Protein AF-0000000086135702 (afdb_homodimer)

Solvent-accessible surface area (backbone atoms only — not comparable to full-atom values): 67738 Å² total; per-residue (Å²): 136,91,77,84,78,75,85,75,81,83,81,81,78,77,78,72,80,79,75,79,72,78,59,50,31,57,58,32,58,72,66,72,44,93,45,78,53,46,90,58,19,64,68,28,58,74,66,71,43,88,51,45,73,77,76,72,74,75,76,68,48,74,67,46,54,55,48,44,49,50,47,48,49,48,52,50,48,51,51,45,51,54,45,55,64,57,61,57,73,73,78,75,71,78,83,73,75,66,75,81,74,81,70,73,80,67,70,75,69,80,67,72,60,83,64,76,74,78,70,66,74,43,51,41,66,44,69,48,32,57,73,16,42,68,49,55,66,64,40,76,81,44,65,87,43,54,68,71,57,74,73,52,70,60,63,64,53,57,61,53,70,49,76,66,82,80,65,71,75,77,61,90,70,61,72,82,63,54,71,66,53,51,51,51,26,52,48,31,18,49,72,37,58,40,24,61,53,61,49,57,36,45,69,55,51,52,51,29,53,52,49,53,52,39,43,42,70,62,49,84,80,67,87,36,47,66,50,28,38,29,25,39,50,49,14,47,2,19,47,35,54,42,37,56,72,38,52,82,48,90,72,78,56,68,68,58,50,52,54,24,48,50,33,39,51,51,14,49,51,29,36,46,59,18,49,56,32,40,53,46,22,63,57,41,76,48,52,66,22,34,47,38,33,40,48,51,13,48,49,27,23,44,61,46,35,63,68,47,14,49,52,26,36,36,52,21,39,42,51,36,46,33,48,70,62,50,68,58,88,83,61,47,65,56,43,54,43,32,35,39,36,47,43,51,50,37,47,44,51,52,50,54,51,36,51,62,40,31,64,57,68,67,54,64,58,40,76,47,46,72,77,48,74,70,73,77,82,48,82,73,58,51,48,92,49,64,68,59,36,50,50,23,54,51,48,35,50,51,51,48,52,49,43,40,51,45,20,41,48,44,33,70,65,28,18,67,84,45,70,94,40,84,83,55,48,58,64,52,32,54,51,52,50,50,50,52,52,50,54,60,70,63,45,55,78,76,41,44,75,74,99,62,81,68,89,48,90,30,67,67,12,43,51,52,49,41,54,50,23,48,45,47,17,61,51,27,37,61,37,40,53,38,50,73,72,48,50,41,76,88,83,51,64,52,72,67,42,49,50,33,29,34,53,13,51,50,24,42,49,46,36,57,70,59,61,62,42,36,47,68,45,55,39,57,31,43,54,58,48,33,40,50,50,26,33,46,40,49,51,52,39,55,42,53,70,36,69,83,51,37,72,60,52,65,89,63,57,82,53,44,32,62,53,49,40,52,51,54,53,50,49,43,61,61,67,38,82,73,66,42,64,64,45,53,50,21,40,49,48,24,49,51,35,39,52,51,44,52,48,51,55,51,49,49,48,47,51,52,54,52,52,56,67,76,98,141,78,83,76,80,77,79,79,84,79,79,81,76,80,76,76,78,77,75,79,72,78,60,52,31,58,58,32,58,72,67,72,42,91,46,80,51,46,93,57,18,65,67,27,58,75,66,71,42,87,50,44,74,80,75,71,73,74,76,66,47,73,68,45,52,53,47,45,48,49,47,49,49,49,51,51,48,51,52,46,52,53,46,54,63,58,59,56,72,70,79,75,70,76,82,75,74,62,75,82,74,83,69,74,80,65,73,74,70,76,68,73,60,81,65,76,71,77,71,66,74,43,50,40,67,43,71,48,33,57,75,17,39,68,49,55,65,63,40,76,81,42,66,88,42,54,67,70,57,74,73,52,70,59,62,65,54,57,61,53,68,50,75,67,82,79,68,71,76,78,62,89,70,60,71,83,62,53,72,68,52,52,51,51,28,53,48,31,18,49,70,36,58,39,25,61,53,62,51,56,37,45,69,55,51,53,51,28,54,53,48,53,51,40,42,43,69,63,51,83,80,67,88,36,48,66,49,27,38,29,25,39,50,50,14,47,3,20,47,35,55,42,38,57,71,39,52,81,48,92,72,79,54,67,68,57,51,51,52,25,47,50,32,39,51,53,14,51,51,30,36,45,58,18,49,56,33,41,53,46,23,64,55,41,75,47,52,66,22,34,47,40,32,40,50,51,14,47,50,27,23,43,63,46,34,64,70,47,15,49,51,26,35,36,52,22,41,44,49,36,46,34,48,72,62,50,69,59,87,83,63,46,64,57,44,53,44,33,35,40,38,47,43,51,50,36,48,46,51,52,49,54,52,36,52,62,39,31,62,58,68,67,53,64,58,41,76,46,46,71,77,48,74,68,74,77,81,48,78,73,58,49,49,92,48,64,67,59,36,51,50,23,54,50,48,36,51,52,51,49,53,50,45,39,51,46,19,40,48,45,34,72,66,29,20,66,84,46,68,95,41,82,81,56,48,58,65,52,33,54,50,52,51,50,50,51,52,51,54,59,68,62,45,54,78,75,40,41,72,74,100,61,82,70,87,49,90,30,67,68,12,43,52,51,47,42,55,49,22,50,46,47,17,61,51,28,37,62,35,41,54,39,50,71,72,50,50,41,74,89,81,48,63,51,73,66,43,47,50,32,28,36,53,13,51,50,24,42,51,47,34,59,71,59,62,61,41,37,45,69,45,54,40,57,32,42,54,58,49,33,41,52,52,26,34,46,38,48,53,52,38,57,44,54,70,36,70,83,52,37,74,59,52,64,87,64,58,81,53,44,32,60,54,51,40,53,52,55,52,50,50,43,61,60,67,38,82,75,66,41,64,63,47,52,50,22,41,50,49,24,48,51,36,39,53,51,43,51,50,51,56,50,48,49,49,48,51,52,54,53,52,56,68,76,98

Nearest PDB structures (foldseek):
  2veq-assembly1_A-2  TM=5.746E-01  e=7.681E-03  Saccharomyces cerevisiae
  7fik-assembly1_M  TM=2.559E-01  e=2.947E+00  Xenopus laevis
  2veq-assembly1_A-2  TM=5.816E-01  e=1.122E-02  Saccharomyces cerevisiae
  7fik-assembly1_M  TM=2.239E-01  e=1.650E+00  Xenopus laevis

pLDDT: mean 81.22, std 23.24, range [17.42, 98.94]

Secondary structure (DSSP, 8-state):
-----------------------S-HHHHHTT------SS-HHHHHTT-------------HHHHHHHHHHHHHHHHHHHHHHHHHTS------------------------------------PPTT-S-SHHHHHTSGGGTT-HHHHHTPPPHHHHHHTSPPP------S------HHHHHHHHHHHHHTHHHHS--S-HHHHHHHHHHHHHHHTTPPPP--HHHHHHHHHHHHHHHHHHTTTGGG-S---HHHHHHHHHHHHHHHHHHHHHHHTHHHHHH--SHHHHHHHHHHHHHHHHTT-HHHHHHHHHHHHHHHHHHHHS--TT--HHHHHHHHHHHHHHHHHHHHHHHHSTTSPP-S-GGGGGGSPPTTSS-----SSHHHHHHHHHHHHHHHHHHHHHHHHHHHHH-TT----TTTHHHHHHHHHHHHHHHHHTS-GGG---SSS---SSHHHHHHHHHHHHHHHHHHHHHHHHHHTTTTTTT---HHHHHHHHHHHHHHHHHHHT----HHHHHHSHHHHHHHHHHHHHHHHHHHTSHHHHTTS-TTHHHHHHHHHHHHHHHHHHH-SSPPHHHHHHHHHHHHHHHHHHHHHHHHHHHHHHHHH--/-----------------------S-HHHHHTT------SS-HHHHHTT-------------HHHHHHHHHHHHHHHHHHHHHHHHHTS------------------------------------PPTT-S-SHHHHHTSGGGTT-HHHHHTPPPHHHHHHTSPPP------S------HHHHHHHHHHHHHTHHHHS--S-HHHHHHHHHHHHHHHTTPPPP--HHHHHHHHHHHHHHHHHHTTTGGG-S---HHHHHHHHHHHHHHHHHHHHHHHTHHHHHH--SHHHHHHHHHHHHHHHHTT-HHHHHHHHHHHHHHHHHHHHS--TT--HHHHHHHHHHHHHHHHHHHHHHHHSTTSPP-S-GGGGGGSPPTTSS-----SSHHHHHHHHHHHHHHHHHHHHHHHHHHHHH-TT----TTTHHHHHHHHHHHHHHHHHTS-GGG---SSS---SSHHHHHHHHHHHHHHHHHHHHHHHHHHTTTTTTT---HHHHHHHHHHHHHHHHHHHT----HHHHHHSHHHHHHHHHHHHHHHHHHHTSHHHHTTS-TTHHHHHHHHHHHHHHHHHHH-SSPPHHHHHHHHHHHHHHHHHHHHHHHHHHHHHHHHH--

Radius of gyration: 35.77 Å; Cα contacts (8 Å, |Δi|>4): 1579; chains: 2; bounding box: 107×127×142 Å

Sequence (1230 aa):
MDDRDQSAPGSSSSARKRLRTSHACDICRSRKIRCDGLSPCTSCSVSQTECTYGSEANSRGKSDLILEGVLRVERLLQQMNANVVSYRAPLQKPPCDDSGPISDSQHPSANYARNGQGNLENAVLDAMHTSTTESVLQWPHFDVFPSLRNDYVPIFELEQARSPVKMRPTSIMYPLVSQDEIDSILEAFQDNVNFWYPTLSRQQLDKVGLAAKCLSAGVSEDYTVQSCLAHLTMALGCASQTVAGLARRTSLPDDQLKRRAEQKEMGDLYFDHALKRLHVAQMDVGSEATQCLFFTALYFAFLRRPLQAWEFINAASAKCLLLLSYRPADETSEDQERIRRIFWSCYILESDYLAELSALPPSGIAPIESSIPLPGVLPYATHPNPLQEEHSSLYLLACISMRRLLNRVHNLLYARNATLDRRRFPPIVAELDHQLDEWRDVLPSAFGFTVDTADVETEAGAFLRQRYLTCRSVIYRPYLMWVLSGGGVGDGPSAREVEGCRLCLQACLLHVLNLRGFAHTVLVDTWICSLSMAGAMLVLLAASRIPSVRSVISPSLPTAGAHLSELLRSWQRVLGEPSSPSVDQAVRVIGEADGFIKQVFAAGDILALCGRESGMDDRDQSAPGSSSSARKRLRTSHACDICRSRKIRCDGLSPCTSCSVSQTECTYGSEANSRGKSDLILEGVLRVERLLQQMNANVVSYRAPLQKPPCDDSGPISDSQHPSANYARNGQGNLENAVLDAMHTSTTESVLQWPHFDVFPSLRNDYVPIFELEQARSPVKMRPTSIMYPLVSQDEIDSILEAFQDNVNFWYPTLSRQQLDKVGLAAKCLSAGVSEDYTVQSCLAHLTMALGCASQTVAGLARRTSLPDDQLKRRAEQKEMGDLYFDHALKRLHVAQMDVGSEATQCLFFTALYFAFLRRPLQAWEFINAASAKCLLLLSYRPADETSEDQERIRRIFWSCYILESDYLAELSALPPSGIAPIESSIPLPGVLPYATHPNPLQEEHSSLYLLACISMRRLLNRVHNLLYARNATLDRRRFPPIVAELDHQLDEWRDVLPSAFGFTVDTADVETEAGAFLRQRYLTCRSVIYRPYLMWVLSGGGVGDGPSAREVEGCRLCLQACLLHVLNLRGFAHTVLVDTWICSLSMAGAMLVLLAASRIPSVRSVISPSLPTAGAHLSELLRSWQRVLGEPSSPSVDQAVRVIGEADGFIKQVFAAGDILALCGRESG

InterPro domains:
  IPR001138 Zn(2)Cys(6) fungal-type DNA-binding domain [PF00172] (23-53)
  IPR001138 Zn(2)Cys(6) fungal-type DNA-binding domain [PS00463] (24-51)
  IPR001138 Zn(2)Cys(6) fungal-type DNA-binding domain [PS50048] (24-53)
  IPR001138 Zn(2)Cys(6) fungal-type DNA-binding domain [SM00066] (19-62)
  IPR001138 Zn(2)Cys(6) fungal-type DNA-binding domain [cd00067] (20-53)
  IPR007219 Xylanolytic transcriptional activator, regulatory domain [PF04082] (186-441)
  IPR036864 Zn(2)-C6 fungal-type DNA-binding domain superfamily [G3DSA:4.10.240.10] (16-81)
  IPR036864 Zn(2)-C6 fungal-type DNA-binding domain superfamily [SSF57701] (15-60)

Structure (mmCIF, N/CA/C/O backbone):
data_AF-0000000086135702-model_v1
#
loop_
_entity.id
_entity.type
_entity.pdbx_description
1 polymer 'C6 transcription factor'
#
loop_
_atom_site.group_PDB
_atom_site.id
_atom_site.type_symbol
_atom_site.label_atom_id
_atom_site.label_alt_id
_atom_site.label_comp_id
_atom_site.label_asym_id
_atom_site.label_entity_id
_atom_site.label_seq_id
_atom_site.pdbx_PDB_ins_code
_atom_site.Cartn_x
_atom_site.Cartn_y
_atom_site.Cartn_z
_atom_site.occupancy
_atom_site.B_iso_or_equiv
_atom_site.auth_seq_id
_atom_site.auth_comp_id
_atom_site.auth_asym_id
_atom_site.auth_atom_id
_atom_site.pdbx_PDB_model_num
ATOM 1 N N . MET A 1 1 ? 47.75 -19.641 67.938 1 17.89 1 MET A N 1
ATOM 2 C CA . MET A 1 1 ? 46.75 -18.703 68.438 1 17.89 1 MET A CA 1
ATOM 3 C C . MET A 1 1 ? 45.375 -18.938 67.812 1 17.89 1 MET A C 1
ATOM 5 O O . MET A 1 1 ? 45.281 -19.641 66.75 1 17.89 1 MET A O 1
ATOM 9 N N . ASP A 1 2 ? 44.594 -17.719 67.438 1 17.42 2 ASP A N 1
ATOM 10 C CA . ASP A 1 2 ? 43.25 -17.375 67.875 1 17.42 2 ASP A CA 1
ATOM 11 C C . ASP A 1 2 ? 42.188 -18.141 67.125 1 17.42 2 ASP A C 1
ATOM 13 O O . ASP A 1 2 ? 42.5 -19 66.25 1 17.42 2 ASP A O 1
ATOM 17 N N . ASP A 1 3 ? 41.25 -17.328 66.5 1 18.88 3 ASP A N 1
ATOM 18 C CA . ASP A 1 3 ? 39.906 -16.781 66.625 1 18.88 3 ASP A CA 1
ATOM 19 C C . ASP A 1 3 ? 38.969 -17.328 65.562 1 18.88 3 ASP A C 1
ATOM 21 O O . ASP A 1 3 ? 39.188 -17.109 64.375 1 18.88 3 ASP A O 1
ATOM 25 N N . ARG A 1 4 ? 38.344 -18.484 65.812 1 24.3 4 ARG A N 1
ATOM 26 C CA . ARG A 1 4 ? 37.312 -19.328 65.188 1 24.3 4 ARG A CA 1
ATOM 27 C C . ARG A 1 4 ? 36.062 -18.547 64.875 1 24.3 4 ARG A C 1
ATOM 29 O O . ARG A 1 4 ? 35.188 -18.406 65.75 1 24.3 4 ARG A O 1
ATOM 36 N N . ASP A 1 5 ? 36.25 -17.203 64.312 1 21.8 5 ASP A N 1
ATOM 37 C CA . ASP A 1 5 ? 35.219 -16.188 64.375 1 21.8 5 ASP A CA 1
ATOM 38 C C . ASP A 1 5 ? 33.875 -16.766 63.875 1 21.8 5 ASP A C 1
ATOM 40 O O . ASP A 1 5 ? 33.844 -17.594 62.969 1 21.8 5 ASP A O 1
ATOM 44 N N . GLN A 1 6 ? 32.688 -16.578 64.625 1 22.86 6 GLN A N 1
ATOM 45 C CA . GLN A 1 6 ? 31.281 -16.828 65 1 22.86 6 GLN A CA 1
ATOM 46 C C . GLN A 1 6 ? 30.344 -16.328 63.875 1 22.86 6 GLN A C 1
ATOM 48 O O . GLN A 1 6 ? 29.75 -15.258 64 1 22.86 6 GLN A O 1
ATOM 53 N N . SER A 1 7 ? 30.688 -16.328 62.562 1 22.95 7 SER A N 1
ATOM 54 C CA . SER A 1 7 ? 29.922 -15.461 61.656 1 22.95 7 SER A CA 1
ATOM 55 C C . SER A 1 7 ? 28.453 -15.852 61.625 1 22.95 7 SER A C 1
ATOM 57 O O . SER A 1 7 ? 28.094 -16.922 61.125 1 22.95 7 SER A O 1
ATOM 59 N N . ALA A 1 8 ? 27.688 -15.461 62.719 1 23.48 8 ALA A N 1
ATOM 60 C CA . ALA A 1 8 ? 26.328 -15.883 63.062 1 23.48 8 ALA A CA 1
ATOM 61 C C . ALA A 1 8 ? 25.375 -15.664 61.875 1 23.48 8 ALA A C 1
ATOM 63 O O . ALA A 1 8 ? 25.688 -14.906 60.969 1 23.48 8 ALA A O 1
ATOM 64 N N . PRO A 1 9 ? 23.859 -15.734 62.188 1 27.31 9 PRO A N 1
ATOM 65 C CA . PRO A 1 9 ? 22.562 -16.141 61.625 1 27.31 9 PRO A CA 1
ATOM 66 C C . PRO A 1 9 ? 21.797 -14.969 61.031 1 27.31 9 PRO A C 1
ATOM 68 O O . PRO A 1 9 ? 21.406 -14.047 61.75 1 27.31 9 PRO A O 1
ATOM 71 N N . GLY A 1 10 ? 22.375 -13.969 60.188 1 23.14 10 GLY A N 1
ATOM 72 C CA . GLY A 1 10 ? 21.641 -12.734 60 1 23.14 10 GLY A CA 1
ATOM 73 C C . GLY A 1 10 ? 20.188 -12.969 59.656 1 23.14 10 GLY A C 1
ATOM 74 O O . GLY A 1 10 ? 19.875 -13.852 58.844 1 23.14 10 GLY A O 1
ATOM 75 N N . SER A 1 11 ? 19.156 -12.641 60.625 1 24.05 11 SER A N 1
ATOM 76 C CA . SER A 1 11 ? 17.703 -12.656 60.75 1 24.05 11 SER A CA 1
ATOM 77 C C . SER A 1 11 ? 17.047 -11.844 59.625 1 24.05 11 SER A C 1
ATOM 79 O O . SER A 1 11 ? 17.328 -10.648 59.469 1 24.05 11 SER A O 1
ATOM 81 N N . SER A 1 12 ? 16.828 -12.414 58.406 1 23.59 12 SER A N 1
ATOM 82 C CA . SER A 1 12 ? 16.219 -11.844 57.188 1 23.59 12 SER A CA 1
ATOM 83 C C . SER A 1 12 ? 14.805 -11.344 57.469 1 23.59 12 SER A C 1
ATOM 85 O O . SER A 1 12 ? 13.883 -12.141 57.688 1 23.59 12 SER A O 1
ATOM 87 N N . SER A 1 13 ? 14.617 -10.234 58.438 1 23.77 13 SER A N 1
ATOM 88 C CA . SER A 1 13 ? 13.297 -9.711 58.781 1 23.77 13 SER A CA 1
ATOM 89 C C . SER A 1 13 ? 12.523 -9.344 57.5 1 23.77 13 SER A C 1
ATOM 91 O O . SER A 1 13 ? 13.07 -8.695 56.594 1 23.77 13 SER A O 1
ATOM 93 N N . SER A 1 14 ? 11.445 -10.086 57.188 1 25.12 14 SER A N 1
ATOM 94 C CA . SER A 1 14 ? 10.453 -10.031 56.094 1 25.12 14 SER A CA 1
ATOM 95 C C . SER A 1 14 ? 9.672 -8.727 56.125 1 25.12 14 SER A C 1
ATOM 97 O O . SER A 1 14 ? 8.984 -8.43 57.125 1 25.12 14 SER A O 1
ATOM 99 N N . ALA A 1 15 ? 10.305 -7.586 55.75 1 25.89 15 ALA A N 1
ATOM 100 C CA . ALA A 1 15 ? 9.625 -6.293 55.719 1 25.89 15 ALA A CA 1
ATOM 101 C C . ALA A 1 15 ? 8.227 -6.422 55.125 1 25.89 15 ALA A C 1
ATOM 103 O O . ALA A 1 15 ? 8.07 -6.855 53.969 1 25.89 15 ALA A O 1
ATOM 104 N N . ARG A 1 16 ? 7.215 -6.543 55.906 1 27.55 16 ARG A N 1
ATOM 105 C CA . ARG A 1 16 ? 5.797 -6.508 55.594 1 27.55 16 ARG A CA 1
ATOM 106 C C . ARG A 1 16 ? 5.441 -5.227 54.844 1 27.55 16 ARG A C 1
ATOM 108 O O . ARG A 1 16 ? 5.691 -4.125 55.312 1 27.55 16 ARG A O 1
ATOM 115 N N . LYS A 1 17 ? 5.371 -5.273 53.562 1 28.45 17 LYS A N 1
ATOM 116 C CA . LYS A 1 17 ? 4.926 -4.223 52.656 1 28.45 17 LYS A CA 1
ATOM 117 C C . LYS A 1 17 ? 3.656 -3.549 53.156 1 28.45 17 LYS A C 1
ATOM 119 O O . LYS A 1 17 ? 2.639 -4.211 53.375 1 28.45 17 LYS A O 1
ATOM 124 N N . ARG A 1 18 ? 3.699 -2.443 54.031 1 29.09 18 ARG A N 1
ATOM 125 C CA . ARG A 1 18 ? 2.641 -1.562 54.5 1 29.09 18 ARG A CA 1
ATOM 126 C C . ARG A 1 18 ? 1.68 -1.188 53.375 1 29.09 18 ARG A C 1
ATOM 128 O O . ARG A 1 18 ? 2.082 -0.579 52.375 1 29.09 18 ARG A O 1
ATOM 135 N N . LEU A 1 19 ? 0.595 -1.92 53.188 1 31.73 19 LEU A N 1
ATOM 136 C CA . LEU A 1 19 ? -0.539 -1.626 52.312 1 31.73 19 LEU A CA 1
ATOM 137 C C . LEU A 1 19 ? -1.164 -0.282 52.656 1 31.73 19 LEU A C 1
ATOM 139 O O . LEU A 1 19 ? -1.724 -0.121 53.75 1 31.73 19 LEU A O 1
ATOM 143 N N . ARG A 1 20 ? -0.588 0.835 52.406 1 33.56 20 ARG A N 1
ATOM 144 C CA . ARG A 1 20 ? -1.235 2.121 52.656 1 33.56 20 ARG A CA 1
ATOM 145 C C . ARG A 1 20 ? -2.686 2.102 52.188 1 33.56 20 ARG A C 1
ATOM 147 O O . ARG A 1 20 ? -2.953 1.921 51 1 33.56 20 ARG A O 1
ATOM 154 N N . THR A 1 21 ? -3.625 1.626 52.938 1 37.66 21 THR A N 1
ATOM 155 C CA . THR A 1 21 ? -5.078 1.686 52.812 1 37.66 21 THR A CA 1
ATOM 156 C C . THR A 1 21 ? -5.531 3.096 52.469 1 37.66 21 THR A C 1
ATOM 158 O O . THR A 1 21 ? -5.18 4.062 53.125 1 37.66 21 THR A O 1
ATOM 161 N N . SER A 1 22 ? -5.668 3.459 51.25 1 44.41 22 SER A N 1
ATOM 162 C CA . SER A 1 22 ? -6.242 4.742 50.875 1 44.41 22 SER A CA 1
ATOM 163 C C . SER A 1 22 ? -7.516 5.039 51.656 1 44.41 22 SER A C 1
ATOM 165 O O . SER A 1 22 ? -8.414 4.203 51.719 1 44.41 22 SER A O 1
ATOM 167 N N . HIS A 1 23 ? -7.598 5.805 52.688 1 56.31 23 HIS A N 1
ATOM 168 C CA . HIS A 1 23 ? -8.523 6.234 53.75 1 56.31 23 HIS A CA 1
ATOM 169 C C . HIS A 1 23 ? -9.727 6.953 53.156 1 56.31 23 HIS A C 1
ATOM 171 O O . HIS A 1 23 ? -10.609 7.402 53.875 1 56.31 23 HIS A O 1
ATOM 177 N N . ALA A 1 24 ? -9.773 7.359 51.906 1 64.75 24 ALA A N 1
ATOM 178 C CA . ALA A 1 24 ? -10.922 8.133 51.438 1 64.75 24 ALA A CA 1
ATOM 179 C C . ALA A 1 24 ? -12.055 7.211 51 1 64.75 24 ALA A C 1
ATOM 181 O O . ALA A 1 24 ? -11.812 6.125 50.469 1 64.75 24 ALA A O 1
ATOM 182 N N . CYS A 1 25 ? -13.297 7.363 51.375 1 69.06 25 CYS A N 1
ATOM 183 C CA . CYS A 1 25 ? -14.453 6.555 51 1 69.06 25 CYS A CA 1
ATOM 184 C C . CYS A 1 25 ? -14.648 6.535 49.5 1 69.06 25 CYS A C 1
ATOM 186 O O . CYS A 1 25 ? -14.117 7.387 48.781 1 69.06 25 CYS A O 1
ATOM 188 N N . ASP A 1 26 ? -15.289 5.637 48.781 1 69.31 26 ASP A N 1
ATOM 189 C CA . ASP A 1 26 ? -15.484 5.387 47.375 1 69.31 26 ASP A CA 1
ATOM 190 C C . ASP A 1 26 ? -16.172 6.574 46.688 1 69.31 26 ASP A C 1
ATOM 192 O O . ASP A 1 26 ? -15.852 6.91 45.562 1 69.31 26 ASP A O 1
ATOM 196 N N . ILE A 1 27 ? -17.016 7.34 47.312 1 71.19 27 ILE A N 1
ATOM 197 C CA . ILE A 1 27 ? -17.766 8.453 46.781 1 71.19 27 ILE A CA 1
ATOM 198 C C . ILE A 1 27 ? -16.891 9.703 46.75 1 71.19 27 ILE A C 1
ATOM 200 O O . ILE A 1 27 ? -16.828 10.414 45.719 1 71.19 27 ILE A O 1
ATOM 204 N N . CYS A 1 28 ? -16.219 9.992 47.781 1 69.06 28 CYS A N 1
ATOM 205 C CA . CYS A 1 28 ? -15.328 11.133 47.844 1 69.06 28 CYS A CA 1
ATOM 206 C C . CYS A 1 28 ? -14.164 10.953 46.875 1 69.06 28 CYS A C 1
ATOM 208 O O . CYS A 1 28 ? -13.711 11.914 46.25 1 69.06 28 CYS A O 1
ATOM 210 N N . ARG A 1 29 ? -13.719 9.719 46.625 1 67.5 29 ARG A N 1
ATOM 211 C CA . ARG A 1 29 ? -12.703 9.359 45.656 1 67.5 29 ARG A CA 1
ATOM 212 C C . ARG A 1 29 ? -13.227 9.586 44.219 1 67.5 29 ARG A C 1
ATOM 214 O O . ARG A 1 29 ? -12.508 10.117 43.375 1 67.5 29 ARG A O 1
ATOM 221 N N . SER A 1 30 ? -14.43 9.242 44 1 65.75 30 SER A N 1
ATOM 222 C CA . SER A 1 30 ? -15.055 9.398 42.688 1 65.75 30 SER A CA 1
ATOM 223 C C . SER A 1 30 ? -15.312 10.867 42.375 1 65.75 30 SER A C 1
ATOM 225 O O . SER A 1 30 ? -15.188 11.289 41.219 1 65.75 30 SER A O 1
ATOM 227 N N . ARG A 1 31 ? -15.523 11.672 43.281 1 64.75 31 ARG A N 1
ATOM 228 C CA . ARG A 1 31 ? -15.836 13.094 43.125 1 64.75 31 ARG A CA 1
ATOM 229 C C . ARG A 1 31 ? -14.602 13.953 43.375 1 64.75 31 ARG A C 1
ATOM 231 O O . ARG A 1 31 ? -14.68 15.188 43.312 1 64.75 31 ARG A O 1
ATOM 238 N N . LYS A 1 32 ? -13.422 13.227 43.562 1 58.59 32 LYS A N 1
ATOM 239 C CA . LYS A 1 32 ? -12.117 13.828 43.844 1 58.59 32 LYS A CA 1
ATOM 240 C C . LYS A 1 32 ? -12.25 14.969 44.844 1 58.59 32 LYS A C 1
ATOM 242 O O . LYS A 1 32 ? -11.617 16.016 44.688 1 58.59 32 LYS A O 1
ATOM 247 N N . ILE A 1 33 ? -13.102 14.734 45.812 1 68.44 33 ILE A N 1
ATOM 248 C CA . ILE A 1 33 ? -13.203 15.68 46.938 1 68.44 33 ILE A CA 1
ATOM 249 C C . ILE A 1 33 ? -12.523 15.102 48.156 1 68.44 33 ILE A C 1
ATOM 251 O O . ILE A 1 33 ? -12.352 13.883 48.281 1 68.44 33 ILE A O 1
ATOM 255 N N . ARG A 1 34 ? -12.062 15.992 49 1 69 34 ARG A N 1
ATOM 256 C CA . ARG A 1 34 ? -11.375 15.609 50.25 1 69 34 ARG A CA 1
ATOM 257 C C . ARG A 1 34 ? -12.312 14.867 51.188 1 69 34 ARG A C 1
ATOM 259 O O . ARG A 1 34 ? -13.398 15.352 51.5 1 69 34 ARG A O 1
ATOM 266 N N . CYS A 1 35 ? -12.016 13.586 51.406 1 70.06 35 CYS A N 1
ATOM 267 C CA . CYS A 1 35 ? -12.75 12.742 52.344 1 70.06 35 CYS A CA 1
ATOM 268 C C . CYS A 1 35 ? -12.133 12.805 53.719 1 70.06 35 CYS A C 1
ATOM 270 O O . CYS A 1 35 ? -10.906 12.797 53.844 1 70.06 35 CYS A O 1
ATOM 272 N N . ASP A 1 36 ? -12.742 13.07 54.781 1 73.31 36 ASP A N 1
ATOM 273 C CA . ASP A 1 36 ? -12.203 13.164 56.125 1 73.31 36 ASP A CA 1
ATOM 274 C C . ASP A 1 36 ? -12.016 11.781 56.75 1 73.31 36 ASP A C 1
ATOM 276 O O . ASP A 1 36 ? -11.648 11.664 57.906 1 73.31 36 ASP A O 1
ATOM 280 N N . GLY A 1 37 ? -12.25 10.633 56.031 1 69.56 37 GLY A N 1
ATOM 281 C CA . GLY A 1 37 ? -11.953 9.266 56.438 1 69.56 37 GLY A CA 1
ATOM 282 C C . GLY A 1 37 ? -12.938 8.727 57.438 1 69.56 37 GLY A C 1
ATOM 283 O O . GLY A 1 37 ? -12.766 7.613 57.969 1 69.56 37 GLY A O 1
ATOM 284 N N . LEU A 1 38 ? -13.977 9.492 57.812 1 75.69 38 LEU A N 1
ATOM 285 C CA . LEU A 1 38 ? -14.977 8.992 58.781 1 75.69 38 LEU A CA 1
ATOM 286 C C . LEU A 1 38 ? -15.977 8.078 58.062 1 75.69 38 LEU A C 1
ATOM 288 O O . LEU A 1 38 ? -16.109 8.109 56.844 1 75.69 38 LEU A O 1
ATOM 292 N N . SER A 1 39 ? -16.484 7.039 58.594 1 71.69 39 SER A N 1
ATOM 293 C CA . SER A 1 39 ? -17.531 6.137 58.156 1 71.69 39 SER A CA 1
ATOM 294 C C . SER A 1 39 ? -18.844 6.398 58.875 1 71.69 39 SER A C 1
ATOM 296 O O . SER A 1 39 ? -19.031 5.969 60 1 71.69 39 SER A O 1
ATOM 298 N N . PRO A 1 40 ? -19.781 7.176 58.188 1 72.94 40 PRO A N 1
ATOM 299 C CA . PRO A 1 40 ? -19.734 7.785 56.844 1 72.94 40 PRO A CA 1
ATOM 300 C C . PRO A 1 40 ? -18.922 9.086 56.844 1 72.94 40 PRO A C 1
ATOM 302 O O . PRO A 1 40 ? -18.859 9.789 57.844 1 72.94 40 PRO A O 1
ATOM 305 N N . CYS A 1 41 ? -18.219 9.344 55.688 1 74.75 41 CYS A N 1
ATOM 306 C CA . CYS A 1 41 ? -17.469 10.586 55.656 1 74.75 41 CYS A CA 1
ATOM 307 C C . CYS A 1 41 ? -18.391 11.797 55.625 1 74.75 41 CYS A C 1
ATOM 309 O O . CYS A 1 41 ? -19.562 11.672 55.25 1 74.75 41 CYS A O 1
ATOM 311 N N . THR A 1 42 ? -17.922 12.984 56.188 1 79 42 THR A N 1
ATOM 312 C CA . THR A 1 42 ? -18.75 14.172 56.344 1 79 42 THR A CA 1
ATOM 313 C C . THR A 1 42 ? -19.422 14.539 55.031 1 79 42 THR A C 1
ATOM 315 O O . THR A 1 42 ? -20.594 14.945 55 1 79 42 THR A O 1
ATOM 318 N N . SER A 1 43 ? -18.672 14.375 53.938 1 74 43 SER A N 1
ATOM 319 C CA . SER A 1 43 ? -19.203 14.719 52.625 1 74 43 SER A CA 1
ATOM 320 C C . SER A 1 43 ? -20.328 13.773 52.219 1 74 43 SER A C 1
ATOM 322 O O . SER A 1 43 ? -21.359 14.211 51.719 1 74 43 SER A O 1
ATOM 324 N N . CYS A 1 44 ? -20.172 12.594 52.406 1 74.75 44 CYS A N 1
ATOM 325 C CA . CYS A 1 44 ? -21.219 11.617 52.125 1 74.75 44 CYS A CA 1
ATOM 326 C C . CYS A 1 44 ? -22.406 11.805 53.062 1 74.75 44 CYS A C 1
ATOM 328 O O . CYS A 1 44 ? -23.562 11.656 52.656 1 74.75 44 CYS A O 1
ATOM 330 N N . SER A 1 45 ? -22.219 12.188 54.344 1 78.69 45 SER A N 1
ATOM 331 C CA . SER A 1 45 ? -23.281 12.43 55.312 1 78.69 45 SER A CA 1
ATOM 332 C C . SER A 1 45 ? -24.141 13.617 54.906 1 78.69 45 SER A C 1
ATOM 334 O O . SER A 1 45 ? -25.359 13.578 55.031 1 78.69 45 SER A O 1
ATOM 336 N N . VAL A 1 46 ? -23.438 14.656 54.469 1 75.69 46 VAL A N 1
ATOM 337 C CA . VAL A 1 46 ? -24.172 15.859 54.062 1 75.69 46 VAL A CA 1
ATOM 338 C C . VAL A 1 46 ? -24.984 15.578 52.812 1 75.69 46 VAL A C 1
ATOM 340 O O . VAL A 1 46 ? -26.125 16.031 52.688 1 75.69 46 VAL A O 1
ATOM 343 N N . SER A 1 47 ? -24.453 14.836 52 1 69.44 47 SER A N 1
ATOM 344 C CA . SER A 1 47 ? -25.109 14.57 50.719 1 69.44 47 SER A CA 1
ATOM 345 C C . SER A 1 47 ? -26.047 13.359 50.812 1 69.44 47 SER A C 1
ATOM 347 O O . SER A 1 47 ? -26.672 12.969 49.844 1 69.44 47 SER A O 1
ATOM 349 N N . GLN A 1 48 ? -26.203 12.766 51.875 1 73.25 48 GLN A N 1
ATOM 350 C CA . GLN A 1 48 ? -27.031 11.617 52.188 1 73.25 48 GLN A CA 1
ATOM 351 C C . GLN A 1 48 ? -26.766 10.461 51.25 1 73.25 48 GLN A C 1
ATOM 353 O O . GLN A 1 48 ? -27.703 9.812 50.75 1 73.25 48 GLN A O 1
ATOM 358 N N . THR A 1 49 ? -25.562 10.398 50.812 1 68.88 49 THR A N 1
ATOM 359 C CA . THR A 1 49 ? -25.156 9.281 49.969 1 68.88 49 THR A CA 1
ATOM 360 C C . THR A 1 49 ? -24.484 8.195 50.812 1 68.88 49 THR A C 1
ATOM 362 O O . THR A 1 49 ? -23.891 8.477 51.844 1 68.88 49 THR A O 1
ATOM 365 N N . GLU A 1 50 ? -24.688 6.953 50.406 1 73.69 50 GLU A N 1
ATOM 366 C CA . GLU A 1 50 ? -24.094 5.82 51.125 1 73.69 50 GLU A CA 1
ATOM 367 C C . GLU A 1 50 ? -22.562 5.855 51.031 1 73.69 50 GLU A C 1
ATOM 369 O O . GLU A 1 50 ? -22 5.789 49.938 1 73.69 50 GLU A O 1
ATOM 374 N N . CYS A 1 51 ? -21.828 6.137 52.156 1 68.56 51 CYS A N 1
ATOM 375 C CA . CYS A 1 51 ? -20.391 6.215 52.281 1 68.56 51 CYS A CA 1
ATOM 376 C C . CYS A 1 51 ? -19.766 4.824 52.344 1 68.56 51 CYS A C 1
ATOM 378 O O . CYS A 1 51 ? -20 4.066 53.281 1 68.56 51 CYS A O 1
ATOM 380 N N . THR A 1 52 ? -19.422 4.199 51.281 1 72.62 52 THR A N 1
ATOM 381 C CA . THR A 1 52 ? -18.812 2.875 51.219 1 72.62 52 THR A CA 1
ATOM 382 C C . THR A 1 52 ? -17.297 2.979 51.188 1 72.62 52 THR A C 1
ATOM 384 O O . THR A 1 52 ? -16.75 3.969 50.688 1 72.62 52 THR A O 1
ATOM 387 N N . TYR A 1 53 ? -16.656 2.221 52.094 1 62.34 53 TYR A N 1
ATOM 388 C CA . TYR A 1 53 ? -15.211 2.047 52.188 1 62.34 53 TYR A CA 1
ATOM 389 C C . TYR A 1 53 ? -14.797 0.671 51.688 1 62.34 53 TYR A C 1
ATOM 391 O O . TYR A 1 53 ? -15.523 -0.309 51.875 1 62.34 53 TYR A O 1
ATOM 399 N N . GLY A 1 54 ? -13.625 0.417 50.812 1 53.19 54 GLY A N 1
ATOM 400 C CA . GLY A 1 54 ? -13.039 -0.864 50.469 1 53.19 54 GLY A CA 1
ATOM 401 C C . GLY A 1 54 ? -13.148 -1.183 49 1 53.19 54 GLY A C 1
ATOM 402 O O . GLY A 1 54 ? -12.789 -2.277 48.562 1 53.19 54 GLY A O 1
ATOM 403 N N . SER A 1 55 ? -14.109 -0.596 48.25 1 42.91 55 SER A N 1
ATOM 404 C CA . SER A 1 55 ? -14.078 -1.012 46.844 1 42.91 55 SER A CA 1
ATOM 405 C C . SER A 1 55 ? -12.711 -0.773 46.219 1 42.91 55 SER A C 1
ATOM 407 O O . SER A 1 55 ? -12.086 0.266 46.438 1 42.91 55 SER A O 1
ATOM 409 N N . GLU A 1 56 ? -11.945 -1.919 46.062 1 36.78 56 GLU A N 1
ATOM 410 C CA . GLU A 1 56 ? -10.648 -1.825 45.406 1 36.78 56 GLU A CA 1
ATOM 411 C C . GLU A 1 56 ? -10.68 -0.782 44.281 1 36.78 56 GLU A C 1
ATOM 413 O O . GLU A 1 56 ? -11.672 -0.659 43.562 1 36.78 56 GLU A O 1
ATOM 418 N N . ALA A 1 57 ? -9.906 0.182 44.406 1 35.56 57 ALA A N 1
ATOM 419 C CA . ALA A 1 57 ? -9.641 1.196 43.375 1 35.56 57 ALA A CA 1
ATOM 420 C C . ALA A 1 57 ? -9.555 0.573 42 1 35.56 57 ALA A C 1
ATOM 422 O O . ALA A 1 57 ? -8.719 -0.298 41.75 1 35.56 57 ALA A O 1
ATOM 423 N N . ASN A 1 58 ? -10.672 0.168 41.406 1 31.34 58 ASN A N 1
ATOM 424 C CA . ASN A 1 58 ? -10.547 -0.223 40 1 31.34 58 ASN A CA 1
ATOM 425 C C . ASN A 1 58 ? -9.492 0.608 39.281 1 31.34 58 ASN A C 1
ATOM 427 O O . ASN A 1 58 ? -9.633 1.826 39.156 1 31.34 58 ASN A O 1
ATOM 431 N N . SER A 1 59 ? -8.203 0.325 39.5 1 31.25 59 SER A N 1
ATOM 432 C CA . SER A 1 59 ? -7.035 0.859 38.812 1 31.25 59 SER A CA 1
ATOM 433 C C . SER A 1 59 ? -7.309 1.047 37.312 1 31.25 59 SER A C 1
ATOM 435 O O . SER A 1 59 ? -6.773 0.316 36.5 1 31.25 59 SER A O 1
ATOM 437 N N . ARG A 1 60 ? -8.516 1.152 36.969 1 35.69 60 ARG A N 1
ATOM 438 C CA . ARG A 1 60 ? -8.734 1.539 35.594 1 35.69 60 ARG A CA 1
ATOM 439 C C . ARG A 1 60 ? -7.945 2.797 35.25 1 35.69 60 ARG A C 1
ATOM 441 O O . ARG A 1 60 ? -8.148 3.85 35.844 1 35.69 60 ARG A O 1
ATOM 448 N N . GLY A 1 61 ? -6.727 2.547 34.812 1 31.59 61 GLY A N 1
ATOM 449 C CA . GLY A 1 61 ? -5.742 3.559 34.469 1 31.59 61 GLY A CA 1
ATOM 450 C C . GLY A 1 61 ? -6.324 4.699 33.656 1 31.59 61 GLY A C 1
ATOM 451 O O . GLY A 1 61 ? -7.414 4.582 33.094 1 31.59 61 GLY A O 1
ATOM 452 N N . LYS A 1 62 ? -5.871 5.832 33.875 1 35.44 62 LYS A N 1
ATOM 453 C CA . LYS A 1 62 ? -6.152 7.102 33.219 1 35.44 62 LYS A CA 1
ATOM 454 C C . LYS A 1 62 ? -6.402 6.895 31.734 1 35.44 62 LYS A C 1
ATOM 456 O O . LYS A 1 62 ? -7.258 7.559 31.141 1 35.44 62 LYS A O 1
ATOM 461 N N . SER A 1 63 ? -5.742 5.93 31.203 1 36.91 63 SER A N 1
ATOM 462 C CA . SER A 1 63 ? -5.906 5.574 29.797 1 36.91 63 SER A CA 1
ATOM 463 C C . SER A 1 63 ? -7.305 5.031 29.531 1 36.91 63 SER A C 1
ATOM 465 O O . SER A 1 63 ? -7.859 5.254 28.453 1 36.91 63 SER A O 1
ATOM 467 N N . ASP A 1 64 ? -7.949 4.473 30.578 1 41.56 64 ASP A N 1
ATOM 468 C CA . ASP A 1 64 ? -9.289 3.918 30.438 1 41.56 64 ASP A CA 1
ATOM 469 C C . ASP A 1 64 ? -10.344 5.027 30.375 1 41.56 64 ASP A C 1
ATOM 471 O O . ASP A 1 64 ? -11.336 4.902 29.656 1 41.56 64 ASP A O 1
ATOM 475 N N . LEU A 1 65 ? -10.016 6.078 31.047 1 39.25 65 LEU A N 1
ATOM 476 C CA . LEU A 1 65 ? -10.977 7.172 31.047 1 39.25 65 LEU A CA 1
ATOM 477 C C . LEU A 1 65 ? -11.031 7.848 29.688 1 39.25 65 LEU A C 1
ATOM 479 O O . LEU A 1 65 ? -12.117 8.195 29.203 1 39.25 65 LEU A O 1
ATOM 483 N N . ILE A 1 66 ? -9.867 8.109 29.062 1 40.47 66 ILE A N 1
ATOM 484 C CA . ILE A 1 66 ? -9.844 8.695 27.719 1 40.47 66 ILE A CA 1
ATOM 485 C C . ILE A 1 66 ? -10.5 7.742 26.719 1 40.47 66 ILE A C 1
ATOM 487 O O . ILE A 1 66 ? -11.328 8.156 25.906 1 40.47 66 ILE A O 1
ATOM 491 N N . LEU A 1 67 ? -10.188 6.484 26.969 1 44.94 67 LEU A N 1
ATOM 492 C CA . LEU A 1 67 ? -10.758 5.469 26.078 1 44.94 67 LEU A CA 1
ATOM 493 C C . LEU A 1 67 ? -12.258 5.32 26.328 1 44.94 67 LEU A C 1
ATOM 495 O O . LEU A 1 67 ? -13.031 5.191 25.375 1 44.94 67 LEU A O 1
ATOM 499 N N . GLU A 1 68 ? -12.703 5.363 27.625 1 46.59 68 GLU A N 1
ATOM 500 C CA . GLU A 1 68 ? -14.125 5.309 27.953 1 46.59 68 GLU A CA 1
ATOM 501 C C . GLU A 1 68 ? -14.859 6.539 27.438 1 46.59 68 GLU A C 1
ATOM 503 O O . GLU A 1 68 ? -16 6.438 26.984 1 46.59 68 GLU A O 1
ATOM 508 N N . GLY A 1 69 ? -14.18 7.562 27.562 1 43.19 69 GLY A N 1
ATOM 509 C CA . GLY A 1 69 ? -14.742 8.758 26.953 1 43.19 69 GLY A CA 1
ATOM 510 C C . GLY A 1 69 ? -14.922 8.633 25.453 1 43.19 69 GLY A C 1
ATOM 511 O O . GLY A 1 69 ? -15.984 8.977 24.922 1 43.19 69 GLY A O 1
ATOM 512 N N . VAL A 1 70 ? -13.922 8.055 24.844 1 46.31 70 VAL A N 1
ATOM 513 C CA . VAL A 1 70 ? -13.984 7.844 23.406 1 46.31 70 VAL A CA 1
ATOM 514 C C . VAL A 1 70 ? -15.031 6.777 23.094 1 46.31 70 VAL A C 1
ATOM 516 O O . VAL A 1 70 ? -15.828 6.938 22.156 1 46.31 70 VAL A O 1
ATOM 519 N N . LEU A 1 71 ? -15.094 5.793 23.953 1 47.66 71 LEU A N 1
ATOM 520 C CA . LEU A 1 71 ? -16.094 4.742 23.781 1 47.66 71 LEU A CA 1
ATOM 521 C C . LEU A 1 71 ? -17.5 5.273 24.031 1 47.66 71 LEU A C 1
ATOM 523 O O . LEU A 1 71 ? -18.438 4.902 23.344 1 47.66 71 LEU A O 1
ATOM 527 N N . ARG A 1 72 ? -17.672 6.074 25.031 1 45.88 72 ARG A N 1
ATOM 528 C CA . ARG A 1 72 ? -18.953 6.715 25.281 1 45.88 72 ARG A CA 1
ATOM 529 C C . ARG A 1 72 ? -19.375 7.586 24.109 1 45.88 72 ARG A C 1
ATOM 531 O O . ARG A 1 72 ? -20.547 7.562 23.703 1 45.88 72 ARG A O 1
ATOM 538 N N . VAL A 1 73 ? -18.453 8.25 23.609 1 45.66 73 VAL A N 1
ATOM 539 C CA . VAL A 1 73 ? -18.719 9.102 22.453 1 45.66 73 VAL A CA 1
ATOM 540 C C . VAL A 1 73 ? -19.078 8.227 21.25 1 45.66 73 VAL A C 1
ATOM 542 O O . VAL A 1 73 ? -20.031 8.523 20.516 1 45.66 73 VAL A O 1
ATOM 545 N N . GLU A 1 74 ? -18.422 7.18 21.219 1 45.81 74 GLU A N 1
ATOM 546 C CA . GLU A 1 74 ? -18.688 6.258 20.125 1 45.81 74 GLU A CA 1
ATOM 547 C C . GLU A 1 74 ? -20.062 5.613 20.266 1 45.81 74 GLU A C 1
ATOM 549 O O . GLU A 1 74 ? -20.797 5.477 19.281 1 45.81 74 GLU A O 1
ATOM 554 N N . ARG A 1 75 ? -20.422 5.246 21.469 1 48.69 75 ARG A N 1
ATOM 555 C CA . ARG A 1 75 ? -21.75 4.695 21.734 1 48.69 75 ARG A CA 1
ATOM 556 C C . ARG A 1 75 ? -22.828 5.738 21.484 1 48.69 75 ARG A C 1
ATOM 558 O O . ARG A 1 75 ? -23.875 5.422 20.906 1 48.69 75 ARG A O 1
ATOM 565 N N . LEU A 1 76 ? -22.562 6.918 21.828 1 44.09 76 LEU A N 1
ATOM 566 C CA . LEU A 1 76 ? -23.531 7.984 21.625 1 44.09 76 LEU A CA 1
ATOM 567 C C . LEU A 1 76 ? -23.688 8.289 20.125 1 44.09 76 LEU A C 1
ATOM 569 O O . LEU A 1 76 ? -24.812 8.492 19.641 1 44.09 76 LEU A O 1
ATOM 573 N N . LEU A 1 77 ? -22.688 8.211 19.469 1 45.44 77 LEU A N 1
ATOM 574 C CA . LEU A 1 77 ? -22.719 8.477 18.031 1 45.44 77 LEU A CA 1
ATOM 575 C C . LEU A 1 77 ? -23.391 7.328 17.281 1 45.44 77 LEU A C 1
ATOM 577 O O . LEU A 1 77 ? -24.172 7.555 16.359 1 45.44 77 LEU A O 1
ATOM 581 N N . GLN A 1 78 ? -23.219 6.184 17.75 1 47.72 78 GLN A N 1
ATOM 582 C CA . GLN A 1 78 ? -23.922 5.027 17.219 1 47.72 78 GLN A CA 1
ATOM 583 C C . GLN A 1 78 ? -25.422 5.121 17.484 1 47.72 78 GLN A C 1
ATOM 585 O O . GLN A 1 78 ? -26.234 4.797 16.609 1 47.72 78 GLN A O 1
ATOM 590 N N . GLN A 1 79 ? -25.719 5.582 18.609 1 45.41 79 GLN A N 1
ATOM 591 C CA . GLN A 1 79 ? -27.125 5.805 18.953 1 45.41 79 GLN A CA 1
ATOM 592 C C . GLN A 1 79 ? -27.734 6.914 18.094 1 45.41 79 GLN A C 1
ATOM 594 O O . GLN A 1 79 ? -28.875 6.809 17.656 1 45.41 79 GLN A O 1
ATOM 599 N N . MET A 1 80 ? -27.016 7.863 17.844 1 41.88 80 MET A N 1
ATOM 600 C CA . MET A 1 80 ? -27.5 8.984 17.047 1 41.88 80 MET A CA 1
ATOM 601 C C . MET A 1 80 ? -27.578 8.594 15.57 1 41.88 80 MET A C 1
ATOM 603 O O . MET A 1 80 ? -28.547 8.938 14.883 1 41.88 80 MET A O 1
ATOM 607 N N . ASN A 1 81 ? -26.594 7.941 15.023 1 42 81 ASN A N 1
ATOM 608 C CA . ASN A 1 81 ? -26.656 7.434 13.664 1 42 81 ASN A CA 1
ATOM 609 C C . ASN A 1 81 ? -27.812 6.457 13.477 1 42 81 ASN A C 1
ATOM 611 O O . ASN A 1 81 ? -28.469 6.461 12.438 1 42 81 ASN A O 1
ATOM 615 N N . ALA A 1 82 ? -28.062 5.586 14.359 1 43.84 82 ALA A N 1
ATOM 616 C CA . ALA A 1 82 ? -29.266 4.742 14.375 1 43.84 82 ALA A CA 1
ATOM 617 C C . ALA A 1 82 ? -30.531 5.586 14.438 1 43.84 82 ALA A C 1
ATOM 619 O O . ALA A 1 82 ? -31.547 5.25 13.82 1 43.84 82 ALA A O 1
ATOM 620 N N . ASN A 1 83 ? -30.453 6.645 15.188 1 37.66 83 ASN A N 1
ATOM 621 C CA . ASN A 1 83 ? -31.609 7.535 15.258 1 37.66 83 ASN A CA 1
ATOM 622 C C . ASN A 1 83 ? -31.766 8.367 13.984 1 37.66 83 ASN A C 1
ATOM 624 O O . ASN A 1 83 ? -32.875 8.688 13.57 1 37.66 83 ASN A O 1
ATOM 628 N N . VAL A 1 84 ? -30.672 8.805 13.477 1 38.03 84 VAL A N 1
ATOM 629 C CA . VAL A 1 84 ? -30.797 9.562 12.234 1 38.03 84 VAL A CA 1
ATOM 630 C C . VAL A 1 84 ? -31.25 8.633 11.109 1 38.03 84 VAL A C 1
ATOM 632 O O . VAL A 1 84 ? -32.062 9.031 10.258 1 38.03 84 VAL A O 1
ATOM 635 N N . VAL A 1 85 ? -30.828 7.363 11 1 36.03 85 VAL A N 1
ATOM 636 C CA . VAL A 1 85 ? -31.422 6.422 10.055 1 36.03 85 VAL A CA 1
ATOM 637 C C . VAL A 1 85 ? -32.875 6.172 10.422 1 36.03 85 VAL A C 1
ATOM 639 O O . VAL A 1 85 ? -33.719 5.98 9.547 1 36.03 85 VAL A O 1
ATOM 642 N N . SER A 1 86 ? -33.156 6.227 11.688 1 35.09 86 SER A N 1
ATOM 643 C CA . SER A 1 86 ? -34.562 6.035 12.031 1 35.09 86 SER A CA 1
ATOM 644 C C . SER A 1 86 ? -35.406 7.227 11.594 1 35.09 86 SER A C 1
ATOM 646 O O . SER A 1 86 ? -36.656 7.16 11.609 1 35.09 86 SER A O 1
ATOM 648 N N . TYR A 1 87 ? -34.844 8.461 11.609 1 28.33 87 TYR A N 1
ATOM 649 C CA . TYR A 1 87 ? -35.75 9.562 11.258 1 28.33 87 TYR A CA 1
ATOM 650 C C . TYR A 1 87 ? -36.031 9.57 9.758 1 28.33 87 TYR A C 1
ATOM 652 O O . TYR A 1 87 ? -36.438 10.586 9.211 1 28.33 87 TYR A O 1
ATOM 660 N N . ARG A 1 88 ? -35.5 8.602 8.93 1 31.47 88 ARG A N 1
ATOM 661 C CA . ARG A 1 88 ? -36.219 8.57 7.66 1 31.47 88 ARG A CA 1
ATOM 662 C C . ARG A 1 88 ? -37.719 8.312 7.883 1 31.47 88 ARG A C 1
ATOM 664 O O . ARG A 1 88 ? -38.094 7.316 8.5 1 31.47 88 ARG A O 1
ATOM 671 N N . ALA A 1 89 ? -38.594 9.391 7.84 1 26.61 89 ALA A N 1
ATOM 672 C CA . ALA A 1 89 ? -40.031 9.43 7.93 1 26.61 89 ALA A CA 1
ATOM 673 C C . ALA A 1 89 ? -40.656 8.203 7.27 1 26.61 89 ALA A C 1
ATOM 675 O O . ALA A 1 89 ? -40.344 7.875 6.125 1 26.61 89 ALA A O 1
ATOM 676 N N . PRO A 1 90 ? -41.156 7.219 8.008 1 27.95 90 PRO A N 1
ATOM 677 C CA . PRO A 1 90 ? -42.031 6.215 7.434 1 27.95 90 PRO A CA 1
ATOM 678 C C . PRO A 1 90 ? -43.156 6.832 6.582 1 27.95 90 PRO A C 1
ATOM 680 O O . PRO A 1 90 ? -43.812 7.77 7.016 1 27.95 90 PRO A O 1
ATOM 683 N N . LEU A 1 91 ? -42.969 7.152 5.32 1 26.02 91 LEU A N 1
ATOM 684 C CA . LEU A 1 91 ? -44.188 7.387 4.582 1 26.02 91 LEU A CA 1
ATOM 685 C C . LEU A 1 91 ? -45.312 6.445 5.055 1 26.02 91 LEU A C 1
ATOM 687 O O . LEU A 1 91 ? -45.125 5.227 5.07 1 26.02 91 LEU A O 1
ATOM 691 N N . GLN A 1 92 ? -46.094 6.934 6.031 1 23.86 92 GLN A N 1
ATOM 692 C CA . GLN A 1 92 ? -47.375 6.41 6.543 1 23.86 92 GLN A CA 1
ATOM 693 C C . GLN A 1 92 ? -48.219 5.836 5.418 1 23.86 92 GLN A C 1
ATOM 695 O O . GLN A 1 92 ? -48.719 6.578 4.562 1 23.86 92 GLN A O 1
ATOM 700 N N . LYS A 1 93 ? -47.875 4.746 4.734 1 25.48 93 LYS A N 1
ATOM 701 C CA . LYS A 1 93 ? -49 4.156 4.008 1 25.48 93 LYS A CA 1
ATOM 702 C C . LYS A 1 93 ? -50.25 4.031 4.906 1 25.48 93 LYS A C 1
ATOM 704 O O . LYS A 1 93 ? -50.125 3.727 6.094 1 25.48 93 LYS A O 1
ATOM 709 N N . PRO A 1 94 ? -51.406 4.656 4.516 1 24.42 94 PRO A N 1
ATOM 710 C CA . PRO A 1 94 ? -52.688 4.605 5.254 1 24.42 94 PRO A CA 1
ATOM 711 C C . PRO A 1 94 ? -53 3.203 5.754 1 24.42 94 PRO A C 1
ATOM 713 O O . PRO A 1 94 ? -52.531 2.213 5.188 1 24.42 94 PRO A O 1
ATOM 716 N N . PRO A 1 95 ? -53.531 3.07 7.016 1 24.45 95 PRO A N 1
ATOM 717 C CA . PRO A 1 95 ? -54 1.904 7.773 1 24.45 95 PRO A CA 1
ATOM 718 C C . PRO A 1 95 ? -55 1.047 6.996 1 24.45 95 PRO A C 1
ATOM 720 O O . PRO A 1 95 ? -56.125 1.483 6.734 1 24.45 95 PRO A O 1
ATOM 723 N N . CYS A 1 96 ? -54.75 0.573 5.707 1 22.67 96 CYS A N 1
ATOM 724 C CA . CYS A 1 96 ? -55.938 -0.186 5.281 1 22.67 96 CYS A CA 1
ATOM 725 C C . CYS A 1 96 ? -56.281 -1.263 6.301 1 22.67 96 CYS A C 1
ATOM 727 O O . CYS A 1 96 ? -55.375 -1.842 6.93 1 22.67 96 CYS A O 1
ATOM 729 N N . ASP A 1 97 ? -57.594 -1.461 6.695 1 20.92 97 ASP A N 1
ATOM 730 C CA . ASP A 1 97 ? -58.469 -2.104 7.664 1 20.92 97 ASP A CA 1
ATOM 731 C C . ASP A 1 97 ? -58.312 -3.623 7.613 1 20.92 97 ASP A C 1
ATOM 733 O O . ASP A 1 97 ? -59.062 -4.344 8.281 1 20.92 97 ASP A O 1
ATOM 737 N N . ASP A 1 98 ? -57.656 -4.227 6.605 1 22.56 98 ASP A N 1
ATOM 738 C CA . ASP A 1 98 ? -58.281 -5.543 6.43 1 22.56 98 ASP A CA 1
ATOM 739 C C . ASP A 1 98 ? -58.094 -6.406 7.676 1 22.56 98 ASP A C 1
ATOM 741 O O . ASP A 1 98 ? -57.094 -6.242 8.406 1 22.56 98 ASP A O 1
ATOM 745 N N . SER A 1 99 ? -59.125 -7.32 7.926 1 21.95 99 SER A N 1
ATOM 746 C CA . SER A 1 99 ? -59.719 -8.133 8.969 1 21.95 99 SER A CA 1
ATOM 747 C C . SER A 1 99 ? -58.75 -9.164 9.523 1 21.95 99 SER A C 1
ATOM 749 O O . SER A 1 99 ? -58.562 -9.281 10.734 1 21.95 99 SER A O 1
ATOM 751 N N . GLY A 1 100 ? -58.719 -10.32 8.836 1 21.58 100 GLY A N 1
ATOM 752 C CA . GLY A 1 100 ? -58.969 -11.57 9.539 1 21.58 100 GLY A CA 1
ATOM 753 C C . GLY A 1 100 ? -57.781 -12.062 10.32 1 21.58 100 GLY A C 1
ATOM 754 O O . GLY A 1 100 ? -56.656 -11.648 10.055 1 21.58 100 GLY A O 1
ATOM 755 N N . PRO A 1 101 ? -58.062 -12.758 11.508 1 22.31 101 PRO A N 1
ATOM 756 C CA . PRO A 1 101 ? -57.25 -13.055 12.688 1 22.31 101 PRO A CA 1
ATOM 757 C C . PRO A 1 101 ? -56.188 -14.125 12.422 1 22.31 101 PRO A C 1
ATOM 759 O O . PRO A 1 101 ? -55.5 -14.555 13.352 1 22.31 101 PRO A O 1
ATOM 762 N N . ILE A 1 102 ? -56.062 -14.609 11.164 1 23.16 102 ILE A N 1
ATOM 763 C CA . ILE A 1 102 ? -55.625 -16 11.281 1 23.16 102 ILE A CA 1
ATOM 764 C C . ILE A 1 102 ? -54.312 -16.062 12.055 1 23.16 102 ILE A C 1
ATOM 766 O O . ILE A 1 102 ? -53.406 -15.266 11.82 1 23.16 102 ILE A O 1
ATOM 770 N N . SER A 1 103 ? -54.312 -16.859 13.164 1 20.72 103 SER A N 1
ATOM 771 C CA . SER A 1 103 ? -53.469 -17.109 14.328 1 20.72 103 SER A CA 1
ATOM 772 C C . SER A 1 103 ? -52.125 -17.703 13.922 1 20.72 103 SER A C 1
ATOM 774 O O . SER A 1 103 ? -51.344 -18.109 14.781 1 20.72 103 SER A O 1
ATOM 776 N N . ASP A 1 104 ? -52.031 -18.062 12.641 1 22.62 104 ASP A N 1
ATOM 777 C CA . ASP A 1 104 ? -51.094 -19.172 12.578 1 22.62 104 ASP A CA 1
ATOM 778 C C . ASP A 1 104 ? -49.75 -18.781 13.164 1 22.62 104 ASP A C 1
ATOM 780 O O . ASP A 1 104 ? -49.344 -17.609 13.102 1 22.62 104 ASP A O 1
ATOM 784 N N . SER A 1 105 ? -49.25 -19.766 14.031 1 21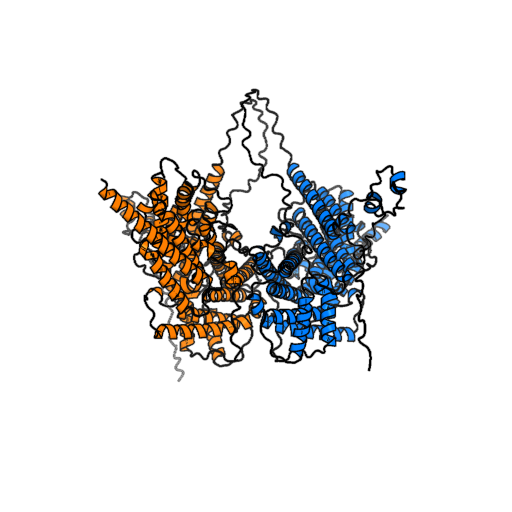.84 105 SER A N 1
ATOM 785 C CA . SER A 1 105 ? -48.125 -19.859 14.945 1 21.84 105 SER A CA 1
ATOM 786 C C . SER A 1 105 ? -46.812 -19.625 14.211 1 21.84 105 SER A C 1
ATOM 788 O O . SER A 1 105 ? -46.344 -20.484 13.445 1 21.84 105 SER A O 1
ATOM 790 N N . GLN A 1 106 ? -46.781 -18.516 13.57 1 21.09 106 GLN A N 1
ATOM 791 C CA . GLN A 1 106 ? -45.656 -18.172 12.711 1 21.09 106 GLN A CA 1
ATOM 792 C C . GLN A 1 106 ? -44.344 -18.297 13.461 1 21.09 106 GLN A C 1
ATOM 794 O O . GLN A 1 106 ? -44.125 -17.609 14.469 1 21.09 106 GLN A O 1
ATOM 799 N N . HIS A 1 107 ? -43.969 -19.656 13.516 1 21.5 107 HIS A N 1
ATOM 800 C CA . HIS A 1 107 ? -42.688 -19.859 14.18 1 21.5 107 HIS A CA 1
ATOM 801 C C . HIS A 1 107 ? -41.656 -18.828 13.734 1 21.5 107 HIS A C 1
ATOM 803 O O . HIS A 1 107 ? -41.562 -18.531 12.539 1 21.5 107 HIS A O 1
ATOM 809 N N . PRO A 1 108 ? -41.469 -17.906 14.648 1 23.45 108 PRO A N 1
ATOM 810 C CA . PRO A 1 108 ? -40.531 -16.797 14.375 1 23.45 108 PRO A CA 1
ATOM 811 C C . PRO A 1 108 ? -39.188 -17.281 13.867 1 23.45 108 PRO A C 1
ATOM 813 O O . PRO A 1 108 ? -38.531 -18.094 14.523 1 23.45 108 PRO A O 1
ATOM 816 N N . SER A 1 109 ? -39.25 -17.891 12.602 1 22.36 109 SER A N 1
ATOM 817 C CA . SER A 1 109 ? -37.938 -18.219 12.047 1 22.36 109 SER A CA 1
ATOM 818 C C . SER A 1 109 ? -36.875 -17.219 12.477 1 22.36 109 SER A C 1
ATOM 820 O O . SER A 1 109 ? -37.156 -16.016 12.523 1 22.36 109 SER A O 1
ATOM 822 N N . ALA A 1 110 ? -35.906 -17.828 13.18 1 20.64 110 ALA A N 1
ATOM 823 C CA . ALA A 1 110 ? -34.75 -17.25 13.859 1 20.64 110 ALA A CA 1
ATOM 824 C C . ALA A 1 110 ? -34 -16.297 12.945 1 20.64 110 ALA A C 1
ATOM 826 O O . ALA A 1 110 ? -33.25 -16.734 12.047 1 20.64 110 ALA A O 1
ATOM 827 N N . ASN A 1 111 ? -34.75 -15.453 12.281 1 22.95 111 ASN A N 1
ATOM 828 C CA . ASN A 1 111 ? -34 -14.328 11.734 1 22.95 111 ASN A CA 1
ATOM 829 C C . ASN A 1 111 ? -32.844 -13.906 12.656 1 22.95 111 ASN A C 1
ATOM 831 O O . ASN A 1 111 ? -33.094 -13.344 13.727 1 22.95 111 ASN A O 1
ATOM 835 N N . TYR A 1 112 ? -32 -14.906 12.898 1 21.55 112 TYR A N 1
ATOM 836 C CA . TYR A 1 112 ? -30.828 -14.445 13.617 1 21.55 112 TYR A CA 1
ATOM 837 C C . TYR A 1 112 ? -30.516 -13 13.273 1 21.55 112 TYR A C 1
ATOM 839 O O . TYR A 1 112 ? -30.219 -12.688 12.117 1 21.55 112 TYR A O 1
ATOM 847 N N . ALA A 1 113 ? -31.094 -12.109 13.789 1 22.95 113 ALA A N 1
ATOM 848 C CA . ALA A 1 113 ? -30.734 -10.734 14.133 1 22.95 113 ALA A CA 1
ATOM 849 C C . ALA A 1 113 ? -29.219 -10.586 14.273 1 22.95 113 ALA A C 1
ATOM 851 O O . ALA A 1 113 ? -28.625 -11.156 15.188 1 22.95 113 ALA A O 1
ATOM 852 N N . ARG A 1 114 ? -28.5 -10.625 13.18 1 27.92 114 ARG A N 1
ATOM 853 C CA . ARG A 1 114 ? -27.219 -9.953 13.336 1 27.92 114 ARG A CA 1
ATOM 854 C C . ARG A 1 114 ? -27.25 -8.977 14.5 1 27.92 114 ARG A C 1
ATOM 856 O O . ARG A 1 114 ? -27.922 -7.941 14.43 1 27.92 114 ARG A O 1
ATOM 863 N N . ASN A 1 115 ? -27.484 -9.43 15.68 1 25.48 115 ASN A N 1
ATOM 864 C CA . ASN A 1 115 ? -27.391 -8.789 16.984 1 25.48 115 ASN A CA 1
ATOM 865 C C . ASN A 1 115 ? -26.562 -7.508 16.938 1 25.48 115 ASN A C 1
ATOM 867 O O . ASN A 1 115 ? -25.672 -7.379 16.094 1 25.48 115 ASN A O 1
ATOM 871 N N . GLY A 1 116 ? -27.016 -6.484 17.484 1 29.39 116 GLY A N 1
ATOM 872 C CA . GLY A 1 116 ? -26.641 -5.133 17.859 1 29.39 116 GLY A CA 1
ATOM 873 C C . GLY A 1 116 ? -25.188 -5.023 18.281 1 29.39 116 GLY A C 1
ATOM 874 O O . GLY A 1 116 ? -24.844 -4.18 19.109 1 29.39 116 GLY A O 1
ATOM 875 N N . GLN A 1 117 ? -24.469 -6.02 18.375 1 32.56 117 GLN A N 1
ATOM 876 C CA . GLN A 1 117 ? -23.109 -5.742 18.844 1 32.56 117 GLN A CA 1
ATOM 877 C C . GLN A 1 117 ? -22.562 -4.477 18.188 1 32.56 117 GLN A C 1
ATOM 879 O O . GLN A 1 117 ? -22.625 -4.316 16.969 1 32.56 117 GLN A O 1
ATOM 884 N N . GLY A 1 118 ? -22.578 -3.35 18.875 1 33.34 118 GLY A N 1
ATOM 885 C CA . GLY A 1 118 ? -22.125 -1.992 18.625 1 33.34 118 GLY A CA 1
ATOM 886 C C . GLY A 1 118 ? -20.984 -1.919 17.641 1 33.34 118 GLY A C 1
ATOM 887 O O . GLY A 1 118 ? -19.812 -1.802 18.031 1 33.34 118 GLY A O 1
ATOM 888 N N . ASN A 1 119 ? -20.875 -2.588 16.734 1 39.28 119 ASN A N 1
ATOM 889 C CA . ASN A 1 119 ? -19.828 -2.498 15.734 1 39.28 119 ASN A CA 1
ATOM 890 C C . ASN A 1 119 ? -19.469 -1.046 15.43 1 39.28 119 ASN A C 1
ATOM 892 O O . ASN A 1 119 ? -20.281 -0.299 14.883 1 39.28 119 ASN A O 1
ATOM 896 N N . LEU A 1 120 ? -18.703 -0.38 16.25 1 47 120 LEU A N 1
ATOM 897 C CA . LEU A 1 120 ? -18.156 0.965 16.109 1 47 120 LEU A CA 1
ATOM 898 C C . LEU A 1 120 ? -17.766 1.241 14.656 1 47 120 LEU A C 1
ATOM 900 O O . LEU A 1 120 ? -17.016 0.474 14.055 1 47 120 LEU A O 1
ATOM 904 N N . GLU A 1 121 ? -18.547 1.898 13.969 1 66.56 121 GLU A N 1
ATOM 905 C CA . GLU A 1 121 ? -18.219 2.324 12.609 1 66.56 121 GLU A CA 1
ATOM 906 C C . GLU A 1 121 ? -16.828 2.936 12.555 1 66.56 121 GLU A C 1
ATOM 908 O O . GLU A 1 121 ? -16.453 3.752 13.398 1 66.56 121 GLU A O 1
ATOM 913 N N . ASN A 1 122 ? -15.992 2.41 11.867 1 70.5 122 ASN A N 1
ATOM 914 C CA . ASN A 1 122 ? -14.641 2.918 11.648 1 70.5 122 ASN A CA 1
ATOM 915 C C . ASN A 1 122 ? -14.648 4.402 11.289 1 70.5 122 ASN A C 1
ATOM 917 O O . ASN A 1 122 ? -15.523 4.863 10.562 1 70.5 122 ASN A O 1
ATOM 921 N N . ALA A 1 123 ? -13.836 5.117 12.055 1 81.56 123 ALA A N 1
ATOM 922 C CA . ALA A 1 123 ? -13.656 6.527 11.711 1 81.56 123 ALA A CA 1
ATOM 923 C C . ALA A 1 123 ? -12.797 6.684 10.461 1 81.56 123 ALA A C 1
ATOM 925 O O . ALA A 1 123 ? -11.562 6.73 10.555 1 81.56 123 ALA A O 1
ATOM 926 N N . VAL A 1 124 ? -13.477 6.684 9.312 1 80.75 124 VAL A N 1
ATOM 927 C CA . VAL A 1 124 ? -12.773 6.746 8.039 1 80.75 124 VAL A CA 1
ATOM 928 C C . VAL A 1 124 ? -13.07 8.078 7.348 1 80.75 124 VAL A C 1
ATOM 930 O O . VAL A 1 124 ? -14.188 8.586 7.43 1 80.75 124 VAL A O 1
ATOM 933 N N . LEU A 1 125 ? -12.055 8.617 6.832 1 85.06 125 LEU A N 1
ATOM 934 C CA . LEU A 1 125 ? -12.219 9.797 5.988 1 85.06 125 LEU A CA 1
ATOM 935 C C . LEU A 1 125 ? -12.672 9.406 4.586 1 85.06 125 LEU A C 1
ATOM 937 O O . LEU A 1 125 ? -12.039 8.57 3.934 1 85.06 125 LEU A O 1
ATOM 941 N N . ASP A 1 126 ? -13.773 9.953 4.223 1 76.19 126 ASP A N 1
ATOM 942 C CA . ASP A 1 126 ? -14.312 9.641 2.902 1 76.19 126 ASP A CA 1
ATOM 943 C C . ASP A 1 126 ? -13.367 10.109 1.799 1 76.19 126 ASP A C 1
ATOM 945 O O . ASP A 1 126 ? -12.797 11.195 1.882 1 76.19 126 ASP A O 1
ATOM 949 N N . ALA A 1 127 ? -13.398 9.18 0.871 1 77.38 127 ALA A N 1
ATOM 950 C CA . ALA A 1 127 ? -12.625 9.562 -0.305 1 77.38 127 ALA A CA 1
ATOM 951 C C . ALA A 1 127 ? -13.289 10.719 -1.054 1 77.38 127 ALA A C 1
ATOM 953 O O . ALA A 1 127 ? -14.508 10.75 -1.187 1 77.38 127 ALA A O 1
ATOM 954 N N . MET A 1 128 ? -12.617 11.711 -1.365 1 79.12 128 MET A N 1
ATOM 955 C CA . MET A 1 128 ? -13.07 12.836 -2.178 1 79.12 128 MET A CA 1
ATOM 956 C C . MET A 1 128 ? -13.977 13.758 -1.374 1 79.12 128 MET A C 1
ATOM 958 O O . MET A 1 128 ? -14.914 14.344 -1.919 1 79.12 128 MET A O 1
ATOM 962 N N . HIS A 1 129 ? -13.719 13.695 -0.072 1 82.75 129 HIS A N 1
ATOM 963 C CA . HIS A 1 129 ? -14.43 14.688 0.731 1 82.75 129 HIS A CA 1
ATOM 964 C C . HIS A 1 129 ? -14.188 16.094 0.21 1 82.75 129 HIS A C 1
ATOM 966 O O . HIS A 1 129 ? -13.242 16.328 -0.544 1 82.75 129 HIS A O 1
ATOM 972 N N . THR A 1 130 ? -15.008 17 0.575 1 83.75 130 THR A N 1
ATOM 973 C CA . THR A 1 130 ? -14.992 18.312 -0.066 1 83.75 130 THR A CA 1
ATOM 974 C C . THR A 1 130 ? -14.477 19.375 0.896 1 83.75 130 THR A C 1
ATOM 976 O O . THR A 1 130 ? -14.836 20.547 0.779 1 83.75 130 THR A O 1
ATOM 979 N N . SER A 1 131 ? -13.688 19.016 1.824 1 86.62 131 SER A N 1
ATOM 980 C CA . SER A 1 131 ? -13.234 19.969 2.83 1 86.62 131 SER A CA 1
ATOM 981 C C . SER A 1 131 ? -11.773 20.344 2.615 1 86.62 131 SER A C 1
ATOM 983 O O . SER A 1 131 ? -11.156 20.984 3.477 1 86.62 131 SER A O 1
ATOM 985 N N . THR A 1 132 ? -11.219 20.047 1.472 1 91.75 132 THR A N 1
ATOM 986 C CA . THR A 1 132 ? -9.828 20.406 1.21 1 91.75 132 THR A CA 1
ATOM 987 C C . THR A 1 132 ? -9.711 21.891 0.898 1 91.75 132 THR A C 1
ATOM 989 O O . THR A 1 132 ? -10.695 22.547 0.546 1 91.75 132 THR A O 1
ATOM 992 N N . THR A 1 133 ? -8.492 22.375 1.06 1 94.31 133 THR A N 1
ATOM 993 C CA . THR A 1 133 ? -8.227 23.766 0.699 1 94.31 133 THR A CA 1
ATOM 994 C C . THR A 1 133 ? -8.539 24 -0.775 1 94.31 133 THR A C 1
ATOM 996 O O . THR A 1 133 ? -9.125 25.031 -1.13 1 94.31 133 THR A O 1
ATOM 999 N N . GLU A 1 134 ? -8.227 23.078 -1.63 1 93.81 134 GLU A N 1
ATOM 1000 C CA . GLU A 1 134 ? -8.5 23.219 -3.057 1 93.81 134 GLU A CA 1
ATOM 1001 C C . GLU A 1 134 ? -10.008 23.203 -3.328 1 93.81 134 GLU A C 1
ATOM 1003 O O . GLU A 1 134 ? -10.484 23.891 -4.223 1 93.81 134 GLU A O 1
ATOM 1008 N N . SER A 1 135 ? -10.703 22.375 -2.574 1 92.06 135 SER A N 1
ATOM 1009 C CA . SER A 1 135 ? -12.156 22.359 -2.707 1 92.06 135 SER A CA 1
ATOM 1010 C C . SER A 1 135 ? -12.766 23.703 -2.295 1 92.06 135 SER A C 1
ATOM 1012 O O . SER A 1 135 ? -13.703 24.188 -2.93 1 92.06 135 SER A O 1
ATOM 1014 N N . VAL A 1 136 ? -12.266 24.297 -1.218 1 94.25 136 VAL A N 1
ATOM 1015 C CA . VAL A 1 136 ? -12.734 25.594 -0.753 1 94.25 136 VAL A CA 1
ATOM 1016 C C . VAL A 1 136 ? -12.445 26.656 -1.81 1 94.25 136 VAL A C 1
ATOM 1018 O O . VAL A 1 136 ? -13.289 27.5 -2.096 1 94.25 136 VAL A O 1
ATOM 1021 N N . LEU A 1 137 ? -11.273 26.594 -2.365 1 96.25 137 LEU A N 1
ATOM 1022 C CA . LEU A 1 137 ? -10.859 27.547 -3.387 1 96.25 137 LEU A CA 1
ATOM 1023 C C . LEU A 1 137 ? -11.805 27.516 -4.578 1 96.25 137 LEU A C 1
ATOM 1025 O O . LEU A 1 137 ? -11.93 28.5 -5.309 1 96.25 137 LEU A O 1
ATOM 1029 N N . GLN A 1 138 ? -12.594 26.469 -4.727 1 93.38 138 GLN A N 1
ATOM 1030 C CA . GLN A 1 138 ? -13.484 26.297 -5.871 1 93.38 138 GLN A CA 1
ATOM 1031 C C . GLN A 1 138 ? -14.867 26.859 -5.574 1 93.38 138 GLN A C 1
ATOM 1033 O O . GLN A 1 138 ? -15.734 26.875 -6.449 1 93.38 138 GLN A O 1
ATOM 1038 N N . TRP A 1 139 ? -15.039 27.359 -4.328 1 93 139 TRP A N 1
ATOM 1039 C CA . TRP A 1 139 ? -16.328 27.969 -4.008 1 93 139 TRP A CA 1
ATOM 1040 C C . TRP A 1 139 ? -16.641 29.125 -4.961 1 93 139 TRP A C 1
ATOM 1042 O O . TRP A 1 139 ? -15.75 29.906 -5.316 1 93 139 TRP A O 1
ATOM 1052 N N . PRO A 1 140 ? -17.891 29.234 -5.414 1 91.06 140 PRO A N 1
ATOM 1053 C CA . PRO A 1 140 ? -18.266 30.297 -6.348 1 91.06 140 PRO A CA 1
ATOM 1054 C C . PRO A 1 140 ? -17.984 31.688 -5.793 1 91.06 140 PRO A C 1
ATOM 1056 O O . PRO A 1 140 ? -17.828 32.656 -6.559 1 91.06 140 PRO A O 1
ATOM 1059 N N . HIS A 1 141 ? -17.844 31.844 -4.578 1 90.19 141 HIS A N 1
ATOM 1060 C CA . HIS A 1 141 ? -17.609 33.125 -3.904 1 90.19 141 HIS A CA 1
ATOM 1061 C C . HIS A 1 141 ? -16.25 33.688 -4.277 1 90.19 141 HIS A C 1
ATOM 1063 O O . HIS A 1 141 ? -16 34.875 -4.059 1 90.19 141 HIS A O 1
ATOM 1069 N N . PHE A 1 142 ? -15.406 32.906 -4.84 1 94.19 142 PHE A N 1
ATOM 1070 C CA . PHE A 1 142 ? -14.062 33.375 -5.176 1 94.19 142 PHE A CA 1
ATOM 1071 C C . PHE A 1 142 ? -13.969 33.719 -6.66 1 94.19 142 PHE A C 1
ATOM 1073 O O . PHE A 1 142 ? -12.898 34.062 -7.152 1 94.19 142 PHE A O 1
ATOM 1080 N N . ASP A 1 143 ? -15.109 33.656 -7.332 1 92.38 143 ASP A N 1
ATOM 1081 C CA . ASP A 1 143 ? -15.164 34.062 -8.734 1 92.38 143 ASP A CA 1
ATOM 1082 C C . ASP A 1 143 ? -14.766 35.531 -8.914 1 92.38 143 ASP A C 1
ATOM 1084 O O . ASP A 1 143 ? -14.211 35.906 -9.953 1 92.38 143 ASP A O 1
ATOM 1088 N N . VAL A 1 144 ? -15 36.312 -7.965 1 92.62 144 VAL A N 1
ATOM 1089 C CA . VAL A 1 144 ? -14.734 37.75 -8.031 1 92.62 144 VAL A CA 1
ATOM 1090 C C . VAL A 1 144 ? -13.258 38.031 -7.742 1 92.62 144 VAL A C 1
ATOM 1092 O O . VAL A 1 144 ? -12.789 39.156 -7.875 1 92.62 144 VAL A O 1
ATOM 1095 N N . PHE A 1 145 ? -12.5 37.031 -7.344 1 94.81 145 PHE A N 1
ATOM 1096 C CA . PHE A 1 145 ? -11.07 37.125 -7.094 1 94.81 145 PHE A CA 1
ATOM 1097 C C . PHE A 1 145 ? -10.289 36.188 -8.016 1 94.81 145 PHE A C 1
ATOM 1099 O O . PHE A 1 145 ? -9.641 35.25 -7.551 1 94.81 145 PHE A O 1
ATOM 1106 N N . PRO A 1 146 ? -10.203 36.438 -9.234 1 93.69 146 PRO A N 1
ATOM 1107 C CA . PRO A 1 146 ? -9.648 35.5 -10.203 1 93.69 146 PRO A CA 1
ATOM 1108 C C . PRO A 1 146 ? -8.172 35.188 -9.945 1 93.69 146 PRO A C 1
ATOM 1110 O O . PRO A 1 146 ? -7.699 34.094 -10.297 1 93.69 146 PRO A O 1
ATOM 1113 N N . SER A 1 147 ? -7.367 36.094 -9.312 1 94.44 147 SER A N 1
ATOM 1114 C CA . SER A 1 147 ? -5.945 35.875 -9.07 1 94.44 147 SER A CA 1
ATOM 1115 C C . SER A 1 147 ? -5.719 34.656 -8.156 1 94.44 147 SER A C 1
ATOM 1117 O O . SER A 1 147 ? -4.699 33.969 -8.266 1 94.44 147 SER A O 1
ATOM 1119 N N . LEU A 1 148 ? -6.68 34.469 -7.238 1 95.88 148 LEU A N 1
ATOM 1120 C CA . LEU A 1 148 ? -6.57 33.344 -6.309 1 95.88 148 LEU A CA 1
ATOM 1121 C C . LEU A 1 148 ? -6.555 32 -7.059 1 95.88 148 LEU A C 1
ATOM 1123 O O . LEU A 1 148 ? -5.852 31.078 -6.664 1 95.88 148 LEU A O 1
ATOM 1127 N N . ARG A 1 149 ? -7.273 31.906 -8.188 1 94.19 149 ARG A N 1
ATOM 1128 C CA . ARG A 1 149 ? -7.41 30.656 -8.914 1 94.19 149 ARG A CA 1
ATOM 1129 C C . ARG A 1 149 ? -6.492 30.609 -10.125 1 94.19 149 ARG A C 1
ATOM 1131 O O . ARG A 1 149 ? -5.887 29.578 -10.43 1 94.19 149 ARG A O 1
ATOM 1138 N N . ASN A 1 150 ? -6.367 31.719 -10.789 1 92.5 150 ASN A N 1
ATOM 1139 C CA . ASN A 1 150 ? -5.598 31.766 -12.031 1 92.5 150 ASN A CA 1
ATOM 1140 C C . ASN A 1 150 ? -4.125 31.469 -11.789 1 92.5 150 ASN A C 1
ATOM 1142 O O . ASN A 1 150 ? -3.459 30.875 -12.641 1 92.5 150 ASN A O 1
ATOM 1146 N N . ASP A 1 151 ? -3.584 31.844 -10.68 1 91.81 151 ASP A N 1
ATOM 1147 C CA . ASP A 1 151 ? -2.17 31.641 -10.375 1 91.81 151 ASP A CA 1
ATOM 1148 C C . ASP A 1 151 ? -1.969 30.406 -9.5 1 91.81 151 ASP A C 1
ATOM 1150 O O . ASP A 1 151 ? -0.858 30.141 -9.031 1 91.81 151 ASP A O 1
ATOM 1154 N N . TYR A 1 152 ? -3.029 29.75 -9.281 1 95.44 152 TYR A N 1
ATOM 1155 C CA . TYR A 1 152 ? -2.957 28.578 -8.406 1 95.44 152 TYR A CA 1
ATOM 1156 C C . TYR A 1 152 ? -2.617 27.328 -9.195 1 95.44 152 TYR A C 1
ATOM 1158 O O . TYR A 1 152 ? -3.256 27.031 -10.211 1 95.44 152 TYR A O 1
ATOM 1166 N N . VAL A 1 153 ? -1.563 26.641 -8.836 1 95.06 153 VAL A N 1
ATOM 1167 C CA . VAL A 1 153 ? -1.199 25.344 -9.398 1 95.06 153 VAL A CA 1
ATOM 1168 C C . VAL A 1 153 ? -1.663 24.234 -8.477 1 95.06 153 VAL A C 1
ATOM 1170 O O . VAL A 1 153 ? -1.398 24.266 -7.27 1 95.06 153 VAL A O 1
ATOM 1173 N N . PRO A 1 154 ? -2.41 23.25 -9.023 1 93.94 154 PRO A N 1
ATOM 1174 C CA . PRO A 1 154 ? -2.828 22.141 -8.164 1 93.94 154 PRO A CA 1
ATOM 1175 C C . PRO A 1 154 ? -1.67 21.547 -7.371 1 93.94 154 PRO A C 1
ATOM 1177 O O . PRO A 1 154 ? -0.56 21.406 -7.895 1 93.94 154 PRO A O 1
ATOM 1180 N N . ILE A 1 155 ? -1.94 21.234 -6.137 1 95.62 155 ILE A N 1
ATOM 1181 C CA . ILE A 1 155 ? -0.919 20.828 -5.18 1 95.62 155 ILE A CA 1
ATOM 1182 C C . ILE A 1 155 ? -0.176 19.594 -5.719 1 95.62 155 ILE A C 1
ATOM 1184 O O . ILE A 1 155 ? 1.05 19.516 -5.609 1 95.62 155 ILE A O 1
ATOM 1188 N N . PHE A 1 156 ? -0.899 18.656 -6.238 1 94.81 156 PHE A N 1
ATOM 1189 C CA . PHE A 1 156 ? -0.262 17.453 -6.75 1 94.81 156 PHE A CA 1
ATOM 1190 C C . PHE A 1 156 ? 0.741 17.797 -7.848 1 94.81 156 PHE A C 1
ATOM 1192 O O . PHE A 1 156 ? 1.848 17.25 -7.875 1 94.81 156 PHE A O 1
ATOM 1199 N N . GLU A 1 157 ? 0.333 18.578 -8.734 1 94 157 GLU A N 1
ATOM 1200 C CA . GLU A 1 157 ? 1.209 18.969 -9.836 1 94 157 GLU A CA 1
ATOM 1201 C C . GLU A 1 157 ? 2.48 19.641 -9.32 1 94 157 GLU A C 1
ATOM 1203 O O . GLU A 1 157 ? 3.576 19.375 -9.82 1 94 157 GLU A O 1
ATOM 1208 N N . LEU A 1 158 ? 2.328 20.5 -8.32 1 95.31 158 LEU A N 1
ATOM 1209 C CA . LEU A 1 158 ? 3.469 21.188 -7.73 1 95.31 158 LEU A CA 1
ATOM 1210 C C . LEU A 1 158 ? 4.453 20.203 -7.121 1 95.31 158 LEU A C 1
ATOM 1212 O O . LEU A 1 158 ? 5.66 20.297 -7.336 1 95.31 158 LEU A O 1
ATOM 1216 N N . GLU A 1 159 ? 3.936 19.281 -6.402 1 95.5 159 GLU A N 1
ATOM 1217 C CA . GLU A 1 159 ? 4.773 18.359 -5.641 1 95.5 159 GLU A CA 1
ATOM 1218 C C . GLU A 1 159 ? 5.359 17.281 -6.543 1 95.5 159 GLU A C 1
ATOM 1220 O O . GLU A 1 159 ? 6.484 16.828 -6.324 1 95.5 159 GLU A O 1
ATOM 1225 N N . GLN A 1 160 ? 4.594 16.844 -7.52 1 93.12 160 GLN A N 1
ATOM 1226 C CA . GLN A 1 160 ? 5.07 15.836 -8.453 1 93.12 160 GLN A CA 1
ATOM 1227 C C . GLN A 1 160 ? 6.227 16.359 -9.297 1 93.12 160 GLN A C 1
ATOM 1229 O O . GLN A 1 160 ? 7.145 15.609 -9.641 1 93.12 160 GLN A O 1
ATOM 1234 N N . ALA A 1 161 ? 6.223 17.609 -9.594 1 91.38 161 ALA A N 1
ATOM 1235 C CA . ALA A 1 161 ? 7.215 18.234 -10.469 1 91.38 161 ALA A CA 1
ATOM 1236 C C . ALA A 1 161 ? 8.531 18.469 -9.727 1 91.38 161 ALA A C 1
ATOM 1238 O O . ALA A 1 161 ? 9.555 18.781 -10.344 1 91.38 161 ALA A O 1
ATOM 1239 N N . ARG A 1 162 ? 8.523 18.25 -8.422 1 92.5 162 ARG A N 1
ATOM 1240 C CA . ARG A 1 162 ? 9.734 18.5 -7.656 1 92.5 162 ARG A CA 1
ATOM 1241 C C . ARG A 1 162 ? 10.828 17.484 -7.996 1 92.5 162 ARG A C 1
ATOM 1243 O O . ARG A 1 162 ? 10.539 16.297 -8.18 1 92.5 162 ARG A O 1
ATOM 1250 N N . SER A 1 163 ? 12.047 17.953 -8.055 1 87 163 SER A N 1
ATOM 1251 C CA . SER A 1 163 ? 13.18 17.047 -8.297 1 87 163 SER A CA 1
ATOM 1252 C C . SER A 1 163 ? 13.43 16.141 -7.098 1 87 163 SER A C 1
ATOM 1254 O O . SER A 1 163 ? 13.195 16.531 -5.953 1 87 163 SER A O 1
ATOM 1256 N N . PRO A 1 164 ? 13.922 14.977 -7.41 1 83.38 164 PRO A N 1
ATOM 1257 C CA . PRO A 1 164 ? 14.266 14.086 -6.301 1 83.38 164 PRO A CA 1
ATOM 1258 C C . PRO A 1 164 ? 15.305 14.695 -5.359 1 83.38 164 PRO A C 1
ATOM 1260 O O . PRO A 1 164 ? 16.109 15.539 -5.777 1 83.38 164 PRO A O 1
ATOM 1263 N N . VAL A 1 165 ? 15.219 14.258 -4.164 1 83.56 165 VAL A N 1
ATOM 1264 C CA . VAL A 1 165 ? 16.172 14.75 -3.174 1 83.56 165 VAL A CA 1
ATOM 1265 C C . VAL A 1 165 ? 17.578 14.336 -3.562 1 83.56 165 VAL A C 1
ATOM 1267 O O . VAL A 1 165 ? 17.828 13.164 -3.852 1 83.56 165 VAL A O 1
ATOM 1270 N N . LYS A 1 166 ? 18.406 15.281 -3.682 1 77.5 166 LYS A N 1
ATOM 1271 C CA . LYS A 1 166 ? 19.781 15.016 -4.078 1 77.5 166 LYS A CA 1
ATOM 1272 C C . LYS A 1 166 ? 20.578 14.391 -2.928 1 77.5 166 LYS A C 1
ATOM 1274 O O . LYS A 1 166 ? 20.656 14.969 -1.844 1 77.5 166 LYS A O 1
ATOM 1279 N N . MET A 1 167 ? 20.875 13.195 -3.203 1 78.06 167 MET A N 1
ATOM 1280 C CA . MET A 1 167 ? 21.734 12.562 -2.203 1 78.06 167 MET A CA 1
ATOM 1281 C C . MET A 1 167 ? 23.172 13.055 -2.324 1 78.06 167 MET A C 1
ATOM 1283 O O . MET A 1 167 ? 23.656 13.312 -3.43 1 78.06 167 MET A O 1
ATOM 1287 N N . ARG A 1 168 ? 23.766 13.266 -1.262 1 72.25 168 ARG A N 1
ATOM 1288 C CA . ARG A 1 168 ? 25.156 13.703 -1.255 1 72.25 168 ARG A CA 1
ATOM 1289 C C . ARG A 1 168 ? 26.094 12.578 -1.704 1 72.25 168 ARG A C 1
ATOM 1291 O O . ARG A 1 168 ? 25.844 11.406 -1.406 1 72.25 168 ARG A O 1
ATOM 1298 N N . PRO A 1 169 ? 26.875 12.977 -2.859 1 60.81 169 PRO A N 1
ATOM 1299 C CA . PRO A 1 169 ? 27.781 11.945 -3.367 1 60.81 169 PRO A CA 1
ATOM 1300 C C . PRO A 1 169 ? 28.469 11.156 -2.252 1 60.81 169 PRO A C 1
ATOM 1302 O O . PRO A 1 169 ? 28.688 11.695 -1.162 1 60.81 169 PRO A O 1
ATOM 1305 N N . THR A 1 170 ? 28.156 9.969 -2.051 1 52.62 170 THR A N 1
ATOM 1306 C CA . THR A 1 170 ? 28.719 9.055 -1.061 1 52.62 170 THR A CA 1
ATOM 1307 C C . THR A 1 170 ? 30.141 9.469 -0.69 1 52.62 170 THR A C 1
ATOM 1309 O O . THR A 1 170 ? 31.094 9.188 -1.43 1 52.62 170 THR A O 1
ATOM 1312 N N . SER A 1 171 ? 30.406 10.609 -0.599 1 48.16 171 SER A N 1
ATOM 1313 C CA . SER A 1 171 ? 31.672 10.484 0.098 1 48.16 171 SER A CA 1
ATOM 1314 C C . SER A 1 171 ? 31.547 9.609 1.339 1 48.16 171 SER A C 1
ATOM 1316 O O . SER A 1 171 ? 30.469 9.508 1.922 1 48.16 171 SER A O 1
ATOM 1318 N N . ILE A 1 172 ? 32.312 8.57 1.532 1 54.59 172 ILE A N 1
ATOM 1319 C CA . ILE A 1 172 ? 32.719 7.555 2.492 1 54.59 172 ILE A CA 1
ATOM 1320 C C . ILE A 1 172 ? 32.469 8.047 3.914 1 54.59 172 ILE A C 1
ATOM 1322 O O . ILE A 1 172 ? 32.5 7.262 4.863 1 54.59 172 ILE A O 1
ATOM 1326 N N . MET A 1 173 ? 32.188 9.422 4.172 1 62.84 173 MET A N 1
ATOM 1327 C CA . MET A 1 173 ? 32.562 9.688 5.559 1 62.84 173 MET A CA 1
ATOM 1328 C C . MET A 1 173 ? 31.328 9.844 6.438 1 62.84 173 MET A C 1
ATOM 1330 O O . MET A 1 173 ? 30.375 10.547 6.066 1 62.84 173 MET A O 1
ATOM 1334 N N . TYR A 1 174 ? 31.078 8.969 7.316 1 72.56 174 TYR A N 1
ATOM 1335 C CA . TYR A 1 174 ? 30.109 9.109 8.406 1 72.56 174 TYR A CA 1
ATOM 1336 C C . TYR A 1 174 ? 30.344 10.406 9.18 1 72.56 174 TYR A C 1
ATOM 1338 O O . TYR A 1 174 ? 31.469 10.891 9.266 1 72.56 174 TYR A O 1
ATOM 1346 N N . PRO A 1 175 ? 29.234 11.047 9.539 1 75.56 175 PRO A N 1
ATOM 1347 C CA . PRO A 1 175 ? 29.438 12.242 10.367 1 75.56 175 PRO A CA 1
ATOM 1348 C C . PRO A 1 175 ? 30.328 11.977 11.57 1 75.56 175 PRO A C 1
ATOM 1350 O O . PRO A 1 175 ? 30.188 10.945 12.234 1 75.56 175 PRO A O 1
ATOM 1353 N N . LEU A 1 176 ? 31.344 12.812 11.734 1 79.31 176 LEU A N 1
ATOM 1354 C CA . LEU A 1 176 ? 32.188 12.727 12.93 1 79.31 176 LEU A CA 1
ATOM 1355 C C . LEU A 1 176 ? 31.531 13.477 14.094 1 79.31 176 LEU A C 1
ATOM 1357 O O . LEU A 1 176 ? 31.5 14.711 14.094 1 79.31 176 LEU A O 1
ATOM 1361 N N . VAL A 1 177 ? 30.969 12.711 14.938 1 87.19 177 VAL A N 1
ATOM 1362 C CA . VAL A 1 177 ? 30.266 13.32 16.062 1 87.19 177 VAL A CA 1
ATOM 1363 C C . VAL A 1 177 ? 30.844 12.797 17.375 1 87.19 177 VAL A C 1
ATOM 1365 O O . VAL A 1 177 ? 31.234 11.625 17.469 1 87.19 177 VAL A O 1
ATOM 1368 N N . SER A 1 178 ? 30.953 13.656 18.375 1 90.44 178 SER A N 1
ATOM 1369 C CA . SER A 1 178 ? 31.391 13.266 19.719 1 90.44 178 SER A CA 1
ATOM 1370 C C . SER A 1 178 ? 30.281 12.539 20.469 1 90.44 178 SER A C 1
ATOM 1372 O O . SER A 1 178 ? 29.125 12.547 20.047 1 90.44 178 SER A O 1
ATOM 1374 N N . GLN A 1 179 ? 30.672 11.93 21.578 1 91.69 179 GLN A N 1
ATOM 1375 C CA . GLN A 1 179 ? 29.703 11.234 22.422 1 91.69 179 GLN A CA 1
ATOM 1376 C C . GLN A 1 179 ? 28.656 12.195 22.953 1 91.69 179 GLN A C 1
ATOM 1378 O O . GLN A 1 179 ? 27.469 11.859 23.031 1 91.69 179 GLN A O 1
ATOM 1383 N N . ASP A 1 180 ? 29.109 13.32 23.297 1 94.38 180 ASP A N 1
ATOM 1384 C CA . ASP A 1 180 ? 28.188 14.328 23.828 1 94.38 180 ASP A CA 1
ATOM 1385 C C . ASP A 1 180 ? 27.172 14.75 22.766 1 94.38 180 ASP A C 1
ATOM 1387 O O . ASP A 1 180 ? 26 14.984 23.078 1 94.38 180 ASP A O 1
ATOM 1391 N N . GLU A 1 181 ? 27.625 14.875 21.609 1 94.56 181 GLU A N 1
ATOM 1392 C CA . GLU A 1 181 ? 26.734 15.242 20.5 1 94.56 181 GLU A CA 1
ATOM 1393 C C . GLU A 1 181 ? 25.719 14.141 20.234 1 94.56 181 GLU A C 1
ATOM 1395 O O . GLU A 1 181 ? 24.547 14.422 19.969 1 94.56 181 GLU A O 1
ATOM 1400 N N . ILE A 1 182 ? 26.188 12.906 20.266 1 95.62 182 ILE A N 1
ATOM 1401 C CA . ILE A 1 182 ? 25.281 11.773 20.062 1 95.62 182 ILE A CA 1
ATOM 1402 C C . ILE A 1 182 ? 24.188 11.789 21.125 1 95.62 182 ILE A C 1
ATOM 1404 O O . ILE A 1 182 ? 23 11.641 20.812 1 95.62 182 ILE A O 1
ATOM 1408 N N . ASP A 1 183 ? 24.625 12.008 22.344 1 96.19 183 ASP A N 1
ATOM 1409 C CA . ASP A 1 183 ? 23.672 12.023 23.453 1 96.19 183 ASP A CA 1
ATOM 1410 C C . ASP A 1 183 ? 22.672 13.172 23.281 1 96.19 183 ASP A C 1
ATOM 1412 O O . ASP A 1 183 ? 21.484 13 23.562 1 96.19 183 ASP A O 1
ATOM 1416 N N . SER A 1 184 ? 23.172 14.266 22.891 1 97.31 184 SER A N 1
ATOM 1417 C CA . SER A 1 184 ? 22.312 15.43 22.688 1 97.31 184 SER A CA 1
ATOM 1418 C C . SER A 1 184 ? 21.297 15.188 21.578 1 97.31 184 SER A C 1
ATOM 1420 O O . SER A 1 184 ? 20.141 15.594 21.688 1 97.31 184 SER A O 1
ATOM 1422 N N . ILE A 1 185 ? 21.719 14.562 20.484 1 97.5 185 ILE A N 1
ATOM 1423 C CA . ILE A 1 185 ? 20.844 14.25 19.359 1 97.5 185 ILE A CA 1
ATOM 1424 C C . ILE A 1 185 ? 19.766 13.266 19.797 1 97.5 185 ILE A C 1
ATOM 1426 O O . ILE A 1 185 ? 18.578 13.445 19.484 1 97.5 185 ILE A O 1
ATOM 1430 N N . LEU A 1 186 ? 20.141 12.266 20.547 1 97.94 186 LEU A N 1
ATOM 1431 C CA . LEU A 1 186 ? 19.203 11.242 21 1 97.94 186 LEU A CA 1
ATOM 1432 C C . LEU A 1 186 ? 18.219 11.82 22.016 1 97.94 186 LEU A C 1
ATOM 1434 O O . LEU A 1 186 ? 17.062 11.422 22.062 1 97.94 186 LEU A O 1
ATOM 1438 N N . GLU A 1 187 ? 18.703 12.75 22.828 1 97.56 187 GLU A N 1
ATOM 1439 C CA . GLU A 1 187 ? 17.812 13.43 23.766 1 97.56 187 GLU A CA 1
ATOM 1440 C C . GLU A 1 187 ? 16.766 14.258 23.031 1 97.56 187 GLU A C 1
ATOM 1442 O O . GLU A 1 187 ? 15.594 14.266 23.406 1 97.56 187 GLU A O 1
ATOM 1447 N N . ALA A 1 188 ? 17.219 14.938 22.031 1 98.19 188 ALA A N 1
ATOM 1448 C CA . ALA A 1 188 ? 16.281 15.719 21.234 1 98.19 188 ALA A CA 1
ATOM 1449 C C . ALA A 1 188 ? 15.242 14.812 20.578 1 98.19 188 ALA A C 1
ATOM 1451 O O . ALA A 1 188 ? 14.062 15.164 20.5 1 98.19 188 ALA A O 1
ATOM 1452 N N . PHE A 1 189 ? 15.734 13.719 20.078 1 98.31 189 PHE A N 1
ATOM 1453 C CA . PHE A 1 189 ? 14.812 12.75 19.5 1 98.31 189 PHE A CA 1
ATOM 1454 C C . PHE A 1 189 ? 13.773 12.312 20.516 1 98.31 189 PHE A C 1
ATOM 1456 O O . PHE A 1 189 ? 12.578 12.258 20.219 1 98.31 189 PHE A O 1
ATOM 1463 N N . GLN A 1 190 ? 14.117 11.984 21.734 1 97.69 190 GLN A N 1
ATOM 1464 C CA . GLN A 1 190 ? 13.258 11.492 22.812 1 97.69 190 GLN A CA 1
ATOM 1465 C C . GLN A 1 190 ? 12.266 12.555 23.25 1 97.69 190 GLN A C 1
ATOM 1467 O O . GLN A 1 190 ? 11.102 12.25 23.516 1 97.69 190 GLN A O 1
ATOM 1472 N N . ASP A 1 191 ? 12.664 13.766 23.203 1 97.12 191 ASP A N 1
ATOM 1473 C CA . ASP A 1 191 ? 11.844 14.859 23.703 1 97.12 191 ASP A CA 1
ATOM 1474 C C . ASP A 1 191 ? 10.805 15.281 22.672 1 97.12 191 ASP A C 1
ATOM 1476 O O . ASP A 1 191 ? 9.852 15.992 22.984 1 97.12 191 ASP A O 1
ATOM 1480 N N . ASN A 1 192 ? 11.016 14.883 21.469 1 97.94 192 ASN A N 1
ATOM 1481 C CA . ASN A 1 192 ? 10.133 15.328 20.391 1 97.94 192 ASN A CA 1
ATOM 1482 C C . ASN A 1 192 ? 9.508 14.156 19.656 1 97.94 192 ASN A C 1
ATOM 1484 O O . ASN A 1 192 ? 8.5 13.602 20.109 1 97.94 192 ASN A O 1
ATOM 1488 N N . VAL A 1 193 ? 10.219 13.594 18.672 1 98.62 193 VAL A N 1
ATOM 1489 C CA . VAL A 1 193 ? 9.633 12.578 17.797 1 98.62 193 VAL A CA 1
ATOM 1490 C C . VAL A 1 193 ? 9.125 11.406 18.625 1 98.62 193 VAL A C 1
ATOM 1492 O O . VAL A 1 193 ? 7.992 10.953 18.453 1 98.62 193 VAL A O 1
ATOM 1495 N N . ASN A 1 194 ? 9.969 10.906 19.531 1 98.62 194 ASN A N 1
ATOM 1496 C CA . ASN A 1 194 ? 9.57 9.727 20.297 1 98.62 194 ASN A CA 1
ATOM 1497 C C . ASN A 1 194 ? 8.602 10.094 21.422 1 98.62 194 ASN A C 1
ATOM 1499 O O . ASN A 1 194 ? 8.016 9.219 22.047 1 98.62 194 ASN A O 1
ATOM 1503 N N . PHE A 1 195 ? 8.461 11.422 21.688 1 98.19 195 PHE A N 1
ATOM 1504 C CA . PHE A 1 195 ? 7.395 11.867 22.562 1 98.19 195 PHE A CA 1
ATOM 1505 C C . PHE A 1 195 ? 6.055 11.867 21.844 1 98.19 195 PHE A C 1
ATOM 1507 O O . PHE A 1 195 ? 5.047 11.422 22.391 1 98.19 195 PHE A O 1
ATOM 1514 N N . TRP A 1 196 ? 6.004 12.398 20.641 1 98.5 196 TRP A N 1
ATOM 1515 C CA . TRP A 1 196 ? 4.762 12.492 19.875 1 98.5 196 TRP A CA 1
ATOM 1516 C C . TRP A 1 196 ? 4.312 11.117 19.406 1 98.5 196 TRP A C 1
ATOM 1518 O O . TRP A 1 196 ? 3.115 10.812 19.406 1 98.5 196 TRP A O 1
ATOM 1528 N N . TYR A 1 197 ? 5.254 10.383 18.844 1 98.62 197 TYR A N 1
ATOM 1529 C CA . TYR A 1 197 ? 5.055 9.023 18.344 1 98.62 197 TYR A CA 1
ATOM 1530 C C . TYR A 1 197 ? 6.004 8.047 19.031 1 98.62 197 TYR A C 1
ATOM 1532 O O . TYR A 1 197 ? 7.02 7.656 18.453 1 98.62 197 TYR A O 1
ATOM 1540 N N . PRO A 1 198 ? 5.617 7.566 20.188 1 98.31 198 PRO A N 1
ATOM 1541 C CA . PRO A 1 198 ? 6.531 6.758 21 1 98.31 198 PRO A CA 1
ATOM 1542 C C . PRO A 1 198 ? 6.625 5.312 20.516 1 98.31 198 PRO A C 1
ATOM 1544 O O . PRO A 1 198 ? 6.125 4.402 21.188 1 98.31 198 PRO A O 1
ATOM 1547 N N . THR A 1 199 ? 7.406 5.082 19.453 1 98.44 199 THR A N 1
ATOM 1548 C CA . THR A 1 199 ? 7.496 3.76 18.859 1 98.44 199 THR A CA 1
ATOM 1549 C C . THR A 1 199 ? 8.859 3.129 19.125 1 98.44 199 THR A C 1
ATOM 1551 O O . THR A 1 199 ? 9.039 1.922 18.953 1 98.44 199 THR A O 1
ATOM 1554 N N . LEU A 1 200 ? 9.852 3.922 19.531 1 98.5 200 LEU A N 1
ATOM 1555 C CA . LEU A 1 200 ? 11.18 3.391 19.812 1 98.5 200 LEU A CA 1
ATOM 1556 C C . LEU A 1 200 ? 11.344 3.082 21.297 1 98.5 200 LEU A C 1
ATOM 1558 O O . LEU A 1 200 ? 11.195 3.971 22.141 1 98.5 200 LEU A O 1
ATOM 1562 N N . SER A 1 201 ? 11.68 1.881 21.594 1 97.69 201 SER A N 1
ATOM 1563 C CA . SER A 1 201 ? 11.859 1.474 22.984 1 97.69 201 SER A CA 1
ATOM 1564 C C . SER A 1 201 ? 13.195 1.951 23.531 1 97.69 201 SER A C 1
ATOM 1566 O O . SER A 1 201 ? 14.094 2.318 22.766 1 97.69 201 SER A O 1
ATOM 1568 N N . ARG A 1 202 ? 13.32 1.899 24.828 1 96.62 202 ARG A N 1
ATOM 1569 C CA . ARG A 1 202 ? 14.562 2.285 25.469 1 96.62 202 ARG A CA 1
ATOM 1570 C C . ARG A 1 202 ? 15.703 1.355 25.062 1 96.62 202 ARG A C 1
ATOM 1572 O O . ARG A 1 202 ? 16.844 1.797 24.906 1 96.62 202 ARG A O 1
ATOM 1579 N N . GLN A 1 203 ? 15.391 0.11 24.969 1 95.25 203 GLN A N 1
ATOM 1580 C CA . GLN A 1 203 ? 16.391 -0.864 24.547 1 95.25 203 GLN A CA 1
ATOM 1581 C C . GLN A 1 203 ? 16.922 -0.549 23.156 1 95.25 203 GLN A C 1
ATOM 1583 O O . GLN A 1 203 ? 18.125 -0.626 22.906 1 95.25 203 GLN A O 1
ATOM 1588 N N . GLN A 1 204 ? 16.031 -0.247 22.25 1 96.88 204 GLN A N 1
ATOM 1589 C CA . GLN A 1 204 ? 16.438 0.12 20.906 1 96.88 204 GLN A CA 1
ATOM 1590 C C . GLN A 1 204 ? 17.266 1.397 20.906 1 96.88 204 GLN A C 1
ATOM 1592 O O . GLN A 1 204 ? 18.219 1.527 20.125 1 96.88 204 GLN A O 1
ATOM 1597 N N . LEU A 1 205 ? 16.828 2.367 21.766 1 97.12 205 LEU A N 1
ATOM 1598 C CA . LEU A 1 205 ? 17.562 3.631 21.859 1 97.12 205 LEU A CA 1
ATOM 1599 C C . LEU A 1 205 ? 19 3.395 22.266 1 97.12 205 LEU A C 1
ATOM 1601 O O . LEU A 1 205 ? 19.922 4.027 21.734 1 97.12 205 LEU A O 1
ATOM 1605 N N . ASP A 1 206 ? 19.203 2.498 23.188 1 95.69 206 ASP A N 1
ATOM 1606 C CA . ASP A 1 206 ? 20.547 2.146 23.625 1 95.69 206 ASP A CA 1
ATOM 1607 C C . ASP A 1 206 ? 21.359 1.542 22.484 1 95.69 206 ASP A C 1
ATOM 1609 O O . ASP A 1 206 ? 22.531 1.862 22.312 1 95.69 206 ASP A O 1
ATOM 1613 N N . LYS A 1 207 ? 20.719 0.674 21.797 1 94.94 207 LYS A N 1
ATOM 1614 C CA . LYS A 1 207 ? 21.375 0.051 20.656 1 94.94 207 LYS A CA 1
ATOM 1615 C C . LYS A 1 207 ? 21.75 1.089 19.594 1 94.94 207 LYS A C 1
ATOM 1617 O O . LYS A 1 207 ? 22.797 0.989 18.953 1 94.94 207 LYS A O 1
ATOM 1622 N N . VAL A 1 208 ? 20.875 2.047 19.391 1 95 208 VAL A N 1
ATOM 1623 C CA . VAL A 1 208 ? 21.125 3.123 18.438 1 95 208 VAL A CA 1
ATOM 1624 C C . VAL A 1 208 ? 22.328 3.941 18.891 1 95 208 VAL A C 1
ATOM 1626 O O . VAL A 1 208 ? 23.188 4.297 18.078 1 95 208 VAL A O 1
ATOM 1629 N N . GLY A 1 209 ? 22.359 4.277 20.203 1 93.81 209 GLY A N 1
ATOM 1630 C CA . GLY A 1 209 ? 23.516 5 20.734 1 93.81 209 GLY A CA 1
ATOM 1631 C C . GLY A 1 209 ? 24.828 4.281 20.5 1 93.81 209 GLY A C 1
ATOM 1632 O O . GLY A 1 209 ? 25.828 4.906 20.109 1 93.81 209 GLY A O 1
ATOM 1633 N N . LEU A 1 210 ? 24.812 2.998 20.688 1 92.38 210 LEU A N 1
ATOM 1634 C CA . LEU A 1 210 ? 26.016 2.188 20.469 1 92.38 210 LEU A CA 1
ATOM 1635 C C . LEU A 1 210 ? 26.391 2.158 19 1 92.38 210 LEU A C 1
ATOM 1637 O O . LEU A 1 210 ? 27.562 2.252 18.656 1 92.38 210 LEU A O 1
ATOM 1641 N N . ALA A 1 211 ? 25.375 1.976 18.172 1 90.94 211 ALA A N 1
ATOM 1642 C CA . ALA A 1 211 ? 25.625 1.944 16.734 1 90.94 211 ALA A CA 1
ATOM 1643 C C . ALA A 1 211 ? 26.203 3.271 16.25 1 90.94 211 ALA A C 1
ATOM 1645 O O . ALA A 1 211 ? 27.109 3.291 15.414 1 90.94 211 ALA A O 1
ATOM 1646 N N . ALA A 1 212 ? 25.656 4.344 16.719 1 89.62 212 ALA A N 1
ATOM 1647 C CA . ALA A 1 212 ? 26.125 5.672 16.328 1 89.62 212 ALA A CA 1
ATOM 1648 C C . ALA A 1 212 ? 27.578 5.879 16.75 1 89.62 212 ALA A C 1
ATOM 1650 O O . ALA A 1 212 ? 28.359 6.5 16.016 1 89.62 212 ALA A O 1
ATOM 1651 N N . LYS A 1 213 ? 27.938 5.355 17.875 1 87.75 213 LYS A N 1
ATOM 1652 C CA . LYS A 1 213 ? 29.312 5.434 18.344 1 87.75 213 LYS A CA 1
ATOM 1653 C C . LYS A 1 213 ? 30.266 4.648 17.438 1 87.75 213 LYS A C 1
ATOM 1655 O O . LYS A 1 213 ? 31.344 5.121 17.109 1 87.75 213 LYS A O 1
ATOM 1660 N N . CYS A 1 214 ? 29.797 3.494 17.047 1 85.75 214 CYS A N 1
ATOM 1661 C CA . CYS A 1 214 ? 30.609 2.65 16.172 1 85.75 214 CYS A CA 1
ATOM 1662 C C . CYS A 1 214 ? 30.766 3.291 14.797 1 85.75 214 CYS A C 1
ATOM 1664 O O . CYS A 1 214 ? 31.859 3.225 14.203 1 85.75 214 CYS A O 1
ATOM 1666 N N . LEU A 1 215 ? 29.75 3.881 14.297 1 80.94 215 LEU A N 1
ATOM 1667 C CA . LEU A 1 215 ? 29.797 4.539 13 1 80.94 215 LEU A CA 1
ATOM 1668 C C . LEU A 1 215 ? 30.781 5.707 13.016 1 80.94 215 LEU A C 1
ATOM 1670 O O . LEU A 1 215 ? 31.547 5.895 12.062 1 80.94 215 LEU A O 1
ATOM 1674 N N . SER A 1 216 ? 30.766 6.352 14.055 1 78.94 216 SER A N 1
ATOM 1675 C CA . SER A 1 216 ? 31.641 7.5 14.195 1 78.94 216 SER A CA 1
ATOM 1676 C C . SER A 1 216 ? 33.094 7.066 14.32 1 78.94 216 SER A C 1
ATOM 1678 O O . SER A 1 216 ? 34 7.816 13.953 1 78.94 216 SER A O 1
ATOM 1680 N N . ALA A 1 217 ? 33.281 5.844 14.828 1 76.81 217 ALA A N 1
ATOM 1681 C CA . ALA A 1 217 ? 34.656 5.309 14.992 1 76.81 217 ALA A CA 1
ATOM 1682 C C . ALA A 1 217 ? 35.156 4.695 13.695 1 76.81 217 ALA A C 1
ATOM 1684 O O . ALA A 1 217 ? 36.312 4.262 13.609 1 76.81 217 ALA A O 1
ATOM 1685 N N . GLY A 1 218 ? 34.375 4.656 12.664 1 72.25 218 GLY A N 1
ATOM 1686 C CA . GLY A 1 218 ? 34.781 4.176 11.359 1 72.25 218 GLY A CA 1
ATOM 1687 C C . GLY A 1 218 ? 34.562 2.682 11.18 1 72.25 218 GLY A C 1
ATOM 1688 O O . GLY A 1 218 ? 35.125 2.076 10.266 1 72.25 218 GLY A O 1
ATOM 1689 N N . VAL A 1 219 ? 33.938 2.086 12.094 1 65.69 219 VAL A N 1
ATOM 1690 C CA . VAL A 1 219 ? 33.719 0.652 11.969 1 65.69 219 VAL A CA 1
ATOM 1691 C C . VAL A 1 219 ? 32.75 0.387 10.805 1 65.69 219 VAL A C 1
ATOM 1693 O O . VAL A 1 219 ? 31.797 1.121 10.609 1 65.69 219 VAL A O 1
ATOM 1696 N N . SER A 1 220 ? 33.25 -0.519 9.953 1 61.56 220 SER A N 1
ATOM 1697 C CA . SER A 1 220 ? 32.5 -0.844 8.734 1 61.56 220 SER A CA 1
ATOM 1698 C C . SER A 1 220 ? 31.062 -1.21 9.039 1 61.56 220 SER A C 1
ATOM 1700 O O . SER A 1 220 ? 30.797 -1.936 10 1 61.56 220 SER A O 1
ATOM 1702 N N . GLU A 1 221 ? 30.172 -0.5 8.375 1 62.94 221 GLU A N 1
ATOM 1703 C CA . GLU A 1 221 ? 28.75 -0.625 8.672 1 62.94 221 GLU A CA 1
ATOM 1704 C C . GLU A 1 221 ? 28.125 -1.777 7.891 1 62.94 221 GLU A C 1
ATOM 1706 O O . GLU A 1 221 ? 28.391 -1.943 6.699 1 62.94 221 GLU A O 1
ATOM 1711 N N . ASP A 1 222 ? 27.516 -2.635 8.68 1 73.75 222 ASP A N 1
ATOM 1712 C CA . ASP A 1 222 ? 26.719 -3.707 8.094 1 73.75 222 ASP A CA 1
ATOM 1713 C C . ASP A 1 222 ? 25.359 -3.193 7.641 1 73.75 222 ASP A C 1
ATOM 1715 O O . ASP A 1 222 ? 24.828 -2.238 8.211 1 73.75 222 ASP A O 1
ATOM 1719 N N . TYR A 1 223 ? 24.984 -3.525 6.469 1 82.38 223 TYR A N 1
ATOM 1720 C CA . TYR A 1 223 ? 23.656 -3.234 5.938 1 82.38 223 TYR A CA 1
ATOM 1721 C C . TYR A 1 223 ? 22.594 -4.109 6.602 1 82.38 223 TYR A C 1
ATOM 1723 O O . TYR A 1 223 ? 22.25 -5.176 6.086 1 82.38 223 TYR A O 1
ATOM 1731 N N . THR A 1 224 ? 22.203 -3.602 7.805 1 89.19 224 THR A N 1
ATOM 1732 C CA . THR A 1 224 ? 21.156 -4.301 8.562 1 89.19 224 THR A CA 1
ATOM 1733 C C . THR A 1 224 ? 19.984 -3.371 8.867 1 89.19 224 THR A C 1
ATOM 1735 O O . THR A 1 224 ? 20.094 -2.158 8.672 1 89.19 224 THR A O 1
ATOM 1738 N N . VAL A 1 225 ? 18.906 -3.953 9.25 1 93.56 225 VAL A N 1
ATOM 1739 C CA . VAL A 1 225 ? 17.734 -3.176 9.641 1 93.56 225 VAL A CA 1
ATOM 1740 C C . VAL A 1 225 ? 18.078 -2.27 10.812 1 93.56 225 VAL A C 1
ATOM 1742 O O . VAL A 1 225 ? 17.656 -1.114 10.867 1 93.56 225 VAL A O 1
ATOM 1745 N N . GLN A 1 226 ? 18.938 -2.73 11.75 1 92.88 226 GLN A N 1
ATOM 1746 C CA . GLN A 1 226 ? 19.312 -1.979 12.938 1 92.88 226 GLN A CA 1
ATOM 1747 C C . GLN A 1 226 ? 20.172 -0.77 12.57 1 92.88 226 GLN A C 1
ATOM 1749 O O . GLN A 1 226 ? 20.031 0.301 13.164 1 92.88 226 GLN A O 1
ATOM 1754 N N . SER A 1 227 ? 21.047 -0.986 11.625 1 92.19 227 SER A N 1
ATOM 1755 C CA . SER A 1 227 ? 21.859 0.139 11.18 1 92.19 227 SER A CA 1
ATOM 1756 C C . SER A 1 227 ? 21.016 1.207 10.5 1 92.19 227 SER A C 1
ATOM 1758 O O . SER A 1 227 ? 21.234 2.402 10.711 1 92.19 227 SER A O 1
ATOM 1760 N N . CYS A 1 228 ? 20.078 0.748 9.656 1 94.25 228 CYS A N 1
ATOM 1761 C CA . CYS A 1 228 ? 19.156 1.68 9.023 1 94.25 228 CYS A CA 1
ATOM 1762 C C . CYS A 1 228 ? 18.359 2.459 10.07 1 94.25 228 CYS A C 1
ATOM 1764 O O . CYS A 1 228 ? 18.234 3.682 9.969 1 94.25 228 CYS A O 1
ATOM 1766 N N . LEU A 1 229 ? 17.891 1.752 11.078 1 97 229 LEU A N 1
ATOM 1767 C CA . LEU A 1 229 ? 17.125 2.363 12.156 1 97 229 LEU A CA 1
ATOM 1768 C C . LEU A 1 229 ? 17.969 3.373 12.922 1 97 229 LEU A C 1
ATOM 1770 O O . LEU A 1 229 ? 17.469 4.43 13.32 1 97 229 LEU A O 1
ATOM 1774 N N . ALA A 1 230 ? 19.219 3.068 13.125 1 96.06 230 ALA A N 1
ATOM 1775 C CA . ALA A 1 230 ? 20.109 3.971 13.836 1 96.06 230 ALA A CA 1
ATOM 1776 C C . ALA A 1 230 ? 20.297 5.277 13.078 1 96.06 230 ALA A C 1
ATOM 1778 O O . ALA A 1 230 ? 20.219 6.363 13.656 1 96.06 230 ALA A O 1
ATOM 1779 N N . HIS A 1 231 ? 20.547 5.156 11.766 1 95.31 231 HIS A N 1
ATOM 1780 C CA . HIS A 1 231 ? 20.703 6.348 10.945 1 95.31 231 HIS A CA 1
ATOM 1781 C C . HIS A 1 231 ? 19.438 7.191 10.953 1 95.31 231 HIS A C 1
ATOM 1783 O O . HIS A 1 231 ? 19.5 8.422 11.023 1 95.31 231 HIS A O 1
ATOM 1789 N N . LEU A 1 232 ? 18.312 6.523 10.875 1 98.06 232 LEU A N 1
ATOM 1790 C CA . LEU A 1 232 ? 17.031 7.238 10.836 1 98.06 232 LEU A CA 1
ATOM 1791 C C . LEU A 1 232 ? 16.766 7.938 12.164 1 98.06 232 LEU A C 1
ATOM 1793 O O . LEU A 1 232 ? 16.297 9.07 12.188 1 98.06 232 LEU A O 1
ATOM 1797 N N . THR A 1 233 ? 17.062 7.242 13.266 1 98.62 233 THR A N 1
ATOM 1798 C CA . THR A 1 233 ? 16.875 7.832 14.586 1 98.62 233 THR A CA 1
ATOM 1799 C C . THR A 1 233 ? 17.766 9.055 14.773 1 98.62 233 THR A C 1
ATOM 1801 O O . THR A 1 233 ? 17.312 10.086 15.281 1 98.62 233 THR A O 1
ATOM 1804 N N . MET A 1 234 ? 19 8.953 14.359 1 97.5 234 MET A N 1
ATOM 1805 C CA . MET A 1 234 ? 19.906 10.086 14.445 1 97.5 234 MET A CA 1
ATOM 1806 C C . MET A 1 234 ? 19.453 11.234 13.555 1 97.5 234 MET A C 1
ATOM 1808 O O . MET A 1 234 ? 19.516 12.398 13.953 1 97.5 234 MET A O 1
ATOM 1812 N N . ALA A 1 235 ? 18.984 10.922 12.359 1 97.81 235 ALA A N 1
ATOM 1813 C CA . ALA A 1 235 ? 18.469 11.938 11.445 1 97.81 235 ALA A CA 1
ATOM 1814 C C . ALA A 1 235 ? 17.297 12.703 12.07 1 97.81 235 ALA A C 1
ATOM 1816 O O . ALA A 1 235 ? 17.25 13.93 12.023 1 97.81 235 ALA A O 1
ATOM 1817 N N . LEU A 1 236 ? 16.375 11.984 12.672 1 98.88 236 LEU A N 1
ATOM 1818 C CA . LEU A 1 236 ? 15.211 12.602 13.273 1 98.88 236 LEU A CA 1
ATOM 1819 C C . LEU A 1 236 ? 15.586 13.375 14.531 1 98.88 236 LEU A C 1
ATOM 1821 O O . LEU A 1 236 ? 14.938 14.359 14.883 1 98.88 236 LEU A O 1
ATOM 1825 N N . GLY A 1 237 ? 16.641 12.859 15.211 1 98.75 237 GLY A N 1
ATOM 1826 C CA . GLY A 1 237 ? 17.188 13.648 16.312 1 98.75 237 GLY A CA 1
ATOM 1827 C C . GLY A 1 237 ? 17.719 15 15.867 1 98.75 237 GLY A C 1
ATOM 1828 O O . GLY A 1 237 ? 17.453 16.016 16.5 1 98.75 237 GLY A O 1
ATOM 1829 N N . CYS A 1 238 ? 18.438 15.023 14.797 1 98.12 238 CYS A N 1
ATOM 1830 C CA . CYS A 1 238 ? 18.953 16.281 14.242 1 98.12 238 CYS A CA 1
ATOM 1831 C C . CYS A 1 238 ? 17.797 17.172 13.805 1 98.12 238 CYS A C 1
ATOM 1833 O O . CYS A 1 238 ? 17.844 18.391 14.008 1 98.12 238 CYS A O 1
ATOM 1835 N N . ALA A 1 239 ? 16.797 16.594 13.188 1 98.69 239 ALA A N 1
ATOM 1836 C CA . ALA A 1 239 ? 15.609 17.344 12.805 1 98.69 239 ALA A CA 1
ATOM 1837 C C . ALA A 1 239 ? 14.938 17.969 14.023 1 98.69 239 ALA A C 1
ATOM 1839 O O . ALA A 1 239 ? 14.484 19.125 13.969 1 98.69 239 ALA A O 1
ATOM 1840 N N . SER A 1 240 ? 14.875 17.219 15.086 1 98.62 240 SER A N 1
ATOM 1841 C CA . SER A 1 240 ? 14.305 17.719 16.344 1 98.62 240 SER A CA 1
ATOM 1842 C C . SER A 1 240 ? 15.094 18.891 16.891 1 98.62 240 SER A C 1
ATOM 1844 O O . SER A 1 240 ? 14.508 19.844 17.406 1 98.62 240 SER A O 1
ATOM 1846 N N . GLN A 1 241 ? 16.375 18.844 16.75 1 97.94 241 GLN A N 1
ATOM 1847 C CA . GLN A 1 241 ? 17.219 19.953 17.188 1 97.94 241 GLN A CA 1
ATOM 1848 C C . GLN A 1 241 ? 16.984 21.188 16.328 1 97.94 241 GLN A C 1
ATOM 1850 O O . GLN A 1 241 ? 16.984 22.312 16.828 1 97.94 241 GLN A O 1
ATOM 1855 N N . THR A 1 242 ? 16.812 20.984 15.086 1 97.69 242 THR A N 1
ATOM 1856 C CA . THR A 1 242 ? 16.609 22.062 14.125 1 97.69 242 THR A CA 1
ATOM 1857 C C . THR A 1 242 ? 15.367 22.875 14.469 1 97.69 242 THR A C 1
ATOM 1859 O O . THR A 1 242 ? 15.352 24.094 14.305 1 97.69 242 THR A O 1
ATOM 1862 N N . VAL A 1 243 ? 14.328 22.234 15.016 1 96.81 243 VAL A N 1
ATOM 1863 C CA . VAL A 1 243 ? 13.047 22.906 15.195 1 96.81 243 VAL A CA 1
ATOM 1864 C C . VAL A 1 243 ? 12.844 23.266 16.672 1 96.81 243 VAL A C 1
ATOM 1866 O O . VAL A 1 243 ? 11.805 23.812 17.047 1 96.81 243 VAL A O 1
ATOM 1869 N N . ALA A 1 244 ? 13.789 23.031 17.484 1 92.44 244 ALA A N 1
ATOM 1870 C CA . ALA A 1 244 ? 13.641 23.219 18.922 1 92.44 244 ALA A CA 1
ATOM 1871 C C . ALA A 1 244 ? 13.523 24.703 19.266 1 92.44 244 ALA A C 1
ATOM 1873 O O . ALA A 1 244 ? 14.266 25.531 18.75 1 92.44 244 ALA A O 1
ATOM 1874 N N . GLY A 1 245 ? 12.516 25.062 20.094 1 90.62 245 GLY A N 1
ATOM 1875 C CA . GLY A 1 245 ? 12.422 26.375 20.703 1 90.62 245 GLY A CA 1
ATOM 1876 C C . GLY A 1 245 ? 11.859 27.438 19.766 1 90.62 245 GLY A C 1
ATOM 1877 O O . GLY A 1 245 ? 11.969 28.625 20.031 1 90.62 245 GLY A O 1
ATOM 1878 N N . LEU A 1 246 ? 11.266 27.094 18.672 1 91.81 246 LEU A N 1
ATOM 1879 C CA . LEU A 1 246 ? 10.766 28.047 17.688 1 91.81 246 LEU A CA 1
ATOM 1880 C C . LEU A 1 246 ? 9.492 28.719 18.188 1 91.81 246 LEU A C 1
ATOM 1882 O O . LEU A 1 246 ? 9.18 29.844 17.781 1 91.81 246 LEU A O 1
ATOM 1886 N N . ALA A 1 247 ? 8.75 28.078 19.062 1 90.19 247 ALA A N 1
ATOM 1887 C CA . ALA A 1 247 ? 7.477 28.594 19.547 1 90.19 247 ALA A CA 1
ATOM 1888 C C . ALA A 1 247 ? 7.688 29.844 20.406 1 90.19 247 ALA A C 1
ATOM 1890 O O . ALA A 1 247 ? 6.801 30.688 20.5 1 90.19 247 ALA A O 1
ATOM 1891 N N . ARG A 1 248 ? 8.773 30.031 20.984 1 79.56 248 ARG A N 1
ATOM 1892 C CA . ARG A 1 248 ? 9.039 31.094 21.953 1 79.56 248 ARG A CA 1
ATOM 1893 C C . ARG A 1 248 ? 9.742 32.281 21.281 1 79.56 248 ARG A C 1
ATOM 1895 O O . ARG A 1 248 ? 9.93 33.344 21.906 1 79.56 248 ARG A O 1
ATOM 1902 N N . ARG A 1 249 ? 10.016 32.062 20 1 70.25 249 ARG A N 1
ATOM 1903 C CA . ARG A 1 249 ? 10.883 33.094 19.438 1 70.25 249 ARG A CA 1
ATOM 1904 C C . ARG A 1 249 ? 10.172 33.844 18.312 1 70.25 249 ARG A C 1
ATOM 1906 O O . ARG A 1 249 ? 9.453 33.25 17.516 1 70.25 249 ARG A O 1
ATOM 1913 N N . THR A 1 250 ? 10.352 35.094 18.453 1 65.12 250 THR A N 1
ATOM 1914 C CA . THR A 1 250 ? 9.773 35.938 17.422 1 65.12 250 THR A CA 1
ATOM 1915 C C . THR A 1 250 ? 10.742 36.125 16.266 1 65.12 250 THR A C 1
ATOM 1917 O O . THR A 1 250 ? 10.328 36.219 15.109 1 65.12 250 THR A O 1
ATOM 1920 N N . SER A 1 251 ? 11.969 36.188 16.547 1 76.12 251 SER A N 1
ATOM 1921 C CA . SER A 1 251 ? 12.984 36.375 15.516 1 76.12 251 SER A CA 1
ATOM 1922 C C . SER A 1 251 ? 14.188 35.469 15.75 1 76.12 251 SER A C 1
ATOM 1924 O O . SER A 1 251 ? 14.523 35.156 16.891 1 76.12 251 SER A O 1
ATOM 1926 N N . LEU A 1 252 ? 14.695 34.969 14.664 1 83.88 252 LEU A N 1
ATOM 1927 C CA . LEU A 1 252 ? 15.859 34.094 14.758 1 83.88 252 LEU A CA 1
ATOM 1928 C C . LEU A 1 252 ? 17.125 34.812 14.281 1 83.88 252 LEU A C 1
ATOM 1930 O O . LEU A 1 252 ? 17.25 35.125 13.094 1 83.88 252 LEU A O 1
ATOM 1934 N N . PRO A 1 253 ? 17.984 35.125 15.211 1 87.06 253 PRO A N 1
ATOM 1935 C CA . PRO A 1 253 ? 19.25 35.719 14.797 1 87.06 253 PRO A CA 1
ATOM 1936 C C . PRO A 1 253 ? 20.031 34.844 13.82 1 87.06 253 PRO A C 1
ATOM 1938 O O . PRO A 1 253 ? 19.766 33.656 13.727 1 87.06 253 PRO A O 1
ATOM 1941 N N . ASP A 1 254 ? 21 35.406 13.219 1 89.38 254 ASP A N 1
ATOM 1942 C CA . ASP A 1 254 ? 21.766 34.75 12.164 1 89.38 254 ASP A CA 1
ATOM 1943 C C . ASP A 1 254 ? 22.578 33.594 12.719 1 89.38 254 ASP A C 1
ATOM 1945 O O . ASP A 1 254 ? 22.75 32.562 12.039 1 89.38 254 ASP A O 1
ATOM 1949 N N . ASP A 1 255 ? 23.047 33.812 13.859 1 90.81 255 ASP A N 1
ATOM 1950 C CA . ASP A 1 255 ? 23.859 32.75 14.461 1 90.81 255 ASP A CA 1
ATOM 1951 C C . ASP A 1 255 ? 23.016 31.5 14.727 1 90.81 255 ASP A C 1
ATOM 1953 O O . ASP A 1 255 ? 23.484 30.375 14.562 1 90.81 255 ASP A O 1
ATOM 1957 N N . GLN A 1 256 ? 21.828 31.703 15.148 1 90.25 256 GLN A N 1
ATOM 1958 C CA . GLN A 1 256 ? 20.922 30.578 15.391 1 90.25 256 GLN A CA 1
ATOM 1959 C C . GLN A 1 256 ? 20.516 29.906 14.086 1 90.25 256 GLN A C 1
ATOM 1961 O O . GLN A 1 256 ? 20.359 28.688 14.039 1 90.25 256 GLN A O 1
ATOM 1966 N N . LEU A 1 257 ? 20.344 30.672 13.078 1 92.06 257 LEU A N 1
ATOM 1967 C CA . LEU A 1 257 ? 20 30.125 11.766 1 92.06 257 LEU A CA 1
ATOM 1968 C C . LEU A 1 257 ? 21.141 29.281 11.211 1 92.06 257 LEU A C 1
ATOM 1970 O O . LEU A 1 257 ? 20.891 28.234 10.602 1 92.06 257 LEU A O 1
ATOM 1974 N N . LYS A 1 258 ? 22.359 29.75 11.445 1 94.38 258 LYS A N 1
ATOM 1975 C CA . LYS A 1 258 ? 23.516 29 10.977 1 94.38 258 LYS A CA 1
ATOM 1976 C C . LYS A 1 258 ? 23.641 27.672 11.719 1 94.38 258 LYS A C 1
ATOM 1978 O O . LYS A 1 258 ? 23.953 26.641 11.109 1 94.38 258 LYS A O 1
ATOM 1983 N N . ARG A 1 259 ? 23.453 27.75 13 1 94.25 259 ARG A N 1
ATOM 1984 C CA . ARG A 1 259 ? 23.531 26.531 13.812 1 94.25 259 ARG A CA 1
ATOM 1985 C C . ARG A 1 259 ? 22.484 25.516 13.383 1 94.25 259 ARG A C 1
ATOM 1987 O O . ARG A 1 259 ? 22.766 24.328 13.273 1 94.25 259 ARG A O 1
ATOM 1994 N N . ARG A 1 260 ? 21.312 26 13.156 1 95 260 ARG A N 1
ATOM 1995 C CA . ARG A 1 260 ? 20.219 25.125 12.734 1 95 260 ARG A CA 1
ATOM 1996 C C . ARG A 1 260 ? 20.484 24.547 11.352 1 95 260 ARG A C 1
ATOM 1998 O O . ARG A 1 260 ? 20.141 23.391 11.078 1 95 260 ARG A O 1
ATOM 2005 N N . ALA A 1 261 ? 21.062 25.312 10.5 1 95.38 261 ALA A N 1
ATOM 2006 C CA . ALA A 1 261 ? 21.422 24.828 9.172 1 95.38 261 ALA A CA 1
ATOM 2007 C C . ALA A 1 261 ? 22.422 23.688 9.25 1 95.38 261 ALA A C 1
ATOM 2009 O O . ALA A 1 261 ? 22.375 22.75 8.469 1 95.38 261 ALA A O 1
ATOM 2010 N N . GLU A 1 262 ? 23.344 23.812 10.203 1 94.38 262 GLU A N 1
ATOM 2011 C CA . GLU A 1 262 ? 24.344 22.766 10.406 1 94.38 262 GLU A CA 1
ATOM 2012 C C . GLU A 1 262 ? 23.688 21.484 10.945 1 94.38 262 GLU A C 1
ATOM 2014 O O . GLU A 1 262 ? 24.062 20.375 10.539 1 94.38 262 GLU A O 1
ATOM 2019 N N . GLN A 1 263 ? 22.797 21.672 11.875 1 95.31 263 GLN A N 1
ATOM 2020 C CA . GLN A 1 263 ? 22.078 20.531 12.422 1 95.31 263 GLN A CA 1
ATOM 2021 C C . GLN A 1 263 ? 21.266 19.812 11.336 1 95.31 263 GLN A C 1
ATOM 2023 O O . GLN A 1 263 ? 21.25 18.578 11.273 1 95.31 263 GLN A O 1
ATOM 2028 N N . LYS A 1 264 ? 20.656 20.578 10.5 1 95.75 264 LYS A N 1
ATOM 2029 C CA . LYS A 1 264 ? 19.891 20.031 9.391 1 95.75 264 LYS A CA 1
ATOM 2030 C C . LYS A 1 264 ? 20.781 19.281 8.422 1 95.75 264 LYS A C 1
ATOM 2032 O O . LYS A 1 264 ? 20.438 18.188 7.949 1 95.75 264 LYS A O 1
ATOM 2037 N N . GLU A 1 265 ? 21.906 19.844 8.117 1 93.12 265 GLU A N 1
ATOM 2038 C CA . GLU A 1 265 ? 22.859 19.188 7.223 1 93.12 265 GLU A CA 1
ATOM 2039 C C . GLU A 1 265 ? 23.312 17.844 7.781 1 93.12 265 GLU A C 1
ATOM 2041 O O . GLU A 1 265 ? 23.453 16.875 7.035 1 93.12 265 GLU A O 1
ATOM 2046 N N . MET A 1 266 ? 23.562 17.859 9.062 1 93.31 266 MET A N 1
ATOM 2047 C CA . MET A 1 266 ? 23.938 16.609 9.711 1 93.31 266 MET A CA 1
ATOM 2048 C C . MET A 1 266 ? 22.812 15.586 9.617 1 93.31 266 MET A C 1
ATOM 2050 O O . MET A 1 266 ? 23.047 14.406 9.352 1 93.31 266 MET A O 1
ATOM 2054 N N . GLY A 1 267 ? 21.562 16.031 9.883 1 95.38 267 GLY A N 1
ATOM 2055 C CA . GLY A 1 267 ? 20.406 15.164 9.734 1 95.38 267 GLY A CA 1
ATOM 2056 C C . GLY A 1 267 ? 20.266 14.594 8.328 1 95.38 267 GLY A C 1
ATOM 2057 O O . GLY A 1 267 ? 19.984 13.406 8.156 1 95.38 267 GLY A O 1
ATOM 2058 N N . ASP A 1 268 ? 20.531 15.445 7.293 1 94.25 268 ASP A N 1
ATOM 2059 C CA . ASP A 1 268 ? 20.453 15.023 5.898 1 94.25 268 ASP A CA 1
ATOM 2060 C C . ASP A 1 268 ? 21.5 13.953 5.594 1 94.25 268 ASP A C 1
ATOM 2062 O O . ASP A 1 268 ? 21.25 13.039 4.809 1 94.25 268 ASP A O 1
ATOM 2066 N N . LEU A 1 269 ? 22.625 14.086 6.195 1 92.19 269 LEU A N 1
ATOM 2067 C CA . LEU A 1 269 ? 23.688 13.109 5.984 1 92.19 269 LEU A CA 1
ATOM 2068 C C . LEU A 1 269 ? 23.297 11.742 6.539 1 92.19 269 LEU A C 1
ATOM 2070 O O . LEU A 1 269 ? 23.484 10.719 5.883 1 92.19 269 LEU A O 1
ATOM 2074 N N . TYR A 1 270 ? 22.797 11.758 7.766 1 93.56 270 TYR A N 1
ATOM 2075 C CA . TYR A 1 270 ? 22.312 10.5 8.336 1 93.56 270 TYR A CA 1
ATOM 2076 C C . TYR A 1 270 ? 21.203 9.898 7.484 1 93.56 270 TYR A C 1
ATOM 2078 O O . TYR A 1 270 ? 21.156 8.68 7.293 1 93.56 270 TYR A O 1
ATOM 2086 N N . PHE A 1 271 ? 20.359 10.742 6.996 1 95.31 271 PHE A N 1
ATOM 2087 C CA . PHE A 1 271 ? 19.234 10.273 6.195 1 95.31 271 PHE A CA 1
ATOM 2088 C C . PHE A 1 271 ? 19.719 9.664 4.887 1 95.31 271 PHE A C 1
ATOM 2090 O O . PHE A 1 271 ? 19.172 8.656 4.426 1 95.31 271 PHE A O 1
ATOM 2097 N N . ASP A 1 272 ? 20.703 10.25 4.297 1 91.62 272 ASP A N 1
ATOM 2098 C CA . ASP A 1 272 ? 21.281 9.703 3.078 1 91.62 272 ASP A CA 1
ATOM 2099 C C . ASP A 1 272 ? 21.766 8.273 3.299 1 91.62 272 ASP A C 1
ATOM 2101 O O . ASP A 1 272 ? 21.547 7.398 2.457 1 91.62 272 ASP A O 1
ATOM 2105 N N . HIS A 1 273 ? 22.438 8.109 4.422 1 90.19 273 HIS A N 1
ATOM 2106 C CA . HIS A 1 273 ? 22.922 6.77 4.742 1 90.19 273 HIS A CA 1
ATOM 2107 C C . HIS A 1 273 ? 21.766 5.797 4.957 1 90.19 273 HIS A C 1
ATOM 2109 O O . HIS A 1 273 ? 21.859 4.625 4.586 1 90.19 273 HIS A O 1
ATOM 2115 N N . ALA A 1 274 ? 20.719 6.281 5.566 1 92.94 274 ALA A N 1
ATOM 2116 C CA . ALA A 1 274 ? 19.547 5.441 5.773 1 92.94 274 ALA A CA 1
ATOM 2117 C C . ALA A 1 274 ? 18.906 5.066 4.441 1 92.94 274 ALA A C 1
ATOM 2119 O O . ALA A 1 274 ? 18.484 3.92 4.246 1 92.94 274 ALA A O 1
ATOM 2120 N N . LEU A 1 275 ? 18.812 6.008 3.473 1 91.94 275 LEU A N 1
ATOM 2121 C CA . LEU A 1 275 ? 18.188 5.777 2.182 1 91.94 275 LEU A CA 1
ATOM 2122 C C . LEU A 1 275 ? 18.938 4.723 1.383 1 91.94 275 LEU A C 1
ATOM 2124 O O . LEU A 1 275 ? 18.328 3.887 0.713 1 91.94 275 LEU A O 1
ATOM 2128 N N . LYS A 1 276 ? 20.203 4.734 1.542 1 83.81 276 LYS A N 1
ATOM 2129 C CA . LYS A 1 276 ? 21.031 3.76 0.84 1 83.81 276 LYS A CA 1
ATOM 2130 C C . LYS A 1 276 ? 20.812 2.352 1.38 1 83.81 276 LYS A C 1
ATOM 2132 O O . LYS A 1 276 ? 21.062 1.366 0.686 1 83.81 276 LYS A O 1
ATOM 2137 N N . ARG A 1 277 ? 20.328 2.318 2.604 1 87.19 277 ARG A N 1
ATOM 2138 C CA . ARG A 1 277 ? 20.125 1.032 3.264 1 87.19 277 ARG A CA 1
ATOM 2139 C C . ARG A 1 277 ? 18.656 0.68 3.352 1 87.19 277 ARG A C 1
ATOM 2141 O O . ARG A 1 277 ? 18.281 -0.369 3.889 1 87.19 277 ARG A O 1
ATOM 2148 N N . LEU A 1 278 ? 17.844 1.495 2.754 1 91.5 278 LEU A N 1
ATOM 2149 C CA . LEU A 1 278 ? 16.406 1.359 2.945 1 91.5 278 LEU A CA 1
ATOM 2150 C C . LEU A 1 278 ? 15.914 0.02 2.41 1 91.5 278 LEU A C 1
ATOM 2152 O O . LEU A 1 278 ? 14.938 -0.533 2.922 1 91.5 278 LEU A O 1
ATOM 2156 N N . HIS A 1 279 ? 16.609 -0.561 1.397 1 88.5 279 HIS A N 1
ATOM 2157 C CA . HIS A 1 279 ? 16.203 -1.829 0.8 1 88.5 279 HIS A CA 1
ATOM 2158 C C . HIS A 1 279 ? 16.25 -2.959 1.823 1 88.5 279 HIS A C 1
ATOM 2160 O O . HIS A 1 279 ? 15.469 -3.912 1.737 1 88.5 279 HIS A O 1
ATOM 2166 N N . VAL A 1 280 ? 17.125 -2.863 2.861 1 90.06 280 VAL A N 1
ATOM 2167 C CA . VAL A 1 280 ? 17.219 -3.904 3.879 1 90.06 280 VAL A CA 1
ATOM 2168 C C . VAL A 1 280 ? 15.953 -3.93 4.723 1 90.06 280 VAL A C 1
ATOM 2170 O O . VAL A 1 280 ? 15.453 -5.004 5.066 1 90.06 280 VAL A O 1
ATOM 2173 N N . ALA A 1 281 ? 15.508 -2.721 5.031 1 92.25 281 ALA A N 1
ATOM 2174 C CA . ALA A 1 281 ? 14.258 -2.613 5.785 1 92.25 281 ALA A CA 1
ATOM 2175 C C . ALA A 1 281 ? 13.07 -3.074 4.949 1 92.25 281 ALA A C 1
ATOM 2177 O O . ALA A 1 281 ? 12.133 -3.686 5.473 1 92.25 281 ALA A O 1
ATOM 2178 N N . GLN A 1 282 ? 13.117 -2.844 3.723 1 90.38 282 GLN A N 1
ATOM 2179 C CA . GLN A 1 282 ? 12.016 -3.217 2.838 1 90.38 282 GLN A CA 1
ATOM 2180 C C . GLN A 1 282 ? 11.961 -4.73 2.639 1 90.38 282 GLN A C 1
ATOM 2182 O O . GLN A 1 282 ? 10.875 -5.301 2.48 1 90.38 282 GLN A O 1
ATOM 2187 N N . MET A 1 283 ? 13.062 -5.383 2.684 1 90.31 283 MET A N 1
ATOM 2188 C CA . MET A 1 283 ? 13.125 -6.824 2.447 1 90.31 283 MET A CA 1
ATOM 2189 C C . MET A 1 283 ? 12.758 -7.598 3.709 1 90.31 283 MET A C 1
ATOM 2191 O O . MET A 1 283 ? 12.336 -8.758 3.635 1 90.31 283 MET A O 1
ATOM 2195 N N . ASP A 1 284 ? 12.898 -6.926 4.801 1 92.81 284 ASP A N 1
ATOM 2196 C CA . ASP A 1 284 ? 12.602 -7.574 6.074 1 92.81 284 ASP A CA 1
ATOM 2197 C C . ASP A 1 284 ? 11.133 -7.391 6.457 1 92.81 284 ASP A C 1
ATOM 2199 O O . ASP A 1 284 ? 10.547 -6.34 6.195 1 92.81 284 ASP A O 1
ATOM 2203 N N . VAL A 1 285 ? 10.602 -8.484 7.012 1 93.12 285 VAL A N 1
ATOM 2204 C CA . VAL A 1 285 ? 9.219 -8.414 7.465 1 93.12 285 VAL A CA 1
ATOM 2205 C C . VAL A 1 285 ? 9.164 -8.508 8.992 1 93.12 285 VAL A C 1
ATOM 2207 O O . VAL A 1 285 ? 8.992 -9.602 9.547 1 93.12 285 VAL A O 1
ATOM 2210 N N . GLY A 1 286 ? 9.32 -7.426 9.648 1 94.31 286 GLY A N 1
ATOM 2211 C CA . GLY A 1 286 ? 9.305 -7.348 11.094 1 94.31 286 GLY A CA 1
ATOM 2212 C C . GLY A 1 286 ? 8.953 -5.969 11.617 1 94.31 286 GLY A C 1
ATOM 2213 O O . GLY A 1 286 ? 8.758 -5.035 10.828 1 94.31 286 GLY A O 1
ATOM 2214 N N . SER A 1 287 ? 8.797 -5.902 12.922 1 96.19 287 SER A N 1
ATOM 2215 C CA . SER A 1 287 ? 8.367 -4.652 13.531 1 96.19 287 SER A CA 1
ATOM 2216 C C . SER A 1 287 ? 9.422 -3.564 13.375 1 96.19 287 SER A C 1
ATOM 2218 O O . SER A 1 287 ? 9.094 -2.396 13.156 1 96.19 287 SER A O 1
ATOM 2220 N N . GLU A 1 288 ? 10.727 -3.91 13.453 1 96.69 288 GLU A N 1
ATOM 2221 C CA . GLU A 1 288 ? 11.797 -2.92 13.32 1 96.69 288 GLU A CA 1
ATOM 2222 C C . GLU A 1 288 ? 11.883 -2.385 11.898 1 96.69 288 GLU A C 1
ATOM 2224 O O . GLU A 1 288 ? 12.148 -1.2 11.688 1 96.69 288 GLU A O 1
ATOM 2229 N N . ALA A 1 289 ? 11.727 -3.312 10.977 1 96.69 289 ALA A N 1
ATOM 2230 C CA . ALA A 1 289 ? 11.695 -2.889 9.578 1 96.69 289 ALA A CA 1
ATOM 2231 C C . ALA A 1 289 ? 10.547 -1.917 9.328 1 96.69 289 ALA A C 1
ATOM 2233 O O . ALA A 1 289 ? 10.711 -0.933 8.602 1 96.69 289 ALA A O 1
ATOM 2234 N N . THR A 1 290 ? 9.383 -2.184 9.875 1 98.06 290 THR A N 1
ATOM 2235 C CA . THR A 1 290 ? 8.227 -1.299 9.758 1 98.06 290 THR A CA 1
ATOM 2236 C C . THR A 1 290 ? 8.531 0.071 10.359 1 98.06 290 THR A C 1
ATOM 2238 O O . THR A 1 290 ? 8.133 1.099 9.805 1 98.06 290 THR A O 1
ATOM 2241 N N . GLN A 1 291 ? 9.219 0.067 11.453 1 98.44 291 GLN A N 1
ATOM 2242 C CA . GLN A 1 291 ? 9.617 1.298 12.125 1 98.44 291 GLN A CA 1
ATOM 2243 C C . GLN A 1 291 ? 10.531 2.135 11.242 1 98.44 291 GLN A C 1
ATOM 2245 O O . GLN A 1 291 ? 10.438 3.365 11.227 1 98.44 291 GLN A O 1
ATOM 2250 N N . CYS A 1 292 ? 11.438 1.483 10.531 1 98.38 292 CYS A N 1
ATOM 2251 C CA . CYS A 1 292 ? 12.312 2.191 9.609 1 98.38 292 CYS A CA 1
ATOM 2252 C C . CYS A 1 292 ? 11.5 2.93 8.547 1 98.38 292 CYS A C 1
ATOM 2254 O O . CYS A 1 292 ? 11.789 4.086 8.234 1 98.38 292 CYS A O 1
ATOM 2256 N N . LEU A 1 293 ? 10.516 2.262 7.992 1 98.19 293 LEU A N 1
ATOM 2257 C CA . LEU A 1 293 ? 9.672 2.896 6.984 1 98.19 293 LEU A CA 1
ATOM 2258 C C . LEU A 1 293 ? 8.906 4.078 7.582 1 98.19 293 LEU A C 1
ATOM 2260 O O . LEU A 1 293 ? 8.789 5.129 6.949 1 98.19 293 LEU A O 1
ATOM 2264 N N . PHE A 1 294 ? 8.461 3.965 8.781 1 98.75 294 PHE A N 1
ATOM 2265 C CA . PHE A 1 294 ? 7.727 5.02 9.477 1 98.75 294 PHE A CA 1
ATOM 2266 C C . PHE A 1 294 ? 8.617 6.234 9.711 1 98.75 294 PHE A C 1
ATOM 2268 O O . PHE A 1 294 ? 8.219 7.367 9.438 1 98.75 294 PHE A O 1
ATOM 2275 N N . PHE A 1 295 ? 9.805 5.957 10.203 1 98.88 295 PHE A N 1
ATOM 2276 C CA . PHE A 1 295 ? 10.734 7.051 10.469 1 98.88 295 PHE A CA 1
ATOM 2277 C C . PHE A 1 295 ? 11.148 7.73 9.172 1 98.88 295 PHE A C 1
ATOM 2279 O O . PHE A 1 295 ? 11.375 8.945 9.141 1 98.88 295 PHE A O 1
ATOM 2286 N N . THR A 1 296 ? 11.266 6.969 8.086 1 98.44 296 THR A N 1
ATOM 2287 C CA . THR A 1 296 ? 11.547 7.562 6.781 1 98.44 296 THR A CA 1
ATOM 2288 C C . THR A 1 296 ? 10.438 8.539 6.383 1 98.44 296 THR A C 1
ATOM 2290 O O . THR A 1 296 ? 10.711 9.625 5.875 1 98.44 296 THR A O 1
ATOM 2293 N N . ALA A 1 297 ? 9.195 8.164 6.656 1 98.69 297 ALA A N 1
ATOM 2294 C CA . ALA A 1 297 ? 8.062 9.023 6.363 1 98.69 297 ALA A CA 1
ATOM 2295 C C . ALA A 1 297 ? 8.148 10.336 7.145 1 98.69 297 ALA A C 1
ATOM 2297 O O . ALA A 1 297 ? 7.895 11.406 6.598 1 98.69 297 ALA A O 1
ATOM 2298 N N . LEU A 1 298 ? 8.516 10.227 8.391 1 98.88 298 LEU A N 1
ATOM 2299 C CA . LEU A 1 298 ? 8.609 11.406 9.234 1 98.88 298 LEU A CA 1
ATOM 2300 C C . LEU A 1 298 ? 9.695 12.352 8.742 1 98.88 298 LEU A C 1
ATOM 2302 O O . LEU A 1 298 ? 9.539 13.57 8.797 1 98.88 298 LEU A O 1
ATOM 2306 N N . TYR A 1 299 ? 10.781 11.789 8.32 1 98.62 299 TYR A N 1
ATOM 2307 C CA . TYR A 1 299 ? 11.844 12.664 7.84 1 98.62 299 TYR A CA 1
ATOM 2308 C C . TYR A 1 299 ? 11.43 13.352 6.539 1 98.62 299 TYR A C 1
ATOM 2310 O O . TYR A 1 299 ? 11.781 14.508 6.305 1 98.62 299 TYR A O 1
ATOM 2318 N N . PHE A 1 300 ? 10.727 12.656 5.695 1 97.69 300 PHE A N 1
ATOM 2319 C CA . PHE A 1 300 ? 10.211 13.297 4.492 1 97.69 300 PHE A CA 1
ATOM 2320 C C . PHE A 1 300 ? 9.211 14.398 4.848 1 97.69 300 PHE A C 1
ATOM 2322 O O . PHE A 1 300 ? 9.125 15.414 4.16 1 97.69 300 PHE A O 1
ATOM 2329 N N . ALA A 1 301 ? 8.438 14.164 5.879 1 98.44 301 ALA A N 1
ATOM 2330 C CA . ALA A 1 301 ? 7.555 15.227 6.359 1 98.44 301 ALA A CA 1
ATOM 2331 C C . ALA A 1 301 ? 8.359 16.469 6.758 1 98.44 301 ALA A C 1
ATOM 2333 O O . ALA A 1 301 ? 7.984 17.594 6.422 1 98.44 301 ALA A O 1
ATOM 2334 N N . PHE A 1 302 ? 9.477 16.234 7.441 1 98.5 302 PHE A N 1
ATOM 2335 C CA . PHE A 1 302 ? 10.375 17.297 7.852 1 98.5 302 PHE A CA 1
ATOM 2336 C C . PHE A 1 302 ? 10.922 18.047 6.641 1 98.5 302 PHE A C 1
ATOM 2338 O O . PHE A 1 302 ? 11.047 19.266 6.66 1 98.5 302 PHE A O 1
ATOM 2345 N N . LEU A 1 303 ? 11.141 17.312 5.578 1 97.19 303 LEU A N 1
ATOM 2346 C CA . LEU A 1 303 ? 11.664 17.891 4.348 1 97.19 303 LEU A CA 1
ATOM 2347 C C . LEU A 1 303 ? 10.547 18.547 3.541 1 97.19 303 LEU A C 1
ATOM 2349 O O . LEU A 1 303 ? 10.797 19.109 2.469 1 97.19 303 LEU A O 1
ATOM 2353 N N . ARG A 1 304 ? 9.344 18.453 3.973 1 97.44 304 ARG A N 1
ATOM 2354 C CA . ARG A 1 304 ? 8.172 19.016 3.309 1 97.44 304 ARG A CA 1
ATOM 2355 C C . ARG A 1 304 ? 7.973 18.391 1.929 1 97.44 304 ARG A C 1
ATOM 2357 O O . ARG A 1 304 ? 7.797 19.109 0.941 1 97.44 304 ARG A O 1
ATOM 2364 N N . ARG A 1 305 ? 8.148 17.078 1.896 1 96.88 305 ARG A N 1
ATOM 2365 C CA . ARG A 1 305 ? 7.887 16.266 0.71 1 96.88 305 ARG A CA 1
ATOM 2366 C C . ARG A 1 305 ? 6.676 15.375 0.921 1 96.88 305 ARG A C 1
ATOM 2368 O O . ARG A 1 305 ? 6.82 14.188 1.231 1 96.88 305 ARG A O 1
ATOM 2375 N N . PRO A 1 306 ? 5.48 15.945 0.687 1 97.38 306 PRO A N 1
ATOM 2376 C CA . PRO A 1 306 ? 4.258 15.25 1.106 1 97.38 306 PRO A CA 1
ATOM 2377 C C . PRO A 1 306 ? 4.023 13.953 0.345 1 97.38 306 PRO A C 1
ATOM 2379 O O . PRO A 1 306 ? 3.521 12.977 0.917 1 97.38 306 PRO A O 1
ATOM 2382 N N . LEU A 1 307 ? 4.352 13.852 -0.938 1 96.69 307 LEU A N 1
ATOM 2383 C CA . LEU A 1 307 ? 4.094 12.641 -1.701 1 96.69 307 LEU A CA 1
ATOM 2384 C C . LEU A 1 307 ? 4.98 11.492 -1.221 1 96.69 307 LEU A C 1
ATOM 2386 O O . LEU A 1 307 ? 4.527 10.352 -1.108 1 96.69 307 LEU A O 1
ATOM 2390 N N . GLN A 1 308 ? 6.27 11.797 -0.939 1 96.75 308 GLN A N 1
ATOM 2391 C CA . GLN A 1 308 ? 7.176 10.781 -0.413 1 96.75 308 GLN A CA 1
ATOM 2392 C C . GLN A 1 308 ? 6.789 10.383 1.009 1 96.75 308 GLN A C 1
ATOM 2394 O O . GLN A 1 308 ? 6.859 9.211 1.372 1 96.75 308 GLN A O 1
ATOM 2399 N N . ALA A 1 309 ? 6.418 11.406 1.79 1 98 309 ALA A N 1
ATOM 2400 C CA . ALA A 1 309 ? 5.945 11.086 3.135 1 98 309 ALA A CA 1
ATOM 2401 C C . ALA A 1 309 ? 4.746 10.141 3.084 1 98 309 ALA A C 1
ATOM 2403 O O . ALA A 1 309 ? 4.723 9.125 3.783 1 98 309 ALA A O 1
ATOM 2404 N N . TRP A 1 310 ? 3.791 10.469 2.27 1 97.31 310 TRP A N 1
ATOM 2405 C CA . TRP A 1 310 ? 2.607 9.625 2.113 1 97.31 310 TRP A CA 1
ATOM 2406 C C . TRP A 1 310 ? 2.994 8.219 1.668 1 97.31 310 TRP A C 1
ATOM 2408 O O . TRP A 1 310 ? 2.461 7.234 2.18 1 97.31 310 TRP A O 1
ATOM 2418 N N . GLU A 1 311 ? 3.867 8.109 0.675 1 96.62 311 GLU A N 1
ATOM 2419 C CA . GLU A 1 311 ? 4.277 6.809 0.145 1 96.62 311 GLU A CA 1
ATOM 2420 C C . GLU A 1 311 ? 4.828 5.91 1.249 1 96.62 311 GLU A C 1
ATOM 2422 O O . GLU A 1 311 ? 4.512 4.723 1.305 1 96.62 311 GLU A O 1
ATOM 2427 N N . PHE A 1 312 ? 5.66 6.461 2.094 1 97.81 312 PHE A N 1
ATOM 2428 C CA . PHE A 1 312 ? 6.285 5.648 3.133 1 97.81 312 PHE A CA 1
ATOM 2429 C C . PHE A 1 312 ? 5.32 5.41 4.285 1 97.81 312 PHE A C 1
ATOM 2431 O O . PHE A 1 312 ? 5.418 4.398 4.984 1 97.81 312 PHE A O 1
ATOM 2438 N N . ILE A 1 313 ? 4.367 6.332 4.543 1 98.19 313 ILE A N 1
ATOM 2439 C CA . ILE A 1 313 ? 3.289 6.031 5.48 1 98.19 313 ILE A CA 1
ATOM 2440 C C . ILE A 1 313 ? 2.471 4.852 4.965 1 98.19 313 ILE A C 1
ATOM 2442 O O . ILE A 1 313 ? 2.133 3.941 5.727 1 98.19 313 ILE A O 1
ATOM 2446 N N . ASN A 1 314 ? 2.176 4.895 3.68 1 96.94 314 ASN A N 1
ATOM 2447 C CA . ASN A 1 314 ? 1.426 3.814 3.047 1 96.94 314 ASN A CA 1
ATOM 2448 C C . ASN A 1 314 ? 2.162 2.482 3.154 1 96.94 314 ASN A C 1
ATOM 2450 O O . ASN A 1 314 ? 1.555 1.456 3.461 1 96.94 314 ASN A O 1
ATOM 2454 N N . ALA A 1 315 ? 3.459 2.504 2.873 1 96.88 315 ALA A N 1
ATOM 2455 C CA . ALA A 1 315 ? 4.27 1.294 2.961 1 96.88 315 ALA A CA 1
ATOM 2456 C C . ALA A 1 315 ? 4.324 0.771 4.395 1 96.88 315 ALA A C 1
ATOM 2458 O O . ALA A 1 315 ? 4.227 -0.437 4.625 1 96.88 315 ALA A O 1
ATOM 2459 N N . ALA A 1 316 ? 4.559 1.659 5.344 1 98.19 316 ALA A N 1
ATOM 2460 C CA . ALA A 1 316 ? 4.574 1.269 6.75 1 98.19 316 ALA A CA 1
ATOM 2461 C C . ALA A 1 316 ? 3.227 0.69 7.172 1 98.19 316 ALA A C 1
ATOM 2463 O O . ALA A 1 316 ? 3.17 -0.299 7.906 1 98.19 316 ALA A O 1
ATOM 2464 N N . SER A 1 317 ? 2.152 1.315 6.734 1 97.88 317 SER A N 1
ATOM 2465 C CA . SER A 1 317 ? 0.805 0.845 7.043 1 97.88 317 SER A CA 1
ATOM 2466 C C . SER A 1 317 ? 0.568 -0.557 6.488 1 97.88 317 SER A C 1
ATOM 2468 O O . SER A 1 317 ? -0.008 -1.408 7.168 1 97.88 317 SER A O 1
ATOM 2470 N N . ALA A 1 318 ? 0.982 -0.783 5.223 1 96.62 318 ALA A N 1
ATOM 2471 C CA . ALA A 1 318 ? 0.817 -2.098 4.609 1 96.62 318 ALA A CA 1
ATOM 2472 C C . ALA A 1 318 ? 1.53 -3.176 5.418 1 96.62 318 ALA A C 1
ATOM 2474 O O . ALA A 1 318 ? 0.993 -4.266 5.621 1 96.62 318 ALA A O 1
ATOM 2475 N N . LYS A 1 319 ? 2.719 -2.893 5.828 1 96.56 319 LYS A N 1
ATOM 2476 C CA . LYS A 1 319 ? 3.473 -3.852 6.633 1 96.56 319 LYS A CA 1
ATOM 2477 C C . LYS A 1 319 ? 2.809 -4.074 7.988 1 96.56 319 LYS A C 1
ATOM 2479 O O . LYS A 1 319 ? 2.826 -5.188 8.516 1 96.56 319 LYS A O 1
ATOM 2484 N N . CYS A 1 320 ? 2.293 -2.967 8.617 1 96.19 320 CYS A N 1
ATOM 2485 C CA . CYS A 1 320 ? 1.556 -3.105 9.867 1 96.19 320 CYS A CA 1
ATOM 2486 C C . CYS A 1 320 ? 0.367 -4.043 9.703 1 96.19 320 CYS A C 1
ATOM 2488 O O . CYS A 1 320 ? 0.152 -4.934 10.523 1 96.19 320 CYS A O 1
ATOM 2490 N N . LEU A 1 321 ? -0.337 -3.84 8.664 1 96.31 321 LEU A N 1
ATOM 2491 C CA . LEU A 1 321 ? -1.518 -4.656 8.406 1 96.31 321 LEU A CA 1
ATOM 2492 C C . LEU A 1 321 ? -1.133 -6.117 8.195 1 96.31 321 LEU A C 1
ATOM 2494 O O . LEU A 1 321 ? -1.831 -7.02 8.664 1 96.31 321 LEU A O 1
ATOM 2498 N N . LEU A 1 322 ? -0.026 -6.34 7.48 1 96.38 322 LEU A N 1
ATOM 2499 C CA . LEU A 1 322 ? 0.468 -7.691 7.246 1 96.38 322 LEU A CA 1
ATOM 2500 C C . LEU A 1 322 ? 0.778 -8.391 8.562 1 96.38 322 LEU A C 1
ATOM 2502 O O . LEU A 1 322 ? 0.353 -9.531 8.789 1 96.38 322 LEU A O 1
ATOM 2506 N N . LEU A 1 323 ? 1.474 -7.699 9.453 1 96.31 323 LEU A N 1
ATOM 2507 C CA . LEU A 1 323 ? 1.936 -8.289 10.711 1 96.31 323 LEU A CA 1
ATOM 2508 C C . LEU A 1 323 ? 0.781 -8.445 11.695 1 96.31 323 LEU A C 1
ATOM 2510 O O . LEU A 1 323 ? 0.847 -9.273 12.602 1 96.31 323 LEU A O 1
ATOM 2514 N N . LEU A 1 324 ? -0.25 -7.598 11.508 1 93.5 324 LEU A N 1
ATOM 2515 C CA . LEU A 1 324 ? -1.45 -7.75 12.32 1 93.5 324 LEU A CA 1
ATOM 2516 C C . LEU A 1 324 ? -2.27 -8.953 11.859 1 93.5 324 LEU A C 1
ATOM 2518 O O . LEU A 1 324 ? -2.906 -9.625 12.672 1 93.5 324 LEU A O 1
ATOM 2522 N N . SER A 1 325 ? -2.236 -9.211 10.531 1 91.62 325 SER A N 1
ATOM 2523 C CA . SER A 1 325 ? -2.996 -10.32 9.969 1 91.62 325 SER A CA 1
ATOM 2524 C C . SER A 1 325 ? -2.279 -11.648 10.195 1 91.62 325 SER A C 1
ATOM 2526 O O . SER A 1 325 ? -2.922 -12.672 10.422 1 91.62 325 SER A O 1
ATOM 2528 N N . TYR A 1 326 ? -0.968 -11.594 9.953 1 92.06 326 TYR A N 1
ATOM 2529 C CA . TYR A 1 326 ? -0.12 -12.758 10.172 1 92.06 326 TYR A CA 1
ATOM 2530 C C . TYR A 1 326 ? 0.847 -12.516 11.328 1 92.06 326 TYR A C 1
ATOM 2532 O O . TYR A 1 326 ? 1.858 -11.828 11.164 1 92.06 326 TYR A O 1
ATOM 2540 N N . ARG A 1 327 ? 0.547 -13.164 12.438 1 85.75 327 ARG A N 1
ATOM 2541 C CA . ARG A 1 327 ? 1.403 -12.953 13.602 1 85.75 327 ARG A CA 1
ATOM 2542 C C . ARG A 1 327 ? 2.621 -13.867 13.555 1 85.75 327 ARG A C 1
ATOM 2544 O O . ARG A 1 327 ? 2.48 -15.094 13.477 1 85.75 327 ARG A O 1
ATOM 2551 N N . PRO A 1 328 ? 3.748 -13.203 13.641 1 85.19 328 PRO A N 1
ATOM 2552 C CA . PRO A 1 328 ? 4.949 -14.039 13.664 1 85.19 328 PRO A CA 1
ATOM 2553 C C . PRO A 1 328 ? 4.984 -14.977 14.875 1 85.19 328 PRO A C 1
ATOM 2555 O O . PRO A 1 328 ? 4.543 -14.602 15.961 1 85.19 328 PRO A O 1
ATOM 2558 N N . ALA A 1 329 ? 5.562 -16.156 14.703 1 82.38 329 ALA A N 1
ATOM 2559 C CA . ALA A 1 329 ? 5.605 -17.172 15.75 1 82.38 329 ALA A CA 1
ATOM 2560 C C . ALA A 1 329 ? 6.461 -16.719 16.922 1 82.38 329 ALA A C 1
ATOM 2562 O O . ALA A 1 329 ? 6.133 -16.984 18.078 1 82.38 329 ALA A O 1
ATOM 2563 N N . ASP A 1 330 ? 7.508 -15.945 16.688 1 85.19 330 ASP A N 1
ATOM 2564 C CA . ASP A 1 330 ? 8.445 -15.531 17.734 1 85.19 330 ASP A CA 1
ATOM 2565 C C . ASP A 1 330 ? 8.227 -14.062 18.109 1 85.19 330 ASP A C 1
ATOM 2567 O O . ASP A 1 330 ? 9.125 -13.414 18.625 1 85.19 330 ASP A O 1
ATOM 2571 N N . GLU A 1 331 ? 7.074 -13.711 17.953 1 89.19 331 GLU A N 1
ATOM 2572 C CA . GLU A 1 331 ? 6.797 -12.305 18.203 1 89.19 331 GLU A CA 1
ATOM 2573 C C . GLU A 1 331 ? 6.793 -12 19.703 1 89.19 331 GLU A C 1
ATOM 2575 O O . GLU A 1 331 ? 6.086 -12.648 20.469 1 89.19 331 GLU A O 1
ATOM 2580 N N . THR A 1 332 ? 7.594 -11.031 20.109 1 92.38 332 THR A N 1
ATOM 2581 C CA . THR A 1 332 ? 7.629 -10.586 21.5 1 92.38 332 THR A CA 1
ATOM 2582 C C . THR A 1 332 ? 6.527 -9.57 21.766 1 92.38 332 THR A C 1
ATOM 2584 O O . THR A 1 332 ? 5.93 -9.023 20.828 1 92.38 332 THR A O 1
ATOM 2587 N N . SER A 1 333 ? 6.297 -9.375 23.047 1 91.94 333 SER A N 1
ATOM 2588 C CA . SER A 1 333 ? 5.332 -8.352 23.438 1 91.94 333 SER A CA 1
ATOM 2589 C C . SER A 1 333 ? 5.758 -6.973 22.953 1 91.94 333 SER A C 1
ATOM 2591 O O . SER A 1 333 ? 4.918 -6.145 22.609 1 91.94 333 SER A O 1
ATOM 2593 N N . GLU A 1 334 ? 7.004 -6.727 22.922 1 94.31 334 GLU A N 1
ATOM 2594 C CA . GLU A 1 334 ? 7.516 -5.445 22.453 1 94.31 334 GLU A CA 1
ATOM 2595 C C . GLU A 1 334 ? 7.242 -5.258 20.969 1 94.31 334 GLU A C 1
ATOM 2597 O O . GLU A 1 334 ? 6.918 -4.156 20.516 1 94.31 334 GLU A O 1
ATOM 2602 N N . ASP A 1 335 ? 7.395 -6.391 20.25 1 95.06 335 ASP A N 1
ATOM 2603 C CA . ASP A 1 335 ? 7.105 -6.328 18.812 1 95.06 335 ASP A CA 1
ATOM 2604 C C . ASP A 1 335 ? 5.641 -5.98 18.562 1 95.06 335 ASP A C 1
ATOM 2606 O O . ASP A 1 335 ? 5.332 -5.152 17.719 1 95.06 335 ASP A O 1
ATOM 2610 N N . GLN A 1 336 ? 4.809 -6.586 19.359 1 94.19 336 GLN A N 1
ATOM 2611 C CA . GLN A 1 336 ? 3.371 -6.383 19.203 1 94.19 336 GLN A CA 1
ATOM 2612 C C . GLN A 1 336 ? 2.982 -4.941 19.516 1 94.19 336 GLN A C 1
ATOM 2614 O O . GLN A 1 336 ? 2.23 -4.32 18.75 1 94.19 336 GLN A O 1
ATOM 2619 N N . GLU A 1 337 ? 3.492 -4.434 20.609 1 96.31 337 GLU A N 1
ATOM 2620 C CA . GLU A 1 337 ? 3.17 -3.068 21 1 96.31 337 GLU A CA 1
ATOM 2621 C C . GLU A 1 337 ? 3.76 -2.053 20.031 1 96.31 337 GLU A C 1
ATOM 2623 O O . GLU A 1 337 ? 3.143 -1.022 19.75 1 96.31 337 GLU A O 1
ATOM 2628 N N . ARG A 1 338 ? 4.941 -2.346 19.547 1 97.44 338 ARG A N 1
ATOM 2629 C CA . ARG A 1 338 ? 5.566 -1.468 18.578 1 97.44 338 ARG A CA 1
ATOM 2630 C C . ARG A 1 338 ? 4.699 -1.335 17.328 1 97.44 338 ARG A C 1
ATOM 2632 O O . ARG A 1 338 ? 4.457 -0.225 16.844 1 97.44 338 ARG A O 1
ATOM 2639 N N . ILE A 1 339 ? 4.215 -2.479 16.797 1 97.5 339 ILE A N 1
ATOM 2640 C CA . ILE A 1 339 ? 3.375 -2.48 15.594 1 97.5 339 ILE A CA 1
ATOM 2641 C C . ILE A 1 339 ? 2.076 -1.727 15.875 1 97.5 339 ILE A C 1
ATOM 2643 O O . ILE A 1 339 ? 1.587 -0.983 15.023 1 97.5 339 ILE A O 1
ATOM 2647 N N . ARG A 1 340 ? 1.518 -1.878 17.047 1 96.44 340 ARG A N 1
ATOM 2648 C CA . ARG A 1 340 ? 0.29 -1.186 17.422 1 96.44 340 ARG A CA 1
ATOM 2649 C C . ARG A 1 340 ? 0.493 0.326 17.422 1 96.44 340 ARG A C 1
ATOM 2651 O O . ARG A 1 340 ? -0.333 1.07 16.891 1 96.44 340 ARG A O 1
ATOM 2658 N N . ARG A 1 341 ? 1.554 0.784 18.016 1 98.19 341 ARG A N 1
ATOM 2659 C CA . ARG A 1 341 ? 1.855 2.209 18.094 1 98.19 341 ARG A CA 1
ATOM 2660 C C . ARG A 1 341 ? 2.113 2.789 16.703 1 98.19 341 ARG A C 1
ATOM 2662 O O . ARG A 1 341 ? 1.678 3.9 16.406 1 98.19 341 ARG A O 1
ATOM 2669 N N . ILE A 1 342 ? 2.854 2.031 15.875 1 98.69 342 ILE A N 1
ATOM 2670 C CA . ILE A 1 342 ? 3.1 2.482 14.508 1 98.69 342 ILE A CA 1
ATOM 2671 C C . ILE A 1 342 ? 1.782 2.537 13.734 1 98.69 342 ILE A C 1
ATOM 2673 O O . ILE A 1 342 ? 1.542 3.475 12.977 1 98.69 342 ILE A O 1
ATOM 2677 N N . PHE A 1 343 ? 0.894 1.535 13.938 1 98.12 343 PHE A N 1
ATOM 2678 C CA . PHE A 1 343 ? -0.412 1.494 13.289 1 98.12 343 PHE A CA 1
ATOM 2679 C C . PHE A 1 343 ? -1.185 2.783 13.547 1 98.12 343 PHE A C 1
ATOM 2681 O O . PHE A 1 343 ? -1.63 3.443 12.609 1 98.12 343 PHE A O 1
ATOM 2688 N N . TRP A 1 344 ? -1.274 3.154 14.734 1 98.06 344 TRP A N 1
ATOM 2689 C CA . TRP A 1 344 ? -2.074 4.312 15.117 1 98.06 344 TRP A CA 1
ATOM 2690 C C . TRP A 1 344 ? -1.404 5.605 14.664 1 98.06 344 TRP A C 1
ATOM 2692 O O . TRP A 1 344 ? -2.082 6.574 14.312 1 98.06 344 TRP A O 1
ATOM 2702 N N . SER A 1 345 ? -0.068 5.676 14.742 1 98.75 345 SER A N 1
ATOM 2703 C CA . SER A 1 345 ? 0.645 6.84 14.227 1 98.75 345 SER A CA 1
ATOM 2704 C C . SER A 1 345 ? 0.387 7.031 12.734 1 98.75 345 SER A C 1
ATOM 2706 O O . SER A 1 345 ? 0.156 8.148 12.273 1 98.75 345 SER A O 1
ATOM 2708 N N . CYS A 1 346 ? 0.441 5.914 12.023 1 98.62 346 CYS A N 1
ATOM 2709 C CA . CYS A 1 346 ? 0.159 5.965 10.594 1 98.62 346 CYS A CA 1
ATOM 2710 C C . CYS A 1 346 ? -1.294 6.348 10.336 1 98.62 346 CYS A C 1
ATOM 2712 O O . CYS A 1 346 ? -1.594 7.047 9.367 1 98.62 346 CYS A O 1
ATOM 2714 N N . TYR A 1 347 ? -2.219 5.879 11.164 1 97.88 347 TYR A N 1
ATOM 2715 C CA . TYR A 1 347 ? -3.627 6.238 11.062 1 97.88 347 TYR A CA 1
ATOM 2716 C C . TYR A 1 347 ? -3.809 7.75 11.109 1 97.88 347 TYR A C 1
ATOM 2718 O O . TYR A 1 347 ? -4.52 8.328 10.281 1 97.88 347 TYR A O 1
ATOM 2726 N N . ILE A 1 348 ? -3.129 8.367 12.031 1 98 348 ILE A N 1
ATOM 2727 C CA . ILE A 1 348 ? -3.211 9.812 12.203 1 98 348 ILE A CA 1
ATOM 2728 C C . ILE A 1 348 ? -2.617 10.516 10.977 1 98 348 ILE A C 1
ATOM 2730 O O . ILE A 1 348 ? -3.271 11.359 10.359 1 98 348 ILE A O 1
ATOM 2734 N N . LEU A 1 349 ? -1.433 10.141 10.641 1 98.31 349 LEU A N 1
ATOM 2735 C CA . LEU A 1 349 ? -0.674 10.852 9.617 1 98.31 349 LEU A CA 1
ATOM 2736 C C . LEU A 1 349 ? -1.321 10.688 8.25 1 98.31 349 LEU A C 1
ATOM 2738 O O . LEU A 1 349 ? -1.411 11.641 7.477 1 98.31 349 LEU A O 1
ATOM 2742 N N . GLU A 1 350 ? -1.726 9.453 7.941 1 97.38 350 GLU A N 1
ATOM 2743 C CA . GLU A 1 350 ? -2.389 9.242 6.66 1 97.38 350 GLU A CA 1
ATOM 2744 C C . GLU A 1 350 ? -3.652 10.086 6.547 1 97.38 350 GLU A C 1
ATOM 2746 O O . GLU A 1 350 ? -3.918 10.68 5.496 1 97.38 350 GLU A O 1
ATOM 2751 N N . SER A 1 351 ? -4.422 10.125 7.602 1 96.06 351 SER A N 1
ATOM 2752 C CA . SER A 1 351 ? -5.641 10.93 7.613 1 96.06 351 SER A CA 1
ATOM 2753 C C . SER A 1 351 ? -5.328 12.406 7.406 1 96.06 351 SER A C 1
ATOM 2755 O O . SER A 1 351 ? -6.082 13.117 6.734 1 96.06 351 SER A O 1
ATOM 2757 N N . ASP A 1 352 ? -4.254 12.844 7.992 1 96.19 352 ASP A N 1
ATOM 2758 C CA . ASP A 1 352 ? -3.852 14.234 7.828 1 96.19 352 ASP A CA 1
ATOM 2759 C C . ASP A 1 352 ? -3.551 14.555 6.367 1 96.19 352 ASP A C 1
ATOM 2761 O O . ASP A 1 352 ? -3.961 15.602 5.855 1 96.19 352 ASP A O 1
ATOM 2765 N N . TYR A 1 353 ? -2.867 13.734 5.707 1 96.81 353 TYR A N 1
ATOM 2766 C CA . TYR A 1 353 ? -2.545 13.961 4.305 1 96.81 353 TYR A CA 1
ATOM 2767 C C . TYR A 1 353 ? -3.793 13.867 3.434 1 96.81 353 TYR A C 1
ATOM 2769 O O . TYR A 1 353 ? -3.971 14.664 2.506 1 96.81 353 TYR A O 1
ATOM 2777 N N . LEU A 1 354 ? -4.656 12.898 3.752 1 94.88 354 LEU A N 1
ATOM 2778 C CA . LEU A 1 354 ? -5.895 12.719 3.004 1 94.88 354 LEU A CA 1
ATOM 2779 C C . LEU A 1 354 ? -6.82 13.914 3.182 1 94.88 354 LEU A C 1
ATOM 2781 O O . LEU A 1 354 ? -7.645 14.203 2.311 1 94.88 354 LEU A O 1
ATOM 2785 N N . ALA A 1 355 ? -6.676 14.562 4.277 1 93.75 355 ALA A N 1
ATOM 2786 C CA . ALA A 1 355 ? -7.516 15.727 4.555 1 93.75 355 ALA A CA 1
ATOM 2787 C C . ALA A 1 355 ? -7.258 16.844 3.545 1 93.75 355 ALA A C 1
ATOM 2789 O O . ALA A 1 355 ? -8.164 17.625 3.225 1 93.75 355 ALA A O 1
ATOM 2790 N N . GLU A 1 356 ? -6.004 16.891 3.002 1 94.06 356 GLU A N 1
ATOM 2791 C CA . GLU A 1 356 ? -5.672 17.953 2.059 1 94.06 356 GLU A CA 1
ATOM 2792 C C . GLU A 1 356 ? -5.594 17.422 0.631 1 94.06 356 GLU A C 1
ATOM 2794 O O . GLU A 1 356 ? -5.777 18.172 -0.329 1 94.06 356 GLU A O 1
ATOM 2799 N N . LEU A 1 357 ? -5.234 16.188 0.503 1 93.88 357 LEU A N 1
ATOM 2800 C CA . LEU A 1 357 ? -5.25 15.477 -0.774 1 93.88 357 LEU A CA 1
ATOM 2801 C C . LEU A 1 357 ? -6.25 14.328 -0.748 1 93.88 357 LEU A C 1
ATOM 2803 O O . LEU A 1 357 ? -5.867 13.172 -0.527 1 93.88 357 LEU A O 1
ATOM 2807 N N . SER A 1 358 ? -7.453 14.688 -1.093 1 91.25 358 SER A N 1
ATOM 2808 C CA . SER A 1 358 ? -8.586 13.805 -0.819 1 91.25 358 SER A CA 1
ATOM 2809 C C . SER A 1 358 ? -8.594 12.602 -1.754 1 91.25 358 SER A C 1
ATOM 2811 O O . SER A 1 358 ? -9.25 11.602 -1.479 1 91.25 358 SER A O 1
ATOM 2813 N N . ALA A 1 359 ? -7.859 12.656 -2.83 1 91.62 359 ALA A N 1
ATOM 2814 C CA . ALA A 1 359 ? -7.898 11.555 -3.787 1 91.62 359 ALA A CA 1
ATOM 2815 C C . ALA A 1 359 ? -6.707 10.617 -3.59 1 91.62 359 ALA A C 1
ATOM 2817 O O . ALA A 1 359 ? -6.508 9.688 -4.371 1 91.62 359 ALA A O 1
ATOM 2818 N N . LEU A 1 360 ? -5.844 10.852 -2.564 1 94.75 360 LEU A N 1
ATOM 2819 C CA . LEU A 1 360 ? -4.758 9.922 -2.262 1 94.75 360 LEU A CA 1
ATOM 2820 C C . LEU A 1 360 ? -5.301 8.523 -1.986 1 94.75 360 LEU A C 1
ATOM 2822 O O . LEU A 1 360 ? -6.32 8.375 -1.312 1 94.75 360 LEU A O 1
ATOM 2826 N N . PRO A 1 361 ? -4.648 7.504 -2.59 1 93.56 361 PRO A N 1
ATOM 2827 C CA . PRO A 1 361 ? -5.082 6.141 -2.273 1 93.56 361 PRO A CA 1
ATOM 2828 C C . PRO A 1 361 ? -4.848 5.773 -0.811 1 93.56 361 PRO A C 1
ATOM 2830 O O . PRO A 1 361 ? -3.729 5.902 -0.308 1 93.56 361 PRO A O 1
ATOM 2833 N N . PRO A 1 362 ? -5.852 5.316 -0.126 1 93.31 362 PRO A N 1
ATOM 2834 C CA . PRO A 1 362 ? -5.668 4.914 1.271 1 93.31 362 PRO A CA 1
ATOM 2835 C C . PRO A 1 362 ? -4.957 3.57 1.41 1 93.31 362 PRO A C 1
ATOM 2837 O O . PRO A 1 362 ? -5.051 2.725 0.517 1 93.31 362 PRO A O 1
ATOM 2840 N N . SER A 1 363 ? -4.273 3.301 2.486 1 94.12 363 SER A N 1
ATOM 2841 C CA . SER A 1 363 ? -3.533 2.068 2.744 1 94.12 363 SER A CA 1
ATOM 2842 C C . SER A 1 363 ? -4.457 0.963 3.242 1 94.12 363 SER A C 1
ATOM 2844 O O . SER A 1 363 ? -4.094 -0.215 3.217 1 94.12 363 SER A O 1
ATOM 2846 N N . GLY A 1 364 ? -5.652 1.275 3.721 1 91.75 364 GLY A N 1
ATOM 2847 C CA . GLY A 1 364 ? -6.562 0.301 4.297 1 91.75 364 GLY A CA 1
ATOM 2848 C C . GLY A 1 364 ? -6.508 0.255 5.812 1 91.75 364 GLY A C 1
ATOM 2849 O O . GLY A 1 364 ? -7.215 -0.538 6.441 1 91.75 364 GLY A O 1
ATOM 2850 N N . ILE A 1 365 ? -5.781 1.118 6.449 1 94.44 365 ILE A N 1
ATOM 2851 C CA . ILE A 1 365 ? -5.609 1.091 7.898 1 94.44 365 ILE A CA 1
ATOM 2852 C C . ILE A 1 365 ? -6.867 1.634 8.57 1 94.44 365 ILE A C 1
ATOM 2854 O O . ILE A 1 365 ? -7.27 1.147 9.633 1 94.44 365 ILE A O 1
ATOM 2858 N N . ALA A 1 366 ? -7.504 2.613 8.023 1 92.88 366 ALA A N 1
ATOM 2859 C CA . ALA A 1 366 ? -8.617 3.314 8.664 1 92.88 366 ALA A CA 1
ATOM 2860 C C . ALA A 1 366 ? -9.828 2.406 8.797 1 92.88 366 ALA A C 1
ATOM 2862 O O . ALA A 1 366 ? -10.484 2.389 9.844 1 92.88 366 ALA A O 1
ATOM 2863 N N . PRO A 1 367 ? -10.094 1.513 7.863 1 88.44 367 PRO A N 1
ATOM 2864 C CA . PRO A 1 367 ? -11.297 0.684 7.938 1 88.44 367 PRO A CA 1
ATOM 2865 C C . PRO A 1 367 ? -11.227 -0.358 9.055 1 88.44 367 PRO A C 1
ATOM 2867 O O . PRO A 1 367 ? -12.242 -0.964 9.406 1 88.44 367 PRO A O 1
ATOM 2870 N N . ILE A 1 368 ? -10.102 -0.57 9.602 1 90.31 368 ILE A N 1
ATOM 2871 C CA . ILE A 1 368 ? -10.031 -1.616 10.617 1 90.31 368 ILE A CA 1
ATOM 2872 C C . ILE A 1 368 ? -9.625 -1.008 11.961 1 90.31 368 ILE A C 1
ATOM 2874 O O . ILE A 1 368 ? -9.289 -1.729 12.898 1 90.31 368 ILE A O 1
ATOM 2878 N N . GLU A 1 369 ? -9.555 0.262 12.055 1 91.38 369 GLU A N 1
ATOM 2879 C CA . GLU A 1 369 ? -8.992 0.91 13.242 1 91.38 369 GLU A CA 1
ATOM 2880 C C . GLU A 1 369 ? -9.773 0.532 14.5 1 91.38 369 GLU A C 1
ATOM 2882 O O . GLU A 1 369 ? -9.188 0.384 15.57 1 91.38 369 GLU A O 1
ATOM 2887 N N . SER A 1 370 ? -11.141 0.254 14.398 1 86.31 370 SER A N 1
ATOM 2888 C CA . SER A 1 370 ? -11.961 -0.075 15.562 1 86.31 370 SER A CA 1
ATOM 2889 C C . SER A 1 370 ? -11.609 -1.453 16.109 1 86.31 370 SER A C 1
ATOM 2891 O O . SER A 1 370 ? -11.875 -1.746 17.281 1 86.31 370 SER A O 1
ATOM 2893 N N . SER A 1 371 ? -10.992 -2.225 15.227 1 86.75 371 SER A N 1
ATOM 2894 C CA . SER A 1 371 ? -10.664 -3.588 15.625 1 86.75 371 SER A CA 1
ATOM 2895 C C . SER A 1 371 ? -9.273 -3.662 16.25 1 86.75 371 SER A C 1
ATOM 2897 O O . SER A 1 371 ? -8.867 -4.707 16.75 1 86.75 371 SER A O 1
ATOM 2899 N N . ILE A 1 372 ? -8.523 -2.602 16.266 1 91.06 372 ILE A N 1
ATOM 2900 C CA . ILE A 1 372 ? -7.156 -2.59 16.781 1 91.06 372 ILE A CA 1
ATOM 2901 C C . ILE A 1 372 ? -7.129 -1.92 18.156 1 91.06 372 ILE A C 1
ATOM 2903 O O . ILE A 1 372 ? -7.547 -0.768 18.297 1 91.06 372 ILE A O 1
ATOM 2907 N N . PRO A 1 373 ? -6.66 -2.627 19.109 1 89.75 373 PRO A N 1
ATOM 2908 C CA . PRO A 1 373 ? -6.582 -2.01 20.438 1 89.75 373 PRO A CA 1
ATOM 2909 C C . PRO A 1 373 ? -5.703 -0.764 20.453 1 89.75 373 PRO A C 1
ATOM 2911 O O . PRO A 1 373 ? -4.746 -0.667 19.688 1 89.75 373 PRO A O 1
ATOM 2914 N N . LEU A 1 374 ? -5.996 0.149 21.281 1 92.38 374 LEU A N 1
ATOM 2915 C CA . LEU A 1 374 ? -5.191 1.351 21.469 1 92.38 374 LEU A CA 1
ATOM 2916 C C . LEU A 1 374 ? -3.838 1.01 22.078 1 92.38 374 LEU A C 1
ATOM 2918 O O . LEU A 1 374 ? -3.682 -0.042 22.719 1 92.38 374 LEU A O 1
ATOM 2922 N N . PRO A 1 375 ? -2.871 1.865 21.891 1 92.81 375 PRO A N 1
ATOM 2923 C CA . PRO A 1 375 ? -1.556 1.616 22.484 1 92.81 375 PRO A CA 1
ATOM 2924 C C . PRO A 1 375 ? -1.593 1.593 24 1 92.81 375 PRO A C 1
ATOM 2926 O O . PRO A 1 375 ? -2.402 2.295 24.625 1 92.81 375 PRO A O 1
ATOM 2929 N N . GLY A 1 376 ? -0.654 0.824 24.672 1 87.25 376 GLY A N 1
ATOM 2930 C CA . GLY A 1 376 ? -0.51 0.787 26.125 1 87.25 376 GLY A CA 1
ATOM 2931 C C . GLY A 1 376 ? -1.057 -0.485 26.734 1 87.25 376 GLY A C 1
ATOM 2932 O O . GLY A 1 376 ? -1.021 -0.65 27.953 1 87.25 376 GLY A O 1
ATOM 2933 N N . VAL A 1 377 ? -1.459 -1.392 25.891 1 78.75 377 VAL A N 1
ATOM 2934 C CA . VAL A 1 377 ? -1.991 -2.66 26.375 1 78.75 377 VAL A CA 1
ATOM 2935 C C . VAL A 1 377 ? -0.856 -3.516 26.938 1 78.75 377 VAL A C 1
ATOM 2937 O O . VAL A 1 377 ? -1.029 -4.215 27.938 1 78.75 377 VAL A O 1
ATOM 2940 N N . LEU A 1 378 ? 0.285 -3.42 26.281 1 85.69 378 LEU A N 1
ATOM 2941 C CA . LEU A 1 378 ? 1.464 -4.172 26.703 1 85.69 378 LEU A CA 1
ATOM 2942 C C . LEU A 1 378 ? 2.564 -3.23 27.188 1 85.69 378 LEU A C 1
ATOM 2944 O O . LEU A 1 378 ? 2.65 -2.086 26.734 1 85.69 378 LEU A O 1
ATOM 2948 N N . PRO A 1 379 ? 3.305 -3.727 28.078 1 87.81 379 PRO A N 1
ATOM 2949 C CA . PRO A 1 379 ? 4.406 -2.883 28.547 1 87.81 379 PRO A CA 1
ATOM 2950 C C . PRO A 1 379 ? 5.379 -2.508 27.438 1 87.81 379 PRO A C 1
ATOM 2952 O O . PRO A 1 379 ? 5.742 -3.355 26.609 1 87.81 379 PRO A O 1
ATOM 2955 N N . TYR A 1 380 ? 5.688 -1.315 27.375 1 93.62 380 TYR A N 1
ATOM 2956 C CA . TYR A 1 380 ? 6.598 -0.771 26.375 1 93.62 380 TYR A CA 1
ATOM 2957 C C . TYR A 1 380 ? 7.309 0.471 26.891 1 93.62 380 TYR A C 1
ATOM 2959 O O . TYR A 1 380 ? 6.73 1.562 26.906 1 93.62 380 TYR A O 1
ATOM 2967 N N . ALA A 1 381 ? 8.531 0.354 27.234 1 95 381 ALA A N 1
ATOM 2968 C CA . ALA A 1 381 ? 9.289 1.461 27.812 1 95 381 ALA A CA 1
ATOM 2969 C C . ALA A 1 381 ? 9.93 2.318 26.734 1 95 381 ALA A C 1
ATOM 2971 O O . ALA A 1 381 ? 10.789 1.844 25.984 1 95 381 ALA A O 1
ATOM 2972 N N . THR A 1 382 ? 9.547 3.562 26.734 1 96.44 382 THR A N 1
ATOM 2973 C CA . THR A 1 382 ? 10.047 4.422 25.656 1 96.44 382 THR A CA 1
ATOM 2974 C C . THR A 1 382 ? 11 5.477 26.203 1 96.44 382 THR A C 1
ATOM 2976 O O . THR A 1 382 ? 11.938 5.895 25.516 1 96.44 382 THR A O 1
ATOM 2979 N N . HIS A 1 383 ? 10.727 5.969 27.484 1 96.31 383 HIS A N 1
ATOM 2980 C CA . HIS A 1 383 ? 11.523 7.043 28.078 1 96.31 383 HIS A CA 1
ATOM 2981 C C . HIS A 1 383 ? 12.062 6.641 29.453 1 96.31 383 HIS A C 1
ATOM 2983 O O . HIS A 1 383 ? 11.422 5.883 30.172 1 96.31 383 HIS A O 1
ATOM 2989 N N . PRO A 1 384 ? 13.219 7.121 29.797 1 92.44 384 PRO A N 1
ATOM 2990 C CA . PRO A 1 384 ? 13.742 6.84 31.141 1 92.44 384 PRO A CA 1
ATOM 2991 C C . PRO A 1 384 ? 12.945 7.52 32.25 1 92.44 384 PRO A C 1
ATOM 2993 O O . PRO A 1 384 ? 12.773 6.953 33.344 1 92.44 384 PRO A O 1
ATOM 2996 N N . ASN A 1 385 ? 12.469 8.68 32 1 94.12 385 ASN A N 1
ATOM 2997 C CA . ASN A 1 385 ? 11.625 9.398 32.938 1 94.12 385 ASN A CA 1
ATOM 2998 C C . ASN A 1 385 ? 10.172 8.914 32.875 1 94.12 385 ASN A C 1
ATOM 3000 O O . ASN A 1 385 ? 9.5 9.109 31.875 1 94.12 385 ASN A O 1
ATOM 3004 N N . PRO A 1 386 ? 9.656 8.367 34 1 92.19 386 PRO A N 1
ATOM 3005 C CA . PRO A 1 386 ? 8.305 7.797 34 1 92.19 386 PRO A CA 1
ATOM 3006 C C . PRO A 1 386 ? 7.234 8.836 33.688 1 92.19 386 PRO A C 1
ATOM 3008 O O . PRO A 1 386 ? 6.227 8.523 33.062 1 92.19 386 PRO A O 1
ATOM 3011 N N . LEU A 1 387 ? 7.441 9.992 34.219 1 92.94 387 LEU A N 1
ATOM 3012 C CA . LEU A 1 387 ? 6.461 11.047 33.969 1 92.94 387 LEU A CA 1
ATOM 3013 C C . LEU A 1 387 ? 6.418 11.398 32.5 1 92.94 387 LEU A C 1
ATOM 3015 O O . LEU A 1 387 ? 5.34 11.594 31.922 1 92.94 387 LEU A O 1
ATOM 3019 N N . GLN A 1 388 ? 7.57 11.562 31.922 1 94.81 388 GLN A N 1
ATOM 3020 C CA . GLN A 1 388 ? 7.645 11.844 30.484 1 94.81 388 GLN A CA 1
ATOM 3021 C C . GLN A 1 388 ? 7.023 10.719 29.672 1 94.81 388 GLN A C 1
ATOM 3023 O O . GLN A 1 388 ? 6.344 10.969 28.672 1 94.81 388 GLN A O 1
ATOM 3028 N N . GLU A 1 389 ? 7.293 9.516 30.062 1 94.19 389 GLU A N 1
ATOM 3029 C CA . GLU A 1 389 ? 6.723 8.344 29.391 1 94.19 389 GLU A CA 1
ATOM 3030 C C . GLU A 1 389 ? 5.199 8.352 29.453 1 94.19 389 GLU A C 1
ATOM 3032 O O . GLU A 1 389 ? 4.523 8.086 28.469 1 94.19 389 GLU A O 1
ATOM 3037 N N . GLU A 1 390 ? 4.672 8.664 30.625 1 91.69 390 GLU A N 1
ATOM 3038 C CA . GLU A 1 390 ? 3.225 8.727 30.812 1 91.69 390 GLU A CA 1
ATOM 3039 C C . GLU A 1 390 ? 2.613 9.836 29.953 1 91.69 390 GLU A C 1
ATOM 3041 O O . GLU A 1 390 ? 1.596 9.617 29.297 1 91.69 390 GLU A O 1
ATOM 3046 N N . HIS A 1 391 ? 3.236 10.984 29.984 1 93.88 391 HIS A N 1
ATOM 3047 C CA . HIS A 1 391 ? 2.746 12.109 29.188 1 93.88 391 HIS A CA 1
ATOM 3048 C C . HIS A 1 391 ? 2.777 11.789 27.703 1 93.88 391 HIS A C 1
ATOM 3050 O O . HIS A 1 391 ? 1.853 12.141 26.969 1 93.88 391 HIS A O 1
ATOM 3056 N N . SER A 1 392 ? 3.859 11.156 27.297 1 96 392 SER A N 1
ATOM 3057 C CA . SER A 1 392 ? 3.984 10.766 25.891 1 96 392 SER A CA 1
ATOM 3058 C C . SER A 1 392 ? 2.857 9.82 25.484 1 96 392 SER A C 1
ATOM 3060 O O . SER A 1 392 ? 2.248 10 24.422 1 96 392 SER A O 1
ATOM 3062 N N . SER A 1 393 ? 2.592 8.852 26.25 1 93.88 393 SER A N 1
ATOM 3063 C CA . SER A 1 393 ? 1.524 7.891 25.984 1 93.88 393 SER A CA 1
ATOM 3064 C C . SER A 1 393 ? 0.165 8.578 25.938 1 93.88 393 SER A C 1
ATOM 3066 O O . SER A 1 393 ? -0.642 8.312 25.047 1 93.88 393 SER A O 1
ATOM 3068 N N . LEU A 1 394 ? -0.069 9.453 26.906 1 92.94 394 LEU A N 1
ATOM 3069 C CA . LEU A 1 394 ? -1.341 10.164 26.969 1 92.94 394 LEU A CA 1
ATOM 3070 C C . LEU A 1 394 ? -1.488 11.117 25.781 1 92.94 394 LEU A C 1
ATOM 3072 O O . LEU A 1 394 ? -2.59 11.305 25.266 1 92.94 394 LEU A O 1
ATOM 3076 N N . TYR A 1 395 ? -0.41 11.711 25.422 1 96.94 395 TYR A N 1
ATOM 3077 C CA . TYR A 1 395 ? -0.419 12.617 24.281 1 96.94 395 TYR A CA 1
ATOM 3078 C C . TYR A 1 395 ? -0.802 11.875 23.016 1 96.94 395 TYR A C 1
ATOM 3080 O O . TYR A 1 395 ? -1.626 12.352 22.234 1 96.94 395 TYR A O 1
ATOM 3088 N N . LEU A 1 396 ? -0.183 10.727 22.781 1 97 396 LEU A N 1
ATOM 3089 C CA . LEU A 1 396 ? -0.522 9.922 21.609 1 97 396 LEU A CA 1
ATOM 3090 C C . LEU A 1 396 ? -1.999 9.547 21.625 1 97 396 LEU A C 1
ATOM 3092 O O . LEU A 1 396 ? -2.668 9.609 20.578 1 97 396 LEU A O 1
ATOM 3096 N N . LEU A 1 397 ? -2.506 9.156 22.734 1 94.5 397 LEU A N 1
ATOM 3097 C CA . LEU A 1 397 ? -3.912 8.781 22.859 1 94.5 397 LEU A CA 1
ATOM 3098 C C . LEU A 1 397 ? -4.816 9.969 22.547 1 94.5 397 LEU A C 1
ATOM 3100 O O . LEU A 1 397 ? -5.848 9.82 21.891 1 94.5 397 LEU A O 1
ATOM 3104 N N . ALA A 1 398 ? -4.426 11.125 23.062 1 95.5 398 ALA A N 1
ATOM 3105 C CA . ALA A 1 398 ? -5.191 12.336 22.781 1 95.5 398 ALA A CA 1
ATOM 3106 C C . ALA A 1 398 ? -5.211 12.633 21.281 1 95.5 398 ALA A C 1
ATOM 3108 O O . ALA A 1 398 ? -6.242 13.023 20.734 1 95.5 398 ALA A O 1
ATOM 3109 N N . CYS A 1 399 ? -4.074 12.445 20.656 1 97.12 399 CYS A N 1
ATOM 3110 C CA . CYS A 1 399 ? -3.984 12.68 19.219 1 97.12 399 CYS A CA 1
ATOM 3111 C C . CYS A 1 399 ? -4.848 11.68 18.438 1 97.12 399 CYS A C 1
ATOM 3113 O O . CYS A 1 399 ? -5.5 12.047 17.469 1 97.12 399 CYS A O 1
ATOM 3115 N N . ILE A 1 400 ? -4.809 10.406 18.828 1 95.5 400 ILE A N 1
ATOM 3116 C CA . ILE A 1 400 ? -5.617 9.375 18.188 1 95.5 400 ILE A CA 1
ATOM 3117 C C . ILE A 1 400 ? -7.098 9.727 18.297 1 95.5 400 ILE A C 1
ATOM 3119 O O . ILE A 1 400 ? -7.824 9.703 17.312 1 95.5 400 ILE A O 1
ATOM 3123 N N . SER A 1 401 ? -7.547 10.078 19.5 1 94 401 SER A N 1
ATOM 3124 C CA . SER A 1 401 ? -8.953 10.406 19.719 1 94 401 SER A CA 1
ATOM 3125 C C . SER A 1 401 ? -9.375 11.625 18.906 1 94 401 SER A C 1
ATOM 3127 O O . SER A 1 401 ? -10.484 11.664 18.375 1 94 401 SER A O 1
ATOM 3129 N N . MET A 1 402 ? -8.547 12.586 18.906 1 95.88 402 MET A N 1
ATOM 3130 C CA . MET A 1 402 ? -8.836 13.773 18.109 1 95.88 402 MET A CA 1
ATOM 3131 C C . MET A 1 402 ? -8.953 13.43 16.625 1 95.88 402 MET A C 1
ATOM 3133 O O . MET A 1 402 ? -9.852 13.914 15.945 1 95.88 402 MET A O 1
ATOM 3137 N N . ARG A 1 403 ? -8.023 12.625 16.141 1 95.88 403 ARG A N 1
ATOM 3138 C CA . ARG A 1 403 ? -8.078 12.258 14.734 1 95.88 403 ARG A CA 1
ATOM 3139 C C . ARG A 1 403 ? -9.344 11.477 14.414 1 95.88 403 ARG A C 1
ATOM 3141 O O . ARG A 1 403 ? -9.969 11.695 13.367 1 95.88 403 ARG A O 1
ATOM 3148 N N . ARG A 1 404 ? -9.727 10.57 15.242 1 92.38 404 ARG A N 1
ATOM 3149 C CA . ARG A 1 404 ? -10.969 9.836 15.055 1 92.38 404 ARG A CA 1
ATOM 3150 C C . ARG A 1 404 ? -12.164 10.781 14.969 1 92.38 404 ARG A C 1
ATOM 3152 O O . ARG A 1 404 ? -13.023 10.625 14.102 1 92.38 404 ARG A O 1
ATOM 3159 N N . LEU A 1 405 ? -12.18 11.727 15.898 1 92.62 405 LEU A N 1
ATOM 3160 C CA . LEU A 1 405 ? -13.266 12.703 15.898 1 92.62 405 LEU A CA 1
ATOM 3161 C C . LEU A 1 405 ? -13.266 13.516 14.602 1 92.62 405 LEU A C 1
ATOM 3163 O O . LEU A 1 405 ? -14.312 13.703 13.984 1 92.62 405 LEU A O 1
ATOM 3167 N N . LEU A 1 406 ? -12.102 13.984 14.203 1 94.88 406 LEU A N 1
ATOM 3168 C CA . LEU A 1 406 ? -11.977 14.766 12.977 1 94.88 406 LEU A CA 1
ATOM 3169 C C . LEU A 1 406 ? -12.422 13.953 11.773 1 94.88 406 LEU A C 1
ATOM 3171 O O . LEU A 1 406 ? -13.055 14.492 10.852 1 94.88 406 LEU A O 1
ATOM 3175 N N . ASN A 1 407 ? -12.023 12.711 11.719 1 93.44 407 ASN A N 1
ATOM 3176 C CA . ASN A 1 407 ? -12.461 11.844 10.625 1 93.44 407 ASN A CA 1
ATOM 3177 C C . ASN A 1 407 ? -13.984 11.711 10.594 1 93.44 407 ASN A C 1
ATOM 3179 O O . ASN A 1 407 ? -14.594 11.727 9.523 1 93.44 407 ASN A O 1
ATOM 3183 N N . ARG A 1 408 ? -14.609 11.594 11.695 1 89.31 408 ARG A N 1
ATOM 3184 C CA . ARG A 1 408 ? -16.062 11.531 11.781 1 89.31 408 ARG A CA 1
ATOM 3185 C C . ARG A 1 408 ? -16.703 12.82 11.281 1 89.31 408 ARG A C 1
ATOM 3187 O O . ARG A 1 408 ? -17.719 12.789 10.578 1 89.31 408 ARG A O 1
ATOM 3194 N N . VAL A 1 409 ? -16.156 13.883 11.727 1 92 409 VAL A N 1
ATOM 3195 C CA . VAL A 1 409 ? -16.656 15.188 11.32 1 92 409 VAL A CA 1
ATOM 3196 C C . VAL A 1 409 ? -16.641 15.297 9.797 1 92 409 VAL A C 1
ATOM 3198 O O . VAL A 1 409 ? -17.641 15.641 9.172 1 92 409 VAL A O 1
ATOM 3201 N N . HIS A 1 410 ? -15.516 15.008 9.18 1 90.94 410 HIS A N 1
ATOM 3202 C CA . HIS A 1 410 ? -15.391 15.094 7.727 1 90.94 410 HIS A CA 1
ATOM 3203 C C . HIS A 1 410 ? -16.344 14.141 7.027 1 90.94 410 HIS A C 1
ATOM 3205 O O . HIS A 1 410 ? -16.922 14.477 5.988 1 90.94 410 HIS A O 1
ATOM 3211 N N . ASN A 1 411 ? -16.469 12.977 7.562 1 86.12 411 ASN A N 1
ATOM 3212 C CA . ASN A 1 411 ? -17.328 11.969 6.945 1 86.12 411 ASN A CA 1
ATOM 3213 C C . ASN A 1 411 ? -18.797 12.352 7.027 1 86.12 411 ASN A C 1
ATOM 3215 O O . ASN A 1 411 ? -19.547 12.141 6.074 1 86.12 411 ASN A O 1
ATOM 3219 N N . LEU A 1 412 ? -19.281 12.883 8.109 1 85.06 412 LEU A N 1
ATOM 3220 C CA . LEU A 1 412 ? -20.688 13.164 8.344 1 85.06 412 LEU A CA 1
ATOM 3221 C C . LEU A 1 412 ? -21.109 14.469 7.668 1 85.06 412 LEU A C 1
ATOM 3223 O O . LEU A 1 412 ? -22.234 14.586 7.172 1 85.06 412 LEU A O 1
ATOM 3227 N N . LEU A 1 413 ? -20.156 15.359 7.625 1 89.56 413 LEU A N 1
ATOM 3228 C CA . LEU A 1 413 ? -20.562 16.688 7.199 1 89.56 413 LEU A CA 1
ATOM 3229 C C . LEU A 1 413 ? -20.078 16.984 5.785 1 89.56 413 LEU A C 1
ATOM 3231 O O . LEU A 1 413 ? -20.641 17.828 5.094 1 89.56 413 LEU A O 1
ATOM 3235 N N . TYR A 1 414 ? -19.031 16.328 5.328 1 89.81 414 TYR A N 1
ATOM 3236 C CA . TYR A 1 414 ? -18.406 16.766 4.086 1 89.81 414 TYR A CA 1
ATOM 3237 C C . TYR A 1 414 ? -18.234 15.602 3.123 1 89.81 414 TYR A C 1
ATOM 3239 O O . TYR A 1 414 ? -17.5 15.711 2.133 1 89.81 414 TYR A O 1
ATOM 3247 N N . ALA A 1 415 ? -18.812 14.477 3.387 1 84.88 415 ALA A N 1
ATOM 3248 C CA . ALA A 1 415 ? -18.703 13.367 2.443 1 84.88 415 ALA A CA 1
ATOM 3249 C C . ALA A 1 415 ? -19.188 13.789 1.055 1 84.88 415 ALA A C 1
ATOM 3251 O O . ALA A 1 415 ? -20 14.711 0.921 1 84.88 415 ALA A O 1
ATOM 3252 N N . ARG A 1 416 ? -18.703 13.133 0.065 1 75.88 416 ARG A N 1
ATOM 3253 C CA . ARG A 1 416 ? -18.984 13.484 -1.32 1 75.88 416 ARG A CA 1
ATOM 3254 C C . ARG A 1 416 ? -20.5 13.578 -1.558 1 75.88 416 ARG A C 1
ATOM 3256 O O . ARG A 1 416 ? -20.969 14.477 -2.258 1 75.88 416 ARG A O 1
ATOM 3263 N N . ASN A 1 417 ? -21.203 12.75 -0.958 1 68.44 417 ASN A N 1
ATOM 3264 C CA . ASN A 1 417 ? -22.641 12.734 -1.184 1 68.44 417 ASN A CA 1
ATOM 3265 C C . ASN A 1 417 ? -23.391 13.453 -0.07 1 68.44 417 ASN A C 1
ATOM 3267 O O . ASN A 1 417 ? -24.625 13.391 0.002 1 68.44 417 ASN A O 1
ATOM 3271 N N . ALA A 1 418 ? -22.578 14.188 0.704 1 69 418 ALA A N 1
ATOM 3272 C CA . ALA A 1 418 ? -23.234 14.898 1.8 1 69 418 ALA A CA 1
ATOM 3273 C C . ALA A 1 418 ? -23.922 16.156 1.299 1 69 418 ALA A C 1
ATOM 3275 O O . ALA A 1 418 ? -23.359 16.906 0.505 1 69 418 ALA A O 1
ATOM 3276 N N . THR A 1 419 ? -25.203 16.141 1.368 1 63.75 419 THR A N 1
ATOM 3277 C CA . THR A 1 419 ? -25.969 17.328 0.983 1 63.75 419 THR A CA 1
ATOM 3278 C C . THR A 1 419 ? -26.188 18.25 2.184 1 63.75 419 THR A C 1
ATOM 3280 O O . THR A 1 419 ? -26.344 17.766 3.312 1 63.75 419 THR A O 1
ATOM 3283 N N . LEU A 1 420 ? -25.906 19.484 1.854 1 72.5 420 LEU A N 1
ATOM 3284 C CA . LEU A 1 420 ? -26.203 20.484 2.877 1 72.5 420 LEU A CA 1
ATOM 3285 C C . LEU A 1 420 ? -27.703 20.609 3.102 1 72.5 420 LEU A C 1
ATOM 3287 O O . LEU A 1 420 ? -28.391 21.266 2.328 1 72.5 420 LEU A O 1
ATOM 3291 N N . ASP A 1 421 ? -28.156 19.703 3.877 1 73.94 421 ASP A N 1
ATOM 3292 C CA . ASP A 1 421 ? -29.562 19.75 4.238 1 73.94 421 ASP A CA 1
ATOM 3293 C C . ASP A 1 421 ? -29.781 20.5 5.547 1 73.94 421 ASP A C 1
ATOM 3295 O O . ASP A 1 421 ? -29.297 20.094 6.598 1 73.94 421 ASP A O 1
ATOM 3299 N N . ARG A 1 422 ? -30.562 21.516 5.48 1 76.88 422 ARG A N 1
ATOM 3300 C CA . ARG A 1 422 ? -30.781 22.422 6.594 1 76.88 422 ARG A CA 1
ATOM 3301 C C . ARG A 1 422 ? -31.422 21.703 7.777 1 76.88 422 ARG A C 1
ATOM 3303 O O . ARG A 1 422 ? -31.25 22.109 8.93 1 76.88 422 ARG A O 1
ATOM 3310 N N . ARG A 1 423 ? -32.094 20.797 7.473 1 77.81 423 ARG A N 1
ATOM 3311 C CA . ARG A 1 423 ? -32.781 20.094 8.555 1 77.81 423 ARG A CA 1
ATOM 3312 C C . ARG A 1 423 ? -31.891 19.016 9.156 1 77.81 423 ARG A C 1
ATOM 3314 O O . ARG A 1 423 ? -32.094 18.609 10.305 1 77.81 423 ARG A O 1
ATOM 3321 N N . ARG A 1 424 ? -30.859 18.734 8.508 1 81.62 424 ARG A N 1
ATOM 3322 C CA . ARG A 1 424 ? -30.109 17.562 8.906 1 81.62 424 ARG A CA 1
ATOM 3323 C C . ARG A 1 424 ? -28.828 17.953 9.633 1 81.62 424 ARG A C 1
ATOM 3325 O O . ARG A 1 424 ? -28.453 17.328 10.633 1 81.62 424 ARG A O 1
ATOM 3332 N N . PHE A 1 425 ? -28.125 19.031 9.258 1 89.56 425 PHE A N 1
ATOM 3333 C CA . PHE A 1 425 ? -26.75 19.203 9.734 1 89.56 425 PHE A CA 1
ATOM 3334 C C . PHE A 1 425 ? -26.75 19.844 11.117 1 89.56 425 PHE A C 1
ATOM 3336 O O . PHE A 1 425 ? -25.828 19.609 11.914 1 89.56 425 PHE A O 1
ATOM 3343 N N . PRO A 1 426 ? -27.781 20.688 11.508 1 91.31 426 PRO A N 1
ATOM 3344 C CA . PRO A 1 426 ? -27.656 21.359 12.805 1 91.31 426 PRO A CA 1
ATOM 3345 C C . PRO A 1 426 ? -27.578 20.375 13.969 1 91.31 426 PRO A C 1
ATOM 3347 O O . PRO A 1 426 ? -26.703 20.5 14.828 1 91.31 426 PRO A O 1
ATOM 3350 N N . PRO A 1 427 ? -28.453 19.391 13.977 1 90.44 427 PRO A N 1
ATOM 3351 C CA . PRO A 1 427 ? -28.312 18.438 15.086 1 90.44 427 PRO A CA 1
ATOM 3352 C C . PRO A 1 427 ? -26.984 17.688 15.047 1 90.44 427 PRO A C 1
ATOM 3354 O O . PRO A 1 427 ? -26.422 17.359 16.094 1 90.44 427 PRO A O 1
ATOM 3357 N N . ILE A 1 428 ? -26.484 17.406 13.914 1 91 428 ILE A N 1
ATOM 3358 C CA . ILE A 1 428 ? -25.203 16.734 13.773 1 91 428 ILE A CA 1
ATOM 3359 C C . ILE A 1 428 ? -24.094 17.625 14.297 1 91 428 ILE A C 1
ATOM 3361 O O . ILE A 1 428 ? -23.203 17.172 15.031 1 91 428 ILE A O 1
ATOM 3365 N N . VAL A 1 429 ? -24.156 18.891 13.969 1 94.81 429 VAL A N 1
ATOM 3366 C CA . VAL A 1 429 ? -23.172 19.859 14.406 1 94.81 429 VAL A CA 1
ATOM 3367 C C . VAL A 1 429 ? -23.188 19.953 15.93 1 94.81 429 VAL A C 1
ATOM 3369 O O . VAL A 1 429 ? -22.125 19.953 16.562 1 94.81 429 VAL A O 1
ATOM 3372 N N . ALA A 1 430 ? -24.344 20.062 16.484 1 93.88 430 ALA A N 1
ATOM 3373 C CA . ALA A 1 430 ? -24.469 20.172 17.938 1 93.88 430 ALA A CA 1
ATOM 3374 C C . ALA A 1 430 ? -23.859 18.969 18.641 1 93.88 430 ALA A C 1
ATOM 3376 O O . ALA A 1 430 ? -23.172 19.109 19.656 1 93.88 430 ALA A O 1
ATOM 3377 N N . GLU A 1 431 ? -24.141 17.844 18.094 1 92.69 431 GLU A N 1
ATOM 3378 C CA . GLU A 1 431 ? -23.625 16.625 18.703 1 92.69 431 GLU A CA 1
ATOM 3379 C C . GLU A 1 431 ? -22.094 16.562 18.578 1 92.69 431 GLU A C 1
ATOM 3381 O O . GLU A 1 431 ? -21.406 16.188 19.531 1 92.69 431 GLU A O 1
ATOM 3386 N N . LEU A 1 432 ? -21.562 16.828 17.453 1 94.12 432 LEU A N 1
ATOM 3387 C CA . LEU A 1 432 ? -20.109 16.797 17.25 1 94.12 432 LEU A CA 1
ATOM 3388 C C . LEU A 1 432 ? -19.406 17.828 18.125 1 94.12 432 LEU A C 1
ATOM 3390 O O . LEU A 1 432 ? -18.328 17.547 18.656 1 94.12 432 LEU A O 1
ATOM 3394 N N . ASP A 1 433 ? -20 18.984 18.266 1 96.19 433 ASP A N 1
ATOM 3395 C CA . ASP A 1 433 ? -19.438 20.016 19.141 1 96.19 433 ASP A CA 1
ATOM 3396 C C . ASP A 1 433 ? -19.422 19.531 20.594 1 96.19 433 ASP A C 1
ATOM 3398 O O . ASP A 1 433 ? -18.469 19.812 21.328 1 96.19 433 ASP A O 1
ATOM 3402 N N . HIS A 1 434 ? -20.469 18.891 20.953 1 94.12 434 HIS A N 1
ATOM 3403 C CA . HIS A 1 434 ? -20.531 18.344 22.297 1 94.12 434 HIS A CA 1
ATOM 3404 C C . HIS A 1 434 ? -19.406 17.328 22.531 1 94.12 434 HIS A C 1
ATOM 3406 O O . HIS A 1 434 ? -18.75 17.359 23.562 1 94.12 434 HIS A O 1
ATOM 3412 N N . GLN A 1 435 ? -19.156 16.5 21.578 1 91.88 435 GLN A N 1
ATOM 3413 C CA . GLN A 1 435 ? -18.078 15.516 21.656 1 91.88 435 GLN A CA 1
ATOM 3414 C C . GLN A 1 435 ? -16.719 16.188 21.734 1 91.88 435 GLN A C 1
ATOM 3416 O O . GLN A 1 435 ? -15.836 15.742 22.469 1 91.88 435 GLN A O 1
ATOM 3421 N N . LEU A 1 436 ? -16.562 17.156 20.984 1 97 436 LEU A N 1
ATOM 3422 C CA . LEU A 1 436 ? -15.32 17.906 20.984 1 97 436 LEU A CA 1
ATOM 3423 C C . LEU A 1 436 ? -15.039 18.516 22.344 1 97 436 LEU A C 1
ATOM 3425 O O . LEU A 1 436 ? -13.914 18.453 22.844 1 97 436 LEU A O 1
ATOM 3429 N N . ASP A 1 437 ? -16.078 19.078 22.938 1 95.38 437 ASP A N 1
ATOM 3430 C CA . ASP A 1 437 ? -15.914 19.688 24.266 1 95.38 437 ASP A CA 1
ATOM 3431 C C . ASP A 1 437 ? -15.625 18.609 25.312 1 95.38 437 ASP A C 1
ATOM 3433 O O . ASP A 1 437 ? -14.836 18.844 26.234 1 95.38 437 ASP A O 1
ATOM 3437 N N . GLU A 1 438 ? -16.281 17.516 25.188 1 90.81 438 GLU A N 1
ATOM 3438 C CA . GLU A 1 438 ? -15.992 16.406 26.078 1 90.81 438 GLU A CA 1
ATOM 3439 C C . GLU A 1 438 ? -14.539 15.945 25.953 1 90.81 438 GLU A C 1
ATOM 3441 O O . GLU A 1 438 ? -13.898 15.594 26.953 1 90.81 438 GLU A O 1
ATOM 3446 N N . TRP A 1 439 ? -14.062 15.867 24.75 1 93 439 TRP A N 1
ATOM 3447 C CA . TRP A 1 439 ? -12.664 15.516 24.516 1 93 439 TRP A CA 1
ATOM 3448 C C . TRP A 1 439 ? -11.727 16.469 25.234 1 93 439 TRP A C 1
ATOM 3450 O O . TRP A 1 439 ? -10.758 16.047 25.859 1 93 439 TRP A O 1
ATOM 3460 N N . ARG A 1 440 ? -11.961 17.734 25.156 1 96 440 ARG A N 1
ATOM 3461 C CA . ARG A 1 440 ? -11.133 18.75 25.812 1 96 440 ARG A CA 1
ATOM 3462 C C . ARG A 1 440 ? -11.18 18.578 27.328 1 96 440 ARG A C 1
ATOM 3464 O O . ARG A 1 440 ? -10.156 18.719 28 1 96 440 ARG A O 1
ATOM 3471 N N . ASP A 1 441 ? -12.328 18.203 27.859 1 90.69 441 ASP A N 1
ATOM 3472 C CA . ASP A 1 441 ? -12.547 18.141 29.297 1 90.69 441 ASP A CA 1
ATOM 3473 C C . ASP A 1 441 ? -11.789 16.969 29.922 1 90.69 441 ASP A C 1
ATOM 3475 O O . ASP A 1 441 ? -11.43 17 31.094 1 90.69 441 ASP A O 1
ATOM 3479 N N . VAL A 1 442 ? -11.539 15.992 29.109 1 87.06 442 VAL A N 1
ATOM 3480 C CA . VAL A 1 442 ? -10.938 14.789 29.672 1 87.06 442 VAL A CA 1
ATOM 3481 C C . VAL A 1 442 ? -9.43 14.812 29.469 1 87.06 442 VAL A C 1
ATOM 3483 O O . VAL A 1 442 ? -8.719 13.898 29.891 1 87.06 442 VAL A O 1
ATOM 3486 N N . LEU A 1 443 ? -8.883 15.844 28.859 1 92.69 443 LEU A N 1
ATOM 3487 C CA . LEU A 1 443 ? -7.441 15.938 28.656 1 92.69 443 LEU A CA 1
ATOM 3488 C C . LEU A 1 443 ? -6.715 16 30 1 92.69 443 LEU A C 1
ATOM 3490 O O . LEU A 1 443 ? -7.199 16.625 30.938 1 92.69 443 LEU A O 1
ATOM 3494 N N . PRO A 1 444 ? -5.574 15.344 30.094 1 89.56 444 PRO A N 1
ATOM 3495 C CA . PRO A 1 444 ? -4.762 15.516 31.297 1 89.56 444 PRO A CA 1
ATOM 3496 C C . PRO A 1 444 ? -4.414 16.984 31.562 1 89.56 444 PRO A C 1
ATOM 3498 O O . PRO A 1 444 ? -4.297 17.766 30.625 1 89.56 444 PRO A O 1
ATOM 3501 N N . SER A 1 445 ? -4.16 17.25 32.812 1 90.25 445 SER A N 1
ATOM 3502 C CA . SER A 1 445 ? -3.898 18.625 33.25 1 90.25 445 SER A CA 1
ATOM 3503 C C . SER A 1 445 ? -2.68 19.188 32.531 1 90.25 445 SER A C 1
ATOM 3505 O O . SER A 1 445 ? -2.639 20.391 32.219 1 90.25 445 SER A O 1
ATOM 3507 N N . ALA A 1 446 ? -1.795 18.344 32.25 1 91.44 446 ALA A N 1
ATOM 3508 C CA . ALA A 1 446 ? -0.56 18.781 31.609 1 91.44 446 ALA A CA 1
ATOM 3509 C C . ALA A 1 446 ? -0.83 19.297 30.188 1 91.44 446 ALA A C 1
ATOM 3511 O O . ALA A 1 446 ? -0.026 20.047 29.641 1 91.44 446 ALA A O 1
ATOM 3512 N N . PHE A 1 447 ? -1.958 18.953 29.609 1 95.69 447 PHE A N 1
ATOM 3513 C CA . PHE A 1 447 ? -2.264 19.312 28.234 1 95.69 447 PHE A CA 1
ATOM 3514 C C . PHE A 1 447 ? -3.488 20.219 28.172 1 95.69 447 PHE A C 1
ATOM 3516 O O . PHE A 1 447 ? -4.012 20.484 27.094 1 95.69 447 PHE A O 1
ATOM 3523 N N . GLY A 1 448 ? -3.953 20.688 29.281 1 93.94 448 GLY A N 1
ATOM 3524 C CA . GLY A 1 448 ? -5.141 21.531 29.328 1 93.94 448 GLY A CA 1
ATOM 3525 C C . GLY A 1 448 ? -4.934 22.906 28.719 1 93.94 448 GLY A C 1
ATOM 3526 O O . GLY A 1 448 ? -3.824 23.438 28.734 1 93.94 448 GLY A O 1
ATOM 3527 N N . PHE A 1 449 ? -6.027 23.453 28.219 1 97.12 449 PHE A N 1
ATOM 3528 C CA . PHE A 1 449 ? -5.973 24.781 27.625 1 97.12 449 PHE A CA 1
ATOM 3529 C C . PHE A 1 449 ? -7.336 25.453 27.672 1 97.12 449 PHE A C 1
ATOM 3531 O O . PHE A 1 449 ? -8.359 24.797 27.859 1 97.12 449 PHE A O 1
ATOM 3538 N N . THR A 1 450 ? -7.332 26.766 27.562 1 96.19 450 THR A N 1
ATOM 3539 C CA . THR A 1 450 ? -8.547 27.547 27.391 1 96.19 450 THR A CA 1
ATOM 3540 C C . THR A 1 450 ? -8.773 27.875 25.906 1 96.19 450 THR A C 1
ATOM 3542 O O . THR A 1 450 ? -7.848 27.781 25.094 1 96.19 450 THR A O 1
ATOM 3545 N N . VAL A 1 451 ? -9.992 28.156 25.594 1 96.31 451 VAL A N 1
ATOM 3546 C CA . VAL A 1 451 ? -10.336 28.453 24.203 1 96.31 451 VAL A CA 1
ATOM 3547 C C . VAL A 1 451 ? -10.219 29.953 23.953 1 96.31 451 VAL A C 1
ATOM 3549 O O . VAL A 1 451 ? -11.227 30.625 23.734 1 96.31 451 VAL A O 1
ATOM 3552 N N . ASP A 1 452 ? -9.109 30.516 23.984 1 95.81 452 ASP A N 1
ATOM 3553 C CA . ASP A 1 452 ? -8.719 31.906 23.75 1 95.81 452 ASP A CA 1
ATOM 3554 C C . ASP A 1 452 ? -7.258 32 23.328 1 95.81 452 ASP A C 1
ATOM 3556 O O . ASP A 1 452 ? -6.707 31.047 22.766 1 95.81 452 ASP A O 1
ATOM 3560 N N . THR A 1 453 ? -6.672 33.125 23.453 1 94.31 453 THR A N 1
ATOM 3561 C CA . THR A 1 453 ? -5.301 33.312 22.984 1 94.31 453 THR A CA 1
ATOM 3562 C C . THR A 1 453 ? -4.32 33.312 24.141 1 94.31 453 THR A C 1
ATOM 3564 O O . THR A 1 453 ? -3.184 33.75 24.016 1 94.31 453 THR A O 1
ATOM 3567 N N . ALA A 1 454 ? -4.816 32.812 25.297 1 94.38 454 ALA A N 1
ATOM 3568 C CA . ALA A 1 454 ? -3.945 32.781 26.469 1 94.38 454 ALA A CA 1
ATOM 3569 C C . ALA A 1 454 ? -2.836 31.734 26.281 1 94.38 454 ALA A C 1
ATOM 3571 O O . ALA A 1 454 ? -3.02 30.75 25.578 1 94.38 454 ALA A O 1
ATOM 3572 N N . ASP A 1 455 ? -1.771 31.953 26.953 1 92.19 455 ASP A N 1
ATOM 3573 C CA . ASP A 1 455 ? -0.64 31.047 26.844 1 92.19 455 ASP A CA 1
ATOM 3574 C C . ASP A 1 455 ? -0.979 29.688 27.453 1 92.19 455 ASP A C 1
ATOM 3576 O O . ASP A 1 455 ? -1.699 29.594 28.453 1 92.19 455 ASP A O 1
ATOM 3580 N N . VAL A 1 456 ? -0.466 28.672 26.828 1 94.62 456 VAL A N 1
ATOM 3581 C CA . VAL A 1 456 ? -0.623 27.312 27.297 1 94.62 456 VAL A CA 1
ATOM 3582 C C . VAL A 1 456 ? 0.678 26.828 27.938 1 94.62 456 VAL A C 1
ATOM 3584 O O . VAL A 1 456 ? 1.769 27.188 27.5 1 94.62 456 VAL A O 1
ATOM 3587 N N . GLU A 1 457 ? 0.555 26.047 28.922 1 91.56 457 GLU A N 1
ATOM 3588 C CA . GLU A 1 457 ? 1.689 25.625 29.75 1 91.56 457 GLU A CA 1
ATOM 3589 C C . GLU A 1 457 ? 2.688 24.812 28.938 1 91.56 457 GLU A C 1
ATOM 3591 O O . GLU A 1 457 ? 3.9 24.969 29.094 1 91.56 457 GLU A O 1
ATOM 3596 N N . THR A 1 458 ? 2.219 23.859 28.203 1 94.31 458 THR A N 1
ATOM 3597 C CA . THR A 1 458 ? 3.1 22.984 27.469 1 94.31 458 THR A CA 1
ATOM 3598 C C . THR A 1 458 ? 2.869 23.125 25.953 1 94.31 458 THR A C 1
ATOM 3600 O O . THR A 1 458 ? 1.768 23.469 25.531 1 94.31 458 THR A O 1
ATOM 3603 N N . GLU A 1 459 ? 3.896 22.859 25.141 1 94.75 459 GLU A N 1
ATOM 3604 C CA . GLU A 1 459 ? 3.75 22.875 23.688 1 94.75 459 GLU A CA 1
ATOM 3605 C C . GLU A 1 459 ? 2.77 21.812 23.219 1 94.75 459 GLU A C 1
ATOM 3607 O O . GLU A 1 459 ? 2.051 22 22.234 1 94.75 459 GLU A O 1
ATOM 3612 N N . ALA A 1 460 ? 2.809 20.688 23.953 1 96.06 460 ALA A N 1
ATOM 3613 C CA . ALA A 1 460 ? 1.874 19.609 23.625 1 96.06 460 ALA A CA 1
ATOM 3614 C C . ALA A 1 460 ? 0.429 20.078 23.781 1 96.06 460 ALA A C 1
ATOM 3616 O O . ALA A 1 460 ? -0.417 19.781 22.938 1 96.06 460 ALA A O 1
ATOM 3617 N N . GLY A 1 461 ? 0.169 20.75 24.875 1 96.88 461 GLY A N 1
ATOM 3618 C CA . GLY A 1 461 ? -1.16 21.312 25.078 1 96.88 461 GLY A CA 1
ATOM 3619 C C . GLY A 1 461 ? -1.536 22.328 24.016 1 96.88 461 GLY A C 1
ATOM 3620 O O . GLY A 1 461 ? -2.688 22.375 23.578 1 96.88 461 GLY A O 1
ATOM 3621 N N . ALA A 1 462 ? -0.582 23.156 23.672 1 97.19 462 ALA A N 1
ATOM 3622 C CA . ALA A 1 462 ? -0.818 24.172 22.656 1 97.19 462 ALA A CA 1
ATOM 3623 C C . ALA A 1 462 ? -1.127 23.531 21.297 1 97.19 462 ALA A C 1
ATOM 3625 O O . ALA A 1 462 ? -1.972 24.031 20.547 1 97.19 462 ALA A O 1
ATOM 3626 N N . PHE A 1 463 ? -0.384 22.516 21 1 97.31 463 PHE A N 1
ATOM 3627 C CA . PHE A 1 463 ? -0.646 21.766 19.766 1 97.31 463 PHE A CA 1
ATOM 3628 C C . PHE A 1 463 ? -2.057 21.188 19.781 1 97.31 463 PHE A C 1
ATOM 3630 O O . PHE A 1 463 ? -2.771 21.266 18.781 1 97.31 463 PHE A O 1
ATOM 3637 N N . LEU A 1 464 ? -2.477 20.547 20.828 1 97.94 464 LEU A N 1
ATOM 3638 C CA . LEU A 1 464 ? -3.805 19.953 20.953 1 97.94 464 LEU A CA 1
ATOM 3639 C C . LEU A 1 464 ? -4.887 21.031 20.844 1 97.94 464 LEU A C 1
ATOM 3641 O O . LEU A 1 464 ? -5.973 20.766 20.328 1 97.94 464 LEU A O 1
ATOM 3645 N N . ARG A 1 465 ? -4.602 22.234 21.406 1 98.25 465 ARG A N 1
ATOM 3646 C CA . ARG A 1 465 ? -5.535 23.344 21.219 1 98.25 465 ARG A CA 1
ATOM 3647 C C . ARG A 1 465 ? -5.73 23.672 19.75 1 98.25 465 ARG A C 1
ATOM 3649 O O . ARG A 1 465 ? -6.844 23.984 19.328 1 98.25 465 ARG A O 1
ATOM 3656 N N . GLN A 1 466 ? -4.598 23.656 19 1 97.75 466 GLN A N 1
ATOM 3657 C CA . GLN A 1 466 ? -4.699 23.891 17.562 1 97.75 466 GLN A CA 1
ATOM 3658 C C . GLN A 1 466 ? -5.625 22.875 16.906 1 97.75 466 GLN A C 1
ATOM 3660 O O . GLN A 1 466 ? -6.453 23.234 16.062 1 97.75 466 GLN A O 1
ATOM 3665 N N . ARG A 1 467 ? -5.469 21.625 17.281 1 97.5 467 ARG A N 1
ATOM 3666 C CA . ARG A 1 467 ? -6.312 20.562 16.719 1 97.5 467 ARG A CA 1
ATOM 3667 C C . ARG A 1 467 ? -7.77 20.766 17.125 1 97.5 467 ARG A C 1
ATOM 3669 O O . ARG A 1 467 ? -8.68 20.531 16.328 1 97.5 467 ARG A O 1
ATOM 3676 N N . TYR A 1 468 ? -8.023 21.172 18.359 1 98.06 468 TYR A N 1
ATOM 3677 C CA . TYR A 1 468 ? -9.367 21.469 18.844 1 98.06 468 TYR A CA 1
ATOM 3678 C C . TYR A 1 468 ? -10.016 22.562 18.031 1 98.06 468 TYR A C 1
ATOM 3680 O O . TYR A 1 468 ? -11.164 22.438 17.594 1 98.06 468 TYR A O 1
ATOM 3688 N N . LEU A 1 469 ? -9.305 23.641 17.844 1 98 469 LEU A N 1
ATOM 3689 C CA . LEU A 1 469 ? -9.836 24.812 17.172 1 98 469 LEU A CA 1
ATOM 3690 C C . LEU A 1 469 ? -10.117 24.5 15.695 1 98 469 LEU A C 1
ATOM 3692 O O . LEU A 1 469 ? -11.125 24.953 15.148 1 98 469 LEU A O 1
ATOM 3696 N N . THR A 1 470 ? -9.211 23.766 15.07 1 96.56 470 THR A N 1
ATOM 3697 C CA . THR A 1 470 ? -9.453 23.359 13.695 1 96.56 470 THR A CA 1
ATOM 3698 C C . THR A 1 470 ? -10.711 22.5 13.594 1 96.56 470 THR A C 1
ATOM 3700 O O . THR A 1 470 ? -11.523 22.672 12.688 1 96.56 470 THR A O 1
ATOM 3703 N N . CYS A 1 471 ? -10.789 21.547 14.461 1 97.06 471 CYS A N 1
ATOM 3704 C CA . CYS A 1 471 ? -11.945 20.672 14.484 1 97.06 471 CYS A CA 1
ATOM 3705 C C . CYS A 1 471 ? -13.234 21.453 14.672 1 97.06 471 CYS A C 1
ATOM 3707 O O . CYS A 1 471 ? -14.219 21.219 13.969 1 97.06 471 CYS A O 1
ATOM 3709 N N . ARG A 1 472 ? -13.266 22.406 15.578 1 97.94 472 ARG A N 1
ATOM 3710 C CA . ARG A 1 472 ? -14.445 23.203 15.852 1 97.94 472 ARG A CA 1
ATOM 3711 C C . ARG A 1 472 ? -14.836 24.047 14.641 1 97.94 472 ARG A C 1
ATOM 3713 O O . ARG A 1 472 ? -16.016 24.188 14.328 1 97.94 472 ARG A O 1
ATOM 3720 N N . SER A 1 473 ? -13.859 24.609 14.055 1 97.5 473 SER A N 1
ATOM 3721 C CA . SER A 1 473 ? -14.117 25.391 12.852 1 97.5 473 SER A CA 1
ATOM 3722 C C . SER A 1 473 ? -14.797 24.547 11.773 1 97.5 473 SER A C 1
ATOM 3724 O O . SER A 1 473 ? -15.766 25 11.156 1 97.5 473 SER A O 1
ATOM 3726 N N . VAL A 1 474 ? -14.336 23.359 11.578 1 95.88 474 VAL A N 1
ATOM 3727 C CA . VAL A 1 474 ? -14.867 22.469 10.547 1 95.88 474 VAL A CA 1
ATOM 3728 C C . VAL A 1 474 ? -16.266 21.984 10.945 1 95.88 474 VAL A C 1
ATOM 3730 O O . VAL A 1 474 ? -17.125 21.812 10.094 1 95.88 474 VAL A O 1
ATOM 3733 N N . ILE A 1 475 ? -16.469 21.797 12.18 1 96.69 475 ILE A N 1
ATOM 3734 C CA . ILE A 1 475 ? -17.766 21.344 12.68 1 96.69 475 ILE A CA 1
ATOM 3735 C C . ILE A 1 475 ? -18.844 22.375 12.359 1 96.69 475 ILE A C 1
ATOM 3737 O O . ILE A 1 475 ? -19.938 22.031 11.914 1 96.69 475 ILE A O 1
ATOM 3741 N N . TYR A 1 476 ? -18.594 23.641 12.492 1 97 476 TYR A N 1
ATOM 3742 C CA . TYR A 1 476 ? -19.594 24.688 12.367 1 97 476 TYR A CA 1
ATOM 3743 C C . TYR A 1 476 ? -19.609 25.266 10.953 1 97 476 TYR A C 1
ATOM 3745 O O . TYR A 1 476 ? -20.484 26.078 10.609 1 97 476 TYR A O 1
ATOM 3753 N N . ARG A 1 477 ? -18.75 24.859 10.094 1 95.5 477 ARG A N 1
ATOM 3754 C CA . ARG A 1 477 ? -18.578 25.422 8.758 1 95.5 477 ARG A CA 1
ATOM 3755 C C . ARG A 1 477 ? -19.844 25.25 7.926 1 95.5 477 ARG A C 1
ATOM 3757 O O . ARG A 1 477 ? -20.156 26.062 7.062 1 95.5 477 ARG A O 1
ATOM 3764 N N . PRO A 1 478 ? -20.625 24.172 8.117 1 93.62 478 PRO A N 1
ATOM 3765 C CA . PRO A 1 478 ? -21.859 24.016 7.34 1 93.62 478 PRO A CA 1
ATOM 3766 C C . PRO A 1 478 ? -22.797 25.219 7.48 1 93.62 478 PRO A C 1
ATOM 3768 O O . PRO A 1 478 ? -23.531 25.547 6.543 1 93.62 478 PRO A O 1
ATOM 3771 N N . TYR A 1 479 ? -22.844 25.938 8.633 1 94.06 479 TYR A N 1
ATOM 3772 C CA . TYR A 1 479 ? -23.656 27.141 8.797 1 94.06 479 TYR A CA 1
ATOM 3773 C C . TYR A 1 479 ? -23.203 28.234 7.84 1 94.06 479 TYR A C 1
ATOM 3775 O O . TYR A 1 479 ? -24.031 28.922 7.234 1 94.06 479 TYR A O 1
ATOM 3783 N N . LEU A 1 480 ? -21.922 28.375 7.789 1 93.5 480 LEU A N 1
ATOM 3784 C CA . LEU A 1 480 ? -21.375 29.359 6.875 1 93.5 480 LEU A CA 1
ATOM 3785 C C . LEU A 1 480 ? -21.688 29 5.426 1 93.5 480 LEU A C 1
ATOM 3787 O O . LEU A 1 480 ? -22.078 29.859 4.637 1 93.5 480 LEU A O 1
ATOM 3791 N N . MET A 1 481 ? -21.453 27.734 5.117 1 91.81 481 MET A N 1
ATOM 3792 C CA . MET A 1 481 ? -21.75 27.266 3.766 1 91.81 481 MET A CA 1
ATOM 3793 C C . MET A 1 481 ? -23.203 27.484 3.41 1 91.81 481 MET A C 1
ATOM 3795 O O . MET A 1 481 ? -23.531 27.828 2.271 1 91.81 481 MET A O 1
ATOM 3799 N N . TRP A 1 482 ? -24.047 27.297 4.355 1 90.12 482 TRP A N 1
ATOM 3800 C CA . TRP A 1 482 ? -25.484 27.5 4.156 1 90.12 482 TRP A CA 1
ATOM 3801 C C . TRP A 1 482 ? -25.781 28.969 3.859 1 90.12 482 TRP A C 1
ATOM 3803 O O . TRP A 1 482 ? -26.5 29.281 2.912 1 90.12 482 TRP A O 1
ATOM 3813 N N . VAL A 1 483 ? -25.25 29.828 4.598 1 90.75 483 VAL A N 1
ATOM 3814 C CA . VAL A 1 483 ? -25.484 31.25 4.434 1 90.75 483 VAL A CA 1
ATOM 3815 C C . VAL A 1 483 ? -24.922 31.719 3.096 1 90.75 483 VAL A C 1
ATOM 3817 O O . VAL A 1 483 ? -25.531 32.531 2.404 1 90.75 483 VAL A O 1
ATOM 3820 N N . LEU A 1 484 ? -23.781 31.203 2.756 1 89.31 484 LEU A N 1
ATOM 3821 C CA . LEU A 1 484 ? -23.125 31.578 1.503 1 89.31 484 LEU A CA 1
ATOM 3822 C C . LEU A 1 484 ? -23.938 31.078 0.305 1 89.31 484 LEU A C 1
ATOM 3824 O O . LEU A 1 484 ? -23.906 31.703 -0.761 1 89.31 484 LEU A O 1
ATOM 3828 N N . SER A 1 485 ? -24.625 29.984 0.433 1 84.38 485 SER A N 1
ATOM 3829 C CA . SER A 1 485 ? -25.406 29.422 -0.662 1 84.38 485 SER A CA 1
ATOM 3830 C C . SER A 1 485 ? -26.734 30.172 -0.847 1 84.38 485 SER A C 1
ATOM 3832 O O . SER A 1 485 ? -27.484 29.875 -1.773 1 84.38 485 SER A O 1
ATOM 3834 N N . GLY A 1 486 ? -26.906 31.172 -0.107 1 73.56 486 GLY A N 1
ATOM 3835 C CA . GLY A 1 486 ? -28.125 31.969 -0.237 1 73.56 486 GLY A CA 1
ATOM 3836 C C . GLY A 1 486 ? -29.281 31.438 0.601 1 73.56 486 GLY A C 1
ATOM 3837 O O . GLY A 1 486 ? -30.438 31.734 0.323 1 73.56 486 GLY A O 1
ATOM 3838 N N . GLY A 1 487 ? -28.828 30.5 1.413 1 61.28 487 GLY A N 1
ATOM 3839 C CA . GLY A 1 487 ? -29.844 30 2.33 1 61.28 487 GLY A CA 1
ATOM 3840 C C . GLY A 1 487 ? -30.391 31.062 3.258 1 61.28 487 GLY A C 1
ATOM 3841 O O . GLY A 1 487 ? -29.641 31.875 3.805 1 61.28 487 GLY A O 1
ATOM 3842 N N . GLY A 1 488 ? -31.641 31.516 3.125 1 56.25 488 GLY A N 1
ATOM 3843 C CA . GLY A 1 488 ? -32.281 32.594 3.854 1 56.25 488 GLY A CA 1
ATOM 3844 C C . GLY A 1 488 ? -32.656 33.781 2.969 1 56.25 488 GLY A C 1
ATOM 3845 O O . GLY A 1 488 ? -32.719 34.906 3.438 1 56.25 488 GLY A O 1
ATOM 3846 N N . VAL A 1 489 ? -32.562 33.656 1.645 1 54.97 489 VAL A N 1
ATOM 3847 C CA . VAL A 1 489 ? -32.969 34.625 0.65 1 54.97 489 VAL A CA 1
ATOM 3848 C C . VAL A 1 489 ? -34.25 35.344 1.099 1 54.97 489 VAL A C 1
ATOM 3850 O O . VAL A 1 489 ? -35.25 34.688 1.438 1 54.97 489 VAL A O 1
ATOM 3853 N N . GLY A 1 490 ? -34.469 36.469 1.166 1 60.53 490 GLY A N 1
ATOM 3854 C CA . GLY A 1 490 ? -35.406 37.562 1.434 1 60.53 490 GLY A CA 1
ATOM 3855 C C . GLY A 1 490 ? -35.25 38.125 2.83 1 60.53 490 GLY A C 1
ATOM 3856 O O . GLY A 1 490 ? -35.062 39.312 2.996 1 60.53 490 GLY A O 1
ATOM 3857 N N . ASP A 1 491 ? -35.375 37.219 3.836 1 66.69 491 ASP A N 1
ATOM 3858 C CA . ASP A 1 491 ? -35.406 37.75 5.203 1 66.69 491 ASP A CA 1
ATOM 3859 C C . ASP A 1 491 ? -34.031 37.688 5.859 1 66.69 491 ASP A C 1
ATOM 3861 O O . ASP A 1 491 ? -33.875 38.125 7.008 1 66.69 491 ASP A O 1
ATOM 3865 N N . GLY A 1 492 ? -32.906 37.312 5.098 1 77.19 492 GLY A N 1
ATOM 3866 C CA . GLY A 1 492 ? -31.578 37.219 5.703 1 77.19 492 GLY A CA 1
ATOM 3867 C C . GLY A 1 492 ? -31.406 35.969 6.551 1 77.19 492 GLY A C 1
ATOM 3868 O O . GLY A 1 492 ? -32.375 35.25 6.777 1 77.19 492 GLY A O 1
ATOM 3869 N N . PRO A 1 493 ? -30.219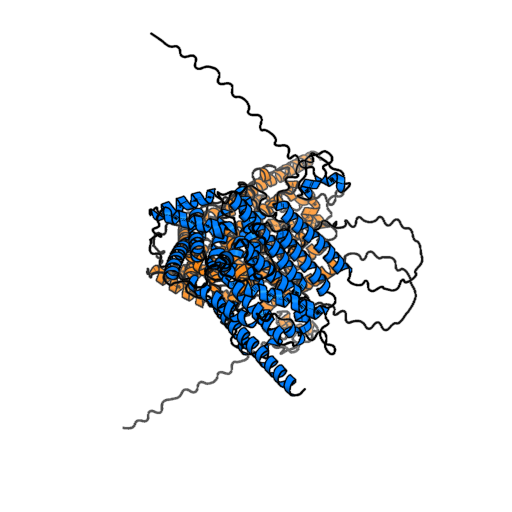 35.625 6.984 1 86.12 493 PRO A N 1
ATOM 3870 C CA . PRO A 1 493 ? -29.969 34.438 7.805 1 86.12 493 PRO A CA 1
ATOM 3871 C C . PRO A 1 493 ? -30.594 34.562 9.195 1 86.12 493 PRO A C 1
ATOM 3873 O O . PRO A 1 493 ? -30.672 35.656 9.758 1 86.12 493 PRO A O 1
ATOM 3876 N N . SER A 1 494 ? -31.141 33.531 9.727 1 87.44 494 SER A N 1
ATOM 3877 C CA . SER A 1 494 ? -31.703 33.469 11.078 1 87.44 494 SER A CA 1
ATOM 3878 C C . SER A 1 494 ? -30.625 33.719 12.133 1 87.44 494 SER A C 1
ATOM 3880 O O . SER A 1 494 ? -29.438 33.656 11.844 1 87.44 494 SER A O 1
ATOM 3882 N N . ALA A 1 495 ? -31.031 34.094 13.312 1 88.88 495 ALA A N 1
ATOM 3883 C CA . ALA A 1 495 ? -30.109 34.312 14.422 1 88.88 495 ALA A CA 1
ATOM 3884 C C . ALA A 1 495 ? -29.281 33.094 14.719 1 88.88 495 ALA A C 1
ATOM 3886 O O . ALA A 1 495 ? -28.109 33.188 15.086 1 88.88 495 ALA A O 1
ATOM 3887 N N . ARG A 1 496 ? -29.875 31.953 14.562 1 89.81 496 ARG A N 1
ATOM 3888 C CA . ARG A 1 496 ? -29.188 30.688 14.805 1 89.81 496 ARG A CA 1
ATOM 3889 C C . ARG A 1 496 ? -28.094 30.469 13.766 1 89.81 496 ARG A C 1
ATOM 3891 O O . ARG A 1 496 ? -27.016 29.969 14.086 1 89.81 496 ARG A O 1
ATOM 3898 N N . GLU A 1 497 ? -28.422 30.766 12.578 1 91.56 497 GLU A N 1
ATOM 3899 C CA . GLU A 1 497 ? -27.453 30.609 11.5 1 91.56 497 GLU A CA 1
ATOM 3900 C C . GLU A 1 497 ? -26.281 31.578 11.664 1 91.56 497 GLU A C 1
ATOM 3902 O O . GLU A 1 497 ? -25.125 31.203 11.461 1 91.56 497 GLU A O 1
ATOM 3907 N N . VAL A 1 498 ? -26.578 32.781 12.055 1 93.62 498 VAL A N 1
ATOM 3908 C CA . VAL A 1 498 ? -25.531 33.781 12.266 1 93.62 498 VAL A CA 1
ATOM 3909 C C . VAL A 1 498 ? -24.656 33.344 13.438 1 93.62 498 VAL A C 1
ATOM 3911 O O . VAL A 1 498 ? -23.422 33.531 13.391 1 93.62 498 VAL A O 1
ATOM 3914 N N . GLU A 1 499 ? -25.297 32.812 14.477 1 94.94 499 GLU A N 1
ATOM 3915 C CA . GLU A 1 499 ? -24.531 32.344 15.617 1 94.94 499 GLU A CA 1
ATOM 3916 C C . GLU A 1 499 ? -23.609 31.188 15.219 1 94.94 499 GLU A C 1
ATOM 3918 O O . GLU A 1 499 ? -22.469 31.109 15.664 1 94.94 499 GLU A O 1
ATOM 3923 N N . GLY A 1 500 ? -24.125 30.266 14.43 1 95.56 500 GLY A N 1
ATOM 3924 C CA . GLY A 1 500 ? -23.297 29.188 13.906 1 95.56 500 GLY A CA 1
ATOM 3925 C C . GLY A 1 500 ? -22.109 29.688 13.109 1 95.56 500 GLY A C 1
ATOM 3926 O O . GLY A 1 500 ? -21 29.156 13.234 1 95.56 500 GLY A O 1
ATOM 3927 N N . CYS A 1 501 ? -22.344 30.656 12.273 1 96.25 501 CYS A N 1
ATOM 3928 C CA . CYS A 1 501 ? -21.266 31.266 11.508 1 96.25 501 CYS A CA 1
ATOM 3929 C C . CYS A 1 501 ? -20.234 31.906 12.438 1 96.25 501 CYS A C 1
ATOM 3931 O O . CYS A 1 501 ? -19.031 31.781 12.219 1 96.25 501 CYS A O 1
ATOM 3933 N N . ARG A 1 502 ? -20.734 32.625 13.445 1 97.12 502 ARG A N 1
ATOM 3934 C CA . ARG A 1 502 ? -19.844 33.281 14.391 1 97.12 502 ARG A CA 1
ATOM 3935 C C . ARG A 1 502 ? -18.922 32.281 15.062 1 97.12 502 ARG A C 1
ATOM 3937 O O . ARG A 1 502 ? -17.719 32.531 15.203 1 97.12 502 ARG A O 1
ATOM 3944 N N . LEU A 1 503 ? -19.5 31.172 15.523 1 97.12 503 LEU A N 1
ATOM 3945 C CA . LEU A 1 503 ? -18.719 30.141 16.203 1 97.12 503 LEU A CA 1
ATOM 3946 C C . LEU A 1 503 ? -17.672 29.547 15.266 1 97.12 503 LEU A C 1
ATOM 3948 O O . LEU A 1 503 ? -16.547 29.266 15.68 1 97.12 503 LEU A O 1
ATOM 3952 N N . CYS A 1 504 ? -18 29.312 14.031 1 97.5 504 CYS A N 1
ATOM 3953 C CA . CYS A 1 504 ? -17.078 28.812 13.016 1 97.5 504 CYS A CA 1
ATOM 3954 C C . CYS A 1 504 ? -15.914 29.781 12.82 1 97.5 504 CYS A C 1
ATOM 3956 O O . CYS A 1 504 ? -14.75 29.375 12.891 1 97.5 504 CYS A O 1
ATOM 3958 N N . LEU A 1 505 ? -16.234 31.016 12.625 1 97.69 505 LEU A N 1
ATOM 3959 C CA . LEU A 1 505 ? -15.234 32.031 12.297 1 97.69 505 LEU A CA 1
ATOM 3960 C C . LEU A 1 505 ? -14.367 32.344 13.508 1 97.69 505 LEU A C 1
ATOM 3962 O O . LEU A 1 505 ? -13.172 32.625 13.359 1 97.69 505 LEU A O 1
ATOM 3966 N N . GLN A 1 506 ? -14.984 32.375 14.664 1 97.31 506 GLN A N 1
ATOM 3967 C CA . GLN A 1 506 ? -14.211 32.562 15.883 1 97.31 506 GLN A CA 1
ATOM 3968 C C . GLN A 1 506 ? -13.164 31.453 16.047 1 97.31 506 GLN A C 1
ATOM 3970 O O . GLN A 1 506 ? -12.008 31.734 16.359 1 97.31 506 GLN A O 1
ATOM 3975 N N . ALA A 1 507 ? -13.586 30.234 15.898 1 97.81 507 ALA A N 1
ATOM 3976 C CA . ALA A 1 507 ? -12.656 29.109 16 1 97.81 507 ALA A CA 1
ATOM 3977 C C . ALA A 1 507 ? -11.562 29.203 14.938 1 97.81 507 ALA A C 1
ATOM 3979 O O . ALA A 1 507 ? -10.398 28.906 15.211 1 97.81 507 ALA A O 1
ATOM 3980 N N . CYS A 1 508 ? -11.93 29.531 13.781 1 97.12 508 CYS A N 1
ATOM 3981 C CA . CYS A 1 508 ? -10.992 29.688 12.68 1 97.12 508 CYS A CA 1
ATOM 3982 C C . CYS A 1 508 ? -9.938 30.75 13 1 97.12 508 CYS A C 1
ATOM 3984 O O . CYS A 1 508 ? -8.742 30.516 12.828 1 97.12 508 CYS A O 1
ATOM 3986 N N . LEU A 1 509 ? -10.414 31.891 13.43 1 97.44 509 LEU A N 1
ATOM 3987 C CA . LEU A 1 509 ? -9.508 33 13.727 1 97.44 509 LEU A CA 1
ATOM 3988 C C . LEU A 1 509 ? -8.617 32.656 14.922 1 97.44 509 LEU A C 1
ATOM 3990 O O . LEU A 1 509 ? -7.426 33 14.922 1 97.44 509 LEU A O 1
ATOM 3994 N N . LEU A 1 510 ? -9.188 32.094 15.961 1 97.5 510 LEU A N 1
ATOM 3995 C CA . LEU A 1 510 ? -8.391 31.672 17.109 1 97.5 510 LEU A CA 1
ATOM 3996 C C . LEU A 1 510 ? -7.328 30.656 16.703 1 97.5 510 LEU A C 1
ATOM 3998 O O . LEU A 1 510 ? -6.219 30.656 17.25 1 97.5 510 LEU A O 1
ATOM 4002 N N . HIS A 1 511 ? -7.684 29.734 15.836 1 97.5 511 HIS A N 1
ATOM 4003 C CA . HIS A 1 511 ? -6.719 28.766 15.305 1 97.5 511 HIS A CA 1
ATOM 4004 C C . HIS A 1 511 ? -5.527 29.484 14.672 1 97.5 511 HIS A C 1
ATOM 4006 O O . HIS A 1 511 ? -4.379 29.094 14.906 1 97.5 511 HIS A O 1
ATOM 4012 N N . VAL A 1 512 ? -5.785 30.516 13.906 1 97.62 512 VAL A N 1
ATOM 4013 C CA . VAL A 1 512 ? -4.766 31.297 13.211 1 97.62 512 VAL A CA 1
ATOM 4014 C C . VAL A 1 512 ? -3.91 32.031 14.227 1 97.62 512 VAL A C 1
ATOM 4016 O O . VAL A 1 512 ? -2.678 31.969 14.188 1 97.62 512 VAL A O 1
ATOM 4019 N N . LEU A 1 513 ? -4.539 32.688 15.141 1 96.12 513 LEU A N 1
ATOM 4020 C CA . LEU A 1 513 ? -3.861 33.625 16.047 1 96.12 513 LEU A CA 1
ATOM 4021 C C . LEU A 1 513 ? -3.033 32.844 17.078 1 96.12 513 LEU A C 1
ATOM 4023 O O . LEU A 1 513 ? -2.062 33.375 17.609 1 96.12 513 LEU A O 1
ATOM 4027 N N . ASN A 1 514 ? -3.43 31.609 17.344 1 96.38 514 ASN A N 1
ATOM 4028 C CA . ASN A 1 514 ? -2.723 30.812 18.344 1 96.38 514 ASN A CA 1
ATOM 4029 C C . ASN A 1 514 ? -1.572 30.031 17.719 1 96.38 514 ASN A C 1
ATOM 4031 O O . ASN A 1 514 ? -0.776 29.422 18.438 1 96.38 514 ASN A O 1
ATOM 4035 N N . LEU A 1 515 ? -1.414 30.016 16.422 1 96.81 515 LEU A N 1
ATOM 4036 C CA . LEU A 1 515 ? -0.368 29.234 15.773 1 96.81 515 LEU A CA 1
ATOM 4037 C C . LEU A 1 515 ? 1.013 29.797 16.109 1 96.81 515 LEU A C 1
ATOM 4039 O O . LEU A 1 515 ? 1.226 31 16.062 1 96.81 515 LEU A O 1
ATOM 4043 N N . ARG A 1 516 ? 1.849 28.984 16.562 1 95.69 516 ARG A N 1
ATOM 4044 C CA . ARG A 1 516 ? 3.258 29.281 16.812 1 95.69 516 ARG A CA 1
ATOM 4045 C C . ARG A 1 516 ? 4.148 28.188 16.234 1 95.69 516 ARG A C 1
ATOM 4047 O O . ARG A 1 516 ? 3.648 27.203 15.656 1 95.69 516 ARG A O 1
ATOM 4054 N N . GLY A 1 517 ? 5.488 28.391 16.344 1 95.38 517 GLY A N 1
ATOM 4055 C CA . GLY A 1 517 ? 6.422 27.406 15.836 1 95.38 517 GLY A CA 1
ATOM 4056 C C . GLY A 1 517 ? 6.57 26.188 16.734 1 95.38 517 GLY A C 1
ATOM 4057 O O . GLY A 1 517 ? 7.68 25.859 17.156 1 95.38 517 GLY A O 1
ATOM 4058 N N . PHE A 1 518 ? 5.422 25.531 17.031 1 96.5 518 PHE A N 1
ATOM 4059 C CA . PHE A 1 518 ? 5.504 24.312 17.828 1 96.5 518 PHE A CA 1
ATOM 4060 C C . PHE A 1 518 ? 6.344 23.266 17.125 1 96.5 518 PHE A C 1
ATOM 4062 O O . PHE A 1 518 ? 6.16 23.016 15.93 1 96.5 518 PHE A O 1
ATOM 4069 N N . ALA A 1 519 ? 7.203 22.594 17.828 1 97.38 519 ALA A N 1
ATOM 4070 C CA . ALA A 1 519 ? 8.133 21.641 17.234 1 97.38 519 ALA A CA 1
ATOM 4071 C C . ALA A 1 519 ? 7.387 20.562 16.469 1 97.38 519 ALA A C 1
ATOM 4073 O O . ALA A 1 519 ? 7.785 20.188 15.359 1 97.38 519 ALA A O 1
ATOM 4074 N N . HIS A 1 520 ? 6.312 20.031 17.047 1 97.94 520 HIS A N 1
ATOM 4075 C CA . HIS A 1 520 ? 5.512 19 16.406 1 97.94 520 HIS A CA 1
ATOM 4076 C C . HIS A 1 520 ? 4.941 19.484 15.078 1 97.94 520 HIS A C 1
ATOM 4078 O O . HIS A 1 520 ? 4.992 18.766 14.078 1 97.94 520 HIS A O 1
ATOM 4084 N N . THR A 1 521 ? 4.414 20.672 15.023 1 97.94 521 THR A N 1
ATOM 4085 C CA . THR A 1 521 ? 3.834 21.25 13.82 1 97.94 521 THR A CA 1
ATOM 4086 C C . THR A 1 521 ? 4.906 21.484 12.758 1 97.94 521 THR A C 1
ATOM 4088 O O . THR A 1 521 ? 4.73 21.109 11.594 1 97.94 521 THR A O 1
ATOM 4091 N N . VAL A 1 522 ? 6.043 22.094 13.172 1 97.88 522 VAL A N 1
ATOM 4092 C CA . VAL A 1 522 ? 7.062 22.484 12.211 1 97.88 522 VAL A CA 1
ATOM 4093 C C . VAL A 1 522 ? 7.746 21.25 11.633 1 97.88 522 VAL A C 1
ATOM 4095 O O . VAL A 1 522 ? 8.016 21.188 10.438 1 97.88 522 VAL A O 1
ATOM 4098 N N . LEU A 1 523 ? 7.996 20.266 12.453 1 98.5 523 LEU A N 1
ATOM 4099 C CA . LEU A 1 523 ? 8.727 19.094 11.992 1 98.5 523 LEU A CA 1
ATOM 4100 C C . LEU A 1 523 ? 7.832 18.188 11.164 1 98.5 523 LEU A C 1
ATOM 4102 O O . LEU A 1 523 ? 8.25 17.688 10.117 1 98.5 523 LEU A O 1
ATOM 4106 N N . VAL A 1 524 ? 6.57 18 11.547 1 98.31 524 VAL A N 1
ATOM 4107 C CA . VAL A 1 524 ? 5.738 16.953 10.961 1 98.31 524 VAL A CA 1
ATOM 4108 C C . VAL A 1 524 ? 4.688 17.578 10.047 1 98.31 524 VAL A C 1
ATOM 4110 O O . VAL A 1 524 ? 4.344 17.016 9.008 1 98.31 524 VAL A O 1
ATOM 4113 N N . ASP A 1 525 ? 4.184 18.781 10.391 1 97.44 525 ASP A N 1
ATOM 4114 C CA . ASP A 1 525 ? 2.914 19.219 9.812 1 97.44 525 ASP A CA 1
ATOM 4115 C C . ASP A 1 525 ? 3.064 20.547 9.078 1 97.44 525 ASP A C 1
ATOM 4117 O O . ASP A 1 525 ? 2.076 21.25 8.836 1 97.44 525 ASP A O 1
ATOM 4121 N N . THR A 1 526 ? 4.281 21 8.781 1 98.19 526 THR A N 1
ATOM 4122 C CA . THR A 1 526 ? 4.426 22.297 8.109 1 98.19 526 THR A CA 1
ATOM 4123 C C . THR A 1 526 ? 3.6 22.328 6.832 1 98.19 526 THR A C 1
ATOM 4125 O O . THR A 1 526 ? 2.893 23.312 6.574 1 98.19 526 THR A O 1
ATOM 4128 N N . TRP A 1 527 ? 3.721 21.297 6.047 1 98.06 527 TRP A N 1
ATOM 4129 C CA . TRP A 1 527 ? 3.014 21.25 4.77 1 98.06 527 TRP A CA 1
ATOM 4130 C C . TRP A 1 527 ? 1.504 21.281 4.984 1 98.06 527 TRP A C 1
ATOM 4132 O O . TRP A 1 527 ? 0.813 22.125 4.398 1 98.06 527 TRP A O 1
ATOM 4142 N N . ILE A 1 528 ? 0.937 20.484 5.805 1 96.75 528 ILE A N 1
ATOM 4143 C CA . ILE A 1 528 ? -0.498 20.391 6.055 1 96.75 528 ILE A CA 1
ATOM 4144 C C . ILE A 1 528 ? -0.994 21.672 6.703 1 96.75 528 ILE A C 1
ATOM 4146 O O . ILE A 1 528 ? -2.076 22.172 6.375 1 96.75 528 ILE A O 1
ATOM 4150 N N . CYS A 1 529 ? -0.219 22.156 7.637 1 97.5 529 CYS A N 1
ATOM 4151 C CA . CYS A 1 529 ? -0.58 23.375 8.352 1 97.5 529 CYS A CA 1
ATOM 4152 C C . CYS A 1 529 ? -0.688 24.547 7.395 1 97.5 529 CYS A C 1
ATOM 4154 O O . CYS A 1 529 ? -1.615 25.359 7.496 1 97.5 529 CYS A O 1
ATOM 4156 N N . SER A 1 530 ? 0.244 24.688 6.508 1 98.31 530 SER A N 1
ATOM 4157 C CA . SER A 1 530 ? 0.229 25.812 5.562 1 98.31 530 SER A CA 1
ATOM 4158 C C . SER A 1 530 ? -1.025 25.781 4.699 1 98.31 530 SER A C 1
ATOM 4160 O O . SER A 1 530 ? -1.638 26.812 4.449 1 98.31 530 SER A O 1
ATOM 4162 N N . LEU A 1 531 ? -1.379 24.594 4.238 1 97.69 531 LEU A N 1
ATOM 4163 C CA . LEU A 1 531 ? -2.582 24.469 3.422 1 97.69 531 LEU A CA 1
ATOM 4164 C C . LEU A 1 531 ? -3.832 24.75 4.25 1 97.69 531 LEU A C 1
ATOM 4166 O O . LEU A 1 531 ? -4.727 25.469 3.797 1 97.69 531 LEU A O 1
ATOM 4170 N N . SER A 1 532 ? -3.865 24.203 5.441 1 95.88 532 SER A N 1
ATOM 4171 C CA . SER A 1 532 ? -4.992 24.438 6.34 1 95.88 532 SER A CA 1
ATOM 4172 C C . SER A 1 532 ? -5.16 25.922 6.637 1 95.88 532 SER A C 1
ATOM 4174 O O . SER A 1 532 ? -6.285 26.422 6.695 1 95.88 532 SER A O 1
ATOM 4176 N N . MET A 1 533 ? -4.082 26.641 6.836 1 98.06 533 MET A N 1
ATOM 4177 C CA . MET A 1 533 ? -4.129 28.062 7.137 1 98.06 533 MET A CA 1
ATOM 4178 C C . MET A 1 533 ? -4.57 28.859 5.914 1 98.06 533 MET A C 1
ATOM 4180 O O . MET A 1 533 ? -5.289 29.859 6.043 1 98.06 533 MET A O 1
ATOM 4184 N N . ALA A 1 534 ? -4.074 28.438 4.742 1 98 534 ALA A N 1
ATOM 4185 C CA . ALA A 1 534 ? -4.578 29.062 3.523 1 98 534 ALA A CA 1
ATOM 4186 C C . ALA A 1 534 ? -6.086 28.875 3.395 1 98 534 ALA A C 1
ATOM 4188 O O . ALA A 1 534 ? -6.809 29.812 3.041 1 98 534 ALA A O 1
ATOM 4189 N N . GLY A 1 535 ? -6.531 27.641 3.676 1 97.06 535 GLY A N 1
ATOM 4190 C CA . GLY A 1 535 ? -7.961 27.375 3.674 1 97.06 535 GLY A CA 1
ATOM 4191 C C . GLY A 1 535 ? -8.727 28.234 4.664 1 97.06 535 GLY A C 1
ATOM 4192 O O . GLY A 1 535 ? -9.82 28.719 4.355 1 97.06 535 GLY A O 1
ATOM 4193 N N . ALA A 1 536 ? -8.18 28.422 5.809 1 97.25 536 ALA A N 1
ATOM 4194 C CA . ALA A 1 536 ? -8.805 29.25 6.836 1 97.25 536 ALA A CA 1
ATOM 4195 C C . ALA A 1 536 ? -8.945 30.688 6.359 1 97.25 536 ALA A C 1
ATOM 4197 O O . ALA A 1 536 ? -9.984 31.328 6.566 1 97.25 536 ALA A O 1
ATOM 4198 N N . MET A 1 537 ? -7.914 31.219 5.734 1 97.75 537 MET A N 1
ATOM 4199 C CA . MET A 1 537 ? -7.945 32.594 5.238 1 97.75 537 MET A CA 1
ATOM 4200 C C . MET A 1 537 ? -8.984 32.75 4.133 1 97.75 537 MET A C 1
ATOM 4202 O O . MET A 1 537 ? -9.633 33.781 4.02 1 97.75 537 MET A O 1
ATOM 4206 N N . LEU A 1 538 ? -9.109 31.719 3.32 1 97.44 538 LEU A N 1
ATOM 4207 C CA . LEU A 1 538 ? -10.125 31.734 2.275 1 97.44 538 LEU A CA 1
ATOM 4208 C C . LEU A 1 538 ? -11.531 31.75 2.881 1 97.44 538 LEU A C 1
ATOM 4210 O O . LEU A 1 538 ? -12.398 32.469 2.416 1 97.44 538 LE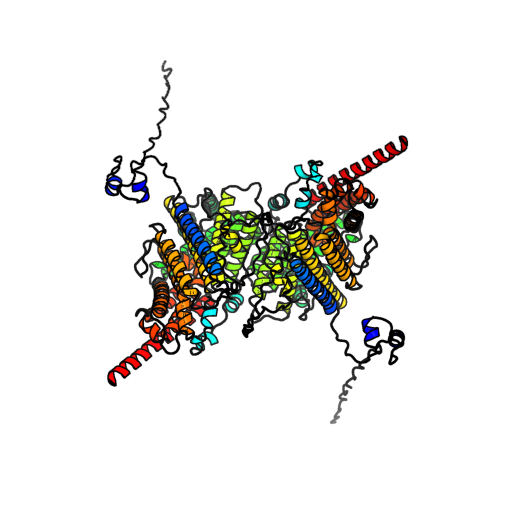U A O 1
ATOM 4214 N N . VAL A 1 539 ? -11.727 30.938 3.857 1 96.88 539 VAL A N 1
ATOM 4215 C CA . VAL A 1 539 ? -13.016 30.891 4.539 1 96.88 539 VAL A CA 1
ATOM 4216 C C . VAL A 1 539 ? -13.336 32.25 5.152 1 96.88 539 VAL A C 1
ATOM 4218 O O . VAL A 1 539 ? -14.461 32.75 5.031 1 96.88 539 VAL A O 1
ATOM 4221 N N . LEU A 1 540 ? -12.398 32.875 5.773 1 97.06 540 LEU A N 1
ATOM 4222 C CA . LEU A 1 540 ? -12.57 34.188 6.383 1 97.06 540 LEU A CA 1
ATOM 4223 C C . LEU A 1 540 ? -12.859 35.219 5.32 1 97.06 540 LEU A C 1
ATOM 4225 O O . LEU A 1 540 ? -13.688 36.125 5.539 1 97.06 540 LEU A O 1
ATOM 4229 N N . LEU A 1 541 ? -12.188 35.125 4.207 1 96.5 541 LEU A N 1
ATOM 4230 C CA . LEU A 1 541 ? -12.438 36.031 3.105 1 96.5 541 LEU A CA 1
ATOM 4231 C C . LEU A 1 541 ? -13.867 35.906 2.598 1 96.5 541 LEU A C 1
ATOM 4233 O O . LEU A 1 541 ? -14.562 36.906 2.406 1 96.5 541 LEU A O 1
ATOM 4237 N N . ALA A 1 542 ? -14.297 34.688 2.395 1 95.5 542 ALA A N 1
ATOM 4238 C CA . ALA A 1 542 ? -15.664 34.438 1.929 1 95.5 542 ALA A CA 1
ATOM 4239 C C . ALA A 1 542 ? -16.688 35 2.916 1 95.5 542 ALA A C 1
ATOM 4241 O O . ALA A 1 542 ? -17.672 35.625 2.512 1 95.5 542 ALA A O 1
ATOM 4242 N N . ALA A 1 543 ? -16.469 34.75 4.152 1 95.44 543 ALA A N 1
ATOM 4243 C CA . ALA A 1 543 ? -17.375 35.219 5.199 1 95.44 543 ALA A CA 1
ATOM 4244 C C . ALA A 1 543 ? -17.422 36.75 5.254 1 95.44 543 ALA A C 1
ATOM 4246 O O . ALA A 1 543 ? -18.469 37.344 5.508 1 95.44 543 ALA A O 1
ATOM 4247 N N . SER A 1 544 ? -16.328 37.406 5.051 1 93.62 544 SER A N 1
ATOM 4248 C CA . SER A 1 544 ? -16.219 38.875 5.152 1 93.62 544 SER A CA 1
ATOM 4249 C C . SER A 1 544 ? -17.047 39.562 4.078 1 93.62 544 SER A C 1
ATOM 4251 O O . SER A 1 544 ? -17.359 40.75 4.199 1 93.62 544 SER A O 1
ATOM 4253 N N . ARG A 1 545 ? -17.453 38.812 3.115 1 89.69 545 ARG A N 1
ATOM 4254 C CA . ARG A 1 545 ? -18.203 39.406 2.008 1 89.69 545 ARG A CA 1
ATOM 4255 C C . ARG A 1 545 ? -19.703 39.438 2.318 1 89.69 545 ARG A C 1
ATOM 4257 O O . ARG A 1 545 ? -20.484 40.062 1.6 1 89.69 545 ARG A O 1
ATOM 4264 N N . ILE A 1 546 ? -20.109 38.781 3.299 1 88.31 546 ILE A N 1
ATOM 4265 C CA . ILE A 1 546 ? -21.5 38.781 3.721 1 88.31 546 ILE A CA 1
ATOM 4266 C C . ILE A 1 546 ? -21.703 39.75 4.875 1 88.31 546 ILE A C 1
ATOM 4268 O O . ILE A 1 546 ? -21.297 39.469 6.004 1 88.31 546 ILE A O 1
ATOM 4272 N N . PRO A 1 547 ? -22.484 40.781 4.625 1 87.56 547 PRO A N 1
ATOM 4273 C CA . PRO A 1 547 ? -22.609 41.844 5.621 1 87.56 547 PRO A CA 1
ATOM 4274 C C . PRO A 1 547 ? -23.062 41.312 6.984 1 87.56 547 PRO A C 1
ATOM 4276 O O . PRO A 1 547 ? -22.516 41.719 8.016 1 87.56 547 PRO A O 1
ATOM 4279 N N . SER A 1 548 ? -24.047 40.438 7.062 1 86.5 548 SER A N 1
ATOM 4280 C CA . SER A 1 548 ? -24.578 39.938 8.32 1 86.5 548 SER A CA 1
ATOM 4281 C C . SER A 1 548 ? -23.531 39.125 9.078 1 86.5 548 SER A C 1
ATOM 4283 O O . SER A 1 548 ? -23.531 39.094 10.305 1 86.5 548 SER A O 1
ATOM 4285 N N . VAL A 1 549 ? -22.672 38.5 8.344 1 91.88 549 VAL 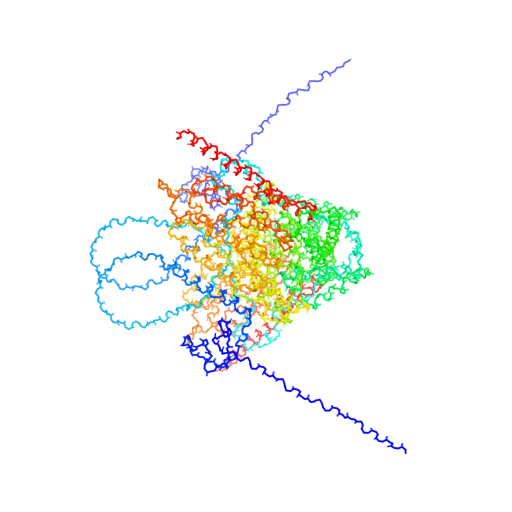A N 1
ATOM 4286 C CA . VAL A 1 549 ? -21.625 37.656 8.938 1 91.88 549 VAL A CA 1
ATOM 4287 C C . VAL A 1 549 ? -20.406 38.5 9.266 1 91.88 549 VAL A C 1
ATOM 4289 O O . VAL A 1 549 ? -19.734 38.281 10.281 1 91.88 549 VAL A O 1
ATOM 4292 N N . ARG A 1 550 ? -20.125 39.469 8.484 1 90.94 550 ARG A N 1
ATOM 4293 C CA . ARG A 1 550 ? -18.984 40.375 8.672 1 90.94 550 ARG A CA 1
ATOM 4294 C C . ARG A 1 550 ? -19.062 41.094 10.016 1 90.94 550 ARG A C 1
ATOM 4296 O O . ARG A 1 550 ? -18.031 41.281 10.664 1 90.94 550 ARG A O 1
ATOM 4303 N N . SER A 1 551 ? -20.234 41.344 10.469 1 88.94 551 SER A N 1
ATOM 4304 C CA . SER A 1 551 ? -20.438 42.125 11.695 1 88.94 551 SER A CA 1
ATOM 4305 C C . SER A 1 551 ? -20.078 41.312 12.93 1 88.94 551 SER A C 1
ATOM 4307 O O . SER A 1 551 ? -19.797 41.875 13.992 1 88.94 551 SER A O 1
ATOM 4309 N N . VAL A 1 552 ? -20 40.031 12.75 1 91.94 552 VAL A N 1
ATOM 4310 C CA . VAL A 1 552 ? -19.766 39.188 13.914 1 91.94 552 VAL A CA 1
ATOM 4311 C C . VAL A 1 552 ? -18.312 38.688 13.914 1 91.94 552 VAL A C 1
ATOM 4313 O O . VAL A 1 552 ? -17.891 38 14.836 1 91.94 552 VAL A O 1
ATOM 4316 N N . ILE A 1 553 ? -17.516 39.094 12.961 1 92.69 553 ILE A N 1
ATOM 4317 C CA . ILE A 1 553 ? -16.125 38.656 12.891 1 92.69 553 ILE A CA 1
ATOM 4318 C C . ILE A 1 553 ? -15.281 39.531 13.828 1 92.69 553 ILE A C 1
ATOM 4320 O O . ILE A 1 553 ? -15.492 40.75 13.922 1 92.69 553 ILE A O 1
ATOM 4324 N N . SER A 1 554 ? -14.383 38.938 14.523 1 91.38 554 SER A N 1
ATOM 4325 C CA . SER A 1 554 ? -13.5 39.625 15.469 1 91.38 554 SER A CA 1
ATOM 4326 C C . SER A 1 554 ? -12.688 40.719 14.773 1 91.38 554 SER A C 1
ATOM 4328 O O . SER A 1 554 ? -12.242 40.531 13.633 1 91.38 554 SER A O 1
ATOM 4330 N N . PRO A 1 555 ? -12.375 41.812 15.484 1 90.06 555 PRO A N 1
ATOM 4331 C CA . PRO A 1 555 ? -11.57 42.906 14.922 1 90.06 555 PRO A CA 1
ATOM 4332 C C . PRO A 1 555 ? -10.109 42.531 14.727 1 90.06 555 PRO A C 1
ATOM 4334 O O . PRO A 1 555 ? -9.352 43.281 14.086 1 90.06 555 PRO A O 1
ATOM 4337 N N . SER A 1 556 ? -9.688 41.406 15.172 1 91.69 556 SER A N 1
ATOM 4338 C CA . SER A 1 556 ? -8.305 40.938 15.031 1 91.69 556 SER A CA 1
ATOM 4339 C C . SER A 1 556 ? -8.047 40.375 13.648 1 91.69 556 SER A C 1
ATOM 4341 O O . SER A 1 556 ? -6.906 40.031 13.312 1 91.69 556 SER A O 1
ATOM 4343 N N . LEU A 1 557 ? -9.055 40.219 12.844 1 93.62 557 LEU A N 1
ATOM 4344 C CA . LEU A 1 557 ? -8.977 39.562 11.547 1 93.62 557 LEU A CA 1
ATOM 4345 C C . LEU A 1 557 ? -7.906 40.188 10.672 1 93.62 557 LEU A C 1
ATOM 4347 O O . LEU A 1 557 ? -7.137 39.5 10.016 1 93.62 557 LEU A O 1
ATOM 4351 N N . PRO A 1 558 ? -7.68 41.5 10.688 1 92.19 558 PRO A N 1
ATOM 4352 C CA . PRO A 1 558 ? -6.711 42.125 9.773 1 92.19 558 PRO A CA 1
ATOM 4353 C C . PRO A 1 558 ? -5.266 41.75 10.117 1 92.19 558 PRO A C 1
ATOM 4355 O O . PRO A 1 558 ? -4.371 41.938 9.289 1 92.19 558 PRO A O 1
ATOM 4358 N N . THR A 1 559 ? -4.988 41.188 11.258 1 93.69 559 THR A N 1
ATOM 4359 C CA . THR A 1 559 ? -3.625 40.844 11.648 1 93.69 559 THR A CA 1
ATOM 4360 C C . THR A 1 559 ? -3.312 39.406 11.281 1 93.69 559 THR A C 1
ATOM 4362 O O . THR A 1 559 ? -2.154 39 11.312 1 93.69 559 THR A O 1
ATOM 4365 N N . ALA A 1 560 ? -4.305 38.656 10.938 1 96.06 560 ALA A N 1
ATOM 4366 C CA . ALA A 1 560 ? -4.188 37.188 10.758 1 96.06 560 ALA A CA 1
ATOM 4367 C C . ALA A 1 560 ? -3.246 36.875 9.602 1 96.06 560 ALA A C 1
ATOM 4369 O O . ALA A 1 560 ? -2.359 36.031 9.742 1 96.06 560 ALA A O 1
ATOM 4370 N N . GLY A 1 561 ? -3.4 37.5 8.445 1 97 561 GLY A N 1
ATOM 4371 C CA . GLY A 1 561 ? -2.613 37.188 7.258 1 97 561 GLY A CA 1
ATOM 4372 C C . GLY A 1 561 ? -1.13 37.438 7.449 1 97 561 GLY A C 1
ATOM 4373 O O . GLY A 1 561 ? -0.303 36.625 7.062 1 97 561 GLY A O 1
ATOM 4374 N N . ALA A 1 562 ? -0.794 38.625 7.996 1 95.75 562 ALA A N 1
ATOM 4375 C CA . ALA A 1 562 ? 0.605 38.969 8.242 1 95.75 562 ALA A CA 1
ATOM 4376 C C . ALA A 1 562 ? 1.239 38 9.234 1 95.75 562 ALA A C 1
ATOM 4378 O O . ALA A 1 562 ? 2.391 37.594 9.062 1 95.75 562 ALA A O 1
ATOM 4379 N N . HIS A 1 563 ? 0.476 37.688 10.25 1 95.56 563 HIS A N 1
ATOM 4380 C CA . HIS A 1 563 ? 0.938 36.75 11.258 1 95.56 563 HIS A CA 1
ATOM 4381 C C . HIS A 1 563 ? 1.295 35.406 10.641 1 95.56 563 HIS A C 1
ATOM 4383 O O . HIS A 1 563 ? 2.385 34.875 10.875 1 95.56 563 HIS A O 1
ATOM 4389 N N . LEU A 1 564 ? 0.423 34.875 9.836 1 97.56 564 LEU A N 1
ATOM 4390 C CA . LEU A 1 564 ? 0.616 33.594 9.211 1 97.56 564 LEU A CA 1
ATOM 4391 C C . LEU A 1 564 ? 1.78 33.625 8.227 1 97.56 564 LEU A C 1
ATOM 4393 O O . LEU A 1 564 ? 2.613 32.719 8.211 1 97.56 564 LEU A O 1
ATOM 4397 N N . SER A 1 565 ? 1.838 34.625 7.352 1 96.81 565 SER A N 1
ATOM 4398 C CA . SER A 1 565 ? 2.883 34.75 6.34 1 96.81 565 SER A CA 1
ATOM 4399 C C . SER A 1 565 ? 4.27 34.781 6.977 1 96.81 565 SER A C 1
ATOM 4401 O O . SER A 1 565 ? 5.195 34.125 6.508 1 96.81 565 SER A O 1
ATOM 4403 N N . GLU A 1 566 ? 4.355 35.531 8.023 1 95.06 566 GLU A N 1
ATOM 4404 C CA . GLU A 1 566 ? 5.637 35.656 8.711 1 95.06 566 GLU A CA 1
ATOM 4405 C C . GLU A 1 566 ? 6.062 34.312 9.312 1 95.06 566 GLU A C 1
ATOM 4407 O O . GLU A 1 566 ? 7.223 33.938 9.211 1 95.06 566 GLU A O 1
ATOM 4412 N N . LEU A 1 567 ? 5.168 33.656 9.961 1 95.31 567 LEU A N 1
ATOM 4413 C CA . LEU A 1 567 ? 5.453 32.375 10.602 1 95.31 567 LEU A CA 1
ATOM 4414 C C . LEU A 1 567 ? 5.883 31.344 9.57 1 95.31 567 LEU A C 1
ATOM 4416 O O . LEU A 1 567 ? 6.906 30.672 9.742 1 95.31 567 LEU A O 1
ATOM 4420 N N . LEU A 1 568 ? 5.113 31.188 8.492 1 97 568 LEU A N 1
ATOM 4421 C CA . LEU A 1 568 ? 5.371 30.156 7.5 1 97 568 LEU A CA 1
ATOM 4422 C C . LEU A 1 568 ? 6.672 30.438 6.75 1 97 568 LEU A C 1
ATOM 4424 O O . LEU A 1 568 ? 7.414 29.516 6.422 1 97 568 LEU A O 1
ATOM 4428 N N . ARG A 1 569 ? 6.984 31.703 6.473 1 95.25 569 ARG A N 1
ATOM 4429 C CA . ARG A 1 569 ? 8.258 32.062 5.848 1 95.25 569 ARG A CA 1
ATOM 4430 C C . ARG A 1 569 ? 9.43 31.734 6.766 1 95.25 569 ARG A C 1
ATOM 4432 O O . ARG A 1 569 ? 10.469 31.266 6.305 1 95.25 569 ARG A O 1
ATOM 4439 N N . SER A 1 570 ? 9.234 32.031 8 1 94.44 570 SER A N 1
ATOM 4440 C CA . SER A 1 570 ? 10.273 31.703 8.977 1 94.44 570 SER A CA 1
ATOM 4441 C C . SER A 1 570 ?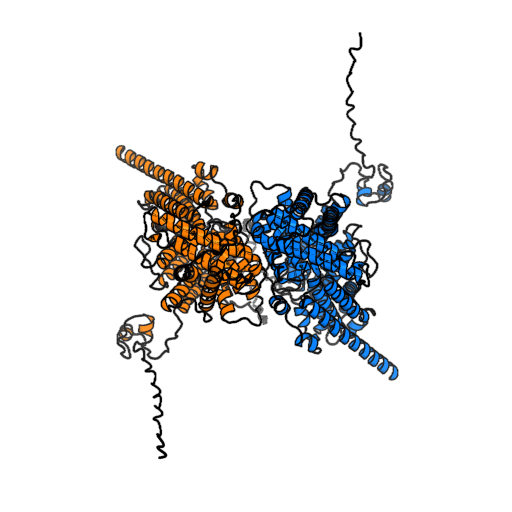 10.531 30.203 9.031 1 94.44 570 SER A C 1
ATOM 4443 O O . SER A 1 570 ? 11.688 29.766 9.109 1 94.44 570 SER A O 1
ATOM 4445 N N . TRP A 1 571 ? 9.453 29.406 9.039 1 95.62 571 TRP A N 1
ATOM 4446 C CA . TRP A 1 571 ? 9.609 27.953 9.055 1 95.62 571 TRP A CA 1
ATOM 4447 C C . TRP A 1 571 ? 10.375 27.484 7.824 1 95.62 571 TRP A C 1
ATOM 4449 O O . TRP A 1 571 ? 11.258 26.625 7.926 1 95.62 571 TRP A O 1
ATOM 4459 N N . GLN A 1 572 ? 10.031 28.047 6.633 1 95.19 572 GLN A N 1
ATOM 4460 C CA . GLN A 1 572 ? 10.719 27.672 5.398 1 95.19 572 GLN A CA 1
ATOM 4461 C C . GLN A 1 572 ? 12.211 27.969 5.484 1 95.19 572 GLN A C 1
ATOM 4463 O O . GLN A 1 572 ? 13.031 27.188 5 1 95.19 572 GLN A O 1
ATOM 4468 N N . ARG A 1 573 ? 12.555 29.047 6.125 1 93.5 573 ARG A N 1
ATOM 4469 C CA . ARG A 1 573 ? 13.961 29.422 6.281 1 93.5 573 ARG A CA 1
ATOM 4470 C C . ARG A 1 573 ? 14.688 28.453 7.207 1 93.5 573 ARG A C 1
ATOM 4472 O O . ARG A 1 573 ? 15.812 28.047 6.926 1 93.5 573 ARG A O 1
ATOM 4479 N N . VAL A 1 574 ? 14.039 28.094 8.266 1 95.19 574 VAL A N 1
ATOM 4480 C CA . VAL A 1 574 ? 14.625 27.203 9.266 1 95.19 574 VAL A CA 1
ATOM 4481 C C . VAL A 1 574 ? 14.805 25.812 8.68 1 95.19 574 VAL A C 1
ATOM 4483 O O . VAL A 1 574 ? 15.82 25.156 8.922 1 95.19 574 VAL A O 1
ATOM 4486 N N . LEU A 1 575 ? 13.82 25.375 7.918 1 95.75 575 LEU A N 1
ATOM 4487 C CA . LEU A 1 575 ? 13.805 24.016 7.391 1 95.75 575 LEU A CA 1
ATOM 4488 C C . LEU A 1 575 ? 14.719 23.891 6.176 1 95.75 575 LEU A C 1
ATOM 4490 O O . LEU A 1 575 ? 15.047 22.781 5.746 1 95.75 575 LEU A O 1
ATOM 4494 N N . GLY A 1 576 ? 15.148 25 5.586 1 91.12 576 GLY A N 1
ATOM 4495 C CA . GLY A 1 576 ? 16.219 25.016 4.598 1 91.12 576 GLY A CA 1
ATOM 4496 C C . GLY A 1 576 ? 15.711 24.859 3.176 1 91.12 576 GLY A C 1
ATOM 4497 O O . GLY A 1 576 ? 14.5 24.812 2.941 1 91.12 576 GLY A O 1
ATOM 4498 N N . GLU A 1 577 ? 16.656 24.703 2.232 1 89.44 577 GLU A N 1
ATOM 4499 C CA . GLU A 1 577 ? 16.391 24.578 0.804 1 89.44 577 GLU A CA 1
ATOM 4500 C C . GLU A 1 577 ? 16.453 23.125 0.35 1 89.44 577 GLU A C 1
ATOM 4502 O O . GLU A 1 577 ? 17.203 22.328 0.914 1 89.44 577 GLU A O 1
ATOM 4507 N N . PRO A 1 578 ? 15.711 22.812 -0.664 1 91.31 578 PRO A N 1
ATOM 4508 C CA . PRO A 1 578 ? 14.75 23.641 -1.389 1 91.31 578 PRO A CA 1
ATOM 4509 C C . PRO A 1 578 ? 13.461 23.875 -0.605 1 91.31 578 PRO A C 1
ATOM 4511 O O . PRO A 1 578 ? 13 22.984 0.112 1 91.31 578 PRO A O 1
ATOM 4514 N N . SER A 1 579 ? 12.922 25.062 -0.848 1 94.44 579 SER A N 1
ATOM 4515 C CA . SER A 1 579 ? 11.656 25.375 -0.196 1 94.44 579 SER A CA 1
ATOM 4516 C C . SER A 1 579 ? 10.523 24.531 -0.78 1 94.44 579 SER A C 1
ATOM 4518 O O . SER A 1 579 ? 10.625 24.031 -1.897 1 94.44 579 SER A O 1
ATOM 4520 N N . SER A 1 580 ? 9.531 24.359 -0.001 1 96.81 580 SER A N 1
ATOM 4521 C CA . SER A 1 580 ? 8.344 23.672 -0.484 1 96.81 580 SER A CA 1
ATOM 4522 C C . SER A 1 580 ? 7.496 24.578 -1.369 1 96.81 580 SER A C 1
ATOM 4524 O O . SER A 1 580 ? 7.047 25.641 -0.928 1 96.81 580 SER A O 1
ATOM 4526 N N . PRO A 1 581 ? 7.316 24.203 -2.559 1 97 581 PRO A N 1
ATOM 4527 C CA . PRO A 1 581 ? 6.504 25.047 -3.439 1 97 581 PRO A CA 1
ATOM 4528 C C . PRO A 1 581 ? 5.055 25.172 -2.971 1 97 581 PRO A C 1
ATOM 4530 O O . PRO A 1 581 ? 4.426 26.219 -3.16 1 97 581 PRO A O 1
ATOM 4533 N N . SER A 1 582 ? 4.527 24.109 -2.402 1 97.12 582 SER A N 1
ATOM 4534 C CA . SER A 1 582 ? 3.164 24.141 -1.884 1 97.12 582 SER A CA 1
ATOM 4535 C C . SER A 1 582 ? 3.035 25.141 -0.743 1 97.12 582 SER A C 1
ATOM 4537 O O . SER A 1 582 ? 2.027 25.844 -0.637 1 97.12 582 SER A O 1
ATOM 4539 N N . VAL A 1 583 ? 4.059 25.156 0.122 1 98.19 583 VAL A N 1
ATOM 4540 C CA . VAL A 1 583 ? 4.051 26.094 1.234 1 98.19 583 VAL A CA 1
ATOM 4541 C C . VAL A 1 583 ? 4.18 27.531 0.704 1 98.19 583 VAL A C 1
ATOM 4543 O O . VAL A 1 583 ? 3.496 28.438 1.177 1 98.19 583 VAL A O 1
ATOM 4546 N N . ASP A 1 584 ? 5.016 27.703 -0.272 1 98 584 ASP A N 1
ATOM 4547 C CA . ASP A 1 584 ? 5.16 29.016 -0.9 1 98 584 ASP A CA 1
ATOM 4548 C C . ASP A 1 584 ? 3.84 29.484 -1.515 1 98 584 ASP A C 1
ATOM 4550 O O . ASP A 1 584 ? 3.477 30.656 -1.405 1 98 584 ASP A O 1
ATOM 4554 N N . GLN A 1 585 ? 3.162 28.609 -2.217 1 97.94 585 GLN A N 1
ATOM 4555 C CA . GLN A 1 585 ? 1.866 28.938 -2.803 1 97.94 585 GLN A CA 1
ATOM 4556 C C . GLN A 1 585 ? 0.843 29.266 -1.722 1 97.94 585 GLN A C 1
ATOM 4558 O O . GLN A 1 585 ? 0.025 30.172 -1.894 1 97.94 585 GLN A O 1
ATOM 4563 N N . ALA A 1 586 ? 0.881 28.516 -0.615 1 98.12 586 ALA A N 1
ATOM 4564 C CA . ALA A 1 586 ? -0.02 28.812 0.496 1 98.12 586 ALA A CA 1
ATOM 4565 C C . ALA A 1 586 ? 0.222 30.219 1.04 1 98.12 586 ALA A C 1
ATOM 4567 O O . ALA A 1 586 ? -0.727 30.953 1.337 1 98.12 586 ALA A O 1
ATOM 4568 N N . VAL A 1 587 ? 1.493 30.578 1.196 1 98.25 587 VAL A N 1
ATOM 4569 C CA . VAL A 1 587 ? 1.849 31.906 1.679 1 98.25 587 VAL A CA 1
ATOM 4570 C C . VAL A 1 587 ? 1.321 32.969 0.712 1 98.25 587 VAL A C 1
ATOM 4572 O O . VAL A 1 587 ? 0.825 34 1.137 1 98.25 587 VAL A O 1
ATOM 4575 N N . ARG A 1 588 ? 1.421 32.719 -0.547 1 97.81 588 ARG A N 1
ATOM 4576 C CA . ARG A 1 588 ? 0.894 33.656 -1.545 1 97.81 588 ARG A CA 1
ATOM 4577 C C . ARG A 1 588 ? -0.617 33.812 -1.405 1 97.81 588 ARG A C 1
ATOM 4579 O O . ARG A 1 588 ? -1.139 34.906 -1.424 1 97.81 588 ARG A O 1
ATOM 4586 N N . VAL A 1 589 ? -1.331 32.656 -1.313 1 98.06 589 VAL A N 1
ATOM 4587 C CA . VAL A 1 589 ? -2.785 32.656 -1.185 1 98.06 589 VAL A CA 1
ATOM 4588 C C . VAL A 1 589 ? -3.188 33.406 0.083 1 98.06 589 VAL A C 1
ATOM 4590 O O . VAL A 1 589 ? -4.133 34.188 0.07 1 98.06 589 VAL A O 1
ATOM 4593 N N . ILE A 1 590 ? -2.475 33.156 1.16 1 98.25 590 ILE A N 1
ATOM 4594 C CA . ILE A 1 590 ? -2.723 33.844 2.432 1 98.25 590 ILE A CA 1
ATOM 4595 C C . ILE A 1 590 ? -2.541 35.344 2.266 1 98.25 590 ILE A C 1
ATOM 4597 O O . ILE A 1 590 ? -3.373 36.125 2.725 1 98.25 590 ILE A O 1
ATOM 4601 N N . GLY A 1 591 ? -1.47 35.75 1.624 1 97.62 591 GLY A N 1
ATOM 4602 C CA . GLY A 1 591 ? -1.208 37.156 1.384 1 97.62 591 GLY A CA 1
ATOM 4603 C C . GLY A 1 591 ? -2.279 37.812 0.546 1 97.62 591 GLY A C 1
ATOM 4604 O O . GLY A 1 591 ? -2.709 38.938 0.854 1 97.62 591 GLY A O 1
ATOM 4605 N N . GLU A 1 592 ? -2.727 37.188 -0.518 1 97 592 GLU A N 1
ATOM 4606 C CA . GLU A 1 592 ? -3.77 37.75 -1.379 1 97 592 GLU A CA 1
ATOM 4607 C C . GLU A 1 592 ? -5.098 37.844 -0.637 1 97 592 GLU A C 1
ATOM 4609 O O . GLU A 1 592 ? -5.781 38.875 -0.721 1 97 592 GLU A O 1
ATOM 4614 N N . ALA A 1 593 ? -5.453 36.75 0.036 1 97.31 593 ALA A N 1
ATOM 4615 C CA . ALA A 1 593 ? -6.691 36.781 0.81 1 97.31 593 ALA A CA 1
ATOM 4616 C C . ALA A 1 593 ? -6.672 37.906 1.841 1 97.31 593 ALA A C 1
ATOM 4618 O O . ALA A 1 593 ? -7.68 38.594 2.039 1 97.31 593 ALA A O 1
ATOM 4619 N N . ASP A 1 594 ? -5.543 38.062 2.514 1 97.06 594 ASP A N 1
ATOM 4620 C CA . ASP A 1 594 ? -5.367 39.156 3.498 1 97.06 594 ASP A CA 1
ATOM 4621 C C . ASP A 1 594 ? -5.574 40.5 2.863 1 97.06 594 ASP A C 1
ATOM 4623 O O . ASP A 1 594 ? -6.219 41.375 3.449 1 97.06 594 ASP A O 1
ATOM 4627 N N . GLY A 1 595 ? -5.027 40.719 1.733 1 95.75 595 GLY A N 1
ATOM 4628 C CA . GLY A 1 595 ? -5.219 41.938 1.005 1 95.75 595 GLY A CA 1
ATOM 4629 C C . GLY A 1 595 ? -6.676 42.219 0.668 1 95.75 595 GLY A C 1
ATOM 4630 O O . GLY A 1 595 ? -7.156 43.344 0.831 1 95.75 595 GLY A O 1
ATOM 4631 N N . PHE A 1 596 ? -7.344 41.219 0.206 1 95.44 596 PHE A N 1
ATOM 4632 C CA . PHE A 1 596 ? -8.75 41.375 -0.162 1 95.44 596 PHE A CA 1
ATOM 4633 C C . PHE A 1 596 ? -9.602 41.656 1.066 1 95.44 596 PHE A C 1
ATOM 4635 O O . PHE A 1 596 ? -10.555 42.438 1.002 1 95.44 596 PHE A O 1
ATOM 4642 N N . ILE A 1 597 ? -9.344 40.969 2.166 1 95.25 597 ILE A N 1
ATOM 4643 C CA . ILE A 1 597 ? -10.086 41.188 3.408 1 95.25 597 ILE A CA 1
ATOM 4644 C C . ILE A 1 597 ? -9.938 42.625 3.857 1 95.25 597 ILE A C 1
ATOM 4646 O O . ILE A 1 597 ? -10.922 43.281 4.234 1 95.25 597 ILE A O 1
ATOM 4650 N N . LYS A 1 598 ? -8.75 43.156 3.797 1 93.94 598 LYS A N 1
ATOM 4651 C CA . LYS A 1 598 ? -8.5 44.531 4.188 1 93.94 598 LYS A CA 1
ATOM 4652 C C . LYS A 1 598 ? -9.25 45.5 3.277 1 93.94 598 LYS A C 1
ATOM 4654 O O . LYS A 1 598 ? -9.75 46.531 3.736 1 93.94 598 LYS A O 1
ATOM 4659 N N . GLN A 1 599 ? -9.414 45.125 2.045 1 90.94 599 GLN A N 1
ATOM 4660 C CA . GLN A 1 599 ? -10.164 45.938 1.102 1 90.94 599 GLN A CA 1
ATOM 4661 C C . GLN A 1 599 ? -11.656 45.938 1.43 1 90.94 599 GLN A C 1
ATOM 4663 O O . GLN A 1 599 ? -12.328 46.969 1.337 1 90.94 599 GLN A O 1
ATOM 4668 N N . VAL A 1 600 ? -12.141 44.781 1.777 1 86.88 600 VAL A N 1
ATOM 4669 C CA . VAL A 1 600 ? -13.555 44.656 2.104 1 86.88 600 VAL A CA 1
ATOM 4670 C C . VAL A 1 600 ? -13.883 45.469 3.346 1 86.88 600 VAL A C 1
ATOM 4672 O O . VAL A 1 600 ? -14.914 46.156 3.395 1 86.88 600 VAL A O 1
ATOM 4675 N N . PHE A 1 601 ? -13.102 45.469 4.32 1 86.25 601 PHE A N 1
ATOM 4676 C CA . PHE A 1 601 ? -13.359 46.188 5.566 1 86.25 601 PHE A CA 1
ATOM 4677 C C . PHE A 1 601 ? -13.109 47.688 5.398 1 86.25 601 PHE A C 1
ATOM 4679 O O . PHE A 1 601 ? -13.742 48.5 6.066 1 86.25 601 PHE A O 1
ATOM 4686 N N . ALA A 1 602 ? -12.188 48.031 4.52 1 81.56 602 ALA A N 1
ATOM 4687 C CA . ALA A 1 602 ? -11.977 49.438 4.215 1 81.56 602 ALA A CA 1
ATOM 4688 C C . ALA A 1 602 ? -13.18 50.031 3.471 1 81.56 602 ALA A C 1
ATOM 4690 O O . ALA A 1 602 ? -13.57 51.188 3.707 1 81.56 602 ALA A O 1
ATOM 4691 N N . ALA A 1 603 ? -13.719 49.25 2.555 1 71.88 603 ALA A N 1
ATOM 4692 C CA . ALA A 1 603 ? -14.883 49.688 1.788 1 71.88 603 ALA A CA 1
ATOM 4693 C C . ALA A 1 603 ? -16.125 49.781 2.676 1 71.88 603 ALA A C 1
ATOM 4695 O O . ALA A 1 603 ? -16.938 50.719 2.525 1 71.88 603 ALA A O 1
ATOM 4696 N N . GLY A 1 604 ? -16.297 48.906 3.516 1 64.12 604 GLY A N 1
ATOM 4697 C CA . GLY A 1 604 ? -17.422 48.938 4.449 1 64.12 604 GLY A CA 1
ATOM 4698 C C . GLY A 1 604 ? -17.375 50.156 5.375 1 64.12 604 GLY A C 1
ATOM 4699 O O . GLY A 1 604 ? -18.406 50.75 5.672 1 64.12 604 GLY A O 1
ATOM 4700 N N . ASP A 1 605 ? -16.172 50.531 5.727 1 59.06 605 ASP A N 1
ATOM 4701 C CA . ASP A 1 605 ? -15.992 51.719 6.555 1 59.06 605 ASP A CA 1
ATOM 4702 C C . ASP A 1 605 ? -16.359 52.969 5.785 1 59.06 605 ASP A C 1
ATOM 4704 O O . ASP A 1 605 ? -16.969 53.906 6.34 1 59.06 605 ASP A O 1
ATOM 4708 N N . ILE A 1 606 ? -16.031 52.812 4.527 1 52.56 606 ILE A N 1
ATOM 4709 C CA . ILE A 1 606 ? -16.328 53.969 3.693 1 52.56 606 ILE A CA 1
ATOM 4710 C C . ILE A 1 606 ? -17.828 54.094 3.518 1 52.56 606 ILE A C 1
ATOM 4712 O O . ILE A 1 606 ? -18.375 55.219 3.609 1 52.56 606 ILE A O 1
ATOM 4716 N N . LEU A 1 607 ? -18.438 52.969 3.309 1 52.47 607 LEU A N 1
ATOM 4717 C CA . LEU A 1 607 ? -19.891 53 3.143 1 52.47 607 LEU A CA 1
ATOM 4718 C C . LEU A 1 607 ? -20.578 53.406 4.445 1 52.47 607 LEU A C 1
ATOM 4720 O O . LEU A 1 607 ? -21.547 54.156 4.438 1 52.47 607 LEU A O 1
ATOM 4724 N N . ALA A 1 608 ? -20 52.969 5.559 1 51.78 608 ALA A N 1
ATOM 4725 C CA . ALA A 1 608 ? -20.531 53.344 6.867 1 51.78 608 ALA A CA 1
ATOM 4726 C C . ALA A 1 608 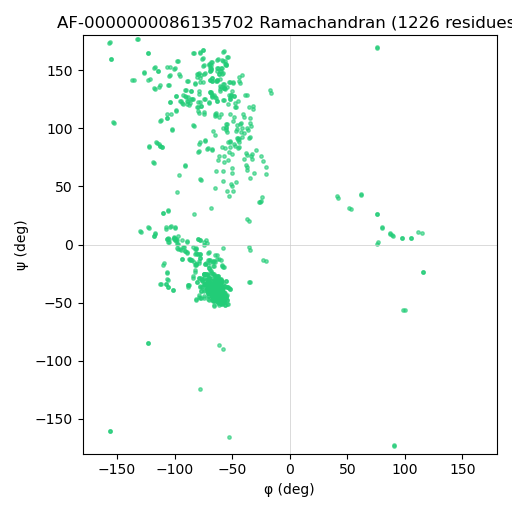? -20.312 54.812 7.148 1 51.78 608 ALA A C 1
ATOM 4728 O O . ALA A 1 608 ? -21.188 55.5 7.691 1 51.78 608 ALA A O 1
ATOM 4729 N N . LEU A 1 609 ? -19.156 55.312 6.762 1 46.69 609 LEU A N 1
ATOM 4730 C CA . LEU A 1 609 ? -18.844 56.719 6.914 1 46.69 609 LEU A CA 1
ATOM 4731 C C . LEU A 1 609 ? -19.719 57.594 6 1 46.69 609 LEU A C 1
ATOM 4733 O O . LEU A 1 609 ? -20.172 58.656 6.395 1 46.69 609 LEU A O 1
ATOM 4737 N N . CYS A 1 610 ? -19.891 57.062 4.84 1 50.78 610 CYS A N 1
ATOM 4738 C CA . CYS A 1 610 ? -20.734 57.812 3.914 1 50.78 610 CYS A CA 1
ATOM 4739 C C . CYS A 1 610 ? -22.203 57.719 4.309 1 50.78 610 CYS A C 1
ATOM 4741 O O . CYS A 1 610 ? -22.969 58.656 4.078 1 50.78 610 CYS A O 1
ATOM 4743 N N . GLY A 1 611 ? -22.625 56.656 4.824 1 46.72 611 GLY A N 1
ATOM 4744 C CA . GLY A 1 611 ? -24 56.562 5.297 1 46.72 611 GLY A CA 1
ATOM 4745 C C . GLY A 1 611 ? -24.266 57.406 6.543 1 46.72 611 GLY A C 1
ATOM 4746 O O . GLY A 1 611 ? -25.406 57.781 6.816 1 46.72 611 GLY A O 1
ATOM 4747 N N . ARG A 1 612 ? -23.359 57.625 7.418 1 49.22 612 ARG A N 1
ATOM 4748 C CA . ARG A 1 612 ? -23.547 58.531 8.539 1 49.22 612 ARG A CA 1
ATOM 4749 C C . ARG A 1 612 ? -23.703 59.969 8.047 1 49.22 612 ARG A C 1
ATOM 4751 O O . ARG A 1 612 ? -24.344 60.812 8.711 1 49.22 612 ARG A O 1
ATOM 4758 N N . GLU A 1 613 ? -23.125 60.406 6.965 1 44.47 613 GLU A N 1
ATOM 4759 C CA . GLU A 1 613 ? -23.297 61.781 6.523 1 44.47 613 GLU A CA 1
ATOM 4760 C C . GLU A 1 613 ? -24.688 62 5.914 1 44.47 613 GLU A C 1
ATOM 4762 O O . GLU A 1 613 ? -25.172 63.125 5.848 1 44.47 613 GLU A O 1
ATOM 4767 N N . SER A 1 614 ? -25.281 61.031 5.359 1 40.25 614 SER A N 1
ATOM 4768 C CA . SER A 1 614 ? -26.562 61.312 4.73 1 40.25 614 SER A CA 1
ATOM 4769 C C . SER A 1 614 ? -27.703 61.281 5.746 1 40.25 614 SER A C 1
ATOM 4771 O O . SER A 1 614 ? -28.859 61.5 5.398 1 40.25 614 SER A O 1
ATOM 4773 N N . GLY A 1 615 ? -27.469 60.719 6.957 1 32.84 615 GLY A N 1
ATOM 4774 C CA . GLY A 1 615 ? -28.5 60.938 7.957 1 32.84 615 GLY A CA 1
ATOM 4775 C C . GLY A 1 615 ? -28.234 62.156 8.82 1 32.84 615 GLY A C 1
ATOM 4776 O O . GLY A 1 615 ? -27.078 62.562 8.992 1 32.84 615 GLY A O 1
ATOM 4777 N N . MET B 1 1 ? 28.969 30.203 -73.688 1 21.91 1 MET B N 1
ATOM 4778 C CA . MET B 1 1 ? 29.172 28.797 -73.375 1 21.91 1 MET B CA 1
ATOM 4779 C C . MET B 1 1 ? 28.266 28.391 -72.188 1 21.91 1 MET B C 1
ATOM 4781 O O . MET B 1 1 ? 28.734 28.25 -71.062 1 21.91 1 MET B O 1
ATOM 4785 N N . ASP B 1 2 ? 27.062 28.906 -72.125 1 21.89 2 ASP B N 1
ATOM 4786 C CA . ASP B 1 2 ? 25.875 29.266 -71.312 1 21.89 2 ASP B CA 1
ATOM 4787 C C . ASP B 1 2 ? 24.969 28.047 -71.125 1 21.89 2 ASP B C 1
ATOM 4789 O O . ASP B 1 2 ? 23.766 28.203 -70.875 1 21.89 2 ASP B O 1
ATOM 4793 N N . ASP B 1 3 ? 25.578 26.781 -71.188 1 22.91 3 ASP B N 1
ATOM 4794 C CA . ASP B 1 3 ? 24.781 25.578 -71.375 1 22.91 3 ASP B CA 1
ATOM 4795 C C . ASP B 1 3 ? 23.859 25.312 -70.188 1 22.91 3 ASP B C 1
ATOM 4797 O O . ASP B 1 3 ? 24.312 25.141 -69.062 1 22.91 3 ASP B O 1
ATOM 4801 N N . ARG B 1 4 ? 22.547 25.797 -70.25 1 23.84 4 ARG B N 1
ATOM 4802 C CA . ARG B 1 4 ? 21.344 25.938 -69.438 1 23.84 4 ARG B CA 1
ATOM 4803 C C . ARG B 1 4 ? 20.766 24.578 -69.062 1 23.84 4 ARG B C 1
ATOM 4805 O O . ARG B 1 4 ? 20.016 23.969 -69.812 1 23.84 4 ARG B O 1
ATOM 4812 N N . ASP B 1 5 ? 21.562 23.609 -68.562 1 22.38 5 ASP B N 1
ATOM 4813 C CA . ASP B 1 5 ? 21.172 22.203 -68.438 1 22.38 5 ASP B CA 1
ATOM 4814 C C . ASP B 1 5 ? 19.938 22.062 -67.562 1 22.38 5 ASP B C 1
ATOM 4816 O O . ASP B 1 5 ? 19.969 22.406 -66.375 1 22.38 5 ASP B O 1
ATOM 4820 N N . GLN B 1 6 ? 18.625 22.219 -68.062 1 25.09 6 GLN B N 1
ATOM 4821 C CA . GLN B 1 6 ? 17.266 22.297 -67.5 1 25.09 6 GLN B CA 1
ATOM 4822 C C . GLN B 1 6 ? 16.875 20.984 -66.812 1 25.09 6 GLN B C 1
ATOM 4824 O O . GLN B 1 6 ? 16.594 20 -67.5 1 25.09 6 GLN B O 1
ATOM 4829 N N . SER B 1 7 ? 17.516 20.531 -65.75 1 22.31 7 SER B N 1
ATOM 4830 C CA . SER B 1 7 ? 17.328 19.188 -65.25 1 22.31 7 SER B CA 1
ATOM 4831 C C . SER B 1 7 ? 15.852 18.922 -64.938 1 22.31 7 SER B C 1
ATOM 4833 O O . SER B 1 7 ? 15.07 19.859 -64.75 1 22.31 7 SER B O 1
ATOM 4835 N N . ALA B 1 8 ? 15.305 17.625 -64.875 1 26.62 8 ALA B N 1
ATOM 4836 C CA . ALA B 1 8 ? 14.273 16.625 -65.188 1 26.62 8 ALA B CA 1
ATOM 4837 C C . ALA B 1 8 ? 13.273 16.531 -64 1 26.62 8 ALA B C 1
ATOM 4839 O O . ALA B 1 8 ? 13.477 15.773 -63.062 1 26.62 8 ALA B O 1
ATOM 4840 N N . PRO B 1 9 ? 12.469 17.531 -63.469 1 26.41 9 PRO B N 1
ATOM 4841 C CA . PRO B 1 9 ? 11.883 17.25 -62.156 1 26.41 9 PRO B CA 1
ATOM 4842 C C . PRO B 1 9 ? 10.875 16.109 -62.219 1 26.41 9 PRO B C 1
ATOM 4844 O O . PRO B 1 9 ? 10.047 16.031 -63.125 1 26.41 9 PRO B O 1
ATOM 4847 N N . GLY B 1 10 ? 11.227 14.836 -61.875 1 24.75 10 GLY B N 1
ATOM 4848 C CA . GLY B 1 10 ? 10.523 13.562 -61.844 1 24.75 10 GLY B CA 1
ATOM 4849 C C . GLY B 1 10 ? 9.211 13.609 -61.094 1 24.75 10 GLY B C 1
ATOM 4850 O O . GLY B 1 10 ? 9.188 13.977 -59.906 1 24.75 10 GLY B O 1
ATOM 4851 N N . SER B 1 11 ? 8.078 14.031 -61.719 1 24.81 11 SER B N 1
ATOM 4852 C CA . SER B 1 11 ? 6.742 14.203 -61.188 1 24.81 11 SER B CA 1
ATOM 4853 C C . SER B 1 11 ? 6.234 12.906 -60.531 1 24.81 11 SER B C 1
ATOM 4855 O O . SER B 1 11 ? 6.355 11.836 -61.125 1 24.81 11 SER B O 1
ATOM 4857 N N . SER B 1 12 ? 6.27 12.742 -59.188 1 24.39 12 SER B N 1
ATOM 4858 C CA . SER B 1 12 ? 5.852 11.742 -58.188 1 24.39 12 SER B CA 1
ATOM 4859 C C . SER B 1 12 ? 4.391 11.352 -58.406 1 24.39 12 SER B C 1
ATOM 4861 O O . SER B 1 12 ? 3.498 12.195 -58.281 1 24.39 12 SER B O 1
ATOM 4863 N N . SER B 1 13 ? 4.066 10.484 -59.406 1 24.67 13 SER B N 1
ATOM 4864 C CA . SER B 1 13 ? 2.758 9.914 -59.688 1 24.67 13 SER B CA 1
ATOM 4865 C C . SER B 1 13 ? 2.113 9.328 -58.438 1 24.67 13 SER B C 1
ATOM 4867 O O . SER B 1 13 ? 2.75 8.57 -57.719 1 24.67 13 SER B O 1
ATOM 4869 N N . SER B 1 14 ? 1.098 9.961 -57.844 1 25.52 14 SER B N 1
ATOM 4870 C CA . SER B 1 14 ? 0.258 9.664 -56.688 1 25.52 14 SER B CA 1
ATOM 4871 C C . SER B 1 14 ? -0.448 8.32 -56.844 1 25.52 14 SER B C 1
ATOM 4873 O O . SER B 1 14 ? -1.213 8.125 -57.812 1 25.52 14 SER B O 1
ATOM 4875 N N . ALA B 1 15 ? 0.268 7.227 -56.656 1 25.7 15 ALA B N 1
ATOM 4876 C CA . ALA B 1 15 ? -0.289 5.879 -56.719 1 25.7 15 ALA B CA 1
ATOM 4877 C C . ALA B 1 15 ? -1.604 5.793 -55.938 1 25.7 15 ALA B C 1
ATOM 4879 O O . ALA B 1 15 ? -1.658 6.117 -54.75 1 25.7 15 ALA B O 1
ATOM 4880 N N . ARG B 1 16 ? -2.713 5.797 -56.594 1 27.69 16 ARG B N 1
ATOM 4881 C CA . ARG B 1 16 ? -4.062 5.562 -56.094 1 27.69 16 ARG B CA 1
ATOM 4882 C C . ARG B 1 16 ? -4.148 4.227 -55.375 1 27.69 16 ARG B C 1
ATOM 4884 O O . ARG B 1 16 ? -3.82 3.182 -55.938 1 27.69 16 ARG B O 1
ATOM 4891 N N . LYS B 1 17 ? -4.078 4.223 -54.094 1 28.14 17 LYS B N 1
ATOM 4892 C CA . LYS B 1 17 ? -4.246 3.102 -53.156 1 28.14 17 LYS B CA 1
ATOM 4893 C C . LYS B 1 17 ? -5.453 2.25 -53.562 1 28.14 17 LYS B C 1
ATOM 4895 O O . LYS B 1 17 ? -6.574 2.752 -53.625 1 28.14 17 LYS B O 1
ATOM 4900 N N . ARG B 1 18 ? -5.355 1.222 -54.375 1 29.06 18 ARG B N 1
ATOM 4901 C CA . ARG B 1 18 ? -6.328 0.198 -54.75 1 29.06 18 ARG B CA 1
ATOM 4902 C C . ARG B 1 18 ? -7.062 -0.329 -53.531 1 29.06 18 ARG B C 1
ATOM 4904 O O . ARG B 1 18 ? -6.438 -0.863 -52.594 1 29.06 18 ARG B O 1
ATOM 4911 N N . LEU B 1 19 ? -8.172 0.202 -53.156 1 31.53 19 LEU B N 1
ATOM 4912 C CA . LEU B 1 19 ? -9.117 -0.246 -52.156 1 31.53 19 LEU B CA 1
ATOM 4913 C C . LEU B 1 19 ? -9.539 -1.688 -52.406 1 31.53 19 LEU B C 1
ATOM 4915 O O . LEU B 1 19 ? -10.203 -1.979 -53.406 1 31.53 19 LEU B O 1
ATOM 4919 N N . ARG B 1 20 ? -8.773 -2.674 -52.188 1 33.41 20 ARG B N 1
ATOM 4920 C CA . ARG B 1 20 ? -9.234 -4.051 -52.344 1 33.41 20 ARG B CA 1
ATOM 4921 C C . ARG B 1 20 ? -10.57 -4.262 -51.625 1 33.41 20 ARG B C 1
ATOM 4923 O O . ARG B 1 20 ? -10.672 -4.074 -50.406 1 33.41 20 ARG B O 1
ATOM 4930 N N . THR B 1 21 ? -11.695 -3.992 -52.25 1 37.38 21 THR B N 1
ATOM 4931 C CA . THR B 1 21 ? -13.078 -4.285 -51.875 1 37.38 21 THR B CA 1
ATOM 4932 C C . THR B 1 21 ? -13.211 -5.719 -51.375 1 37.38 21 THR B C 1
ATOM 4934 O O . THR B 1 21 ? -12.812 -6.664 -52.062 1 37.38 21 THR B O 1
ATOM 4937 N N . SER B 1 22 ? -13.07 -6 -50.156 1 43.69 22 SER B N 1
ATOM 4938 C CA . SER B 1 22 ? -13.344 -7.328 -49.625 1 43.69 22 SER B CA 1
ATOM 4939 C C . SER B 1 22 ? -14.664 -7.879 -50.125 1 43.69 22 SER B C 1
ATOM 4941 O O . SER B 1 22 ? -15.688 -7.195 -50.094 1 43.69 22 SER B O 1
ATOM 4943 N N . HIS B 1 23 ? -14.805 -8.703 -51.125 1 55.91 23 HIS B N 1
ATOM 4944 C CA . HIS B 1 23 ? -15.828 -9.344 -51.969 1 55.91 23 HIS B CA 1
ATOM 4945 C C . HIS B 1 23 ? -16.766 -10.188 -51.125 1 55.91 23 HIS B C 1
ATOM 4947 O O . HIS B 1 23 ? -17.703 -10.812 -51.656 1 55.91 23 HIS B O 1
ATOM 4953 N N . ALA B 1 24 ? -16.531 -10.516 -49.875 1 64.44 24 ALA B N 1
ATOM 4954 C CA . ALA B 1 24 ? -17.422 -11.406 -49.156 1 64.44 24 ALA B CA 1
ATOM 4955 C C . ALA B 1 24 ? -18.578 -10.641 -48.531 1 64.44 24 ALA B C 1
ATOM 4957 O O . ALA B 1 24 ? -18.406 -9.492 -48.094 1 64.44 24 ALA B O 1
ATOM 4958 N N . CYS B 1 25 ? -19.828 -10.992 -48.625 1 69 25 CYS B N 1
ATOM 4959 C CA . CYS B 1 25 ? -21 -10.344 -48.062 1 69 25 CYS B CA 1
ATOM 4960 C C . CYS B 1 25 ? -20.906 -10.242 -46.562 1 69 25 CYS B C 1
ATOM 4962 O O . CYS B 1 25 ? -20.125 -10.961 -45.938 1 69 25 CYS B O 1
ATOM 4964 N N . ASP B 1 26 ? -21.547 -9.406 -45.75 1 68.62 26 ASP B N 1
ATOM 4965 C CA . ASP B 1 26 ? -21.5 -9.102 -44.312 1 68.62 26 ASP B CA 1
ATOM 4966 C C . ASP B 1 26 ? -21.844 -10.328 -43.5 1 68.62 26 ASP B C 1
ATOM 4968 O O . ASP B 1 26 ? -21.266 -10.539 -42.406 1 68.62 26 ASP B O 1
ATOM 4972 N N . ILE B 1 27 ? -22.656 -11.258 -43.906 1 70.94 27 ILE B N 1
ATOM 4973 C CA . ILE B 1 27 ? -23.094 -12.438 -43.188 1 70.94 27 ILE B CA 1
ATOM 4974 C C . ILE B 1 27 ? -22.047 -13.531 -43.281 1 70.94 27 ILE B C 1
ATOM 4976 O O . ILE B 1 27 ? -21.688 -14.164 -42.281 1 70.94 27 ILE B O 1
ATOM 4980 N N . CYS B 1 28 ? -21.562 -13.789 -44.438 1 68.5 28 CYS B N 1
ATOM 4981 C CA . CYS B 1 28 ? -20.516 -14.789 -44.625 1 68.5 28 CYS B CA 1
ATOM 4982 C C . CYS B 1 28 ? -19.234 -14.367 -43.906 1 68.5 28 CYS B C 1
ATOM 4984 O O . CYS B 1 28 ? -18.516 -15.211 -43.344 1 68.5 28 CYS B O 1
ATOM 4986 N N . ARG B 1 29 ? -18.938 -13.078 -43.812 1 67.31 29 ARG B N 1
ATOM 4987 C CA . ARG B 1 29 ? -17.828 -12.508 -43.062 1 67.31 29 ARG B CA 1
ATOM 4988 C C . ARG B 1 29 ? -18.031 -12.711 -41.562 1 67.31 29 ARG B C 1
ATOM 4990 O O . ARG B 1 29 ? -17.094 -13.07 -40.844 1 67.31 29 ARG B O 1
ATOM 4997 N N . SER B 1 30 ? -19.219 -12.547 -41.094 1 65.56 30 SER B N 1
ATOM 4998 C CA . SER B 1 30 ? -19.547 -12.711 -39.688 1 65.56 30 SER B CA 1
ATOM 4999 C C . SER B 1 30 ? -19.5 -14.18 -39.25 1 65.56 30 SER B C 1
ATOM 5001 O O . SER B 1 30 ? -19.094 -14.508 -38.156 1 65.56 30 SER B O 1
ATOM 5003 N N . ARG B 1 31 ? -19.734 -15.078 -40.094 1 64.5 31 ARG B N 1
ATOM 5004 C CA . ARG B 1 31 ? -19.781 -16.516 -39.844 1 64.5 31 ARG B CA 1
ATOM 5005 C C . ARG B 1 31 ? -18.484 -17.188 -40.281 1 64.5 31 ARG B C 1
ATOM 5007 O O . ARG B 1 31 ? -18.344 -18.406 -40.188 1 64.5 31 ARG B O 1
ATOM 5014 N N . LYS B 1 32 ? -17.5 -16.312 -40.719 1 59.12 32 LYS B N 1
ATOM 5015 C CA . LYS B 1 32 ? -16.203 -16.719 -41.25 1 59.12 32 LYS B CA 1
ATOM 5016 C C . LYS B 1 32 ? -16.328 -17.922 -42.156 1 59.12 32 LYS B C 1
ATOM 5018 O O . LYS B 1 32 ? -15.516 -18.844 -42.094 1 59.12 32 LYS B O 1
ATOM 5023 N N . ILE B 1 33 ? -17.359 -17.875 -42.969 1 68.25 33 ILE B N 1
ATOM 5024 C CA . ILE B 1 33 ? -17.516 -18.891 -44 1 68.25 33 ILE B CA 1
ATOM 5025 C C . ILE B 1 33 ? -17.188 -18.281 -45.375 1 68.25 33 ILE B C 1
ATOM 5027 O O . ILE B 1 33 ? -17.25 -17.062 -45.531 1 68.25 33 ILE B O 1
ATOM 5031 N N . ARG B 1 34 ? -16.75 -19.156 -46.25 1 69.44 34 ARG B N 1
ATOM 5032 C CA . ARG B 1 34 ? -16.375 -18.75 -47.594 1 69.44 34 ARG B CA 1
ATOM 5033 C C . ARG B 1 34 ? -17.578 -18.219 -48.375 1 69.44 34 ARG B C 1
ATOM 5035 O O . ARG B 1 34 ? -18.609 -18.875 -48.469 1 69.44 34 ARG B O 1
ATOM 5042 N N . CYS B 1 35 ? -17.547 -16.922 -48.656 1 69.69 35 CYS B N 1
ATOM 5043 C CA . CYS B 1 35 ? -18.562 -16.25 -49.469 1 69.69 35 CYS B CA 1
ATOM 5044 C C . CYS B 1 35 ? -18.219 -16.297 -50.938 1 69.69 35 CYS B C 1
ATOM 5046 O O . CYS B 1 35 ? -17.062 -16.109 -51.312 1 69.69 35 CYS B O 1
ATOM 5048 N N . ASP B 1 36 ? -18.984 -16.719 -51.875 1 73.12 36 ASP B N 1
ATOM 5049 C CA . ASP B 1 36 ? -18.703 -16.812 -53.281 1 73.12 36 ASP B CA 1
ATOM 5050 C C . ASP B 1 36 ? -18.859 -15.445 -53.969 1 73.12 36 ASP B C 1
ATOM 5052 O O . ASP B 1 36 ? -18.734 -15.336 -55.188 1 73.12 36 ASP B O 1
ATOM 5056 N N . GLY B 1 37 ? -19.125 -14.297 -53.219 1 69.38 37 GLY B N 1
ATOM 5057 C CA . GLY B 1 37 ? -19.141 -12.93 -53.719 1 69.38 37 GLY B CA 1
ATOM 5058 C C . GLY B 1 37 ? -20.375 -12.594 -54.531 1 69.38 37 GLY B C 1
ATOM 5059 O O . GLY B 1 37 ? -20.469 -11.5 -55.094 1 69.38 37 GLY B O 1
ATOM 5060 N N . LEU B 1 38 ? -21.344 -13.539 -54.719 1 75.69 38 LEU B N 1
ATOM 5061 C CA . LEU B 1 38 ? -22.562 -13.258 -55.469 1 75.69 38 LEU B CA 1
ATOM 5062 C C . LEU B 1 38 ? -23.547 -12.469 -54.625 1 75.69 38 LEU B C 1
ATOM 5064 O O . LEU B 1 38 ? -23.453 -12.445 -53.375 1 75.69 38 LEU B O 1
ATOM 5068 N N . SER B 1 39 ? -24.312 -11.539 -55.062 1 71.56 39 SER B N 1
ATOM 5069 C CA . SER B 1 39 ? -25.391 -10.789 -54.406 1 71.56 39 SER B CA 1
ATOM 5070 C C . SER B 1 39 ? -26.75 -11.305 -54.844 1 71.56 39 SER B C 1
ATOM 5072 O O . SER B 1 39 ? -27.219 -10.984 -55.938 1 71.56 39 SER B O 1
ATOM 5074 N N . PRO B 1 40 ? -27.406 -12.203 -53.969 1 72.5 40 PRO B N 1
ATOM 5075 C CA . PRO B 1 40 ? -27 -12.711 -52.656 1 72.5 40 PRO B CA 1
ATOM 5076 C C . PRO B 1 40 ? -26 -13.867 -52.781 1 72.5 40 PRO B C 1
ATOM 5078 O O . PRO B 1 40 ? -26 -14.602 -53.75 1 72.5 40 PRO B O 1
ATOM 5081 N N . CYS B 1 41 ? -25.062 -13.945 -51.781 1 74.56 41 CYS B N 1
ATOM 5082 C CA . CYS B 1 41 ? -24.109 -15.055 -51.844 1 74.56 41 CYS B CA 1
ATOM 5083 C C . CYS B 1 41 ? -24.812 -16.391 -51.594 1 74.56 41 CYS B C 1
ATOM 5085 O O . CYS B 1 41 ? -25.891 -16.422 -51.031 1 74.56 41 CYS B O 1
ATOM 5087 N N . THR B 1 42 ? -24.266 -17.5 -52.219 1 78.69 42 THR B N 1
ATOM 5088 C CA . THR B 1 42 ? -24.906 -18.812 -52.188 1 78.69 42 THR B CA 1
ATOM 5089 C C . THR B 1 42 ? -25.234 -19.203 -50.75 1 78.69 42 THR B C 1
ATOM 5091 O O . THR B 1 42 ? -26.297 -19.781 -50.5 1 78.69 42 THR B O 1
ATOM 5094 N N . SER B 1 43 ? -24.344 -18.875 -49.844 1 73.19 43 SER B N 1
ATOM 5095 C CA . SER B 1 43 ? -24.547 -19.219 -48.438 1 73.19 43 SER B CA 1
ATOM 5096 C C . SER B 1 43 ? -25.719 -18.438 -47.844 1 73.19 43 SER B C 1
ATOM 5098 O O . SER B 1 43 ? -26.547 -18.984 -47.125 1 73.19 43 SER B O 1
ATOM 5100 N N . CYS B 1 44 ? -25.797 -17.25 -48.094 1 74.25 44 CYS B N 1
ATOM 5101 C CA . CYS B 1 44 ? -26.922 -16.438 -47.625 1 74.25 44 CYS B CA 1
ATOM 5102 C C . CYS B 1 44 ? -28.203 -16.859 -48.312 1 74.25 44 CYS B C 1
ATOM 5104 O O . CYS B 1 44 ? -29.281 -16.859 -47.688 1 74.25 44 CYS B O 1
ATOM 5106 N N . SER B 1 45 ? -28.203 -17.281 -49.562 1 78.12 45 SER B N 1
ATOM 5107 C CA . SER B 1 45 ? -29.375 -17.734 -50.312 1 78.12 45 SER B CA 1
ATOM 5108 C C . SER B 1 45 ? -29.938 -19.031 -49.719 1 78.12 45 SER B C 1
ATOM 5110 O O . SER B 1 45 ? -31.156 -19.172 -49.594 1 78.12 45 SER B O 1
ATOM 5112 N N . VAL B 1 46 ? -29.016 -19.922 -49.406 1 74.69 46 VAL B N 1
ATOM 5113 C CA . VAL B 1 46 ? -29.469 -21.203 -48.844 1 74.69 46 VAL B CA 1
ATOM 5114 C C . VAL B 1 46 ? -30.047 -20.984 -47.438 1 74.69 46 VAL B C 1
ATOM 5116 O O . VAL B 1 46 ? -31.047 -21.609 -47.094 1 74.69 46 VAL B O 1
ATOM 5119 N N . SER B 1 47 ? -29.484 -20.094 -46.75 1 69 47 SER B N 1
ATOM 5120 C CA . SER B 1 47 ? -29.938 -19.859 -45.375 1 69 47 SER B CA 1
ATOM 5121 C C . SER B 1 47 ? -31.047 -18.828 -45.344 1 69 47 SER B C 1
ATOM 5123 O O . SER B 1 47 ? -31.531 -18.484 -44.25 1 69 47 SER B O 1
ATOM 5125 N N . GLN B 1 48 ? -31.516 -18.328 -46.344 1 72.94 48 GLN B N 1
ATOM 5126 C CA . GLN B 1 48 ? -32.562 -17.328 -46.531 1 72.94 48 GLN B CA 1
ATOM 5127 C C . GLN B 1 48 ? -32.312 -16.094 -45.688 1 72.94 48 GLN B C 1
ATOM 5129 O O . GLN B 1 48 ? -33.25 -15.57 -45.031 1 72.94 48 GLN B O 1
ATOM 5134 N N . THR B 1 49 ? -31.109 -15.828 -45.5 1 68.06 49 THR B N 1
ATOM 5135 C CA . THR B 1 49 ? -30.719 -14.617 -44.781 1 68.06 49 THR B CA 1
ATOM 5136 C C . THR B 1 49 ? -30.406 -13.484 -45.781 1 68.06 49 THR B C 1
ATOM 5138 O O . THR B 1 49 ? -29.969 -13.742 -46.906 1 68.06 49 THR B O 1
ATOM 5141 N N . GLU B 1 50 ? -30.734 -12.289 -45.406 1 73.19 50 GLU B N 1
ATOM 5142 C CA . GLU B 1 50 ? -30.484 -11.133 -46.25 1 73.19 50 GLU B CA 1
ATOM 5143 C C . GLU B 1 50 ? -28.984 -10.922 -46.469 1 73.19 50 GLU B C 1
ATOM 5145 O O . GLU B 1 50 ? -28.25 -10.695 -45.5 1 73.19 50 GLU B O 1
ATOM 5150 N N . CYS B 1 51 ? -28.438 -11.125 -47.688 1 68.06 51 CYS B N 1
ATOM 5151 C CA . CYS B 1 51 ? -27.047 -10.992 -48.094 1 68.06 51 CYS B CA 1
ATOM 5152 C C . CYS B 1 51 ? -26.672 -9.531 -48.312 1 68.06 51 CYS B C 1
ATOM 5154 O O . CYS B 1 51 ? -27.203 -8.875 -49.219 1 68.06 51 CYS B O 1
ATOM 5156 N N . THR B 1 52 ? -26.266 -8.789 -47.344 1 72.5 52 THR B N 1
ATOM 5157 C CA . THR B 1 52 ? -25.891 -7.379 -47.438 1 72.5 52 THR B CA 1
ATOM 5158 C C . THR B 1 52 ? -24.391 -7.234 -47.719 1 72.5 52 THR B C 1
ATOM 5160 O O . THR B 1 52 ? -23.594 -8.094 -47.312 1 72.5 52 THR B O 1
ATOM 5163 N N . TYR B 1 53 ? -24.094 -6.441 -48.781 1 61.78 53 TYR B N 1
ATOM 5164 C CA . TYR B 1 53 ? -22.734 -6.047 -49.156 1 61.78 53 TYR B CA 1
ATOM 5165 C C . TYR B 1 53 ? -22.469 -4.594 -48.781 1 61.78 53 TYR B C 1
ATOM 5167 O O . TYR B 1 53 ? -23.359 -3.75 -48.844 1 61.78 53 TYR B O 1
ATOM 5175 N N . GLY B 1 54 ? -21.203 -4.098 -48.156 1 52.97 54 GLY B N 1
ATOM 5176 C CA . GLY B 1 54 ? -20.781 -2.721 -47.969 1 52.97 54 GLY B CA 1
ATOM 5177 C C . GLY B 1 54 ? -20.656 -2.332 -46.5 1 52.97 54 GLY B C 1
ATOM 5178 O O . GLY B 1 54 ? -20.422 -1.167 -46.188 1 52.97 54 GLY B O 1
ATOM 5179 N N . SER B 1 55 ? -21.359 -3.021 -45.562 1 42.5 55 SER B N 1
ATOM 5180 C CA . SER B 1 55 ? -21.141 -2.521 -44.219 1 42.5 55 SER B CA 1
ATOM 5181 C C . SER B 1 55 ? -19.656 -2.486 -43.875 1 42.5 55 SER B C 1
ATOM 5183 O O . SER B 1 55 ? -18.922 -3.418 -44.188 1 42.5 55 SER B O 1
ATOM 5185 N N . GLU B 1 56 ? -19.094 -1.225 -43.906 1 36.5 56 GLU B N 1
ATOM 5186 C CA . GLU B 1 56 ? -17.719 -1.049 -43.469 1 36.5 56 GLU B CA 1
ATOM 5187 C C . GLU B 1 56 ? -17.344 -2.023 -42.375 1 36.5 56 GLU B C 1
ATOM 5189 O O . GLU B 1 56 ? -18.156 -2.289 -41.469 1 36.5 56 GLU B O 1
ATOM 5194 N N . ALA B 1 57 ? -16.453 -2.867 -42.594 1 35.38 57 ALA B N 1
ATOM 5195 C CA . ALA B 1 57 ? -15.797 -3.758 -41.656 1 35.38 57 ALA B CA 1
ATOM 5196 C C . ALA B 1 57 ? -15.555 -3.049 -40.312 1 35.38 57 ALA B C 1
ATOM 5198 O O . ALA B 1 57 ? -14.828 -2.055 -40.281 1 35.38 57 ALA B O 1
ATOM 5199 N N . ASN B 1 58 ? -16.594 -2.748 -39.562 1 30.94 58 ASN B N 1
ATOM 5200 C CA . ASN B 1 58 ? -16.25 -2.242 -38.219 1 30.94 58 ASN B CA 1
ATOM 5201 C C . ASN B 1 58 ? -14.977 -2.885 -37.688 1 30.94 58 ASN B C 1
ATOM 5203 O O . ASN B 1 58 ? -14.914 -4.102 -37.5 1 30.94 58 ASN B O 1
ATOM 5207 N N . SER B 1 59 ? -13.812 -2.434 -38.156 1 31.08 59 SER B N 1
ATOM 5208 C CA . SER B 1 59 ? -12.469 -2.748 -37.656 1 31.08 59 SER B CA 1
ATOM 5209 C C . SER B 1 59 ? -12.453 -2.918 -36.156 1 31.08 59 SER B C 1
ATOM 5211 O O . SER B 1 59 ? -11.906 -2.078 -35.438 1 31.08 59 SER B O 1
ATOM 5213 N N . ARG B 1 60 ? -13.547 -3.17 -35.594 1 35.56 60 ARG B N 1
ATOM 5214 C CA . ARG B 1 60 ? -13.453 -3.523 -34.188 1 35.56 60 ARG B CA 1
ATOM 5215 C C . ARG B 1 60 ? -12.438 -4.637 -33.969 1 35.56 60 ARG B C 1
ATOM 5217 O O . ARG B 1 60 ? -12.586 -5.738 -34.5 1 35.56 60 ARG B O 1
ATOM 5224 N N . GLY B 1 61 ? -11.219 -4.195 -33.781 1 31.36 61 GLY B N 1
ATOM 5225 C CA . GLY B 1 61 ? -10.039 -5.031 -33.594 1 31.36 61 GLY B CA 1
ATOM 5226 C C . GLY B 1 61 ? -10.289 -6.215 -32.688 1 31.36 61 GLY B C 1
ATOM 5227 O O . GLY B 1 61 ? -11.281 -6.25 -31.953 1 31.36 61 GLY B O 1
ATOM 5228 N N . LYS B 1 62 ? -9.672 -7.246 -32.969 1 34.69 62 LYS B N 1
ATOM 5229 C CA . LYS B 1 62 ? -9.625 -8.516 -32.25 1 34.69 62 LYS B CA 1
ATOM 5230 C C . LYS B 1 62 ? -9.68 -8.289 -30.75 1 34.69 62 LYS B C 1
ATOM 5232 O O . LYS B 1 62 ? -10.297 -9.07 -30.016 1 34.69 62 LYS B O 1
ATOM 5237 N N . SER B 1 63 ? -9.125 -7.195 -30.344 1 37.38 63 SER B N 1
ATOM 5238 C CA . SER B 1 63 ? -9.133 -6.82 -28.938 1 37.38 63 SER B CA 1
ATOM 5239 C C . SER B 1 63 ? -10.547 -6.527 -28.453 1 37.38 63 SER B C 1
ATOM 5241 O O . SER B 1 63 ? -10.883 -6.809 -27.297 1 37.38 63 SER B O 1
ATOM 5243 N N . ASP B 1 64 ? -11.445 -6.133 -29.391 1 41.53 64 ASP B N 1
ATOM 5244 C CA . ASP B 1 64 ? -12.828 -5.812 -29.047 1 41.53 64 ASP B CA 1
ATOM 5245 C C . ASP B 1 64 ? -13.641 -7.082 -28.797 1 41.53 64 ASP B C 1
ATOM 5247 O O . ASP B 1 64 ? -14.523 -7.105 -27.938 1 41.53 64 ASP B O 1
ATOM 5251 N N . LEU B 1 65 ? -13.227 -8.078 -29.516 1 39.66 65 LEU B N 1
ATOM 5252 C CA . LEU B 1 65 ? -13.977 -9.32 -29.359 1 39.66 65 LEU B CA 1
ATOM 5253 C C . LEU B 1 65 ? -13.711 -9.945 -27.984 1 39.66 65 LEU B C 1
ATOM 5255 O O . LEU B 1 65 ? -14.633 -10.453 -27.344 1 39.66 65 LEU B O 1
ATOM 5259 N N . ILE B 1 66 ? -12.438 -9.984 -27.547 1 40.28 66 ILE B N 1
ATOM 5260 C CA . ILE B 1 66 ? -12.117 -10.516 -26.234 1 40.28 66 ILE B CA 1
ATOM 5261 C C . ILE B 1 66 ? -12.766 -9.648 -25.156 1 40.28 66 ILE B C 1
ATOM 5263 O O . ILE B 1 66 ? -13.375 -10.164 -24.219 1 40.28 66 ILE B O 1
ATOM 5267 N N . LEU B 1 67 ? -12.727 -8.367 -25.469 1 45.41 67 LEU B N 1
ATOM 5268 C CA . LEU B 1 67 ? -13.32 -7.434 -24.516 1 45.41 67 LEU B CA 1
ATOM 5269 C C . LEU B 1 67 ? -14.844 -7.555 -24.516 1 45.41 67 LEU B C 1
ATOM 5271 O O . LEU B 1 67 ? -15.469 -7.527 -23.453 1 45.41 67 LEU B O 1
ATOM 5275 N N . GLU B 1 68 ? -15.445 -7.707 -25.734 1 46.69 68 GLU B N 1
ATOM 5276 C CA . GLU B 1 68 ? -16.891 -7.914 -25.828 1 46.69 68 GLU B CA 1
ATOM 5277 C C . GLU B 1 68 ? -17.312 -9.234 -25.203 1 46.69 68 GLU B C 1
ATOM 5279 O O . GLU B 1 68 ? -18.359 -9.328 -24.578 1 46.69 68 GLU B O 1
ATOM 5284 N N . GLY B 1 69 ? -16.5 -10.133 -25.438 1 43.12 69 GLY B N 1
ATOM 5285 C CA . GLY B 1 69 ? -16.75 -11.391 -24.75 1 43.12 69 GLY B CA 1
ATOM 5286 C C . GLY B 1 69 ? -16.703 -11.258 -23.234 1 43.12 69 GLY B C 1
ATOM 5287 O O . GLY B 1 69 ? -17.594 -11.766 -22.547 1 43.12 69 GLY B O 1
ATOM 5288 N N . VAL B 1 70 ? -15.75 -10.492 -22.812 1 46.38 70 VAL B N 1
ATOM 5289 C CA . VAL B 1 70 ? -15.633 -10.25 -21.375 1 46.38 70 VAL B CA 1
ATOM 5290 C C . VAL B 1 70 ? -16.797 -9.383 -20.906 1 46.38 70 VAL B C 1
ATOM 5292 O O . VAL B 1 70 ? -17.391 -9.656 -19.859 1 46.38 70 VAL B O 1
ATOM 5295 N N . LEU B 1 71 ? -17.172 -8.445 -21.75 1 47.78 71 LEU B N 1
ATOM 5296 C CA . LEU B 1 71 ? -18.297 -7.586 -21.422 1 47.78 71 LEU B CA 1
ATOM 5297 C C . LEU B 1 71 ? -19.609 -8.375 -21.453 1 47.78 71 LEU B C 1
ATOM 5299 O O . LEU B 1 71 ? -20.484 -8.164 -20.625 1 47.78 71 LEU B O 1
ATOM 5303 N N . ARG B 1 72 ? -19.766 -9.211 -22.422 1 45.94 72 ARG B N 1
ATOM 5304 C CA . ARG B 1 72 ? -20.938 -10.078 -22.484 1 45.94 72 ARG B CA 1
ATOM 5305 C C . ARG B 1 72 ? -21.016 -10.992 -21.266 1 45.94 72 ARG B C 1
ATOM 5307 O O . ARG B 1 72 ? -22.078 -11.172 -20.688 1 45.94 72 ARG B O 1
ATOM 5314 N N . VAL B 1 73 ? -19.906 -11.484 -20.922 1 45.88 73 VAL B N 1
ATOM 5315 C CA . VAL B 1 73 ? -19.844 -12.344 -19.734 1 45.88 73 VAL B CA 1
ATOM 5316 C C . VAL B 1 73 ? -20.156 -11.523 -18.484 1 45.88 73 VAL B C 1
ATOM 5318 O O . VAL B 1 73 ? -20.922 -11.969 -17.625 1 45.88 73 VAL B O 1
ATOM 5321 N N . GLU B 1 74 ? -19.719 -10.375 -18.578 1 46.16 74 GLU B N 1
ATOM 5322 C CA . GLU B 1 74 ? -19.969 -9.484 -17.438 1 46.16 74 GLU B CA 1
ATOM 5323 C C . GLU B 1 74 ? -21.438 -9.094 -17.359 1 46.16 74 GLU B C 1
ATOM 5325 O O . GLU B 1 74 ? -22.016 -9.062 -16.266 1 46.16 74 GLU B O 1
ATOM 5330 N N . ARG B 1 75 ? -22.031 -8.812 -18.484 1 49.09 75 ARG B N 1
ATOM 5331 C CA . ARG B 1 75 ? -23.453 -8.508 -18.547 1 49.09 75 ARG B CA 1
ATOM 5332 C C . ARG B 1 75 ? -24.281 -9.719 -18.125 1 49.09 75 ARG B C 1
ATOM 5334 O O . ARG B 1 75 ? -25.266 -9.578 -17.406 1 49.09 75 ARG B O 1
ATOM 5341 N N . LEU B 1 76 ? -23.891 -10.844 -18.547 1 44.31 76 LEU B N 1
ATOM 5342 C CA . LEU B 1 76 ? -24.609 -12.062 -18.188 1 44.31 76 LEU B CA 1
ATOM 5343 C C . LEU B 1 76 ? -24.484 -12.359 -16.703 1 44.31 76 LEU B C 1
ATOM 5345 O O . LEU B 1 76 ? -25.453 -12.75 -16.047 1 44.31 76 LEU B O 1
ATOM 5349 N N . LEU B 1 77 ? -23.406 -12.086 -16.203 1 45.38 77 LEU B N 1
ATOM 5350 C CA . LEU B 1 77 ? -23.172 -12.328 -14.773 1 45.38 77 LEU B CA 1
ATOM 5351 C C . LEU B 1 77 ? -23.922 -11.305 -13.922 1 45.38 77 LEU B C 1
ATOM 5353 O O . LEU B 1 77 ? -24.484 -11.648 -12.883 1 45.38 77 LEU B O 1
ATOM 5357 N N . GLN B 1 78 ? -24.031 -10.164 -14.391 1 47.72 78 GLN B N 1
ATOM 5358 C CA . GLN B 1 78 ? -24.828 -9.141 -13.742 1 47.72 78 GLN B CA 1
ATOM 5359 C C . GLN B 1 78 ? -26.312 -9.5 -13.781 1 47.72 78 GLN B C 1
ATOM 5361 O O . GLN B 1 78 ? -27.031 -9.312 -12.789 1 47.72 78 GLN B O 1
ATOM 5366 N N . GLN B 1 79 ? -26.703 -10.023 -14.844 1 45.59 79 GLN B N 1
ATOM 5367 C CA . GLN B 1 79 ? -28.078 -10.492 -14.969 1 45.59 79 GLN B CA 1
ATOM 5368 C C . GLN B 1 79 ? -28.344 -11.672 -14.039 1 45.59 79 GLN B C 1
ATOM 5370 O O . GLN B 1 79 ? -29.406 -11.75 -13.414 1 45.59 79 GLN B O 1
ATOM 5375 N N . MET B 1 80 ? -27.422 -12.477 -13.906 1 42 80 MET B N 1
ATOM 5376 C CA . MET B 1 80 ? -27.578 -13.641 -13.039 1 42 80 MET B CA 1
ATOM 5377 C C . MET B 1 80 ? -27.516 -13.242 -11.57 1 42 80 MET B C 1
ATOM 5379 O O . MET B 1 80 ? -28.281 -13.734 -10.75 1 42 80 MET B O 1
ATOM 5383 N N . ASN B 1 81 ? -26.562 -12.43 -11.203 1 42.25 81 ASN B N 1
ATOM 5384 C CA . ASN B 1 81 ? -26.5 -11.914 -9.836 1 42.25 81 ASN B CA 1
ATOM 5385 C C . ASN B 1 81 ? -27.766 -11.141 -9.469 1 42.25 81 ASN B C 1
ATOM 5387 O O . ASN B 1 81 ? -28.25 -11.242 -8.344 1 42.25 81 ASN B O 1
ATOM 5391 N N . ALA B 1 82 ? -28.297 -10.328 -10.281 1 44.28 82 ALA B N 1
ATOM 5392 C CA . ALA B 1 82 ? -29.609 -9.703 -10.102 1 44.28 82 ALA B CA 1
ATOM 5393 C C . ALA B 1 82 ? -30.703 -10.75 -9.977 1 44.28 82 ALA B C 1
ATOM 5395 O O . ALA B 1 82 ? -31.656 -10.57 -9.203 1 44.28 82 ALA B O 1
ATOM 5396 N N . ASN B 1 83 ? -30.578 -11.773 -10.734 1 37.97 83 ASN B N 1
ATOM 5397 C CA . ASN B 1 83 ? -31.562 -12.844 -10.633 1 37.97 83 ASN B CA 1
ATOM 5398 C C . ASN B 1 83 ? -31.375 -13.656 -9.352 1 37.97 83 ASN B C 1
ATOM 5400 O O . ASN B 1 83 ? -32.344 -14.156 -8.773 1 37.97 83 ASN B O 1
ATOM 5404 N N . VAL B 1 84 ? -30.156 -13.875 -9.016 1 38.16 84 VAL B N 1
ATOM 5405 C CA . VAL B 1 84 ? -29.938 -14.609 -7.773 1 38.16 84 VAL B CA 1
ATOM 5406 C C . VAL B 1 84 ? -30.359 -13.758 -6.582 1 38.16 84 VAL B C 1
ATOM 5408 O O . VAL B 1 84 ? -30.953 -14.266 -5.629 1 38.16 84 VAL B O 1
ATOM 5411 N N . VAL B 1 85 ? -30.109 -12.445 -6.523 1 36.41 85 VAL B N 1
ATOM 5412 C CA . VAL B 1 85 ? -30.688 -11.594 -5.488 1 36.41 85 VAL B CA 1
ATOM 5413 C C . VAL B 1 85 ? -32.219 -11.594 -5.617 1 36.41 85 VAL B C 1
ATOM 5415 O O . VAL B 1 85 ? -32.938 -11.539 -4.613 1 36.41 85 VAL B O 1
ATOM 5418 N N . SER B 1 86 ? -32.656 -11.703 -6.828 1 35.16 86 SER B N 1
ATOM 5419 C CA . SER B 1 86 ? -34.094 -11.75 -6.949 1 35.16 86 SER B CA 1
ATOM 5420 C C . SER B 1 86 ? -34.656 -13.062 -6.402 1 35.16 86 SER B C 1
ATOM 5422 O O . SER B 1 86 ? -35.875 -13.211 -6.266 1 35.16 86 SER B O 1
ATOM 5424 N N . TYR B 1 87 ? -33.844 -14.172 -6.52 1 27.98 87 TYR B N 1
ATOM 5425 C CA . TYR B 1 87 ? -34.5 -15.398 -6.051 1 27.98 87 TYR B CA 1
ATOM 5426 C C . TYR B 1 87 ? -34.562 -15.438 -4.527 1 27.98 87 TYR B C 1
ATOM 5428 O O . TYR B 1 87 ? -34.688 -16.5 -3.932 1 27.98 87 TYR B O 1
ATOM 5436 N N . ARG B 1 88 ? -34.031 -14.398 -3.777 1 31.45 88 ARG B N 1
ATOM 5437 C CA . ARG B 1 88 ? -34.562 -14.477 -2.416 1 31.45 88 ARG B CA 1
ATOM 5438 C C . ARG B 1 88 ? -36.094 -14.484 -2.414 1 31.45 88 ARG B C 1
ATOM 5440 O O . ARG B 1 88 ? -36.719 -13.578 -2.959 1 31.45 88 ARG B O 1
ATOM 5447 N N . ALA B 1 89 ? -36.719 -15.68 -2.24 1 26.69 89 ALA B N 1
ATOM 5448 C CA . ALA B 1 89 ? -38.125 -15.977 -2.109 1 26.69 89 ALA B CA 1
ATOM 5449 C C . ALA B 1 89 ? -38.844 -14.852 -1.379 1 26.69 89 ALA B C 1
ATOM 5451 O O . ALA B 1 89 ? -38.469 -14.453 -0.28 1 26.69 89 ALA B O 1
ATOM 5452 N N . PRO B 1 90 ? -39.562 -13.969 -2.066 1 27.83 90 PRO B N 1
ATOM 5453 C CA . PRO B 1 90 ? -40.531 -13.133 -1.357 1 27.83 90 PRO B CA 1
ATOM 5454 C C . PRO B 1 90 ? -41.375 -13.922 -0.353 1 27.83 90 PRO B C 1
ATOM 5456 O O . PRO B 1 90 ? -41.906 -14.977 -0.688 1 27.83 90 PRO B O 1
ATOM 5459 N N . LEU B 1 91 ? -40.906 -14.172 0.852 1 25.97 91 LEU B N 1
ATOM 5460 C CA . LEU B 1 91 ? -41.969 -14.609 1.745 1 25.97 91 LEU B CA 1
ATOM 5461 C C . LEU B 1 91 ? -43.281 -13.898 1.416 1 25.97 91 LEU B C 1
ATOM 5463 O O . LEU B 1 91 ? -43.344 -12.664 1.363 1 25.97 91 LEU B O 1
ATOM 5467 N N . GLN B 1 92 ? -44.094 -14.555 0.533 1 23.92 92 GLN B N 1
ATOM 5468 C CA . GLN B 1 92 ? -45.469 -14.281 0.199 1 23.92 92 GLN B CA 1
ATOM 5469 C C . GLN B 1 92 ? -46.25 -13.828 1.431 1 23.92 92 GLN B C 1
ATOM 5471 O O . GLN B 1 92 ? -46.5 -14.617 2.35 1 23.92 92 GLN B O 1
ATOM 5476 N N . LYS B 1 93 ? -45.969 -12.703 2.082 1 25.39 93 LYS B N 1
ATOM 5477 C CA . LYS B 1 93 ? -47.094 -12.305 2.928 1 25.39 93 LYS B CA 1
ATOM 5478 C C . LYS B 1 93 ? -48.438 -12.422 2.172 1 25.39 93 LYS B C 1
ATOM 5480 O O . LYS B 1 93 ? -48.5 -12.117 0.979 1 25.39 93 LYS B O 1
ATOM 5485 N N . PRO B 1 94 ? -49.438 -13.211 2.711 1 24.11 94 PRO B N 1
ATOM 5486 C CA . PRO B 1 94 ? -50.75 -13.406 2.119 1 24.11 94 PRO B CA 1
ATOM 5487 C C . PRO B 1 94 ? -51.375 -12.109 1.619 1 24.11 94 PRO B C 1
ATOM 5489 O O . PRO B 1 94 ? -51.031 -11.023 2.1 1 24.11 94 PRO B O 1
ATOM 5492 N N . PRO B 1 95 ? -52.062 -12.141 0.445 1 24.39 95 PRO B N 1
ATOM 5493 C CA . PRO B 1 95 ? -52.812 -11.109 -0.289 1 24.39 95 PRO B CA 1
ATOM 5494 C C . PRO B 1 95 ? -53.812 -10.367 0.587 1 24.39 95 PRO B C 1
ATOM 5496 O O . PRO B 1 95 ? -54.812 -10.961 1.032 1 24.39 95 PRO B O 1
ATOM 5499 N N . CYS B 1 96 ? -53.469 -9.797 1.823 1 22.73 96 CYS B N 1
ATOM 5500 C CA . CYS B 1 96 ? -54.688 -9.227 2.383 1 22.73 96 CYS B CA 1
ATOM 5501 C C . CYS B 1 96 ? -55.375 -8.289 1.386 1 22.73 96 CYS B C 1
ATOM 5503 O O . CYS B 1 96 ? -54.688 -7.562 0.656 1 22.73 96 CYS B O 1
ATOM 5505 N N . ASP B 1 97 ? -56.688 -8.453 1.104 1 20.86 97 ASP B N 1
ATOM 5506 C CA . ASP B 1 97 ? -57.75 -7.984 0.219 1 20.86 97 ASP B CA 1
ATOM 5507 C C . ASP B 1 97 ? -57.938 -6.473 0.333 1 20.86 97 ASP B C 1
ATOM 5509 O O . ASP B 1 97 ? -58.906 -5.922 -0.189 1 20.86 97 ASP B O 1
ATOM 5513 N N . ASP B 1 98 ? -57.219 -5.758 1.208 1 22.08 98 ASP B N 1
ATOM 5514 C CA . ASP B 1 98 ? -57.969 -4.551 1.504 1 22.08 98 ASP B CA 1
ATOM 5515 C C . ASP B 1 98 ? -58.188 -3.723 0.242 1 22.08 98 ASP B C 1
ATOM 5517 O O . ASP B 1 98 ? -57.375 -3.723 -0.667 1 22.08 98 ASP B O 1
ATOM 5521 N N . SER B 1 99 ? -59.438 -3.098 0.171 1 21.72 99 SER B N 1
ATOM 5522 C CA . SER B 1 99 ? -60.375 -2.449 -0.748 1 21.72 99 SER B CA 1
ATOM 5523 C C . SER B 1 99 ? -59.719 -1.247 -1.431 1 21.72 99 SER B C 1
ATOM 5525 O O . SER B 1 99 ? -59.75 -1.127 -2.656 1 21.72 99 SER B O 1
ATOM 5527 N N . GLY B 1 100 ? -59.875 -0.1 -0.746 1 21.12 100 GLY B N 1
ATOM 5528 C CA . GLY B 1 100 ? -60.469 1.057 -1.391 1 21.12 100 GLY B CA 1
ATOM 5529 C C . GLY B 1 100 ? -59.531 1.786 -2.316 1 21.12 100 GLY B C 1
ATOM 5530 O O . GLY B 1 100 ? -58.312 1.63 -2.209 1 21.12 100 GLY B O 1
ATOM 5531 N N . PRO B 1 101 ? -60.125 2.359 -3.441 1 22.03 101 PRO B N 1
ATOM 5532 C CA . PRO B 1 101 ? -59.594 2.82 -4.723 1 22.03 101 PRO B CA 1
ATOM 5533 C C . PRO B 1 101 ? -58.781 4.113 -4.594 1 22.03 101 PRO B C 1
ATOM 5535 O O . PRO B 1 101 ? -58.344 4.676 -5.602 1 22.03 101 PRO B O 1
ATOM 5538 N N . ILE B 1 102 ? -58.625 4.664 -3.363 1 23.36 102 ILE B N 1
ATOM 5539 C CA . ILE B 1 102 ? -58.562 6.109 -3.541 1 23.36 102 ILE B CA 1
ATOM 5540 C C . ILE B 1 102 ? -57.406 6.453 -4.496 1 23.36 102 ILE B C 1
ATOM 5542 O O . ILE B 1 102 ? -56.312 5.898 -4.383 1 23.36 102 ILE B O 1
ATOM 5546 N N . SER B 1 103 ? -57.75 7.176 -5.582 1 20.58 103 SER B N 1
ATOM 5547 C CA . SER B 1 103 ? -57.156 7.598 -6.852 1 20.58 103 SER B CA 1
ATOM 5548 C C . SER B 1 103 ? -55.938 8.5 -6.625 1 20.58 103 SER B C 1
ATOM 5550 O O . SER B 1 103 ? -55.406 9.078 -7.574 1 20.58 103 SER B O 1
ATOM 5552 N N . ASP B 1 104 ? -55.75 8.898 -5.344 1 22.42 104 ASP B N 1
ATOM 5553 C CA . ASP B 1 104 ? -55.094 10.188 -5.422 1 22.42 104 ASP B CA 1
ATOM 5554 C C . ASP B 1 104 ? -53.781 10.086 -6.242 1 22.42 104 ASP B C 1
ATOM 5556 O O . ASP B 1 104 ? -53.156 9.023 -6.285 1 22.42 104 ASP B O 1
ATOM 5560 N N . SER B 1 105 ? -53.688 11.117 -7.168 1 21.97 105 SER B N 1
ATOM 5561 C CA . SER B 1 105 ? -52.781 11.453 -8.242 1 21.97 105 SER B CA 1
ATOM 5562 C C . SER B 1 105 ? -51.344 11.508 -7.73 1 21.97 105 SER B C 1
ATOM 5564 O O . SER B 1 105 ? -50.938 12.484 -7.09 1 21.97 105 SER B O 1
ATOM 5566 N N . GLN B 1 106 ? -51.031 10.492 -6.984 1 21.2 106 GLN B N 1
ATOM 5567 C CA . GLN B 1 106 ? -49.75 10.516 -6.312 1 21.2 106 GLN B CA 1
ATOM 5568 C C . GLN B 1 106 ? -48.625 10.773 -7.301 1 21.2 106 GLN B C 1
ATOM 5570 O O . GLN B 1 106 ? -48.469 10.047 -8.289 1 21.2 106 GLN B O 1
ATOM 5575 N N . HIS B 1 107 ? -48.438 12.172 -7.434 1 22.12 107 HIS B N 1
ATOM 5576 C CA . HIS B 1 107 ? -47.344 12.578 -8.289 1 22.12 107 HIS B CA 1
ATOM 5577 C C . HIS B 1 107 ? -46.125 11.711 -8.047 1 22.12 107 HIS B C 1
ATOM 5579 O O . HIS B 1 107 ? -45.75 11.43 -6.895 1 22.12 107 HIS B O 1
ATOM 5585 N N . PRO B 1 108 ? -45.906 10.812 -9.016 1 23.55 108 PRO B N 1
ATOM 5586 C CA . PRO B 1 108 ? -44.781 9.867 -8.938 1 23.55 108 PRO B CA 1
ATOM 5587 C C . PRO B 1 108 ? -43.469 10.547 -8.625 1 23.55 108 PRO B C 1
ATOM 5589 O O . PRO B 1 108 ? -43.031 11.438 -9.367 1 23.55 108 PRO B O 1
ATOM 5592 N N . SER B 1 109 ? -43.469 11.195 -7.391 1 21.7 109 SER B N 1
ATOM 5593 C CA . SER B 1 109 ? -42.125 11.711 -7.113 1 21.7 109 SER B CA 1
ATOM 5594 C C . SER B 1 109 ? -41.062 10.781 -7.652 1 21.7 109 SER B C 1
ATOM 5596 O O . SER B 1 109 ? -41.125 9.562 -7.449 1 21.7 109 SER B O 1
ATOM 5598 N N . ALA B 1 110 ? -40.438 11.312 -8.727 1 22.55 110 ALA B N 1
ATOM 5599 C CA . ALA B 1 110 ? -39.375 10.742 -9.523 1 22.55 110 ALA B CA 1
ATOM 5600 C C . ALA B 1 110 ? -38.281 10.164 -8.633 1 22.55 110 ALA B C 1
ATOM 5602 O O . ALA B 1 110 ? -37.531 10.906 -8 1 22.55 110 ALA B O 1
ATOM 5603 N N . ASN B 1 111 ? -38.688 9.273 -7.695 1 23.25 111 ASN B N 1
ATOM 5604 C CA . ASN B 1 111 ? -37.656 8.422 -7.141 1 23.25 111 ASN B CA 1
ATOM 5605 C C . ASN B 1 111 ? -36.562 8.148 -8.164 1 23.25 111 ASN B C 1
ATOM 5607 O O . ASN B 1 111 ? -36.781 7.438 -9.148 1 23.25 111 ASN B O 1
ATOM 5611 N N . TYR B 1 112 ? -35.938 9.234 -8.562 1 21.47 112 TYR B N 1
ATOM 5612 C CA . TYR B 1 112 ? -34.781 8.969 -9.391 1 21.47 112 TYR B CA 1
ATOM 5613 C C . TYR B 1 112 ? -34.094 7.66 -8.992 1 21.47 112 TYR B C 1
ATOM 5615 O O . TYR B 1 112 ? -33.562 7.539 -7.879 1 21.47 112 TYR B O 1
ATOM 5623 N N . ALA B 1 113 ? -34.625 6.613 -9.289 1 23.81 113 ALA B N 1
ATOM 5624 C CA . ALA B 1 113 ? -34 5.305 -9.516 1 23.81 113 ALA B CA 1
ATOM 5625 C C . ALA B 1 113 ? -32.562 5.449 -9.922 1 23.81 113 ALA B C 1
ATOM 5627 O O . ALA B 1 113 ? -32.25 5.984 -10.992 1 23.81 113 ALA B O 1
ATOM 5628 N N . ARG B 1 114 ? -31.719 5.746 -8.992 1 28.45 114 ARG B N 1
ATOM 5629 C CA . ARG B 1 114 ? -30.328 5.441 -9.359 1 28.45 114 ARG B CA 1
ATOM 5630 C C . ARG B 1 114 ? -30.281 4.418 -10.484 1 28.45 114 ARG B C 1
ATOM 5632 O O . ARG B 1 114 ? -30.656 3.258 -10.297 1 28.45 114 ARG B O 1
ATOM 5639 N N . ASN B 1 115 ? -30.719 4.738 -11.648 1 24.94 115 ASN B N 1
ATOM 5640 C CA . ASN B 1 115 ? -30.672 4.07 -12.945 1 24.94 115 ASN B CA 1
ATOM 5641 C C . ASN B 1 115 ? -29.625 2.957 -12.961 1 24.94 115 ASN B C 1
ATOM 5643 O O . ASN B 1 115 ? -28.609 3.041 -12.266 1 24.94 115 ASN B O 1
ATOM 5647 N N . GLY B 1 116 ? -29.969 1.838 -13.375 1 29.14 116 GLY B N 1
ATOM 5648 C CA . GLY B 1 116 ? -29.406 0.548 -13.734 1 29.14 116 GLY B CA 1
ATOM 5649 C C . GLY B 1 116 ? -28.031 0.655 -14.391 1 29.14 116 GLY B C 1
ATOM 5650 O O . GLY B 1 116 ? -27.703 -0.143 -15.273 1 29.14 116 GLY B O 1
ATOM 5651 N N . GLN B 1 117 ? -27.5 1.748 -14.609 1 32.12 117 GLN B N 1
ATOM 5652 C CA . GLN B 1 117 ? -26.188 1.651 -15.242 1 32.12 117 GLN B CA 1
ATOM 5653 C C . GLN B 1 117 ? -25.375 0.494 -14.664 1 32.12 117 GLN B C 1
ATOM 5655 O O . GLN B 1 117 ? -25.25 0.373 -13.445 1 32.12 117 GLN B O 1
ATOM 5660 N N . GLY B 1 118 ? -25.375 -0.659 -15.281 1 33.28 118 GLY B N 1
ATOM 5661 C CA . GLY B 1 118 ? -24.719 -1.938 -15.07 1 33.28 118 GLY B CA 1
ATOM 5662 C C . GLY B 1 118 ? -23.438 -1.82 -14.273 1 33.28 118 GLY B C 1
ATOM 5663 O O . GLY B 1 118 ? -22.344 -1.76 -14.844 1 33.28 118 GLY B O 1
ATOM 5664 N N . ASN B 1 119 ? -23.297 -1.146 -13.375 1 39.19 119 ASN B N 1
ATOM 5665 C CA . ASN B 1 119 ? -22.109 -1.045 -12.523 1 39.19 119 ASN B CA 1
ATOM 5666 C C . ASN B 1 119 ? -21.453 -2.404 -12.32 1 39.19 119 ASN B C 1
ATOM 5668 O O . ASN B 1 119 ? -22.016 -3.287 -11.68 1 39.19 119 ASN B O 1
ATOM 5672 N N . LEU B 1 120 ? -20.719 -2.941 -13.266 1 46.69 120 LEU B N 1
ATOM 5673 C CA . LEU B 1 120 ? -19.922 -4.164 -13.242 1 46.69 120 LEU B CA 1
ATOM 5674 C C . LEU B 1 120 ? -19.266 -4.363 -11.875 1 46.69 120 LEU B C 1
ATOM 5676 O O . LEU B 1 120 ? -18.578 -3.477 -11.383 1 46.69 120 LEU B O 1
ATOM 5680 N N . GLU B 1 121 ? -19.828 -5.141 -11.094 1 65.44 121 GLU B N 1
ATOM 5681 C CA . GLU B 1 121 ? -19.219 -5.496 -9.812 1 65.44 121 GLU B CA 1
ATOM 5682 C C . GLU B 1 121 ? -17.75 -5.852 -9.977 1 65.44 121 GLU B C 1
ATOM 5684 O O . GLU B 1 121 ? -17.391 -6.602 -10.883 1 65.44 121 GLU B O 1
ATOM 5689 N N . ASN B 1 122 ? -16.938 -5.184 -9.422 1 70.25 122 ASN B N 1
ATOM 5690 C CA . ASN B 1 122 ? -15.492 -5.441 -9.422 1 70.25 122 ASN B CA 1
ATOM 5691 C C . ASN B 1 122 ? -15.188 -6.895 -9.078 1 70.25 122 ASN B C 1
ATOM 5693 O O . ASN B 1 122 ? -15.852 -7.488 -8.227 1 70.25 122 ASN B O 1
ATOM 5697 N N . ALA B 1 123 ? -14.398 -7.469 -9.969 1 81.38 123 ALA B N 1
ATOM 5698 C CA . ALA B 1 123 ? -13.93 -8.82 -9.672 1 81.38 123 ALA B CA 1
ATOM 5699 C C . ALA B 1 123 ? -12.867 -8.805 -8.57 1 81.38 123 ALA B C 1
ATOM 5701 O O . ALA B 1 123 ? -11.68 -8.625 -8.852 1 81.38 123 ALA B O 1
ATOM 5702 N N . VAL B 1 124 ? -13.344 -8.906 -7.348 1 80.5 124 VAL B N 1
ATOM 5703 C CA . VAL B 1 124 ? -12.453 -8.82 -6.195 1 80.5 124 VAL B CA 1
ATOM 5704 C C . VAL B 1 124 ? -12.406 -10.164 -5.477 1 80.5 124 VAL B C 1
ATOM 5706 O O . VAL B 1 124 ? -13.43 -10.852 -5.363 1 80.5 124 VAL B O 1
ATOM 5709 N N . LEU B 1 125 ? -11.25 -10.531 -5.145 1 85.31 125 LEU B N 1
ATOM 5710 C CA . LEU B 1 125 ? -11.07 -11.711 -4.301 1 85.31 125 LEU B CA 1
ATOM 5711 C C . LEU B 1 125 ? -11.375 -11.383 -2.842 1 85.31 125 LEU B C 1
ATOM 5713 O O . LEU B 1 125 ? -10.82 -10.438 -2.283 1 85.31 125 LEU B O 1
ATOM 5717 N N . ASP B 1 126 ? -12.297 -12.117 -2.332 1 76.5 126 ASP B N 1
ATOM 5718 C CA . ASP B 1 126 ? -12.68 -11.891 -0.941 1 76.5 126 ASP B CA 1
ATOM 5719 C C . ASP B 1 126 ? -11.516 -12.18 0.003 1 76.5 126 ASP B C 1
ATOM 5721 O O . ASP B 1 126 ? -10.789 -13.156 -0.175 1 76.5 126 ASP B O 1
ATOM 5725 N N . ALA B 1 127 ? -11.562 -11.266 0.937 1 77.12 127 ALA B N 1
ATOM 5726 C CA . ALA B 1 127 ? -10.562 -11.492 1.978 1 77.12 127 ALA B CA 1
ATOM 5727 C C . ALA B 1 127 ? -10.906 -12.727 2.803 1 77.12 127 ALA B C 1
ATOM 5729 O O . ALA B 1 127 ? -12.078 -12.969 3.115 1 77.12 127 ALA B O 1
ATOM 5730 N N . MET B 1 128 ? -10.039 -13.586 3.014 1 79.12 128 MET B N 1
ATOM 5731 C CA . MET B 1 128 ? -10.172 -14.766 3.871 1 79.12 128 MET B CA 1
ATOM 5732 C C . MET B 1 128 ? -11.016 -15.844 3.199 1 79.12 128 MET B C 1
ATOM 5734 O O . MET B 1 128 ? -11.75 -16.562 3.869 1 79.12 128 MET B O 1
ATOM 5738 N N . HIS B 1 129 ? -10.961 -15.742 1.866 1 82.56 129 HIS B N 1
ATOM 5739 C CA . HIS B 1 129 ? -11.602 -16.844 1.165 1 82.56 129 HIS B CA 1
ATOM 5740 C C . HIS B 1 129 ? -11.039 -18.188 1.62 1 82.56 129 HIS B C 1
ATOM 5742 O O . HIS B 1 129 ? -9.961 -18.25 2.215 1 82.56 129 HIS B O 1
ATOM 5748 N N . THR B 1 130 ? -11.734 -19.234 1.374 1 83.75 130 THR B N 1
ATOM 5749 C CA . THR B 1 130 ? -11.391 -20.516 1.983 1 83.75 130 THR B CA 1
ATOM 5750 C C . THR B 1 130 ? -10.852 -21.484 0.937 1 83.75 130 THR B C 1
ATOM 5752 O O . THR B 1 130 ? -10.969 -22.703 1.087 1 83.75 130 THR B O 1
ATOM 5755 N N . SER B 1 131 ? -10.281 -21 -0.086 1 86.69 131 SER B N 1
ATOM 5756 C CA . SER B 1 131 ? -9.82 -21.859 -1.167 1 86.69 131 SER B CA 1
ATOM 5757 C C . SER B 1 131 ? -8.305 -21.969 -1.173 1 86.69 131 SER B C 1
ATOM 5759 O O . SER B 1 131 ? -7.719 -22.5 -2.121 1 86.69 131 SER B O 1
ATOM 5761 N N . THR B 1 132 ? -7.641 -21.547 -0.124 1 92.06 132 THR B N 1
ATOM 5762 C CA . THR B 1 132 ? -6.188 -21.656 -0.077 1 92.06 132 THR B CA 1
ATOM 5763 C C . THR B 1 132 ? -5.762 -23.109 0.195 1 92.06 132 THR B C 1
ATOM 5765 O O . THR B 1 132 ? -6.555 -23.906 0.686 1 92.06 132 THR B O 1
ATOM 5768 N N . THR B 1 133 ? -4.523 -23.375 -0.149 1 94.62 133 THR B N 1
ATOM 5769 C CA . THR B 1 133 ? -3.973 -24.688 0.148 1 94.62 133 THR B CA 1
ATOM 5770 C C . THR B 1 133 ? -4.012 -24.969 1.648 1 94.62 133 THR B C 1
ATOM 5772 O O . THR B 1 133 ? -4.352 -26.078 2.072 1 94.62 133 THR B O 1
ATOM 5775 N N . GLU B 1 134 ? -3.738 -24 2.455 1 93.88 134 GLU B N 1
ATOM 5776 C CA . GLU B 1 134 ? -3.771 -24.156 3.906 1 93.88 134 GLU B CA 1
ATOM 5777 C C . GLU B 1 134 ? -5.195 -24.391 4.402 1 93.88 134 GLU B C 1
ATOM 5779 O O . GLU B 1 134 ? -5.406 -25.156 5.344 1 93.88 134 GLU B O 1
ATOM 5784 N N . SER B 1 135 ? -6.129 -23.719 3.773 1 92.06 135 SER B N 1
ATOM 5785 C CA . SER B 1 135 ? -7.523 -23.953 4.125 1 92.06 135 SER B CA 1
ATOM 5786 C C . SER B 1 135 ? -7.949 -25.375 3.789 1 92.06 135 SER B C 1
ATOM 5788 O O . SER B 1 135 ? -8.68 -26.016 4.551 1 92.06 135 SER B O 1
ATOM 5790 N N . VAL B 1 136 ? -7.52 -25.891 2.645 1 94.25 136 VAL B N 1
ATOM 5791 C CA . VAL B 1 136 ? -7.82 -27.266 2.238 1 94.25 136 VAL B CA 1
ATOM 5792 C C . VAL B 1 136 ? -7.195 -28.25 3.225 1 94.25 136 VAL B C 1
ATOM 5794 O O . VAL B 1 136 ? -7.832 -29.219 3.621 1 94.25 136 VAL B O 1
ATOM 5797 N N . LEU B 1 137 ? -5.977 -27.969 3.594 1 96.31 137 LEU B N 1
ATOM 5798 C CA . LEU B 1 137 ? -5.258 -28.828 4.527 1 96.31 137 LEU B CA 1
ATOM 5799 C C . LEU B 1 137 ? -6.012 -28.953 5.848 1 96.31 137 LEU B C 1
ATOM 5801 O O . LEU B 1 137 ? -5.848 -29.938 6.57 1 96.31 137 LEU B O 1
ATOM 5805 N N . GLN B 1 138 ? -6.93 -28.047 6.125 1 93.38 138 GLN B N 1
ATOM 5806 C CA . GLN B 1 138 ? -7.656 -28.031 7.395 1 93.38 138 GLN B CA 1
ATOM 5807 C C . GLN B 1 138 ? -8.953 -28.828 7.301 1 93.38 138 GLN B C 1
ATOM 5809 O O . GLN B 1 138 ? -9.664 -28.984 8.297 1 93.38 138 GLN B O 1
ATOM 5814 N N . TRP B 1 139 ? -9.227 -29.359 6.082 1 93.06 139 TRP B N 1
ATOM 5815 C CA . TRP B 1 139 ? -10.422 -30.188 5.949 1 93.06 139 TRP B CA 1
ATOM 5816 C C . TRP B 1 139 ? -10.383 -31.359 6.926 1 93.06 139 TRP B C 1
ATOM 5818 O O . TRP B 1 139 ? -9.328 -31.969 7.129 1 93.06 139 TRP B O 1
ATOM 5828 N N . PRO B 1 140 ? -11.523 -31.672 7.57 1 91.19 140 PRO B N 1
ATOM 5829 C CA . PRO B 1 140 ? -11.555 -32.781 8.531 1 91.19 140 PRO B CA 1
ATOM 5830 C C . PRO B 1 140 ? -11.125 -34.094 7.922 1 91.19 140 PRO B C 1
ATOM 5832 O O . PRO B 1 140 ? -10.688 -35 8.641 1 91.19 140 PRO B O 1
ATOM 5835 N N . HIS B 1 141 ? -11.141 -34.25 6.688 1 90.31 141 HIS B N 1
ATOM 5836 C CA . HIS B 1 141 ? -10.789 -35.469 5.969 1 90.31 141 HIS B CA 1
ATOM 5837 C C . HIS B 1 141 ? -9.305 -35.781 6.125 1 90.31 141 HIS B C 1
ATOM 5839 O O . HIS B 1 141 ? -8.883 -36.906 5.852 1 90.31 141 HIS B O 1
ATOM 5845 N N . PHE B 1 142 ? -8.539 -34.875 6.57 1 94.19 142 PHE B N 1
ATOM 5846 C CA . PHE B 1 142 ? -7.102 -35.094 6.703 1 94.19 142 PHE B CA 1
ATOM 5847 C C . PHE B 1 142 ? -6.73 -35.406 8.148 1 94.19 142 PHE B C 1
ATOM 5849 O O . PHE B 1 142 ? -5.551 -35.531 8.477 1 94.19 142 PHE B O 1
ATOM 5856 N N . ASP B 1 143 ? -7.758 -35.531 8.984 1 92.38 143 ASP B N 1
ATOM 5857 C CA . ASP B 1 143 ? -7.535 -35.906 10.375 1 92.38 143 ASP B CA 1
ATOM 5858 C C . ASP B 1 143 ? -6.859 -37.25 10.477 1 92.38 143 ASP B C 1
ATOM 5860 O O . ASP B 1 143 ? -6.102 -37.531 11.422 1 92.38 143 ASP B O 1
ATOM 5864 N N . VAL B 1 144 ? -7.086 -38.094 9.555 1 92.56 144 VAL B N 1
ATOM 5865 C CA . VAL B 1 144 ? -6.57 -39.469 9.57 1 92.56 144 VAL B CA 1
ATOM 5866 C C . VAL B 1 144 ? -5.133 -39.469 9.062 1 92.56 144 VAL B C 1
ATOM 5868 O O . VAL B 1 144 ? -4.461 -40.531 9.102 1 92.56 144 VAL B O 1
ATOM 5871 N N . PHE B 1 145 ? -4.625 -38.375 8.562 1 94.75 145 PHE B N 1
ATOM 5872 C CA . PHE B 1 145 ? -3.252 -38.219 8.102 1 94.75 145 PHE B CA 1
ATOM 5873 C C . PHE B 1 145 ? -2.516 -37.156 8.906 1 94.75 145 PHE B C 1
ATOM 5875 O O . PHE B 1 145 ? -2.119 -36.125 8.367 1 94.75 145 PHE B O 1
ATOM 5882 N N . PRO B 1 146 ? -2.209 -37.375 10.102 1 93.62 146 PRO B N 1
ATOM 5883 C CA . PRO B 1 146 ? -1.682 -36.344 10.992 1 93.62 146 PRO B CA 1
ATOM 5884 C C . PRO B 1 146 ? -0.339 -35.781 10.523 1 93.62 146 PRO B C 1
ATOM 5886 O O . PRO B 1 146 ? -0.01 -34.625 10.812 1 93.62 146 PRO B O 1
ATOM 5889 N N . SER B 1 147 ? 0.506 -36.531 9.766 1 94.44 147 SER B N 1
ATOM 5890 C CA . SER B 1 147 ? 1.816 -36.094 9.312 1 94.44 147 SER B CA 1
ATOM 5891 C C . SER B 1 147 ? 1.691 -34.875 8.391 1 94.44 147 SER B C 1
ATOM 5893 O O . SER B 1 147 ? 2.578 -34.031 8.352 1 94.44 147 SER B O 1
ATOM 5895 N N . LEU B 1 148 ? 0.578 -34.844 7.621 1 95.88 148 LEU B N 1
ATOM 5896 C CA . LEU B 1 148 ? 0.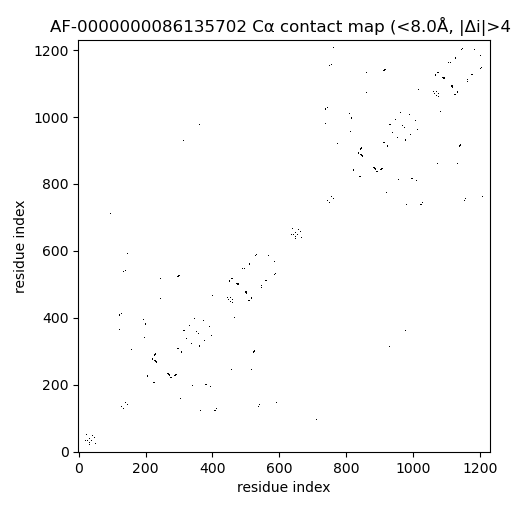354 -33.75 6.699 1 95.88 148 LEU B CA 1
ATOM 5897 C C . LEU B 1 148 ? 0.244 -32.438 7.453 1 95.88 148 LEU B C 1
ATOM 5899 O O . LEU B 1 148 ? 0.705 -31.391 6.973 1 95.88 148 LEU B O 1
ATOM 5903 N N . ARG B 1 149 ? -0.302 -32.438 8.68 1 94.25 149 ARG B N 1
ATOM 5904 C CA . ARG B 1 149 ? -0.549 -31.219 9.438 1 94.25 149 ARG B CA 1
ATOM 5905 C C . ARG B 1 149 ? 0.521 -31 10.5 1 94.25 149 ARG B C 1
ATOM 5907 O O . ARG B 1 149 ? 0.974 -29.875 10.719 1 94.25 149 ARG B O 1
ATOM 5914 N N . ASN B 1 150 ? 0.936 -32.062 11.125 1 92.56 150 ASN B N 1
ATOM 5915 C CA . ASN B 1 150 ? 1.88 -31.953 12.234 1 92.56 150 ASN B CA 1
ATOM 5916 C C . ASN B 1 150 ? 3.229 -31.406 11.773 1 92.56 150 ASN B C 1
ATOM 5918 O O . ASN B 1 150 ? 3.904 -30.703 12.516 1 92.56 150 ASN B O 1
ATOM 5922 N N . ASP B 1 151 ? 3.641 -31.703 10.594 1 92 151 ASP B N 1
ATOM 5923 C CA . ASP B 1 151 ? 4.934 -31.266 10.07 1 92 151 ASP B CA 1
ATOM 5924 C C . ASP B 1 151 ? 4.789 -30.031 9.195 1 92 151 ASP B C 1
ATOM 5926 O O . ASP B 1 151 ? 5.75 -29.594 8.555 1 92 151 ASP B O 1
ATOM 5930 N N . TYR B 1 152 ? 3.604 -29.547 9.141 1 95.5 152 TYR B N 1
ATOM 5931 C CA . TYR B 1 152 ? 3.344 -28.406 8.281 1 95.5 152 TYR B CA 1
ATOM 5932 C C . TYR B 1 152 ? 3.572 -27.094 9.039 1 95.5 152 TYR B C 1
ATOM 5934 O O . TYR B 1 152 ? 3.045 -26.906 10.133 1 95.5 152 TYR B O 1
ATOM 5942 N N . VAL B 1 153 ? 4.43 -26.25 8.539 1 95.19 153 VAL B N 1
ATOM 5943 C CA . VAL B 1 153 ? 4.641 -24.906 9.07 1 95.19 153 VAL B CA 1
ATOM 5944 C C . VAL B 1 153 ? 3.855 -23.891 8.234 1 95.19 153 VAL B C 1
ATOM 5946 O O . VAL B 1 153 ? 3.936 -23.891 7.008 1 95.19 153 VAL B O 1
ATOM 5949 N N . PRO B 1 154 ? 3.041 -23.047 8.906 1 94 154 PRO B N 1
ATOM 5950 C CA . PRO B 1 154 ? 2.314 -22.047 8.141 1 94 154 PRO B CA 1
ATOM 5951 C C . PRO B 1 154 ? 3.219 -21.266 7.188 1 94 154 PRO B C 1
ATOM 5953 O O . PRO B 1 154 ? 4.352 -20.922 7.543 1 94 154 PRO B O 1
ATOM 5956 N N . ILE B 1 155 ? 2.719 -21.016 6.016 1 95.69 155 ILE B N 1
ATOM 5957 C CA . ILE B 1 155 ? 3.5 -20.438 4.922 1 95.69 155 ILE B CA 1
ATOM 5958 C C . ILE B 1 155 ? 4.09 -19.109 5.359 1 95.69 155 ILE B C 1
ATOM 5960 O O . ILE B 1 155 ? 5.254 -18.812 5.07 1 95.69 155 ILE B O 1
ATOM 5964 N N . PHE B 1 156 ? 3.295 -18.281 5.992 1 94.81 156 PHE B N 1
ATOM 5965 C CA . PHE B 1 156 ? 3.783 -16.984 6.422 1 94.81 156 PHE B CA 1
ATOM 5966 C C . PHE B 1 156 ? 4.98 -17.125 7.352 1 94.81 156 PHE B C 1
ATOM 5968 O O . PHE B 1 156 ? 5.965 -16.406 7.227 1 94.81 156 PHE B O 1
ATOM 5975 N N . GLU B 1 157 ? 4.852 -17.969 8.281 1 94.06 157 GLU B N 1
ATOM 5976 C CA . GLU B 1 157 ? 5.934 -18.188 9.234 1 94.06 157 GLU B CA 1
ATOM 5977 C C . GLU B 1 157 ? 7.215 -18.625 8.531 1 94.06 157 GLU B C 1
ATOM 5979 O O . GLU B 1 157 ? 8.305 -18.156 8.859 1 94.06 157 GLU B O 1
ATOM 5984 N N . LEU B 1 158 ? 7.074 -19.516 7.547 1 95.38 158 LEU B N 1
ATOM 5985 C CA . LEU B 1 158 ? 8.219 -20 6.785 1 95.38 158 LEU B CA 1
ATOM 5986 C C . LEU B 1 158 ? 8.914 -18.859 6.051 1 95.38 158 LEU B C 1
ATOM 5988 O O . LEU B 1 158 ? 10.141 -18.75 6.086 1 95.38 158 LEU B O 1
ATOM 5992 N N . GLU B 1 159 ? 8.141 -18.062 5.426 1 95.56 159 GLU B N 1
ATOM 5993 C CA . GLU B 1 159 ? 8.68 -17.016 4.559 1 95.56 159 GLU B CA 1
ATOM 5994 C C . GLU B 1 159 ? 9.195 -15.836 5.379 1 95.56 159 GLU B C 1
ATOM 5996 O O . GLU B 1 159 ? 10.18 -15.195 5 1 95.56 159 GLU B O 1
ATOM 6001 N N . GLN B 1 160 ? 8.516 -15.523 6.465 1 93.31 160 GLN B N 1
ATOM 6002 C CA . GLN B 1 160 ? 8.938 -14.43 7.332 1 93.31 160 GLN B CA 1
ATOM 6003 C C . GLN B 1 160 ? 10.281 -14.742 7.988 1 93.31 160 GLN B C 1
ATOM 6005 O O . GLN B 1 160 ? 11.102 -13.836 8.195 1 93.31 160 GLN B O 1
ATOM 6010 N N . ALA B 1 161 ? 10.547 -15.969 8.266 1 91.62 161 ALA B N 1
ATOM 6011 C CA . ALA B 1 161 ? 11.75 -16.391 8.969 1 91.62 161 ALA B CA 1
ATOM 6012 C C . ALA B 1 161 ? 12.961 -16.406 8.039 1 91.62 161 ALA B C 1
ATOM 6014 O O . ALA B 1 161 ? 14.102 -16.516 8.492 1 91.62 161 ALA B O 1
ATOM 6015 N N . ARG B 1 162 ? 12.727 -16.219 6.754 1 92.62 162 ARG B N 1
ATOM 6016 C CA . ARG B 1 162 ? 13.844 -16.266 5.812 1 92.62 162 ARG B CA 1
ATOM 6017 C C . ARG B 1 162 ? 14.766 -15.062 5.996 1 92.62 162 ARG B C 1
ATOM 6019 O O . ARG B 1 162 ? 14.312 -13.945 6.234 1 92.62 162 ARG B O 1
ATOM 6026 N N . SER B 1 163 ? 16.047 -15.297 5.871 1 87.31 163 SER B N 1
ATOM 6027 C CA . SER B 1 163 ? 17.016 -14.219 5.957 1 87.31 163 SER B CA 1
ATOM 6028 C C . SER B 1 163 ? 16.922 -13.297 4.746 1 87.31 163 SER B C 1
ATOM 6030 O O . SER B 1 163 ? 16.609 -13.742 3.643 1 87.31 163 SER B O 1
ATOM 6032 N N . PRO B 1 164 ? 17.234 -12.055 5 1 83.38 164 PRO B N 1
ATOM 6033 C CA . PRO B 1 164 ? 17.25 -11.133 3.861 1 83.38 164 PRO B CA 1
ATOM 6034 C C . PRO B 1 164 ? 18.234 -11.562 2.771 1 83.38 164 PRO B C 1
ATOM 6036 O O . PRO B 1 164 ? 19.234 -12.234 3.061 1 83.38 164 PRO B O 1
ATOM 6039 N N . VAL B 1 165 ? 17.891 -11.18 1.605 1 83.75 165 VAL B N 1
ATOM 6040 C CA . VAL B 1 165 ? 18.75 -11.516 0.478 1 83.75 165 VAL B CA 1
ATOM 6041 C C . VAL B 1 165 ? 20.109 -10.852 0.658 1 83.75 165 VAL B C 1
ATOM 6043 O O . VAL B 1 165 ? 20.203 -9.648 0.921 1 83.75 165 VAL B O 1
ATOM 6046 N N . LYS B 1 166 ? 21.094 -11.633 0.642 1 77.88 166 LYS B N 1
ATOM 6047 C CA . LYS B 1 166 ? 22.453 -11.117 0.833 1 77.88 166 LYS B CA 1
ATOM 6048 C C . LYS B 1 166 ? 22.938 -10.391 -0.415 1 77.88 166 LYS B C 1
ATOM 6050 O O . LYS B 1 166 ? 22.969 -10.969 -1.505 1 77.88 166 LYS B O 1
ATOM 6055 N N . MET B 1 167 ? 23.094 -9.164 -0.186 1 78.12 167 MET B N 1
ATOM 6056 C CA . MET B 1 167 ? 23.656 -8.406 -1.294 1 78.12 167 MET B CA 1
ATOM 6057 C C . MET B 1 167 ? 25.172 -8.641 -1.388 1 78.12 167 MET B C 1
ATOM 6059 O O . MET B 1 167 ? 25.844 -8.797 -0.367 1 78.12 167 MET B O 1
ATOM 6063 N N . ARG B 1 168 ? 25.625 -8.758 -2.52 1 72 168 ARG B N 1
ATOM 6064 C CA . ARG B 1 168 ? 27.062 -8.945 -2.734 1 72 168 ARG B CA 1
ATOM 6065 C C . ARG B 1 168 ? 27.828 -7.672 -2.412 1 72 168 ARG B C 1
ATOM 6067 O O . ARG B 1 168 ? 27.344 -6.566 -2.662 1 72 168 ARG B O 1
ATOM 6074 N N . PRO B 1 169 ? 28.828 -7.91 -1.396 1 60.53 169 PRO B N 1
ATOM 6075 C CA . PRO B 1 169 ? 29.609 -6.73 -1.012 1 60.53 169 PRO B CA 1
ATOM 6076 C C . PRO B 1 169 ? 29.984 -5.852 -2.205 1 60.53 169 PRO B C 1
ATOM 6078 O O . PRO B 1 169 ? 30.125 -6.352 -3.324 1 60.53 169 PRO B O 1
ATOM 6081 N N . THR B 1 170 ? 29.5 -4.723 -2.32 1 52.5 170 THR B N 1
ATOM 6082 C CA . THR B 1 170 ? 29.75 -3.729 -3.359 1 52.5 170 THR B CA 1
ATOM 6083 C C . THR B 1 170 ? 31.125 -3.932 -3.992 1 52.5 170 THR B C 1
ATOM 6085 O O . THR B 1 170 ? 32.125 -3.514 -3.432 1 52.5 170 THR B O 1
ATOM 6088 N N . SER B 1 171 ? 31.531 -5.031 -4.145 1 48.53 171 SER B N 1
ATOM 6089 C CA . SER B 1 171 ? 32.625 -4.703 -5.051 1 48.53 171 SER B CA 1
ATOM 6090 C C . SER B 1 171 ? 32.125 -3.9 -6.25 1 48.53 171 SER B C 1
ATOM 6092 O O . SER B 1 171 ? 30.984 -4.035 -6.66 1 48.53 171 SER B O 1
ATOM 6094 N N . ILE B 1 172 ? 32.594 -2.689 -6.508 1 54.78 172 ILE B N 1
ATOM 6095 C CA . ILE B 1 172 ? 32.625 -1.63 -7.512 1 54.78 172 ILE B CA 1
ATOM 6096 C C . ILE B 1 172 ? 32.281 -2.207 -8.883 1 54.78 172 ILE B C 1
ATOM 6098 O O . ILE B 1 172 ? 32 -1.462 -9.82 1 54.78 172 ILE B O 1
ATOM 6102 N N . MET B 1 173 ? 32.281 -3.584 -9.102 1 62.72 173 MET B N 1
ATOM 6103 C CA . MET B 1 173 ? 32.5 -3.812 -10.523 1 62.72 173 MET B CA 1
ATOM 6104 C C . MET B 1 173 ? 31.203 -4.188 -11.227 1 62.72 173 MET B C 1
ATOM 6106 O O . MET B 1 173 ? 30.453 -5.031 -10.734 1 62.72 173 MET B O 1
ATOM 6110 N N . TYR B 1 174 ? 30.703 -3.391 -12.047 1 72.38 174 TYR B N 1
ATOM 6111 C CA . TYR B 1 174 ? 29.625 -3.699 -12.984 1 72.38 174 TYR B CA 1
ATOM 6112 C C . TYR B 1 174 ? 29.969 -4.938 -13.805 1 72.38 174 TYR B C 1
ATOM 6114 O O . TYR B 1 174 ? 31.141 -5.219 -14.07 1 72.38 174 TYR B O 1
ATOM 6122 N N . PRO B 1 175 ? 28.953 -5.77 -14.008 1 75.44 175 PRO B N 1
ATOM 6123 C CA . PRO B 1 175 ? 29.234 -6.914 -14.883 1 75.44 175 PRO B CA 1
ATOM 6124 C C . PRO B 1 175 ? 29.859 -6.5 -16.203 1 75.44 175 PRO B C 1
ATOM 6126 O O . PRO B 1 175 ? 29.438 -5.52 -16.812 1 75.44 175 PRO B O 1
ATOM 6129 N N . LEU B 1 176 ? 30.969 -7.148 -16.516 1 79.31 176 LEU B N 1
ATOM 6130 C CA . LEU B 1 176 ? 31.578 -6.914 -17.828 1 79.31 176 LEU B CA 1
ATOM 6131 C C . LEU B 1 176 ? 30.922 -7.785 -18.891 1 79.31 176 LEU B C 1
ATOM 6133 O O . LEU B 1 176 ? 31.109 -9 -18.906 1 79.31 176 LEU B O 1
ATOM 6137 N N . VAL B 1 177 ? 30.094 -7.148 -19.625 1 87.19 177 VAL B N 1
ATOM 6138 C CA . VAL B 1 177 ? 29.359 -7.891 -20.641 1 87.19 177 VAL B CA 1
ATOM 6139 C C . VAL B 1 177 ? 29.641 -7.289 -22.016 1 87.19 177 VAL B C 1
ATOM 6141 O O . VAL B 1 177 ? 29.781 -6.07 -22.156 1 87.19 177 VAL B O 1
ATOM 6144 N N . SER B 1 178 ? 29.75 -8.125 -23.047 1 90.38 178 SER B N 1
ATOM 6145 C CA . SER B 1 178 ? 29.906 -7.688 -24.438 1 90.38 178 SER B CA 1
ATOM 6146 C C . SER B 1 178 ? 28.594 -7.172 -25 1 90.38 178 SER B C 1
ATOM 6148 O O . SER B 1 178 ? 27.531 -7.387 -24.422 1 90.38 178 SER B O 1
ATOM 6150 N N . GLN B 1 179 ? 28.703 -6.516 -26.156 1 91.75 179 GLN B N 1
ATOM 6151 C CA . GLN B 1 179 ? 27.516 -6.012 -26.828 1 91.75 179 GLN B CA 1
ATOM 6152 C C . GLN B 1 179 ? 26.578 -7.156 -27.219 1 91.75 179 GLN B C 1
ATOM 6154 O O . GLN B 1 179 ? 25.359 -7.031 -27.094 1 91.75 179 GLN B O 1
ATOM 6159 N N . ASP B 1 180 ? 27.172 -8.195 -27.625 1 94.38 180 ASP B N 1
ATOM 6160 C CA . ASP B 1 180 ? 26.375 -9.352 -28.031 1 94.38 180 ASP B CA 1
ATOM 6161 C C . ASP B 1 180 ? 25.609 -9.922 -26.828 1 94.38 180 ASP B C 1
ATOM 6163 O O . ASP B 1 180 ? 24.469 -10.367 -26.969 1 94.38 180 ASP B O 1
ATOM 6167 N N . GLU B 1 181 ? 26.25 -9.961 -25.75 1 94.62 181 GLU B N 1
ATOM 6168 C CA . GLU B 1 181 ? 25.625 -10.461 -24.531 1 94.62 181 GLU B CA 1
ATOM 6169 C C . GLU B 1 181 ? 24.484 -9.547 -24.094 1 94.62 181 GLU B C 1
ATOM 6171 O O . GLU B 1 181 ? 23.422 -10.023 -23.672 1 94.62 181 GLU B O 1
ATOM 6176 N N . ILE B 1 182 ? 24.703 -8.25 -24.188 1 95.69 182 ILE B N 1
ATOM 6177 C CA . ILE B 1 182 ? 23.656 -7.293 -23.828 1 95.69 182 ILE B CA 1
ATOM 6178 C C . ILE B 1 182 ? 22.438 -7.508 -24.719 1 95.69 182 ILE B C 1
ATOM 6180 O O . ILE B 1 182 ? 21.297 -7.562 -24.234 1 95.69 182 ILE B O 1
ATOM 6184 N N . ASP B 1 183 ? 22.719 -7.664 -26 1 96.19 183 ASP B N 1
ATOM 6185 C CA . ASP B 1 183 ? 21.625 -7.867 -26.938 1 96.19 183 ASP B CA 1
ATOM 6186 C C . ASP B 1 183 ? 20.875 -9.164 -26.656 1 96.19 183 ASP B C 1
ATOM 6188 O O . ASP B 1 183 ? 19.641 -9.211 -26.734 1 96.19 183 ASP B O 1
ATOM 6192 N N . SER B 1 184 ? 21.625 -10.148 -26.344 1 97.31 184 SER B N 1
ATOM 6193 C CA . SER B 1 184 ? 21.016 -11.438 -26.047 1 97.31 184 SER B CA 1
ATOM 6194 C C . SER B 1 184 ? 20.156 -11.367 -24.781 1 97.31 184 SER B C 1
ATOM 6196 O O . SER B 1 184 ? 19.078 -11.969 -24.734 1 97.31 184 SER B O 1
ATOM 6198 N N . ILE B 1 185 ? 20.609 -10.664 -23.75 1 97.5 185 ILE B N 1
ATOM 6199 C CA . ILE B 1 185 ? 19.875 -10.492 -22.5 1 97.5 185 ILE B CA 1
ATOM 6200 C C . ILE B 1 185 ? 18.594 -9.719 -22.766 1 97.5 185 ILE B C 1
ATOM 6202 O O . ILE B 1 185 ? 17.516 -10.102 -22.281 1 97.5 185 ILE B O 1
ATOM 6206 N N . LEU B 1 186 ? 18.672 -8.672 -23.562 1 97.94 186 LEU B N 1
ATOM 6207 C CA . LEU B 1 186 ? 17.516 -7.84 -23.844 1 97.94 186 LEU B CA 1
ATOM 6208 C C . LEU B 1 186 ? 16.516 -8.586 -24.719 1 97.94 186 LEU B C 1
ATOM 6210 O O . LEU B 1 186 ? 15.297 -8.406 -24.578 1 97.94 186 LEU B O 1
ATOM 6214 N N . GLU B 1 187 ? 17.016 -9.438 -25.594 1 97.56 187 GLU B N 1
ATOM 6215 C CA . GLU B 1 187 ? 16.125 -10.273 -26.406 1 97.56 187 GLU B CA 1
ATOM 6216 C C . GLU B 1 187 ? 15.359 -11.266 -25.531 1 97.56 187 GLU B C 1
ATOM 6218 O O . GLU B 1 187 ? 14.164 -11.477 -25.734 1 97.56 187 GLU B O 1
ATOM 6223 N N . ALA B 1 188 ? 16.078 -11.836 -24.625 1 98.19 188 ALA B N 1
ATOM 6224 C CA . ALA B 1 188 ? 15.414 -12.758 -23.688 1 98.19 188 ALA B CA 1
ATOM 6225 C C . ALA B 1 188 ? 14.344 -12.039 -22.875 1 98.19 188 ALA B C 1
ATOM 6227 O O . ALA B 1 188 ? 13.266 -12.594 -22.641 1 98.19 188 ALA B O 1
ATOM 6228 N N . PHE B 1 189 ? 14.703 -10.867 -22.438 1 98.31 189 PHE B N 1
ATOM 6229 C CA . PHE B 1 189 ? 13.727 -10.07 -21.719 1 98.31 189 PHE B CA 1
ATOM 6230 C C . PHE B 1 189 ? 12.484 -9.828 -22.578 1 98.31 189 PHE B C 1
ATOM 6232 O O . PHE B 1 189 ? 11.359 -9.977 -22.094 1 98.31 189 PHE B O 1
ATOM 6239 N N . GLN B 1 190 ? 12.586 -9.469 -23.828 1 97.62 190 GLN B N 1
ATOM 6240 C CA . GLN B 1 190 ? 11.5 -9.141 -24.75 1 97.62 190 GLN B CA 1
ATOM 6241 C C . GLN B 1 190 ? 10.648 -10.375 -25.047 1 97.62 190 GLN B C 1
ATOM 6243 O O . GLN B 1 190 ? 9.422 -10.273 -25.141 1 97.62 190 GLN B O 1
ATOM 6248 N N . ASP B 1 191 ? 11.258 -11.484 -25.078 1 97.06 191 ASP B N 1
ATOM 6249 C CA . ASP B 1 191 ? 10.57 -12.711 -25.469 1 97.06 191 ASP B CA 1
ATOM 6250 C C . ASP B 1 191 ? 9.789 -13.297 -24.297 1 97.06 191 ASP B C 1
ATOM 6252 O O . ASP B 1 191 ? 8.945 -14.172 -24.484 1 97.06 191 ASP B O 1
ATOM 6256 N N . ASN B 1 192 ? 10.102 -12.859 -23.156 1 97.94 192 ASN B N 1
ATOM 6257 C CA . ASN B 1 192 ? 9.484 -13.438 -21.969 1 97.94 192 ASN B CA 1
ATOM 6258 C C . ASN B 1 192 ? 8.781 -12.383 -21.125 1 97.94 192 ASN B C 1
ATOM 6260 O O . ASN B 1 192 ? 7.637 -12.016 -21.406 1 97.94 192 ASN B O 1
ATOM 6264 N N . VAL B 1 193 ? 9.523 -11.68 -20.234 1 98.56 193 VAL B N 1
ATOM 6265 C CA . VAL B 1 193 ? 8.906 -10.773 -19.281 1 98.56 193 VAL B CA 1
ATOM 6266 C C . VAL B 1 193 ? 8.086 -9.719 -20.016 1 98.56 193 VAL B C 1
ATOM 6268 O O . VAL B 1 193 ? 6.93 -9.469 -19.656 1 98.56 193 VAL B O 1
ATOM 6271 N N . ASN B 1 194 ? 8.68 -9.094 -21.016 1 98.56 194 ASN B N 1
ATOM 6272 C CA . ASN B 1 194 ? 7.973 -8.016 -21.703 1 98.56 194 ASN B CA 1
ATOM 6273 C C . ASN B 1 194 ? 6.93 -8.562 -22.672 1 98.56 194 ASN B C 1
ATOM 6275 O O . ASN B 1 194 ? 6.109 -7.805 -23.203 1 98.56 194 ASN B O 1
ATOM 6279 N N . PHE B 1 195 ? 6.98 -9.891 -22.922 1 98.19 195 PHE B N 1
ATOM 6280 C CA . PHE B 1 195 ? 5.887 -10.523 -23.656 1 98.19 195 PHE B CA 1
ATOM 6281 C C . PHE B 1 195 ? 4.688 -10.75 -22.734 1 98.19 195 PHE B C 1
ATOM 6283 O O . PHE B 1 195 ? 3.547 -10.5 -23.125 1 98.19 195 PHE B O 1
ATOM 6290 N N . TRP B 1 196 ? 4.918 -11.273 -21.547 1 98.5 196 TRP B N 1
ATOM 6291 C CA . TRP B 1 196 ? 3.84 -11.57 -20.609 1 98.5 196 TRP B CA 1
ATOM 6292 C C . TRP B 1 196 ? 3.234 -10.289 -20.047 1 98.5 196 TRP B C 1
ATOM 6294 O O . TRP B 1 196 ? 2.018 -10.195 -19.875 1 98.5 196 TRP B O 1
ATOM 6304 N N . TYR B 1 197 ? 4.109 -9.398 -19.625 1 98.62 197 TYR B N 1
ATOM 6305 C CA . TYR B 1 197 ? 3.75 -8.094 -19.078 1 98.62 197 TYR B CA 1
ATOM 6306 C C . TYR B 1 197 ? 4.402 -6.973 -19.875 1 98.62 197 TYR B C 1
ATOM 6308 O O . TYR B 1 197 ? 5.402 -6.395 -19.453 1 98.62 197 TYR B O 1
ATOM 6316 N N . PRO B 1 198 ? 3.77 -6.582 -20.969 1 98.31 198 PRO B N 1
ATOM 6317 C CA . PRO B 1 198 ? 4.398 -5.637 -21.891 1 98.31 198 PRO B CA 1
ATOM 6318 C C . PRO B 1 198 ? 4.305 -4.191 -21.406 1 98.31 198 PRO B C 1
ATOM 6320 O O . PRO B 1 198 ? 3.557 -3.395 -21.984 1 98.31 198 PRO B O 1
ATOM 6323 N N . THR B 1 199 ? 5.188 -3.816 -20.484 1 98.44 199 THR B N 1
ATOM 6324 C CA . THR B 1 199 ? 5.137 -2.49 -19.875 1 98.44 199 THR B CA 1
ATOM 6325 C C . THR B 1 199 ? 6.305 -1.634 -20.344 1 98.44 199 THR B C 1
ATOM 6327 O O . THR B 1 199 ? 6.293 -0.411 -20.188 1 98.44 199 THR B O 1
ATOM 6330 N N . LEU B 1 200 ? 7.355 -2.25 -20.906 1 98.5 200 LEU B N 1
ATOM 6331 C CA . LEU B 1 200 ? 8.516 -1.5 -21.391 1 98.5 200 LEU B CA 1
ATOM 6332 C C . LEU B 1 200 ? 8.391 -1.189 -22.875 1 98.5 200 LEU B C 1
ATOM 6334 O O . LEU B 1 200 ? 8.266 -2.102 -23.688 1 98.5 200 LEU B O 1
ATOM 6338 N N . SER B 1 201 ? 8.469 0.055 -23.188 1 97.75 201 SER B N 1
ATOM 6339 C CA . SER B 1 201 ? 8.359 0.469 -24.578 1 97.75 201 SER B CA 1
ATOM 6340 C C . SER B 1 201 ? 9.664 0.227 -25.328 1 97.75 201 SER B C 1
ATOM 6342 O O . SER B 1 201 ? 10.711 0.033 -24.719 1 97.75 201 SER B O 1
ATOM 6344 N N . ARG B 1 202 ? 9.578 0.273 -26.625 1 96.69 202 ARG B N 1
ATOM 6345 C CA . ARG B 1 202 ? 10.766 0.104 -27.469 1 96.69 202 ARG B CA 1
ATOM 6346 C C . ARG B 1 202 ? 11.773 1.223 -27.219 1 96.69 202 ARG B C 1
ATOM 6348 O O . ARG B 1 202 ? 12.984 0.991 -27.234 1 96.69 202 ARG B O 1
ATOM 6355 N N . GLN B 1 203 ? 11.25 2.396 -27.062 1 95.31 203 GLN B N 1
ATOM 6356 C CA . GLN B 1 203 ? 12.117 3.537 -26.781 1 95.31 203 GLN B CA 1
ATOM 6357 C C . GLN B 1 203 ? 12.898 3.338 -25.484 1 95.31 203 GLN B C 1
ATOM 6359 O O . GLN B 1 203 ? 14.094 3.623 -25.422 1 95.31 203 GLN B O 1
ATOM 6364 N N . GLN B 1 204 ? 12.227 2.895 -24.469 1 96.94 204 GLN B N 1
ATOM 6365 C CA . GLN B 1 204 ? 12.891 2.621 -23.203 1 96.94 204 GLN B CA 1
ATOM 6366 C C . GLN B 1 204 ? 13.922 1.509 -23.344 1 96.94 204 GLN B C 1
ATOM 6368 O O . GLN B 1 204 ? 14.984 1.557 -22.719 1 96.94 204 GLN B O 1
ATOM 6373 N N . LEU B 1 205 ? 13.539 0.469 -24.141 1 97.12 205 LEU B N 1
ATOM 6374 C CA . LEU B 1 205 ? 14.453 -0.649 -24.359 1 97.12 205 LEU B CA 1
ATOM 6375 C C . LEU B 1 205 ? 15.766 -0.169 -24.984 1 97.12 205 LEU B C 1
ATOM 6377 O O . LEU B 1 205 ? 16.844 -0.629 -24.594 1 97.12 205 LEU B O 1
ATOM 6381 N N . ASP B 1 206 ? 15.648 0.734 -25.906 1 95.75 206 ASP B N 1
ATOM 6382 C CA . ASP B 1 206 ? 16.828 1.312 -26.531 1 95.75 206 ASP B CA 1
ATOM 6383 C C . ASP B 1 206 ? 17.688 2.062 -25.516 1 95.75 206 ASP B C 1
ATOM 6385 O O . ASP B 1 206 ? 18.922 1.956 -25.516 1 95.75 206 ASP B O 1
ATOM 6389 N N . LYS B 1 207 ? 17.016 2.814 -24.719 1 95 207 LYS B N 1
ATOM 6390 C CA . LYS B 1 207 ? 17.719 3.559 -23.688 1 95 207 LYS B CA 1
ATOM 6391 C C . LYS B 1 207 ? 18.422 2.613 -22.703 1 95 207 LYS B C 1
ATOM 6393 O O . LYS B 1 207 ? 19.516 2.902 -22.219 1 95 207 LYS B O 1
ATOM 6398 N N . VAL B 1 208 ? 17.766 1.518 -22.406 1 94.88 208 VAL B N 1
ATOM 6399 C CA . VAL B 1 208 ? 18.344 0.514 -21.516 1 94.88 208 VAL B CA 1
ATOM 6400 C C . VAL B 1 208 ? 19.594 -0.086 -22.141 1 94.88 208 VAL B C 1
ATOM 6402 O O . VAL B 1 208 ? 20.609 -0.279 -21.469 1 94.88 208 VAL B O 1
ATOM 6405 N N . GLY B 1 209 ? 19.5 -0.424 -23.438 1 93.81 209 GLY B N 1
ATOM 6406 C CA . GLY B 1 209 ? 20.656 -0.939 -24.141 1 93.81 209 GLY B CA 1
ATOM 6407 C C . GLY B 1 209 ? 21.844 0.002 -24.094 1 93.81 209 GLY B C 1
ATOM 6408 O O . GLY B 1 209 ? 22.984 -0.432 -23.875 1 93.81 209 GLY B O 1
ATOM 6409 N N . LEU B 1 210 ? 21.578 1.262 -24.266 1 92.44 210 LEU B N 1
ATOM 6410 C CA . LEU B 1 210 ? 22.625 2.271 -24.219 1 92.44 210 LEU B CA 1
ATOM 6411 C C . LEU B 1 210 ? 23.203 2.391 -22.812 1 92.44 210 LEU B C 1
ATOM 6413 O O . LEU B 1 210 ? 24.422 2.51 -22.641 1 92.44 210 LEU B O 1
ATOM 6417 N N . ALA B 1 211 ? 22.312 2.398 -21.859 1 90.94 211 ALA B N 1
ATOM 6418 C CA . ALA B 1 211 ? 22.766 2.494 -20.469 1 90.94 211 ALA B CA 1
ATOM 6419 C C . ALA B 1 211 ? 23.625 1.298 -20.094 1 90.94 211 ALA B C 1
ATOM 6421 O O . ALA B 1 211 ? 24.641 1.45 -19.406 1 90.94 211 ALA B O 1
ATOM 6422 N N . ALA B 1 212 ? 23.219 0.139 -20.484 1 89.69 212 ALA B N 1
ATOM 6423 C CA . ALA B 1 212 ? 23.984 -1.077 -20.188 1 89.69 212 ALA B CA 1
ATOM 6424 C C . ALA B 1 212 ? 25.359 -1.032 -20.812 1 89.69 212 ALA B C 1
ATOM 6426 O O . ALA B 1 212 ? 26.344 -1.493 -20.219 1 89.69 212 ALA B O 1
ATOM 6427 N N . LYS B 1 213 ? 25.453 -0.473 -21.969 1 87.88 213 LYS B N 1
ATOM 6428 C CA . LYS B 1 213 ? 26.734 -0.314 -22.641 1 87.88 213 LYS B CA 1
ATOM 6429 C C . LYS B 1 213 ? 27.641 0.633 -21.875 1 87.88 213 LYS B C 1
ATOM 6431 O O . LYS B 1 213 ? 28.844 0.363 -21.719 1 87.88 213 LYS B O 1
ATOM 6436 N N . CYS B 1 214 ? 27.047 1.693 -21.406 1 86 214 CYS B N 1
ATOM 6437 C CA . CYS B 1 214 ? 27.812 2.676 -20.641 1 86 214 CYS B CA 1
ATOM 6438 C C . CYS B 1 214 ? 28.297 2.09 -19.312 1 86 214 CYS B C 1
ATOM 6440 O O . CYS B 1 214 ? 29.422 2.344 -18.891 1 86 214 CYS B O 1
ATOM 6442 N N . LEU B 1 215 ? 27.469 1.329 -18.688 1 81.06 215 LEU B N 1
ATOM 6443 C CA . LEU B 1 215 ? 27.812 0.704 -17.422 1 81.06 215 LEU B CA 1
ATOM 6444 C C . LEU B 1 215 ? 28.969 -0.277 -17.594 1 81.06 215 LEU B C 1
ATOM 6446 O O . LEU B 1 215 ? 29.875 -0.325 -16.766 1 81.06 215 LEU B O 1
ATOM 6450 N N . SER B 1 216 ? 28.906 -0.919 -18.609 1 79.31 216 SER B N 1
ATOM 6451 C CA . SER B 1 216 ? 29.938 -1.904 -18.906 1 79.31 216 SER B CA 1
ATOM 6452 C C . SER B 1 216 ? 31.266 -1.229 -19.219 1 79.31 216 SER B C 1
ATOM 6454 O O . SER B 1 216 ? 32.344 -1.812 -19.016 1 79.31 216 SER B O 1
ATOM 6456 N N . ALA B 1 217 ? 31.172 0.007 -19.75 1 77.12 217 ALA B N 1
ATOM 6457 C CA . ALA B 1 217 ? 32.375 0.761 -20.109 1 77.12 217 ALA B CA 1
ATOM 6458 C C . ALA B 1 217 ? 32.969 1.467 -18.875 1 77.12 217 ALA B C 1
ATOM 6460 O O . ALA B 1 217 ? 34.031 2.092 -18.969 1 77.12 217 ALA B O 1
ATOM 6461 N N . GLY B 1 218 ? 32.344 1.386 -17.75 1 72.5 218 GLY B N 1
ATOM 6462 C CA . GLY B 1 218 ? 32.844 1.949 -16.5 1 72.5 218 GLY B CA 1
ATOM 6463 C C . GLY B 1 218 ? 32.406 3.387 -16.281 1 72.5 218 GLY B C 1
ATOM 6464 O O . GLY B 1 218 ? 33 4.094 -15.453 1 72.5 218 GLY B O 1
ATOM 6465 N N . VAL B 1 219 ? 31.578 3.861 -17.078 1 65.56 219 VAL B N 1
ATOM 6466 C CA . VAL B 1 219 ? 31.125 5.242 -16.922 1 65.56 219 VAL B CA 1
ATOM 6467 C C . VAL B 1 219 ? 30.328 5.375 -15.617 1 65.56 219 VAL B C 1
ATOM 6469 O O . VAL B 1 219 ? 29.547 4.488 -15.266 1 65.56 219 VAL B O 1
ATOM 6472 N N . SER B 1 220 ? 30.766 6.371 -14.867 1 61.84 220 SER B N 1
ATOM 6473 C CA . SER B 1 220 ? 30.219 6.613 -13.539 1 61.84 220 SER B CA 1
ATOM 6474 C C . SER B 1 220 ? 28.688 6.703 -13.586 1 61.84 220 SER B C 1
ATOM 6476 O O . SER B 1 220 ? 28.125 7.309 -14.492 1 61.84 220 SER B O 1
ATOM 6478 N N . GLU B 1 221 ? 28.078 5.906 -12.758 1 62.41 221 GLU B N 1
ATOM 6479 C CA . GLU B 1 221 ? 26.625 5.715 -12.805 1 62.41 221 GLU B CA 1
ATOM 6480 C C . GLU B 1 221 ? 25.906 6.773 -11.977 1 62.41 221 GLU B C 1
ATOM 6482 O O . GLU B 1 221 ? 26.297 7.062 -10.844 1 62.41 221 GLU B O 1
ATOM 6487 N N . ASP B 1 222 ? 25.047 7.484 -12.68 1 73.19 222 ASP B N 1
ATOM 6488 C CA . ASP B 1 222 ? 24.141 8.406 -12 1 73.19 222 ASP B CA 1
ATOM 6489 C C . ASP B 1 222 ? 22.969 7.656 -11.375 1 73.19 222 ASP B C 1
ATOM 6491 O O . ASP B 1 222 ? 22.531 6.629 -11.898 1 73.19 222 ASP B O 1
ATOM 6495 N N . TYR B 1 223 ? 22.719 7.914 -10.148 1 82 223 TYR B N 1
ATOM 6496 C CA . TYR B 1 223 ? 21.562 7.387 -9.445 1 82 223 TYR B CA 1
ATOM 6497 C C . TYR B 1 223 ? 20.281 8.055 -9.938 1 82 223 TYR B C 1
ATOM 6499 O O . TYR B 1 223 ? 19.844 9.062 -9.367 1 82 223 TYR B O 1
ATOM 6507 N N . THR B 1 224 ? 19.797 7.477 -11.078 1 89.19 224 THR B N 1
ATOM 6508 C CA . THR B 1 224 ? 18.547 7.977 -11.656 1 89.19 224 THR B CA 1
ATOM 6509 C C . THR B 1 224 ? 17.531 6.852 -11.789 1 89.19 224 THR B C 1
ATOM 6511 O O . THR B 1 224 ? 17.859 5.676 -11.625 1 89.19 224 THR B O 1
ATOM 6514 N N . VAL B 1 225 ? 16.312 7.227 -11.992 1 93.56 225 VAL B N 1
ATOM 6515 C CA . VAL B 1 225 ? 15.258 6.25 -12.211 1 93.56 225 VAL B CA 1
ATOM 6516 C C . VAL B 1 225 ? 15.578 5.402 -13.438 1 93.56 225 VAL B C 1
ATOM 6518 O O . VAL B 1 225 ? 15.352 4.191 -13.438 1 93.56 225 VAL B O 1
ATOM 6521 N N . GLN B 1 226 ? 16.188 5.992 -14.484 1 92.88 226 GLN B N 1
ATOM 6522 C CA . GLN B 1 226 ? 16.516 5.301 -15.727 1 92.88 226 GLN B CA 1
ATOM 6523 C C . GLN B 1 226 ? 17.609 4.266 -15.5 1 92.88 226 GLN B C 1
ATOM 6525 O O . GLN B 1 226 ? 17.578 3.18 -16.078 1 92.88 226 GLN B O 1
ATOM 6530 N N . SER B 1 227 ? 18.562 4.648 -14.703 1 92.12 227 SER B N 1
ATOM 6531 C CA . SER B 1 227 ? 19.625 3.688 -14.398 1 92.12 227 SER B CA 1
ATOM 6532 C C . SER B 1 227 ? 19.078 2.496 -13.617 1 92.12 227 SER B C 1
ATOM 6534 O O . SER B 1 227 ? 19.469 1.354 -13.867 1 92.12 227 SER B O 1
ATOM 6536 N N . CYS B 1 228 ? 18.219 2.799 -12.633 1 94.19 228 CYS B N 1
ATOM 6537 C CA . CYS B 1 228 ? 17.578 1.729 -11.883 1 94.19 228 CYS B CA 1
ATOM 6538 C C . CYS B 1 228 ? 16.797 0.808 -12.805 1 94.19 228 CYS B C 1
ATOM 6540 O O . CYS B 1 228 ? 16.891 -0.416 -12.703 1 94.19 228 CYS B O 1
ATOM 6542 N N . LEU B 1 229 ? 16.047 1.402 -13.719 1 97 229 LEU B N 1
ATOM 6543 C CA . LEU B 1 229 ? 15.25 0.65 -14.672 1 97 229 LEU B CA 1
ATOM 6544 C C . LEU B 1 229 ? 16.141 -0.207 -15.57 1 97 229 LEU B C 1
ATOM 6546 O O . LEU B 1 229 ? 15.781 -1.339 -15.906 1 97 229 LEU B O 1
ATOM 6550 N N . ALA B 1 230 ? 17.266 0.309 -15.961 1 96.06 230 ALA B N 1
ATOM 6551 C CA . ALA B 1 230 ? 18.188 -0.431 -16.812 1 96.06 230 ALA B CA 1
ATOM 6552 C C . ALA B 1 230 ? 18.719 -1.676 -16.094 1 96.06 230 ALA B C 1
ATOM 6554 O O . ALA B 1 230 ? 18.734 -2.766 -16.672 1 96.06 230 ALA B O 1
ATOM 6555 N N . HIS B 1 231 ? 19.141 -1.493 -14.836 1 95.31 231 HIS B N 1
ATOM 6556 C CA . HIS B 1 231 ? 19.625 -2.631 -14.062 1 95.31 231 HIS B CA 1
ATOM 6557 C C . HIS B 1 231 ? 18.531 -3.684 -13.891 1 95.31 231 HIS B C 1
ATOM 6559 O O . HIS B 1 231 ? 18.797 -4.883 -13.984 1 95.31 231 HIS B O 1
ATOM 6565 N N . LEU B 1 232 ? 17.312 -3.223 -13.641 1 98 232 LEU B N 1
ATOM 6566 C CA . LEU B 1 232 ? 16.219 -4.148 -13.422 1 98 232 LEU B CA 1
ATOM 6567 C C . LEU B 1 232 ? 15.875 -4.902 -14.703 1 98 232 LEU B C 1
ATOM 6569 O O . LEU B 1 232 ? 15.609 -6.105 -14.672 1 98 232 LEU B O 1
ATOM 6573 N N . THR B 1 233 ? 15.891 -4.176 -15.828 1 98.62 233 THR B N 1
ATOM 6574 C CA . THR B 1 233 ? 15.602 -4.809 -17.109 1 98.62 233 THR B CA 1
ATOM 6575 C C . THR B 1 233 ? 16.656 -5.859 -17.438 1 98.62 233 THR B C 1
ATOM 6577 O O . THR B 1 233 ? 16.328 -6.961 -17.891 1 98.62 233 THR B O 1
ATOM 6580 N N . MET B 1 234 ? 17.906 -5.539 -17.219 1 97.44 234 MET B N 1
ATOM 6581 C CA . MET B 1 234 ? 18.984 -6.496 -17.453 1 97.44 234 MET B CA 1
ATOM 6582 C C . MET B 1 234 ? 18.859 -7.695 -16.516 1 97.44 234 MET B C 1
ATOM 6584 O O . MET B 1 234 ? 19.078 -8.836 -16.938 1 97.44 234 MET B O 1
ATOM 6588 N N . ALA B 1 235 ? 18.531 -7.461 -15.258 1 97.81 235 ALA B N 1
ATOM 6589 C CA . ALA B 1 235 ? 18.344 -8.539 -14.297 1 97.81 235 ALA B CA 1
ATOM 6590 C C . ALA B 1 235 ? 17.25 -9.5 -14.75 1 97.81 235 ALA B C 1
ATOM 6592 O O . ALA B 1 235 ? 17.422 -10.719 -14.719 1 97.81 235 ALA B O 1
ATOM 6593 N N . LEU B 1 236 ? 16.141 -8.961 -15.195 1 98.88 236 LEU B N 1
ATOM 6594 C CA . LEU B 1 236 ? 15.008 -9.781 -15.625 1 98.88 236 LEU B CA 1
ATOM 6595 C C . LEU B 1 236 ? 15.328 -10.484 -16.938 1 98.88 236 LEU B C 1
ATOM 6597 O O . LEU B 1 236 ? 14.812 -11.578 -17.203 1 98.88 236 LEU B O 1
ATOM 6601 N N . GLY B 1 237 ? 16.172 -9.797 -17.766 1 98.75 237 GLY B N 1
ATOM 6602 C CA . GLY B 1 237 ? 16.656 -10.492 -18.938 1 98.75 237 GLY B CA 1
ATOM 6603 C C . GLY B 1 237 ? 17.484 -11.727 -18.594 1 98.75 237 GLY B C 1
ATOM 6604 O O . GLY B 1 237 ? 17.297 -12.781 -19.203 1 98.75 237 GLY B O 1
ATOM 6605 N N . CYS B 1 238 ? 18.359 -11.609 -17.656 1 98.12 238 CYS B N 1
ATOM 6606 C CA . CYS B 1 238 ? 19.156 -12.75 -17.203 1 98.12 238 CYS B CA 1
ATOM 6607 C C . CYS B 1 238 ? 18.25 -13.828 -16.594 1 98.12 238 CYS B C 1
ATOM 6609 O O . CYS B 1 238 ? 18.484 -15.023 -16.828 1 98.12 238 CYS B O 1
ATOM 6611 N N . ALA B 1 239 ? 17.266 -13.43 -15.836 1 98.69 239 ALA B N 1
ATOM 6612 C CA . ALA B 1 239 ? 16.297 -14.375 -15.289 1 98.69 239 ALA B CA 1
ATOM 6613 C C . ALA B 1 239 ? 15.578 -15.125 -16.406 1 98.69 239 ALA B C 1
ATOM 6615 O O . ALA B 1 239 ? 15.352 -16.344 -16.297 1 98.69 239 ALA B O 1
ATOM 6616 N N . SER B 1 240 ? 15.219 -14.406 -17.438 1 98.62 240 SER B N 1
ATOM 6617 C CA . SER B 1 240 ? 14.562 -15.008 -18.594 1 98.62 240 SER B CA 1
ATOM 6618 C C . SER B 1 240 ? 15.453 -16.047 -19.266 1 98.62 240 SER B C 1
ATOM 6620 O O . SER B 1 240 ? 14.977 -17.078 -19.719 1 98.62 240 SER B O 1
ATOM 6622 N N . GLN B 1 241 ? 16.719 -15.766 -19.328 1 98 241 GLN B N 1
ATOM 6623 C CA . GLN B 1 241 ? 17.672 -16.719 -19.891 1 98 241 GLN B CA 1
ATOM 6624 C C . GLN B 1 241 ? 17.781 -17.969 -19.016 1 98 241 GLN B C 1
ATOM 6626 O O . GLN B 1 241 ? 17.906 -19.078 -19.531 1 98 241 GLN B O 1
ATOM 6631 N N . THR B 1 242 ? 17.766 -17.781 -17.766 1 97.69 242 THR B N 1
ATOM 6632 C CA . THR B 1 242 ? 17.922 -18.859 -16.812 1 97.69 242 THR B CA 1
ATOM 6633 C C . THR B 1 242 ? 16.797 -19.875 -16.969 1 97.69 242 THR B C 1
ATOM 6635 O O . THR B 1 242 ? 17.016 -21.078 -16.812 1 97.69 242 THR B O 1
ATOM 6638 N N . VAL B 1 243 ? 15.578 -19.438 -17.344 1 96.81 243 VAL B N 1
ATOM 6639 C CA . VAL B 1 243 ? 14.43 -20.344 -17.344 1 96.81 243 VAL B CA 1
ATOM 6640 C C . VAL B 1 243 ? 14.062 -20.734 -18.766 1 96.81 243 VAL B C 1
ATOM 6642 O O . VAL B 1 243 ? 13.094 -21.453 -18.984 1 96.81 243 VAL B O 1
ATOM 6645 N N . ALA B 1 244 ? 14.828 -20.344 -19.719 1 92.5 244 ALA B N 1
ATOM 6646 C CA . ALA B 1 244 ? 14.5 -20.578 -21.125 1 92.5 244 ALA B CA 1
ATOM 6647 C C . ALA B 1 244 ? 14.586 -22.062 -21.469 1 92.5 244 ALA B C 1
ATOM 6649 O O . ALA B 1 244 ? 15.531 -22.75 -21.078 1 92.5 244 ALA B O 1
ATOM 6650 N N . GLY B 1 245 ? 13.555 -22.609 -22.125 1 90.75 245 GLY B N 1
ATOM 6651 C CA . GLY B 1 245 ? 13.594 -23.922 -22.734 1 90.75 245 GLY B CA 1
ATOM 6652 C C . GLY B 1 245 ? 13.375 -25.047 -21.734 1 90.75 245 GLY B C 1
ATOM 6653 O O . GLY B 1 245 ? 13.641 -26.203 -22.031 1 90.75 245 GLY B O 1
ATOM 6654 N N . LEU B 1 246 ? 12.898 -24.797 -20.562 1 91.81 246 LEU B N 1
ATOM 6655 C CA . LEU B 1 246 ? 12.727 -25.812 -19.531 1 91.81 246 LEU B CA 1
ATOM 6656 C C . LEU B 1 246 ? 11.531 -26.703 -19.844 1 91.81 246 LEU B C 1
ATOM 6658 O O . LEU B 1 246 ? 11.477 -27.859 -19.422 1 91.81 246 LEU B O 1
ATOM 6662 N N . ALA B 1 247 ? 10.562 -26.203 -20.594 1 90.25 247 ALA B N 1
ATOM 6663 C CA . ALA B 1 247 ? 9.344 -26.953 -20.891 1 90.25 247 ALA B CA 1
ATOM 6664 C C . ALA B 1 247 ? 9.648 -28.141 -21.797 1 90.25 247 ALA B C 1
ATOM 6666 O O . ALA B 1 247 ? 8.922 -29.125 -21.797 1 90.25 247 ALA B O 1
ATOM 6667 N N . ARG B 1 248 ? 10.664 -28.125 -22.547 1 79.81 248 ARG B N 1
ATOM 6668 C CA . ARG B 1 248 ? 10.969 -29.125 -23.562 1 79.81 248 ARG B CA 1
ATOM 6669 C C . ARG B 1 248 ? 11.953 -30.172 -23.016 1 79.81 248 ARG B C 1
ATOM 6671 O O . ARG B 1 248 ? 12.234 -31.172 -23.688 1 79.81 248 ARG B O 1
ATOM 6678 N N . ARG B 1 249 ? 12.375 -29.906 -21.781 1 70.06 249 ARG B N 1
ATOM 6679 C CA . ARG B 1 249 ? 13.477 -30.75 -21.359 1 70.06 249 ARG B CA 1
ATOM 6680 C C . ARG B 1 249 ? 13.086 -31.609 -20.156 1 70.06 249 ARG B C 1
ATOM 6682 O O . ARG B 1 249 ? 12.406 -31.125 -19.25 1 70.06 249 ARG B O 1
ATOM 6689 N N . THR B 1 250 ? 13.453 -32.781 -20.328 1 64.94 250 THR B N 1
ATOM 6690 C CA . THR B 1 250 ? 13.188 -33.719 -19.234 1 64.94 250 THR B CA 1
ATOM 6691 C C . THR B 1 250 ? 14.344 -33.719 -18.234 1 64.94 250 THR B C 1
ATOM 6693 O O . THR B 1 250 ? 14.133 -33.875 -17.031 1 64.94 250 THR B O 1
ATOM 6696 N N . SER B 1 251 ? 15.508 -33.594 -18.719 1 76 251 SER B N 1
ATOM 6697 C CA . SER B 1 251 ? 16.688 -33.594 -17.844 1 76 251 SER B CA 1
ATOM 6698 C C . SER B 1 251 ? 17.656 -32.5 -18.234 1 76 251 SER B C 1
ATOM 6700 O O . SER B 1 251 ? 17.766 -32.156 -19.422 1 76 251 SER B O 1
ATOM 6702 N N . LEU B 1 252 ? 18.219 -31.922 -17.219 1 83.88 252 LEU B N 1
ATOM 6703 C CA . LEU B 1 252 ? 19.188 -30.844 -17.469 1 83.88 252 LEU B CA 1
ATOM 6704 C C . LEU B 1 252 ? 20.609 -31.312 -17.203 1 83.88 252 LEU B C 1
ATOM 6706 O O . LEU B 1 252 ? 20.984 -31.578 -16.062 1 83.88 252 LEU B O 1
ATOM 6710 N N . PRO B 1 253 ? 21.359 -31.469 -18.266 1 87.06 253 PRO B N 1
ATOM 6711 C CA . PRO B 1 253 ? 22.766 -31.844 -18.062 1 87.06 253 PRO B CA 1
ATOM 6712 C C . PRO B 1 253 ? 23.516 -30.828 -17.203 1 87.06 253 PRO B C 1
ATOM 6714 O O . PRO B 1 253 ? 23.062 -29.688 -17.047 1 87.06 253 PRO B O 1
ATOM 6717 N N . ASP B 1 254 ? 24.656 -31.219 -16.75 1 89.38 254 ASP B N 1
ATOM 6718 C CA . ASP B 1 254 ? 25.438 -30.422 -15.805 1 89.38 254 ASP B CA 1
ATOM 6719 C C . ASP B 1 254 ? 25.938 -29.125 -16.453 1 89.38 254 ASP B C 1
ATOM 6721 O O . ASP B 1 254 ? 26.031 -28.094 -15.797 1 89.38 254 ASP B O 1
ATOM 6725 N N . ASP B 1 255 ? 26.266 -29.281 -17.672 1 90.75 255 ASP B N 1
ATOM 6726 C CA . ASP B 1 255 ? 26.781 -28.094 -18.359 1 90.75 255 ASP B CA 1
ATOM 6727 C C . ASP B 1 255 ? 25.703 -27.031 -18.484 1 90.75 255 ASP B C 1
ATOM 6729 O O . ASP B 1 255 ? 25.984 -25.828 -18.375 1 90.75 255 ASP B O 1
ATOM 6733 N N . GLN B 1 256 ? 24.516 -27.438 -18.734 1 90.25 256 GLN B N 1
ATOM 6734 C CA . GLN B 1 256 ? 23.406 -26.5 -18.812 1 90.25 256 GLN B CA 1
ATOM 6735 C C . GLN B 1 256 ? 23.094 -25.891 -17.453 1 90.25 256 GLN B C 1
ATOM 6737 O O . GLN B 1 256 ? 22.734 -24.719 -17.375 1 90.25 256 GLN B O 1
ATOM 6742 N N . LEU B 1 257 ? 23.203 -26.672 -16.438 1 92.06 257 LEU B N 1
ATOM 6743 C CA . LEU B 1 257 ? 22.969 -26.188 -15.086 1 92.06 257 LEU B CA 1
ATOM 6744 C C . LEU B 1 257 ? 24.016 -25.141 -14.695 1 92.06 257 LEU B C 1
ATOM 6746 O O . LEU B 1 257 ? 23.688 -24.141 -14.047 1 92.06 257 LEU B O 1
ATOM 6750 N N . LYS B 1 258 ? 25.25 -25.391 -15.109 1 94.38 258 LYS B N 1
ATOM 6751 C CA . LYS B 1 258 ? 26.312 -24.438 -14.812 1 94.38 258 LYS B CA 1
ATOM 6752 C C . LYS B 1 258 ? 26.094 -23.125 -15.555 1 94.38 258 LYS B C 1
ATOM 6754 O O . LYS B 1 258 ? 26.297 -22.047 -14.984 1 94.38 258 LYS B O 1
ATOM 6759 N N . ARG B 1 259 ? 25.734 -23.234 -16.797 1 94.25 259 ARG B N 1
ATOM 6760 C CA . ARG B 1 259 ? 25.469 -22.031 -17.594 1 94.25 259 ARG B CA 1
ATOM 6761 C C . ARG B 1 259 ? 24.328 -21.219 -17 1 94.25 259 ARG B C 1
ATOM 6763 O O . ARG B 1 259 ? 24.422 -19.984 -16.922 1 94.25 259 ARG B O 1
ATOM 6770 N N . ARG B 1 260 ? 23.312 -21.891 -16.609 1 95 260 ARG B N 1
ATOM 6771 C CA . ARG B 1 260 ? 22.156 -21.219 -16.016 1 95 260 ARG B CA 1
ATOM 6772 C C . ARG B 1 260 ? 22.516 -20.594 -14.672 1 95 260 ARG B C 1
ATOM 6774 O O . ARG B 1 260 ? 22.016 -19.516 -14.336 1 95 260 ARG B O 1
ATOM 6781 N N . ALA B 1 261 ? 23.344 -21.234 -13.93 1 95.31 261 ALA B N 1
ATOM 6782 C CA . ALA B 1 261 ? 23.812 -20.672 -12.664 1 95.31 261 ALA B CA 1
ATOM 6783 C C . ALA B 1 261 ? 24.578 -19.375 -12.883 1 95.31 261 ALA B C 1
ATOM 6785 O O . ALA B 1 261 ? 24.484 -18.438 -12.078 1 95.31 261 ALA B O 1
ATOM 6786 N N . GLU B 1 262 ? 25.359 -19.344 -13.961 1 94.31 262 GLU B N 1
ATOM 6787 C CA . GLU B 1 262 ? 26.109 -18.141 -14.297 1 94.31 262 GLU B CA 1
ATOM 6788 C C . GLU B 1 262 ? 25.172 -17.016 -14.711 1 94.31 262 GLU B C 1
ATOM 6790 O O . GLU B 1 262 ? 25.391 -15.852 -14.352 1 94.31 262 GLU B O 1
ATOM 6795 N N . GLN B 1 263 ? 24.188 -17.359 -15.508 1 95.38 263 GLN B N 1
ATOM 6796 C CA . GLN B 1 263 ? 23.203 -16.375 -15.922 1 95.38 263 GLN B CA 1
ATOM 6797 C C . GLN B 1 263 ? 22.453 -15.797 -14.719 1 95.38 263 GLN B C 1
ATOM 6799 O O . GLN B 1 263 ? 22.234 -14.586 -14.633 1 95.38 263 GLN B O 1
ATOM 6804 N N . LYS B 1 264 ? 22.125 -16.641 -13.805 1 95.75 264 LYS B N 1
ATOM 6805 C CA . LYS B 1 264 ? 21.453 -16.234 -12.586 1 95.75 264 LYS B CA 1
ATOM 6806 C C . LYS B 1 264 ? 22.344 -15.312 -11.75 1 95.75 264 LYS B C 1
ATOM 6808 O O . LYS B 1 264 ? 21.875 -14.305 -11.219 1 95.75 264 LYS B O 1
ATOM 6813 N N . GLU B 1 265 ? 23.578 -15.672 -11.617 1 93.06 265 GLU B N 1
ATOM 6814 C CA . GLU B 1 265 ? 24.516 -14.852 -10.867 1 93.06 265 GLU B CA 1
ATOM 6815 C C . GLU B 1 265 ? 24.641 -13.453 -11.469 1 93.06 265 GLU B C 1
ATOM 6817 O O . GLU B 1 265 ? 24.719 -12.461 -10.742 1 93.06 265 GLU B O 1
ATOM 6822 N N . MET B 1 266 ? 24.703 -13.438 -12.781 1 93.31 266 MET B N 1
ATOM 6823 C CA . MET B 1 266 ? 24.75 -12.148 -13.469 1 93.31 266 MET B CA 1
ATOM 6824 C C . MET B 1 266 ? 23.484 -11.336 -13.195 1 93.31 266 MET B C 1
ATOM 6826 O O . MET B 1 266 ? 23.547 -10.133 -12.945 1 93.31 266 MET B O 1
ATOM 6830 N N . GLY B 1 267 ? 22.312 -12 -13.273 1 95.44 267 GLY B N 1
ATOM 6831 C CA . GLY B 1 267 ? 21.062 -11.344 -12.938 1 95.44 267 GLY B CA 1
ATOM 6832 C C . GLY B 1 267 ? 21.031 -10.797 -11.523 1 95.44 267 GLY B C 1
ATOM 6833 O O . GLY B 1 267 ? 20.562 -9.672 -11.297 1 95.44 267 GLY B O 1
ATOM 6834 N N . ASP B 1 268 ? 21.578 -11.578 -10.547 1 94.31 268 ASP B N 1
ATOM 6835 C CA . ASP B 1 268 ? 21.641 -11.156 -9.148 1 94.31 268 ASP B CA 1
ATOM 6836 C C . ASP B 1 268 ? 22.531 -9.914 -8.992 1 94.31 268 ASP B C 1
ATOM 6838 O O . ASP B 1 268 ? 22.234 -9.047 -8.164 1 94.31 268 ASP B O 1
ATOM 6842 N N . LEU B 1 269 ? 23.547 -9.852 -9.75 1 92.19 269 LEU B N 1
ATOM 6843 C CA . LEU B 1 269 ? 24.438 -8.703 -9.688 1 92.19 269 LEU B CA 1
ATOM 6844 C C . LEU B 1 269 ? 23.734 -7.438 -10.156 1 92.19 269 LEU B C 1
ATOM 6846 O O . LEU B 1 269 ? 23.844 -6.387 -9.523 1 92.19 269 LEU B O 1
ATOM 6850 N N . TYR B 1 270 ? 23.062 -7.543 -11.305 1 93.56 270 TYR B N 1
ATOM 6851 C CA . TYR B 1 270 ? 22.297 -6.398 -11.781 1 93.56 270 TYR B CA 1
ATOM 6852 C C . TYR B 1 270 ? 21.25 -5.988 -10.766 1 93.56 270 TYR B C 1
ATOM 6854 O O . TYR B 1 270 ? 21.016 -4.797 -10.547 1 93.56 270 TYR B O 1
ATOM 6862 N N . PHE B 1 271 ? 20.641 -6.969 -10.164 1 95.31 271 PHE B N 1
ATOM 6863 C CA . PHE B 1 271 ? 19.578 -6.695 -9.203 1 95.31 271 PHE B CA 1
ATOM 6864 C C . PHE B 1 271 ? 20.141 -5.996 -7.969 1 95.31 271 PHE B C 1
ATOM 6866 O O . PHE B 1 271 ? 19.5 -5.098 -7.418 1 95.31 271 PHE B O 1
ATOM 6873 N N . ASP B 1 272 ? 21.297 -6.398 -7.539 1 91.62 272 ASP B N 1
ATOM 6874 C CA . ASP B 1 272 ? 21.938 -5.742 -6.41 1 91.62 272 ASP B CA 1
ATOM 6875 C C . ASP B 1 272 ? 22.141 -4.25 -6.68 1 91.62 272 ASP B C 1
ATOM 6877 O O . ASP B 1 272 ? 21.906 -3.418 -5.801 1 91.62 272 ASP B O 1
ATOM 6881 N N . HIS B 1 273 ? 22.594 -3.975 -7.891 1 90.12 273 HIS B N 1
ATOM 6882 C CA . HIS B 1 273 ? 22.781 -2.578 -8.266 1 90.12 273 HIS B CA 1
ATOM 6883 C C . HIS B 1 273 ? 21.469 -1.822 -8.289 1 90.12 273 HIS B C 1
ATOM 6885 O O . HIS B 1 273 ? 21.406 -0.648 -7.918 1 90.12 273 HIS B O 1
ATOM 6891 N N . ALA B 1 274 ? 20.438 -2.49 -8.742 1 92.94 274 ALA B N 1
ATOM 6892 C CA . ALA B 1 274 ? 19.109 -1.868 -8.758 1 92.94 274 ALA B CA 1
ATOM 6893 C C . ALA B 1 274 ? 18.625 -1.594 -7.34 1 92.94 274 ALA B C 1
ATOM 6895 O O . ALA B 1 274 ? 18.031 -0.539 -7.074 1 92.94 274 ALA B O 1
ATOM 6896 N N . LEU B 1 275 ? 18.844 -2.521 -6.383 1 91.94 275 LEU B N 1
ATOM 6897 C CA . LEU B 1 275 ? 18.375 -2.391 -5.008 1 91.94 275 LEU B CA 1
ATOM 6898 C C . LEU B 1 275 ? 19.047 -1.208 -4.316 1 91.94 275 LEU B C 1
ATOM 6900 O O . LEU B 1 275 ? 18.406 -0.484 -3.553 1 91.94 275 LEU B O 1
ATOM 6904 N N . LYS B 1 276 ? 20.25 -1.005 -4.66 1 83.62 276 LYS B N 1
ATOM 6905 C CA . LYS B 1 276 ? 21 0.108 -4.074 1 83.62 276 LYS B CA 1
ATOM 6906 C C . LYS B 1 276 ? 20.453 1.448 -4.555 1 83.62 276 LYS B C 1
ATOM 6908 O O . LYS B 1 276 ? 20.625 2.473 -3.893 1 83.62 276 LYS B O 1
ATOM 6913 N N . ARG B 1 277 ? 19.797 1.385 -5.695 1 87.12 277 ARG B N 1
ATOM 6914 C CA . ARG B 1 277 ? 19.281 2.609 -6.305 1 87.12 277 ARG B CA 1
ATOM 6915 C C . ARG B 1 277 ? 17.766 2.697 -6.164 1 87.12 277 ARG B C 1
ATOM 6917 O O . ARG B 1 277 ? 17.156 3.66 -6.621 1 87.12 277 ARG B O 1
ATOM 6924 N N . LEU B 1 278 ? 17.219 1.763 -5.461 1 91.5 278 LEU B N 1
ATOM 6925 C CA . LEU B 1 278 ? 15.773 1.641 -5.434 1 91.5 278 LEU B CA 1
ATOM 6926 C C . LEU B 1 278 ? 15.133 2.881 -4.816 1 91.5 278 LEU B C 1
ATOM 6928 O O . LEU B 1 278 ? 14.008 3.244 -5.164 1 91.5 278 LEU B O 1
ATOM 6932 N N . HIS B 1 279 ? 15.844 3.596 -3.912 1 88.44 279 HIS B N 1
ATOM 6933 C CA . HIS B 1 279 ? 15.32 4.781 -3.246 1 88.44 279 HIS B CA 1
ATOM 6934 C C . HIS B 1 279 ? 15.016 5.887 -4.25 1 88.44 279 HIS B C 1
ATOM 6936 O O . HIS B 1 279 ? 14.102 6.691 -4.039 1 88.44 279 HIS B O 1
ATOM 6942 N N . VAL B 1 280 ? 15.719 5.926 -5.41 1 90.06 280 VAL B N 1
ATOM 6943 C CA . VAL B 1 280 ? 15.484 6.953 -6.422 1 90.06 280 VAL B CA 1
ATOM 6944 C C . VAL B 1 280 ? 14.117 6.742 -7.062 1 90.06 280 VAL B C 1
ATOM 6946 O O . VAL B 1 280 ? 13.383 7.703 -7.312 1 90.06 280 VAL B O 1
ATOM 6949 N N . ALA B 1 281 ? 13.852 5.465 -7.324 1 92.31 281 ALA B N 1
ATOM 6950 C CA . ALA B 1 281 ? 12.539 5.125 -7.883 1 92.31 281 ALA B CA 1
ATOM 6951 C C . ALA B 1 281 ? 11.43 5.383 -6.871 1 92.31 281 ALA B C 1
ATOM 6953 O O . ALA B 1 281 ? 10.328 5.805 -7.238 1 92.31 281 ALA B O 1
ATOM 6954 N N . GLN B 1 282 ? 11.703 5.184 -5.664 1 90.5 282 GLN B N 1
ATOM 6955 C CA . GLN B 1 282 ? 10.703 5.367 -4.617 1 90.5 282 GLN B CA 1
ATOM 6956 C C . GLN B 1 282 ? 10.414 6.848 -4.391 1 90.5 282 GLN B C 1
ATOM 6958 O O . GLN B 1 282 ? 9.281 7.223 -4.062 1 90.5 282 GLN B O 1
ATOM 6963 N N . MET B 1 283 ? 11.359 7.691 -4.602 1 90.56 283 MET B N 1
ATOM 6964 C CA . MET B 1 283 ? 11.203 9.125 -4.359 1 90.56 283 MET B CA 1
ATOM 6965 C C . MET B 1 283 ? 10.508 9.797 -5.539 1 90.56 283 MET B C 1
ATOM 6967 O O . MET B 1 283 ? 9.875 10.844 -5.379 1 90.56 283 MET B O 1
ATOM 6971 N N . ASP B 1 284 ? 10.617 9.156 -6.652 1 92.88 284 ASP B N 1
ATOM 6972 C CA . ASP B 1 284 ? 10.023 9.727 -7.859 1 92.88 284 ASP B CA 1
ATOM 6973 C C . ASP B 1 284 ? 8.57 9.281 -8.016 1 92.88 284 ASP B C 1
ATOM 6975 O O . ASP B 1 284 ? 8.227 8.141 -7.691 1 92.88 284 ASP B O 1
ATOM 6979 N N . VAL B 1 285 ? 7.773 10.25 -8.469 1 93.19 285 VAL B N 1
ATOM 6980 C CA . VAL B 1 285 ? 6.367 9.938 -8.711 1 93.19 285 VAL B CA 1
ATOM 6981 C C . VAL B 1 285 ? 6.074 10 -10.203 1 93.19 285 VAL B C 1
ATOM 6983 O O . VAL B 1 285 ? 5.617 11.023 -10.711 1 93.19 285 VAL B O 1
ATOM 6986 N N . GLY B 1 286 ? 6.324 8.961 -10.891 1 94.31 286 GLY B N 1
ATOM 6987 C CA . GLY B 1 286 ? 6.102 8.859 -12.32 1 94.31 286 GLY B CA 1
ATOM 6988 C C . GLY B 1 286 ? 5.914 7.434 -12.797 1 94.31 286 GLY B C 1
ATOM 6989 O O . GLY B 1 286 ? 6 6.492 -12.008 1 94.31 286 GLY B O 1
ATOM 6990 N N . SER B 1 287 ? 5.586 7.324 -14.07 1 96.25 287 SER B N 1
ATOM 6991 C CA . SER B 1 287 ? 5.289 6.008 -14.625 1 96.25 287 SER B CA 1
ATOM 6992 C C . SER B 1 287 ? 6.531 5.121 -14.641 1 96.25 287 SER B C 1
ATOM 6994 O O . SER B 1 287 ? 6.445 3.918 -14.398 1 96.25 287 SER B O 1
ATOM 6996 N N . GLU B 1 288 ? 7.742 5.699 -14.914 1 96.75 288 GLU B N 1
ATOM 6997 C CA . GLU B 1 288 ? 8.969 4.91 -14.961 1 96.75 288 GLU B CA 1
ATOM 6998 C C . GLU B 1 288 ? 9.359 4.418 -13.562 1 96.75 288 GLU B C 1
ATOM 7000 O O . GLU B 1 288 ? 9.867 3.305 -13.414 1 96.75 288 GLU B O 1
ATOM 7005 N N . ALA B 1 289 ? 9.18 5.309 -12.617 1 96.69 289 ALA B N 1
ATOM 7006 C CA . ALA B 1 289 ? 9.43 4.906 -11.242 1 96.69 289 ALA B CA 1
ATOM 7007 C C . ALA B 1 289 ? 8.523 3.752 -10.828 1 96.69 289 ALA B C 1
ATOM 7009 O O . ALA B 1 289 ? 8.961 2.822 -10.148 1 96.69 289 ALA B O 1
ATOM 7010 N N . THR B 1 290 ? 7.262 3.811 -11.195 1 98.06 290 THR B N 1
ATOM 7011 C CA . THR B 1 290 ? 6.309 2.738 -10.922 1 98.06 290 THR B CA 1
ATOM 7012 C C . THR B 1 290 ? 6.758 1.436 -11.57 1 98.06 290 THR B C 1
ATOM 7014 O O . THR B 1 290 ? 6.637 0.362 -10.977 1 98.06 290 THR B O 1
ATOM 7017 N N . GLN B 1 291 ? 7.258 1.546 -12.758 1 98.44 291 GLN B N 1
ATOM 7018 C CA . GLN B 1 291 ? 7.762 0.396 -13.5 1 98.44 291 GLN B CA 1
ATOM 7019 C C . GLN B 1 291 ? 8.938 -0.256 -12.773 1 98.44 291 GLN B C 1
ATOM 7021 O O . GLN B 1 291 ? 9.062 -1.482 -12.766 1 98.44 291 GLN B O 1
ATOM 7026 N N . CYS B 1 292 ? 9.805 0.547 -12.203 1 98.38 292 CYS B N 1
ATOM 7027 C CA . CYS B 1 292 ? 10.914 0.015 -11.43 1 98.38 292 CYS B CA 1
ATOM 7028 C C . CYS B 1 292 ? 10.414 -0.841 -10.273 1 98.38 292 CYS B C 1
ATOM 7030 O O . CYS B 1 292 ? 10.945 -1.927 -10.023 1 98.38 292 CYS B O 1
ATOM 7032 N N . LEU B 1 293 ? 9.422 -0.344 -9.562 1 98.19 293 LEU B N 1
ATOM 7033 C CA . LEU B 1 293 ? 8.859 -1.106 -8.445 1 98.19 293 LEU B CA 1
ATOM 7034 C C . LEU B 1 293 ? 8.234 -2.406 -8.945 1 98.19 293 LEU B C 1
ATOM 7036 O O . LEU B 1 293 ? 8.398 -3.455 -8.312 1 98.19 293 LEU B O 1
ATOM 7040 N N . PHE B 1 294 ? 7.609 -2.393 -10.062 1 98.81 294 PHE B N 1
ATOM 7041 C CA . PHE B 1 294 ? 6.977 -3.57 -10.648 1 98.81 294 PHE B CA 1
ATOM 7042 C C . PHE B 1 294 ? 8.023 -4.609 -11.031 1 98.81 294 PHE B C 1
ATOM 7044 O O . PHE B 1 294 ? 7.871 -5.793 -10.719 1 98.81 294 PHE B O 1
ATOM 7051 N N . PHE B 1 295 ? 9.055 -4.141 -11.703 1 98.94 295 PHE B N 1
ATOM 7052 C CA . PHE B 1 295 ? 10.109 -5.059 -12.109 1 98.94 295 PHE B CA 1
ATOM 7053 C C . PHE B 1 295 ? 10.82 -5.641 -10.898 1 98.94 295 PHE B C 1
ATOM 7055 O O . PHE B 1 295 ? 11.258 -6.793 -10.922 1 98.94 295 PHE B O 1
ATOM 7062 N N . THR B 1 296 ? 10.969 -4.852 -9.828 1 98.5 296 THR B N 1
ATOM 7063 C CA . THR B 1 296 ? 11.539 -5.371 -8.586 1 98.5 296 THR B CA 1
ATOM 7064 C C . THR B 1 296 ? 10.688 -6.516 -8.039 1 98.5 296 THR B C 1
ATOM 7066 O O . THR B 1 296 ? 11.227 -7.531 -7.594 1 98.5 296 THR B O 1
ATOM 7069 N N . ALA B 1 297 ? 9.375 -6.367 -8.125 1 98.69 297 ALA B N 1
ATOM 7070 C CA . ALA B 1 297 ? 8.461 -7.414 -7.676 1 98.69 297 ALA B CA 1
ATOM 7071 C C . ALA B 1 297 ? 8.664 -8.695 -8.477 1 98.69 297 ALA B C 1
ATOM 7073 O O . ALA B 1 297 ? 8.688 -9.789 -7.91 1 98.69 297 ALA B O 1
ATOM 7074 N N . LEU B 1 298 ? 8.82 -8.531 -9.758 1 98.88 298 LEU B N 1
ATOM 7075 C CA . LEU B 1 298 ? 8.984 -9.695 -10.625 1 98.88 298 LEU B CA 1
ATOM 7076 C C . LEU B 1 298 ? 10.281 -10.43 -10.312 1 98.88 298 LEU B C 1
ATOM 7078 O O . LEU B 1 298 ? 10.336 -11.656 -10.359 1 98.88 298 LEU B O 1
ATOM 7082 N N . TYR B 1 299 ? 11.312 -9.68 -10.055 1 98.62 299 TYR B N 1
ATOM 7083 C CA . TYR B 1 299 ? 12.562 -10.352 -9.75 1 98.62 299 TYR B CA 1
ATOM 7084 C C . TYR B 1 299 ? 12.484 -11.078 -8.414 1 98.62 299 TYR B C 1
ATOM 7086 O O . TYR B 1 299 ? 13.062 -12.156 -8.25 1 98.62 299 TYR B O 1
ATOM 7094 N N . PHE B 1 300 ? 11.797 -10.516 -7.461 1 97.75 300 PHE B N 1
ATOM 7095 C CA . PHE B 1 300 ? 11.586 -11.219 -6.203 1 97.75 300 PHE B CA 1
ATOM 7096 C C . PHE B 1 300 ? 10.75 -12.477 -6.422 1 97.75 300 PHE B C 1
ATOM 7098 O O . PHE B 1 300 ? 10.953 -13.484 -5.742 1 97.75 300 PHE B O 1
ATOM 7105 N N . ALA B 1 301 ? 9.797 -12.406 -7.324 1 98.5 301 ALA B N 1
ATOM 7106 C CA . ALA B 1 301 ? 9.062 -13.617 -7.684 1 98.5 301 ALA B CA 1
ATOM 7107 C C . ALA B 1 301 ? 10 -14.695 -8.211 1 98.5 301 ALA B C 1
ATOM 7109 O O . ALA B 1 301 ? 9.883 -15.867 -7.84 1 98.5 301 ALA B O 1
ATOM 7110 N N . PHE B 1 302 ? 10.945 -14.281 -9.055 1 98.5 302 PHE B N 1
ATOM 7111 C CA . PHE B 1 302 ? 11.945 -15.18 -9.609 1 98.5 302 PHE B CA 1
ATOM 7112 C C . PHE B 1 302 ? 12.789 -15.797 -8.508 1 98.5 302 PHE B C 1
ATOM 7114 O O . PHE B 1 302 ? 13.125 -16.984 -8.562 1 98.5 302 PHE B O 1
ATOM 7121 N N . LEU B 1 303 ? 13.039 -15.016 -7.477 1 97.25 303 LEU B N 1
ATOM 7122 C CA . LEU B 1 303 ? 13.828 -15.484 -6.348 1 97.25 303 LEU B CA 1
ATOM 7123 C C . LEU B 1 303 ? 12.977 -16.312 -5.391 1 97.25 303 LEU B C 1
ATOM 7125 O O . LEU B 1 303 ? 13.477 -16.797 -4.375 1 97.25 303 LEU B O 1
ATOM 7129 N N . ARG B 1 304 ? 11.727 -16.438 -5.637 1 97.5 304 ARG B N 1
ATOM 7130 C CA . ARG B 1 304 ? 10.781 -17.188 -4.812 1 97.5 304 ARG B CA 1
ATOM 7131 C C . ARG B 1 304 ? 10.688 -16.594 -3.41 1 97.5 304 ARG B C 1
ATOM 7133 O O . ARG B 1 304 ? 10.789 -17.312 -2.418 1 97.5 304 ARG B O 1
ATOM 7140 N N . ARG B 1 305 ? 10.633 -15.273 -3.383 1 96.88 305 ARG B N 1
ATOM 7141 C CA . ARG B 1 305 ? 10.414 -14.508 -2.16 1 96.88 305 ARG B CA 1
ATOM 7142 C C . ARG B 1 305 ? 9.039 -13.836 -2.176 1 96.88 305 ARG B C 1
ATOM 7144 O O . ARG B 1 305 ? 8.93 -12.648 -2.488 1 96.88 305 ARG B O 1
ATOM 7151 N N . PRO B 1 306 ? 8.008 -14.602 -1.777 1 97.38 306 PRO B N 1
ATOM 7152 C CA . PRO B 1 306 ? 6.637 -14.141 -2.004 1 97.38 306 PRO B CA 1
ATOM 7153 C C . PRO B 1 306 ? 6.293 -12.891 -1.199 1 97.38 306 PRO B C 1
ATOM 7155 O O . PRO B 1 306 ? 5.547 -12.031 -1.678 1 97.38 306 PRO B O 1
ATOM 7158 N N . LEU B 1 307 ? 6.781 -12.711 0.026 1 96.75 307 LEU B N 1
ATOM 7159 C CA . LEU B 1 307 ? 6.43 -11.555 0.837 1 96.75 307 LEU B CA 1
ATOM 7160 C C . LEU B 1 307 ? 7.027 -10.281 0.247 1 96.75 307 LEU B C 1
ATOM 7162 O O . LEU B 1 307 ? 6.367 -9.234 0.217 1 96.75 307 LEU B O 1
ATOM 7166 N N . GLN B 1 308 ? 8.297 -10.359 -0.228 1 96.75 308 GLN B N 1
ATOM 7167 C CA . GLN B 1 308 ? 8.922 -9.203 -0.868 1 96.75 308 GLN B CA 1
ATOM 7168 C C . GLN B 1 308 ? 8.266 -8.898 -2.213 1 96.75 308 GLN B C 1
ATOM 7170 O O . GLN B 1 308 ? 8.078 -7.734 -2.566 1 96.75 308 GLN B O 1
ATOM 7175 N N . ALA B 1 309 ? 7.969 -9.977 -2.941 1 98 309 ALA B N 1
ATOM 7176 C CA . ALA B 1 309 ? 7.254 -9.766 -4.195 1 98 309 ALA B CA 1
ATOM 7177 C C . ALA B 1 309 ? 5.93 -9.047 -3.957 1 98 309 ALA B C 1
ATOM 7179 O O . ALA B 1 309 ? 5.621 -8.062 -4.633 1 98 309 ALA B O 1
ATOM 7180 N N . TRP B 1 310 ? 5.176 -9.523 -3.006 1 97.31 310 TRP B N 1
ATOM 7181 C CA . TRP B 1 310 ? 3.9 -8.906 -2.666 1 97.31 310 TRP B CA 1
ATOM 7182 C C . TRP B 1 310 ? 4.094 -7.449 -2.262 1 97.31 310 TRP B C 1
ATOM 7184 O O . TRP B 1 310 ? 3.32 -6.578 -2.672 1 97.31 310 TRP B O 1
ATOM 7194 N N . GLU B 1 311 ? 5.074 -7.156 -1.415 1 96.62 311 GLU B N 1
ATOM 7195 C CA . GLU B 1 311 ? 5.328 -5.801 -0.936 1 96.62 311 GLU B CA 1
ATOM 7196 C C . GLU B 1 311 ? 5.543 -4.836 -2.098 1 96.62 311 GLU B C 1
ATOM 7198 O O . GLU B 1 311 ? 5.02 -3.721 -2.09 1 96.62 311 GLU B O 1
ATOM 7203 N N . PHE B 1 312 ? 6.312 -5.246 -3.059 1 97.81 312 PHE B N 1
ATOM 7204 C CA . PHE B 1 312 ? 6.629 -4.355 -4.168 1 97.81 312 PHE B CA 1
ATOM 7205 C C . PHE B 1 312 ? 5.477 -4.301 -5.164 1 97.81 312 PHE B C 1
ATOM 7207 O O . PHE B 1 312 ? 5.293 -3.299 -5.859 1 97.81 312 PHE B O 1
ATOM 7214 N N . ILE B 1 313 ? 4.672 -5.379 -5.289 1 98.19 313 ILE B N 1
ATOM 7215 C CA . ILE B 1 313 ? 3.434 -5.285 -6.055 1 98.19 313 ILE B CA 1
ATOM 7216 C C . ILE B 1 313 ? 2.506 -4.258 -5.41 1 98.19 313 ILE B C 1
ATOM 7218 O O . ILE B 1 313 ? 1.905 -3.434 -6.102 1 98.19 313 ILE B O 1
ATOM 7222 N N . ASN B 1 314 ? 2.414 -4.336 -4.086 1 96.94 314 ASN B N 1
ATOM 7223 C CA . ASN B 1 314 ? 1.591 -3.395 -3.332 1 96.94 314 ASN B CA 1
ATOM 7224 C C . ASN B 1 314 ? 2.059 -1.955 -3.529 1 96.94 314 ASN B C 1
ATOM 7226 O O . ASN B 1 314 ? 1.241 -1.053 -3.721 1 96.94 314 ASN B O 1
ATOM 7230 N N . ALA B 1 315 ? 3.369 -1.75 -3.451 1 96.88 315 ALA B N 1
ATOM 7231 C CA . ALA B 1 315 ? 3.936 -0.417 -3.641 1 96.88 315 ALA B CA 1
ATOM 7232 C C . ALA B 1 315 ? 3.684 0.089 -5.059 1 96.88 315 ALA B C 1
ATOM 7234 O O . ALA B 1 315 ? 3.342 1.257 -5.258 1 96.88 315 ALA B O 1
ATOM 7235 N N . ALA B 1 316 ? 3.916 -0.754 -6.047 1 98.19 316 ALA B N 1
ATOM 7236 C CA . ALA B 1 316 ? 3.652 -0.387 -7.438 1 98.19 316 ALA B CA 1
ATOM 7237 C C . ALA B 1 316 ? 2.176 -0.058 -7.645 1 98.19 316 ALA B C 1
ATOM 7239 O O . ALA B 1 316 ? 1.841 0.896 -8.352 1 98.19 316 ALA B O 1
ATOM 7240 N N . SER B 1 317 ? 1.308 -0.856 -7.059 1 97.94 317 SER B N 1
ATOM 7241 C CA . SER B 1 317 ? -0.131 -0.633 -7.156 1 97.94 317 SER B CA 1
ATOM 7242 C C . SER B 1 317 ? -0.525 0.712 -6.555 1 97.94 317 SER B C 1
ATOM 7244 O O . SER B 1 317 ? -1.339 1.439 -7.129 1 97.94 317 SER B O 1
ATOM 7246 N N . ALA B 1 318 ? 0.032 1.025 -5.363 1 96.62 318 ALA B N 1
ATOM 7247 C CA . ALA B 1 318 ? -0.264 2.299 -4.711 1 96.62 318 ALA B CA 1
ATOM 7248 C C . ALA B 1 318 ? 0.119 3.475 -5.605 1 96.62 318 ALA B C 1
ATOM 7250 O O . ALA B 1 318 ? -0.625 4.453 -5.711 1 96.62 318 ALA B O 1
ATOM 7251 N N . LYS B 1 319 ? 1.251 3.395 -6.203 1 96.62 319 LYS B N 1
ATOM 7252 C CA . LYS B 1 319 ? 1.695 4.457 -7.102 1 96.62 319 LYS B CA 1
ATOM 7253 C C . LYS B 1 319 ? 0.806 4.543 -8.336 1 96.62 319 LYS B C 1
ATOM 7255 O O . LYS B 1 319 ? 0.545 5.633 -8.852 1 96.62 319 LYS B O 1
ATOM 7260 N N . CYS B 1 320 ? 0.412 3.355 -8.898 1 96.19 320 CYS B N 1
ATOM 7261 C CA . CYS B 1 320 ? -0.52 3.346 -10.016 1 96.19 320 CYS B CA 1
ATOM 7262 C C . CYS B 1 320 ? -1.814 4.062 -9.656 1 96.19 320 CYS B C 1
ATOM 7264 O O . CYS B 1 320 ? -2.307 4.891 -10.43 1 96.19 320 CYS B O 1
ATOM 7266 N N . LEU B 1 321 ? -2.307 3.756 -8.523 1 96.31 321 LEU B N 1
ATOM 7267 C CA . LEU B 1 321 ? -3.559 4.355 -8.078 1 96.31 321 LEU B CA 1
ATOM 7268 C C . LEU B 1 321 ? -3.41 5.863 -7.914 1 96.31 321 LEU B C 1
ATOM 7270 O O . LEU B 1 321 ? -4.32 6.625 -8.258 1 96.31 321 LEU B O 1
ATOM 7274 N N . LEU B 1 322 ? -2.264 6.285 -7.371 1 96.38 322 LEU B N 1
ATOM 7275 C CA . LEU B 1 322 ? -1.986 7.707 -7.199 1 96.38 322 LEU B CA 1
ATOM 7276 C C . LEU B 1 322 ? -2.004 8.43 -8.539 1 96.38 322 LEU B C 1
ATOM 7278 O O . LEU B 1 322 ? -2.648 9.469 -8.68 1 96.38 322 LEU B O 1
ATOM 7282 N N . LEU B 1 323 ? -1.338 7.859 -9.531 1 96.38 323 LEU B N 1
ATOM 7283 C CA . LEU B 1 323 ? -1.178 8.5 -10.836 1 96.38 323 LEU B CA 1
ATOM 7284 C C . LEU B 1 323 ? -2.477 8.445 -11.633 1 96.38 323 LEU B C 1
ATOM 7286 O O . LEU B 1 323 ? -2.691 9.25 -12.539 1 96.38 323 LEU B O 1
ATOM 7290 N N . LEU B 1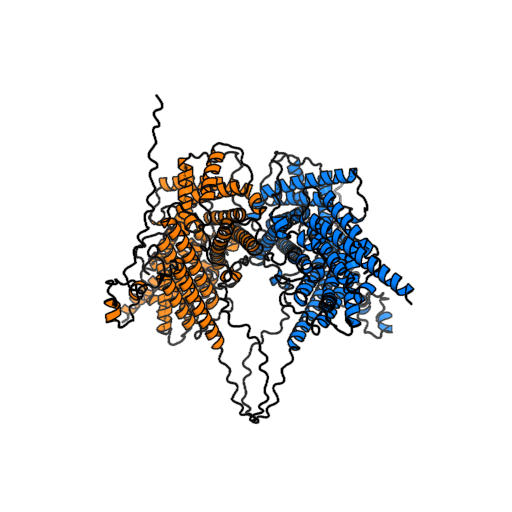 324 ? -3.311 7.43 -11.305 1 93.5 324 LEU B N 1
ATOM 7291 C CA . LEU B 1 324 ? -4.625 7.359 -11.93 1 93.5 324 LEU B CA 1
ATOM 7292 C C . LEU B 1 324 ? -5.566 8.406 -11.336 1 93.5 324 LEU B C 1
ATOM 7294 O O . LEU B 1 324 ? -6.43 8.938 -12.031 1 93.5 324 LEU B O 1
ATOM 7298 N N . SER B 1 325 ? -5.383 8.68 -10.031 1 91.62 325 SER B N 1
ATOM 7299 C CA . SER B 1 325 ? -6.23 9.648 -9.344 1 91.62 325 SER B CA 1
ATOM 7300 C C . SER B 1 325 ? -5.797 11.078 -9.656 1 91.62 325 SER B C 1
ATOM 7302 O O . SER B 1 325 ? -6.637 11.977 -9.773 1 91.62 325 SER B O 1
ATOM 7304 N N . TYR B 1 326 ? -4.477 11.266 -9.594 1 92 326 TYR B N 1
ATOM 7305 C CA . TYR B 1 326 ? -3.889 12.555 -9.93 1 92 326 TYR B CA 1
ATOM 7306 C C . TYR B 1 326 ? -3.076 12.469 -11.219 1 92 326 TYR B C 1
ATOM 7308 O O . TYR B 1 326 ? -1.96 11.945 -11.219 1 92 326 TYR B O 1
ATOM 7316 N N . ARG B 1 327 ? -3.631 13.055 -12.258 1 85.69 327 ARG B N 1
ATOM 7317 C CA . ARG B 1 327 ? -2.934 12.984 -13.539 1 85.69 327 ARG B CA 1
ATOM 7318 C C . ARG B 1 327 ? -1.898 14.094 -13.656 1 85.69 327 ARG B C 1
ATOM 7320 O O . ARG B 1 327 ? -2.232 15.273 -13.531 1 85.69 327 ARG B O 1
ATOM 7327 N N . PRO B 1 328 ? -0.7 13.633 -13.922 1 85.19 328 PRO B N 1
ATOM 7328 C CA . PRO B 1 328 ? 0.321 14.664 -14.117 1 85.19 328 PRO B CA 1
ATOM 7329 C C . PRO B 1 328 ? 0.015 15.586 -15.297 1 85.19 328 PRO B C 1
ATOM 7331 O O . PRO B 1 328 ? -0.517 15.133 -16.312 1 85.19 328 PRO B O 1
ATOM 7334 N N . ALA B 1 329 ? 0.395 16.844 -15.195 1 82.38 329 ALA B N 1
ATOM 7335 C CA . ALA B 1 329 ? 0.104 17.844 -16.219 1 82.38 329 ALA B CA 1
ATOM 7336 C C . ALA B 1 329 ? 0.835 17.531 -17.516 1 82.38 329 ALA B C 1
ATOM 7338 O O . ALA B 1 329 ? 0.292 17.719 -18.609 1 82.38 329 ALA B O 1
ATOM 7339 N N . ASP B 1 330 ? 2.018 16.953 -17.469 1 85.25 330 ASP B N 1
ATOM 7340 C CA . ASP B 1 330 ? 2.84 16.688 -18.641 1 85.25 330 ASP B CA 1
ATOM 7341 C C . ASP B 1 330 ? 2.822 15.203 -19 1 85.25 330 ASP B C 1
ATOM 7343 O O . ASP B 1 330 ? 3.734 14.711 -19.672 1 85.25 330 ASP B O 1
ATOM 7347 N N . GLU B 1 331 ? 1.795 14.648 -18.672 1 89.25 331 GLU B N 1
ATOM 7348 C CA . GLU B 1 331 ? 1.729 13.211 -18.891 1 89.25 331 GLU B CA 1
ATOM 7349 C C . GLU B 1 331 ? 1.56 12.891 -20.375 1 89.25 331 GLU B C 1
ATOM 7351 O O . GLU B 1 331 ? 0.646 13.398 -21.031 1 89.25 331 GLU B O 1
ATOM 7356 N N . THR B 1 332 ? 2.447 12.078 -20.922 1 92.5 332 THR B N 1
ATOM 7357 C CA . THR B 1 332 ? 2.354 11.633 -22.297 1 92.5 332 THR B CA 1
ATOM 7358 C C . THR B 1 332 ? 1.418 10.438 -22.422 1 92.5 332 THR B C 1
ATOM 7360 O O . THR B 1 332 ? 1.068 9.812 -21.422 1 92.5 332 THR B O 1
ATOM 7363 N N . SER B 1 333 ? 1.043 10.18 -23.656 1 92.06 333 SER B N 1
ATOM 7364 C CA . SER B 1 333 ? 0.223 9.008 -23.922 1 92.06 333 SER B CA 1
ATOM 7365 C C . SER B 1 333 ? 0.952 7.723 -23.531 1 92.06 333 SER B C 1
ATOM 7367 O O . SER B 1 333 ? 0.331 6.766 -23.062 1 92.06 333 SER B O 1
ATOM 7369 N N . GLU B 1 334 ? 2.211 7.707 -23.688 1 94.38 334 GLU B N 1
ATOM 7370 C CA . GLU B 1 334 ? 3.004 6.539 -23.312 1 94.38 334 GLU B CA 1
ATOM 7371 C C . GLU B 1 334 ? 2.994 6.328 -21.797 1 94.38 334 GLU B C 1
ATOM 7373 O O . GLU B 1 334 ? 2.938 5.191 -21.328 1 94.38 334 GLU B O 1
ATOM 7378 N N . ASP B 1 335 ? 3.057 7.48 -21.094 1 95.12 335 ASP B N 1
ATOM 7379 C CA . ASP B 1 335 ? 3.002 7.383 -19.641 1 95.12 335 ASP B CA 1
ATOM 7380 C C . ASP B 1 335 ? 1.673 6.789 -19.172 1 95.12 335 ASP B C 1
ATOM 7382 O O . ASP B 1 335 ? 1.646 5.926 -18.297 1 95.12 335 ASP B O 1
ATOM 7386 N N . GLN B 1 336 ? 0.638 7.227 -19.812 1 94.31 336 GLN B N 1
ATOM 7387 C CA . GLN B 1 336 ? -0.701 6.777 -19.453 1 94.31 336 GLN B CA 1
ATOM 7388 C C . GLN B 1 336 ? -0.875 5.285 -19.734 1 94.31 336 GLN B C 1
ATOM 7390 O O . GLN B 1 336 ? -1.384 4.547 -18.875 1 94.31 336 GLN B O 1
ATOM 7395 N N . GLU B 1 337 ? -0.455 4.863 -20.891 1 96.25 337 GLU B N 1
ATOM 7396 C CA . GLU B 1 337 ? -0.593 3.455 -21.266 1 96.25 337 GLU B CA 1
ATOM 7397 C C . GLU B 1 337 ? 0.303 2.568 -20.406 1 96.25 337 GLU B C 1
ATOM 7399 O O . GLU B 1 337 ? -0.076 1.45 -20.047 1 96.25 337 GLU B O 1
ATOM 7404 N N . ARG B 1 338 ? 1.479 3.066 -20.109 1 97.44 338 ARG B N 1
ATOM 7405 C CA . ARG B 1 338 ? 2.387 2.322 -19.234 1 97.44 338 ARG B CA 1
ATOM 7406 C C . ARG B 1 338 ? 1.75 2.055 -17.875 1 97.44 338 ARG B C 1
ATOM 7408 O O . ARG B 1 338 ? 1.781 0.926 -17.391 1 97.44 338 ARG B O 1
ATOM 7415 N N . ILE B 1 339 ? 1.151 3.094 -17.266 1 97.5 339 ILE B N 1
ATOM 7416 C CA . ILE B 1 339 ? 0.514 2.963 -15.961 1 97.5 339 ILE B CA 1
ATOM 7417 C C . ILE B 1 339 ? -0.66 1.99 -16.047 1 97.5 339 ILE B C 1
ATOM 7419 O O . ILE B 1 339 ? -0.879 1.185 -15.148 1 97.5 339 ILE B O 1
ATOM 7423 N N . ARG B 1 340 ? -1.406 2.035 -17.125 1 96.44 340 ARG B N 1
ATOM 7424 C CA . ARG B 1 340 ? -2.535 1.134 -17.328 1 96.44 340 ARG B CA 1
ATOM 7425 C C . ARG B 1 340 ? -2.074 -0.319 -17.375 1 96.44 340 ARG B C 1
ATOM 7427 O O . ARG B 1 340 ? -2.666 -1.189 -16.734 1 96.44 340 ARG B O 1
ATOM 7434 N N . ARG B 1 341 ? -1.049 -0.59 -18.125 1 98.19 341 ARG B N 1
ATOM 7435 C CA . ARG B 1 341 ? -0.515 -1.941 -18.266 1 98.19 341 ARG B CA 1
ATOM 7436 C C . ARG B 1 341 ? 0.045 -2.447 -16.938 1 98.19 341 ARG B C 1
ATOM 7438 O O . ARG B 1 341 ? -0.139 -3.613 -16.594 1 98.19 341 ARG B O 1
ATOM 7445 N N . ILE B 1 342 ? 0.76 -1.565 -16.219 1 98.69 342 ILE B N 1
ATOM 7446 C CA . ILE B 1 342 ? 1.282 -1.949 -14.914 1 98.69 342 ILE B CA 1
ATOM 7447 C C . ILE B 1 342 ? 0.126 -2.225 -13.953 1 98.69 342 ILE B C 1
ATOM 7449 O O . ILE B 1 342 ? 0.172 -3.178 -13.172 1 98.69 342 ILE B O 1
ATOM 7453 N N . PHE B 1 343 ? -0.947 -1.394 -14 1 98.12 343 PHE B N 1
ATOM 7454 C CA . PHE B 1 343 ? -2.127 -1.572 -13.164 1 98.12 343 PHE B CA 1
ATOM 7455 C C . PHE B 1 343 ? -2.693 -2.979 -13.32 1 98.12 343 PHE B C 1
ATOM 7457 O O . PHE B 1 343 ? -2.875 -3.693 -12.336 1 98.12 343 PHE B O 1
ATOM 7464 N N . TRP B 1 344 ? -2.891 -3.373 -14.484 1 98.06 344 TRP B N 1
ATOM 7465 C CA . TRP B 1 344 ? -3.521 -4.66 -14.758 1 98.06 344 TRP B CA 1
ATOM 7466 C C . TRP B 1 344 ? -2.576 -5.809 -14.43 1 98.06 344 TRP B C 1
ATOM 7468 O O . TRP B 1 344 ? -3.016 -6.875 -13.992 1 98.06 344 TRP B O 1
ATOM 7478 N N . SER B 1 345 ? -1.283 -5.645 -14.711 1 98.75 345 SER B N 1
ATOM 7479 C CA . SER B 1 345 ? -0.309 -6.66 -14.32 1 98.75 345 SER B CA 1
ATOM 7480 C C . SER B 1 345 ? -0.303 -6.871 -12.812 1 98.75 345 SER B C 1
ATOM 7482 O O . SER B 1 345 ? -0.262 -8.008 -12.336 1 98.75 345 SER B O 1
ATOM 7484 N N . CYS B 1 346 ? -0.337 -5.758 -12.102 1 98.62 346 CYS B N 1
ATOM 7485 C CA . CYS B 1 346 ? -0.387 -5.84 -10.648 1 98.62 346 CYS B CA 1
ATOM 7486 C C . CYS B 1 346 ? -1.695 -6.469 -10.18 1 98.62 346 CYS B C 1
ATOM 7488 O O . CYS B 1 346 ? -1.72 -7.199 -9.188 1 98.62 346 CYS B O 1
ATOM 7490 N N . TYR B 1 347 ? -2.801 -6.168 -10.852 1 97.88 347 TYR B N 1
ATOM 7491 C CA . TYR B 1 347 ? -4.094 -6.77 -10.547 1 97.88 347 TYR B CA 1
ATOM 7492 C C . TYR B 1 347 ? -4.012 -8.289 -10.586 1 97.88 347 TYR B C 1
ATOM 7494 O O . TYR B 1 347 ? -4.477 -8.969 -9.664 1 97.88 347 TYR B O 1
ATOM 7502 N N . ILE B 1 348 ? -3.381 -8.797 -11.609 1 98 348 ILE B N 1
ATOM 7503 C CA . ILE B 1 348 ? -3.236 -10.234 -11.789 1 98 348 ILE B CA 1
ATOM 7504 C C . ILE B 1 348 ? -2.354 -10.805 -10.68 1 98 348 ILE B C 1
ATOM 7506 O O . ILE B 1 348 ? -2.75 -11.742 -9.977 1 98 348 ILE B O 1
ATOM 7510 N N . LEU B 1 349 ? -1.22 -10.234 -10.516 1 98.31 349 LEU B N 1
ATOM 7511 C CA . LEU B 1 349 ? -0.205 -10.789 -9.625 1 98.31 349 LEU B CA 1
ATOM 7512 C C . LEU B 1 349 ? -0.66 -10.719 -8.172 1 98.31 349 LEU B C 1
ATOM 7514 O O . LEU B 1 349 ? -0.467 -11.664 -7.406 1 98.31 349 LEU B O 1
ATOM 7518 N N . GLU B 1 350 ? -1.223 -9.555 -7.789 1 97.44 350 GLU B N 1
ATOM 7519 C CA . GLU B 1 350 ? -1.712 -9.453 -6.418 1 97.44 350 GLU B CA 1
ATOM 7520 C C . GLU B 1 350 ? -2.775 -10.5 -6.129 1 97.44 350 GLU B C 1
ATOM 7522 O O . GLU B 1 350 ? -2.775 -11.117 -5.059 1 97.44 350 GLU B O 1
ATOM 7527 N N . SER B 1 351 ? -3.674 -10.695 -7.059 1 96.12 351 SER B N 1
ATOM 7528 C CA . SER B 1 351 ? -4.719 -11.695 -6.898 1 96.12 351 SER B CA 1
ATOM 7529 C C . SER B 1 351 ? -4.129 -13.094 -6.758 1 96.12 351 SER B C 1
ATOM 7531 O O . SER B 1 351 ? -4.637 -13.914 -5.992 1 96.12 351 SER B O 1
ATOM 7533 N N . ASP B 1 352 ? -3.094 -13.344 -7.504 1 96.19 352 ASP B N 1
ATOM 7534 C CA . ASP B 1 352 ? -2.438 -14.648 -7.422 1 96.19 352 ASP B CA 1
ATOM 7535 C C . ASP B 1 352 ? -1.872 -14.891 -6.027 1 96.19 352 ASP B C 1
ATOM 7537 O O . ASP B 1 352 ? -2.012 -15.984 -5.477 1 96.19 352 ASP B O 1
ATOM 7541 N N . TYR B 1 353 ? -1.245 -13.953 -5.465 1 96.88 353 TYR B N 1
ATOM 7542 C CA . TYR B 1 353 ? -0.683 -14.109 -4.125 1 96.88 353 TYR B CA 1
ATOM 7543 C C . TYR B 1 353 ? -1.786 -14.219 -3.082 1 96.88 353 TYR B C 1
ATOM 7545 O O . TYR B 1 353 ? -1.686 -15.023 -2.148 1 96.88 353 TYR B O 1
ATOM 7553 N N . LEU B 1 354 ? -2.844 -13.406 -3.252 1 95 354 LEU B N 1
ATOM 7554 C CA . LEU B 1 354 ? -3.971 -13.43 -2.326 1 95 354 LEU B CA 1
ATOM 7555 C C . LEU B 1 354 ? -4.691 -14.773 -2.381 1 95 354 LEU B C 1
ATOM 7557 O O . LEU B 1 354 ? -5.312 -15.188 -1.399 1 95 354 LEU B O 1
ATOM 7561 N N . ALA B 1 355 ? -4.602 -15.406 -3.498 1 93.75 355 ALA B N 1
ATOM 7562 C CA . ALA B 1 355 ? -5.258 -16.703 -3.662 1 93.75 355 ALA B CA 1
ATOM 7563 C C . ALA B 1 355 ? -4.664 -17.75 -2.719 1 93.75 355 ALA B C 1
ATOM 7565 O O . ALA B 1 355 ? -5.359 -18.656 -2.281 1 93.75 355 ALA B O 1
ATOM 7566 N N . GLU B 1 356 ? -3.355 -17.578 -2.369 1 94.12 356 GLU B N 1
ATOM 7567 C CA . GLU B 1 356 ? -2.703 -18.547 -1.5 1 94.12 356 GLU B CA 1
ATOM 7568 C C . GLU B 1 356 ? -2.512 -17.984 -0.092 1 94.12 356 GLU B C 1
ATOM 7570 O O . GLU B 1 356 ? -2.42 -18.75 0.875 1 94.12 356 GLU B O 1
ATOM 7575 N N . LEU B 1 357 ? -2.354 -16.703 -0 1 93.88 357 LEU B N 1
ATOM 7576 C CA . LEU B 1 357 ? -2.303 -16 1.275 1 93.88 357 LEU B CA 1
ATOM 7577 C C . LEU B 1 357 ? -3.477 -15.039 1.41 1 93.88 357 LEU B C 1
ATOM 7579 O O . LEU B 1 357 ? -3.334 -13.844 1.153 1 93.88 357 LEU B O 1
ATOM 7583 N N . SER B 1 358 ? -4.539 -15.586 1.921 1 91.31 358 SER B N 1
ATOM 7584 C CA . SER B 1 358 ? -5.832 -14.922 1.829 1 91.31 358 SER B CA 1
ATOM 7585 C C . SER B 1 358 ? -5.906 -13.727 2.775 1 91.31 358 SER B C 1
ATOM 7587 O O . SER B 1 358 ? -6.766 -12.859 2.617 1 91.31 358 SER B O 1
ATOM 7589 N N . ALA B 1 359 ? -5.035 -13.641 3.734 1 91.75 359 ALA B N 1
ATOM 7590 C CA . ALA B 1 359 ? -5.117 -12.555 4.703 1 91.75 359 ALA B CA 1
ATOM 7591 C C . ALA B 1 359 ? -4.152 -11.43 4.348 1 91.75 359 ALA B C 1
ATOM 7593 O O . ALA B 1 359 ? -4 -10.469 5.109 1 91.75 359 ALA B O 1
ATOM 7594 N N . LEU B 1 360 ? -3.42 -11.516 3.203 1 94.81 360 LEU B N 1
ATOM 7595 C CA . LEU B 1 360 ? -2.57 -10.422 2.756 1 94.81 360 LEU B CA 1
ATOM 7596 C C . LEU B 1 360 ? -3.381 -9.141 2.578 1 94.81 360 LEU B C 1
ATOM 7598 O O . LEU B 1 360 ? -4.5 -9.18 2.059 1 94.81 360 LEU B O 1
ATOM 7602 N N . PRO B 1 361 ? -2.84 -8 3.092 1 93.62 361 PRO B N 1
ATOM 7603 C CA . PRO B 1 361 ? -3.549 -6.742 2.859 1 93.62 361 PRO B CA 1
ATOM 7604 C C . PRO B 1 361 ? -3.607 -6.359 1.382 1 93.62 361 PRO B C 1
ATOM 7606 O O . PRO B 1 361 ? -2.572 -6.301 0.714 1 93.62 361 PRO B O 1
ATOM 7609 N N . PRO B 1 362 ? -4.766 -6.109 0.862 1 93.38 362 PRO B N 1
ATOM 7610 C CA . PRO B 1 362 ? -4.867 -5.703 -0.542 1 93.38 362 PRO B CA 1
ATOM 7611 C C . PRO B 1 362 ? -4.426 -4.258 -0.771 1 93.38 362 PRO B C 1
ATOM 7613 O O . PRO B 1 362 ? -4.52 -3.428 0.138 1 93.38 362 PRO B O 1
ATOM 7616 N N . SER B 1 363 ? -3.973 -3.889 -1.938 1 94.25 363 SER B N 1
ATOM 7617 C CA . SER B 1 363 ? -3.502 -2.553 -2.289 1 94.25 363 SER B CA 1
ATOM 7618 C C . SER B 1 363 ? -4.664 -1.628 -2.629 1 94.25 363 SER B C 1
ATOM 7620 O O . SER B 1 363 ? -4.512 -0.405 -2.641 1 94.25 363 SER B O 1
ATOM 7622 N N . GLY B 1 364 ? -5.844 -2.141 -2.922 1 91.75 364 GLY B N 1
ATOM 7623 C CA . GLY B 1 364 ? -6.984 -1.344 -3.342 1 91.75 364 GLY B CA 1
ATOM 7624 C C . GLY B 1 364 ? -7.168 -1.31 -4.848 1 91.75 364 GLY B C 1
ATOM 7625 O O . GLY B 1 364 ? -8.086 -0.659 -5.352 1 91.75 364 GLY B O 1
ATOM 7626 N N . ILE B 1 365 ? -6.402 -2.047 -5.598 1 94.44 365 ILE B N 1
ATOM 7627 C CA . ILE B 1 365 ? -6.461 -2.01 -7.055 1 94.44 365 ILE B CA 1
ATOM 7628 C C . ILE B 1 365 ? -7.691 -2.775 -7.543 1 94.44 365 ILE B C 1
ATOM 7630 O O . ILE B 1 365 ? -8.328 -2.381 -8.523 1 94.44 365 ILE B O 1
ATOM 7634 N N . ALA B 1 366 ? -8.055 -3.846 -6.914 1 92.94 366 ALA B N 1
ATOM 7635 C CA . ALA B 1 366 ? -9.109 -4.738 -7.391 1 92.94 366 ALA B CA 1
ATOM 7636 C C . ALA B 1 366 ? -10.469 -4.059 -7.336 1 92.94 366 ALA B C 1
ATOM 7638 O O . ALA B 1 366 ? -11.266 -4.168 -8.273 1 92.94 366 ALA B O 1
ATOM 7639 N N . PRO B 1 367 ? -10.75 -3.207 -6.355 1 88.31 367 PRO B N 1
ATOM 7640 C CA . PRO B 1 367 ? -12.078 -2.6 -6.242 1 88.31 367 PRO B CA 1
ATOM 7641 C C . PRO B 1 367 ? -12.352 -1.579 -7.344 1 88.31 367 PRO B C 1
ATOM 7643 O O . PRO B 1 367 ? -13.5 -1.167 -7.535 1 88.31 367 PRO B O 1
ATOM 7646 N N . ILE B 1 368 ? -11.375 -1.179 -8.047 1 90.19 368 ILE B N 1
ATOM 7647 C CA . ILE B 1 368 ? -11.641 -0.148 -9.047 1 90.19 368 ILE B CA 1
ATOM 7648 C C . ILE B 1 368 ? -11.344 -0.694 -10.438 1 90.19 368 ILE B C 1
ATOM 7650 O O . ILE B 1 368 ? -11.289 0.063 -11.414 1 90.19 368 ILE B O 1
ATOM 7654 N N . GLU B 1 369 ? -11.062 -1.93 -10.57 1 91.31 369 GLU B N 1
ATOM 7655 C CA . GLU B 1 369 ? -10.578 -2.482 -11.836 1 91.31 369 GLU B CA 1
ATOM 7656 C C . GLU B 1 369 ? -11.586 -2.262 -12.953 1 91.31 369 GLU B C 1
ATOM 7658 O O . GLU B 1 369 ? -11.203 -2.031 -14.102 1 91.31 369 GLU B O 1
ATOM 7663 N N . SER B 1 370 ? -12.961 -2.23 -12.656 1 86.12 370 SER B N 1
ATOM 7664 C CA . SER B 1 370 ? -13.984 -2.066 -13.68 1 86.12 370 SER B CA 1
ATOM 7665 C C . SER B 1 370 ? -13.969 -0.655 -14.258 1 86.12 370 SER B C 1
ATOM 7667 O O . SER B 1 370 ? -14.445 -0.429 -15.375 1 86.12 370 SER B O 1
ATOM 7669 N N . SER B 1 371 ? -13.359 0.227 -13.461 1 86.56 371 SER B N 1
ATOM 7670 C CA . SER B 1 371 ? -13.336 1.623 -13.891 1 86.56 371 SER B CA 1
ATOM 7671 C C . SER B 1 371 ? -12.086 1.93 -14.711 1 86.56 371 SER B C 1
ATOM 7673 O O . SER B 1 371 ? -11.953 3.023 -15.266 1 86.56 371 SER B O 1
ATOM 7675 N N . ILE B 1 372 ? -11.172 1.016 -14.844 1 91.06 372 ILE B N 1
ATOM 7676 C CA . ILE B 1 372 ? -9.914 1.236 -15.555 1 91.06 372 ILE B CA 1
ATOM 7677 C C . ILE B 1 372 ? -9.977 0.563 -16.922 1 91.06 372 ILE B C 1
ATOM 7679 O O . ILE B 1 372 ? -10.211 -0.645 -17.016 1 91.06 372 ILE B O 1
ATOM 7683 N N . PRO B 1 373 ? -9.781 1.34 -17.922 1 89.88 373 PRO B N 1
ATOM 7684 C CA . PRO B 1 373 ? -9.797 0.729 -19.25 1 89.88 373 PRO B CA 1
ATOM 7685 C C . PRO B 1 373 ? -8.727 -0.346 -19.422 1 89.88 373 PRO B C 1
ATOM 7687 O O . PRO B 1 373 ? -7.66 -0.263 -18.812 1 89.88 373 PRO B O 1
ATOM 7690 N N . LEU B 1 374 ? -8.984 -1.317 -20.219 1 92.38 374 LEU B N 1
ATOM 7691 C CA . LEU B 1 374 ? -8.016 -2.363 -20.531 1 92.38 374 LEU B CA 1
ATOM 7692 C C . LEU B 1 374 ? -6.852 -1.8 -21.344 1 92.38 374 LEU B C 1
ATOM 7694 O O . LEU B 1 374 ? -6.98 -0.748 -21.969 1 92.38 374 LEU B O 1
ATOM 7698 N N . PRO B 1 375 ? -5.738 -2.469 -21.297 1 92.75 375 PRO B N 1
ATOM 7699 C CA . PRO B 1 375 ? -4.594 -2.002 -22.094 1 92.75 375 PRO B CA 1
ATOM 7700 C C . PRO B 1 375 ? -4.863 -2.006 -23.594 1 92.75 375 PRO B C 1
ATOM 7702 O O . PRO B 1 375 ? -5.629 -2.84 -24.078 1 92.75 375 PRO B O 1
ATOM 7705 N N . GLY B 1 376 ? -4.184 -1.095 -24.375 1 87.44 376 GLY B N 1
ATOM 7706 C CA . GLY B 1 376 ? -4.27 -1.049 -25.828 1 87.44 376 GLY B CA 1
ATOM 7707 C C . GLY B 1 376 ? -5.117 0.1 -26.344 1 87.44 376 GLY B C 1
ATOM 7708 O O . GLY B 1 376 ? -5.301 0.254 -27.547 1 87.44 376 GLY B O 1
ATOM 7709 N N . VAL B 1 377 ? -5.535 0.936 -25.422 1 79.31 377 VAL B N 1
ATOM 7710 C CA . VAL B 1 377 ? -6.352 2.084 -25.797 1 79.31 377 VAL B CA 1
ATOM 7711 C C . VAL B 1 377 ? -5.48 3.119 -26.516 1 79.31 377 VAL B C 1
ATOM 7713 O O . VAL B 1 377 ? -5.922 3.762 -27.469 1 79.31 377 VAL B O 1
ATOM 7716 N N . LEU B 1 378 ? -4.258 3.236 -26.047 1 86.94 378 LEU B N 1
ATOM 7717 C CA . LEU B 1 378 ? -3.305 4.176 -26.625 1 86.94 378 LEU B CA 1
ATOM 7718 C C . LEU B 1 378 ? -2.141 3.434 -27.281 1 86.94 378 LEU B C 1
ATOM 7720 O O . LEU B 1 378 ? -1.788 2.332 -26.859 1 86.94 378 LEU B O 1
ATOM 7724 N N . PRO B 1 379 ? -1.646 4.047 -28.266 1 88.62 379 PRO B N 1
ATOM 7725 C CA . PRO B 1 379 ? -0.497 3.4 -28.906 1 88.62 379 PRO B CA 1
ATOM 7726 C C . PRO B 1 379 ? 0.681 3.213 -27.953 1 88.62 379 PRO B C 1
ATOM 7728 O O . PRO B 1 379 ? 1.006 4.121 -27.188 1 88.62 379 PRO B O 1
ATOM 7731 N N . TYR B 1 380 ? 1.204 2.09 -27.984 1 93.75 380 TYR B N 1
ATOM 7732 C CA . TYR B 1 380 ? 2.33 1.725 -27.125 1 93.75 380 TYR B CA 1
ATOM 7733 C C . TYR B 1 380 ? 3.16 0.618 -27.766 1 93.75 380 TYR B C 1
ATOM 7735 O O . TYR B 1 380 ? 2.785 -0.556 -27.719 1 93.75 380 TYR B O 1
ATOM 7743 N N . ALA B 1 381 ? 4.293 0.94 -28.266 1 95 381 ALA B N 1
ATOM 7744 C CA . ALA B 1 381 ? 5.133 -0.027 -28.969 1 95 381 ALA B CA 1
ATOM 7745 C C . ALA B 1 381 ? 6.066 -0.747 -28 1 95 381 ALA B C 1
ATOM 7747 O O . ALA B 1 381 ? 6.926 -0.121 -27.375 1 95 381 ALA B O 1
ATOM 7748 N N . THR B 1 382 ? 5.918 -2.039 -27.969 1 96.38 382 THR B N 1
ATOM 7749 C CA . THR B 1 382 ? 6.703 -2.787 -27 1 96.38 382 THR B CA 1
ATOM 7750 C C . THR B 1 382 ? 7.738 -3.664 -27.688 1 96.38 382 THR B C 1
ATOM 7752 O O . THR B 1 382 ? 8.812 -3.92 -27.156 1 96.38 382 THR B O 1
ATOM 7755 N N . HIS B 1 383 ? 7.375 -4.207 -28.922 1 96.31 383 HIS B N 1
ATOM 7756 C CA . HIS B 1 383 ? 8.25 -5.129 -29.641 1 96.31 383 HIS B CA 1
ATOM 7757 C C . HIS B 1 383 ? 8.508 -4.652 -31.062 1 96.31 383 HIS B C 1
ATOM 7759 O O . HIS B 1 383 ? 7.641 -4.027 -31.688 1 96.31 383 HIS B O 1
ATOM 7765 N N . PRO B 1 384 ? 9.656 -4.934 -31.594 1 92.12 384 PRO B N 1
ATOM 7766 C CA . PRO B 1 384 ? 9.93 -4.582 -33 1 92.12 384 PRO B CA 1
ATOM 7767 C C . PRO B 1 384 ? 9.102 -5.402 -33.969 1 92.12 384 PRO B C 1
ATOM 7769 O O . PRO B 1 384 ? 8.672 -4.887 -35 1 92.12 384 PRO B O 1
ATOM 7772 N N . ASN B 1 385 ? 8.883 -6.613 -33.688 1 93.94 385 ASN B N 1
ATOM 7773 C CA . ASN B 1 385 ? 8.039 -7.48 -34.5 1 93.94 385 ASN B CA 1
ATOM 7774 C C . ASN B 1 385 ? 6.559 -7.258 -34.219 1 93.94 385 ASN B C 1
ATOM 7776 O O . ASN B 1 385 ? 6.078 -7.562 -33.125 1 93.94 385 ASN B O 1
ATOM 7780 N N . PRO B 1 386 ? 5.789 -6.824 -35.25 1 92.19 386 PRO B N 1
ATOM 7781 C CA . PRO B 1 386 ? 4.379 -6.5 -35.031 1 92.19 386 PRO B CA 1
ATOM 7782 C C . PRO B 1 386 ? 3.559 -7.711 -34.594 1 92.19 386 PRO B C 1
ATOM 7784 O O . PRO B 1 386 ? 2.623 -7.57 -33.781 1 92.19 386 PRO B O 1
ATOM 7787 N N . LEU B 1 387 ? 3.891 -8.82 -35.156 1 93.12 387 LEU B N 1
ATOM 7788 C CA . LEU B 1 387 ? 3.154 -10.023 -34.781 1 93.12 387 LEU B CA 1
ATOM 7789 C C . LEU B 1 387 ? 3.395 -10.367 -33.312 1 93.12 387 LEU B C 1
ATOM 7791 O O . LEU B 1 387 ? 2.461 -10.734 -32.594 1 93.12 387 LEU B O 1
ATOM 7795 N N . GLN B 1 388 ? 4.625 -10.312 -32.906 1 94.81 388 GLN B N 1
ATOM 7796 C CA . GLN B 1 388 ? 4.961 -10.562 -31.516 1 94.81 388 GLN B CA 1
ATOM 7797 C C . GLN B 1 388 ? 4.285 -9.555 -30.594 1 94.81 388 GLN B C 1
ATOM 7799 O O . GLN B 1 388 ? 3.816 -9.906 -29.516 1 94.81 388 GLN B O 1
ATOM 7804 N N . GLU B 1 389 ? 4.273 -8.336 -31 1 94.25 389 GLU B N 1
ATOM 7805 C CA . GLU B 1 389 ? 3.619 -7.273 -30.234 1 94.25 389 GLU B CA 1
ATOM 7806 C C . GLU B 1 389 ? 2.127 -7.551 -30.094 1 94.25 389 GLU B C 1
ATOM 7808 O O . GLU B 1 389 ? 1.57 -7.391 -29 1 94.25 389 GLU B O 1
ATOM 7813 N N . GLU B 1 390 ? 1.497 -7.949 -31.172 1 91.75 390 GLU B N 1
ATOM 7814 C CA . GLU B 1 390 ? 0.074 -8.273 -31.141 1 91.75 390 GLU B CA 1
ATOM 7815 C C . GLU B 1 390 ? -0.203 -9.453 -30.219 1 91.75 390 GLU B C 1
ATOM 7817 O O . GLU B 1 390 ? -1.134 -9.414 -29.406 1 91.75 390 GLU B O 1
ATOM 7822 N N . HIS B 1 391 ? 0.593 -10.477 -30.344 1 93.81 391 HIS B N 1
ATOM 7823 C CA . HIS B 1 391 ? 0.426 -11.664 -29.516 1 93.81 391 HIS B CA 1
ATOM 7824 C C . HIS B 1 391 ? 0.622 -11.328 -28.031 1 93.81 391 HIS B C 1
ATOM 7826 O O . HIS B 1 391 ? -0.108 -11.828 -27.172 1 93.81 391 HIS B O 1
ATOM 7832 N N . SER B 1 392 ? 1.63 -10.508 -27.781 1 96 392 SER B N 1
ATOM 7833 C CA . SER B 1 392 ? 1.888 -10.086 -26.406 1 96 392 SER B CA 1
ATOM 7834 C C . SER B 1 392 ? 0.688 -9.344 -25.828 1 96 392 SER B C 1
ATOM 7836 O O . SER B 1 392 ? 0.282 -9.609 -24.688 1 96 392 SER B O 1
ATOM 7838 N N . SER B 1 393 ? 0.141 -8.445 -26.531 1 93.88 393 SER B N 1
ATOM 7839 C CA . SER B 1 393 ? -1.023 -7.684 -26.094 1 93.88 393 SER B CA 1
ATOM 7840 C C . SER B 1 393 ? -2.221 -8.594 -25.859 1 93.88 393 SER B C 1
ATOM 7842 O O . SER B 1 393 ? -2.92 -8.461 -24.844 1 93.88 393 SER B O 1
ATOM 7844 N N . LEU B 1 394 ? -2.441 -9.508 -26.781 1 92.94 394 LEU B N 1
ATOM 7845 C CA . LEU B 1 394 ? -3.564 -10.43 -26.672 1 92.94 394 LEU B CA 1
ATOM 7846 C C . LEU B 1 394 ? -3.365 -11.383 -25.484 1 92.94 394 LEU B C 1
ATOM 7848 O O . LEU B 1 394 ? -4.328 -11.75 -24.812 1 92.94 394 LEU B O 1
ATOM 7852 N N . TYR B 1 395 ? -2.16 -11.773 -25.312 1 96.88 395 TYR B N 1
ATOM 7853 C CA . TYR B 1 395 ? -1.842 -12.648 -24.203 1 96.88 395 TYR B CA 1
ATOM 7854 C C . TYR B 1 395 ? -2.152 -11.969 -22.859 1 96.88 395 TYR B C 1
ATOM 7856 O O . TYR B 1 395 ? -2.756 -12.578 -21.984 1 96.88 395 TYR B O 1
ATOM 7864 N N . LEU B 1 396 ? -1.72 -10.727 -22.719 1 97 396 LEU B N 1
ATOM 7865 C CA . LEU B 1 396 ? -2.014 -9.984 -21.484 1 97 396 LEU B CA 1
ATOM 7866 C C . LEU B 1 396 ? -3.52 -9.875 -21.281 1 97 396 LEU B C 1
ATOM 7868 O O . LEU B 1 396 ? -4.004 -10.039 -20.156 1 97 396 LEU B O 1
ATOM 7872 N N . LEU B 1 397 ? -4.242 -9.586 -22.297 1 94.38 397 LEU B N 1
ATOM 7873 C CA . LEU B 1 397 ? -5.691 -9.469 -22.188 1 94.38 397 LEU B CA 1
ATOM 7874 C C . LEU B 1 397 ? -6.316 -10.797 -21.781 1 94.38 397 LEU B C 1
ATOM 7876 O O . LEU B 1 397 ? -7.254 -10.812 -20.969 1 94.38 397 LEU B O 1
ATOM 7880 N N . ALA B 1 398 ? -5.816 -11.867 -22.359 1 95.44 398 ALA B N 1
ATOM 7881 C CA . ALA B 1 398 ? -6.309 -13.188 -21.984 1 95.44 398 ALA B CA 1
ATOM 7882 C C . ALA B 1 398 ? -6.055 -13.469 -20.5 1 95.44 398 ALA B C 1
ATOM 7884 O O . ALA B 1 398 ? -6.91 -14.031 -19.812 1 95.44 398 ALA B O 1
ATOM 7885 N N . CYS B 1 399 ? -4.887 -13.086 -20.047 1 97.06 399 CYS B N 1
ATOM 7886 C CA . CYS B 1 399 ? -4.543 -13.281 -18.641 1 97.06 399 CYS B CA 1
ATOM 7887 C C . CYS B 1 399 ? -5.441 -12.445 -17.75 1 97.06 399 CYS B C 1
ATOM 7889 O O . CYS B 1 399 ? -5.867 -12.906 -16.688 1 97.06 399 CYS B O 1
ATOM 7891 N N . ILE B 1 400 ? -5.691 -11.18 -18.109 1 95.38 400 ILE B N 1
ATOM 7892 C CA . ILE B 1 400 ? -6.559 -10.297 -17.344 1 95.38 400 ILE B CA 1
ATOM 7893 C C . ILE B 1 400 ? -7.953 -10.906 -17.234 1 95.38 400 ILE B C 1
ATOM 7895 O O . ILE B 1 400 ? -8.516 -10.992 -16.141 1 95.38 400 ILE B O 1
ATOM 7899 N N . SER B 1 401 ? -8.516 -11.344 -18.359 1 93.94 401 SER B N 1
ATOM 7900 C CA . SER B 1 401 ? -9.859 -11.914 -18.375 1 93.94 401 SER B CA 1
ATOM 7901 C C . SER B 1 401 ? -9.938 -13.18 -17.531 1 93.94 401 SER B C 1
ATOM 7903 O O . SER B 1 401 ? -10.922 -13.398 -16.828 1 93.94 401 SER B O 1
ATOM 7905 N N . MET B 1 402 ? -8.953 -13.977 -17.656 1 95.81 402 MET B N 1
ATOM 7906 C CA . MET B 1 402 ? -8.914 -15.188 -16.844 1 95.81 402 MET B CA 1
ATOM 7907 C C . MET B 1 402 ? -8.867 -14.844 -15.359 1 95.81 402 MET B C 1
ATOM 7909 O O . MET B 1 402 ? -9.547 -15.477 -14.547 1 95.81 402 MET B O 1
ATOM 7913 N N . ARG B 1 403 ? -8.039 -13.891 -15.008 1 95.75 403 ARG B N 1
ATOM 7914 C CA . ARG B 1 403 ? -7.941 -13.516 -13.594 1 95.75 403 ARG B CA 1
ATOM 7915 C C . ARG B 1 403 ? -9.266 -12.969 -13.078 1 95.75 403 ARG B C 1
ATOM 7917 O O . ARG B 1 403 ? -9.68 -13.281 -11.961 1 95.75 403 ARG B O 1
ATOM 7924 N N . ARG B 1 404 ? -9.914 -12.156 -13.836 1 92.31 404 ARG B N 1
ATOM 7925 C CA . ARG B 1 404 ? -11.227 -11.641 -13.461 1 92.31 404 ARG B CA 1
ATOM 7926 C C . ARG B 1 404 ? -12.211 -12.781 -13.211 1 92.31 404 ARG B C 1
ATOM 7928 O O . ARG B 1 404 ? -12.945 -12.766 -12.227 1 92.31 404 ARG B O 1
ATOM 7935 N N . LEU B 1 405 ? -12.195 -13.727 -14.133 1 92.5 405 LEU B N 1
ATOM 7936 C CA . LEU B 1 405 ? -13.078 -14.883 -13.984 1 92.5 405 LEU B CA 1
ATOM 7937 C C . LEU B 1 405 ? -12.742 -15.656 -12.719 1 92.5 405 LEU B C 1
ATOM 7939 O O . LEU B 1 405 ? -13.641 -16.016 -11.953 1 92.5 405 LEU B O 1
ATOM 7943 N N . LEU B 1 406 ? -11.477 -15.906 -12.508 1 94.81 406 LEU B N 1
ATOM 7944 C CA . LEU B 1 406 ? -11.031 -16.641 -11.32 1 94.81 406 LEU B CA 1
ATOM 7945 C C . LEU B 1 406 ? -11.43 -15.906 -10.047 1 94.81 406 LEU B C 1
ATOM 7947 O O . LEU B 1 406 ? -11.812 -16.531 -9.055 1 94.81 406 LEU B O 1
ATOM 7951 N N . ASN B 1 407 ? -11.258 -14.617 -10.031 1 93.31 407 ASN B N 1
ATOM 7952 C CA . ASN B 1 407 ? -11.672 -13.828 -8.875 1 93.31 407 ASN B CA 1
ATOM 7953 C C . ASN B 1 407 ? -13.172 -13.961 -8.617 1 93.31 407 ASN B C 1
ATOM 7955 O O . ASN B 1 407 ? -13.602 -14.07 -7.469 1 93.31 407 ASN B O 1
ATOM 7959 N N . ARG B 1 408 ? -13.953 -13.969 -9.602 1 89.19 408 ARG B N 1
ATOM 7960 C CA . ARG B 1 408 ? -15.391 -14.156 -9.469 1 89.19 408 ARG B CA 1
ATOM 7961 C C . ARG B 1 408 ? -15.711 -15.539 -8.898 1 89.19 408 ARG B C 1
ATOM 7963 O O . ARG B 1 408 ? -16.594 -15.68 -8.047 1 89.19 408 ARG B O 1
ATOM 7970 N N . VAL B 1 409 ? -15.07 -16.484 -9.438 1 91.94 409 VAL B N 1
ATOM 7971 C CA . VAL B 1 409 ? -15.273 -17.859 -8.977 1 91.94 409 VAL B CA 1
ATOM 7972 C C . VAL B 1 409 ? -15 -17.938 -7.477 1 91.94 409 VAL B C 1
ATOM 7974 O O . VAL B 1 409 ? -15.828 -18.453 -6.719 1 91.94 409 VAL B O 1
ATOM 7977 N N . HIS B 1 410 ? -13.867 -17.469 -7.039 1 90.94 410 HIS B N 1
ATOM 7978 C CA . HIS B 1 410 ? -13.516 -17.516 -5.625 1 90.94 410 HIS B CA 1
ATOM 7979 C C . HIS B 1 410 ? -14.508 -16.719 -4.777 1 90.94 410 HIS B C 1
ATOM 7981 O O . HIS B 1 410 ? -14.844 -17.141 -3.666 1 90.94 410 HIS B O 1
ATOM 7987 N N . ASN B 1 411 ? -14.922 -15.609 -5.27 1 86.06 411 ASN B N 1
ATOM 7988 C CA . ASN B 1 411 ? -15.836 -14.758 -4.523 1 86.06 411 ASN B CA 1
ATOM 7989 C C . ASN B 1 411 ? -17.219 -15.391 -4.391 1 86.06 411 ASN B C 1
ATOM 7991 O O . ASN B 1 411 ? -17.844 -15.305 -3.332 1 86.06 411 ASN B O 1
ATOM 7995 N N . LEU B 1 412 ? -17.75 -16.016 -5.395 1 84.88 412 LEU B N 1
ATOM 7996 C CA . LEU B 1 412 ? -19.109 -16.547 -5.418 1 84.88 412 LEU B CA 1
ATOM 7997 C C . LEU B 1 412 ? -19.188 -17.891 -4.703 1 84.88 412 LEU B C 1
ATOM 7999 O O . LEU B 1 412 ? -20.188 -18.203 -4.051 1 84.88 412 LEU B O 1
ATOM 8003 N N . LEU B 1 413 ? -18.094 -18.594 -4.809 1 89.44 413 LEU B N 1
ATOM 8004 C CA . LEU B 1 413 ? -18.188 -19.984 -4.348 1 89.44 413 LEU B CA 1
ATOM 8005 C C . LEU B 1 413 ? -17.453 -20.172 -3.025 1 89.44 413 LEU B C 1
ATOM 8007 O O . LEU B 1 413 ? -17.75 -21.094 -2.27 1 89.44 413 LEU B O 1
ATOM 8011 N N . TYR B 1 414 ? -16.5 -19.328 -2.727 1 89.75 414 TYR B N 1
ATOM 8012 C CA . TYR B 1 414 ? -15.625 -19.641 -1.596 1 89.75 414 TYR B CA 1
ATOM 8013 C C . TYR B 1 414 ? -15.508 -18.453 -0.656 1 89.75 414 TYR B C 1
ATOM 8015 O O . TYR B 1 414 ? -14.625 -18.422 0.205 1 89.75 414 TYR B O 1
ATOM 8023 N N . ALA B 1 415 ? -16.312 -17.453 -0.803 1 84.75 415 ALA B N 1
ATOM 8024 C CA . ALA B 1 415 ? -16.266 -16.328 0.131 1 84.75 415 ALA B CA 1
ATOM 8025 C C . ALA B 1 415 ? -16.438 -16.812 1.57 1 84.75 415 ALA B C 1
ATOM 8027 O O . ALA B 1 415 ? -17.031 -17.859 1.813 1 84.75 415 ALA B O 1
ATOM 8028 N N . ARG B 1 416 ? -15.938 -16.062 2.475 1 75.69 416 ARG B N 1
ATOM 8029 C CA . ARG B 1 416 ? -15.945 -16.453 3.885 1 75.69 416 ARG B CA 1
ATOM 8030 C C . ARG B 1 416 ? -17.359 -16.797 4.348 1 75.69 416 ARG B C 1
ATOM 8032 O O . ARG B 1 416 ? -17.547 -17.766 5.094 1 75.69 416 ARG B O 1
ATOM 8039 N N . ASN B 1 417 ? -18.266 -16.109 3.875 1 68.31 417 ASN B N 1
ATOM 8040 C CA . ASN B 1 417 ? -19.625 -16.344 4.32 1 68.31 417 ASN B CA 1
ATOM 8041 C C . ASN B 1 417 ? -20.406 -17.188 3.322 1 68.31 417 ASN B C 1
ATOM 8043 O O . ASN B 1 417 ? -21.625 -17.328 3.439 1 68.31 417 ASN B O 1
ATOM 8047 N N . ALA B 1 418 ? -19.594 -17.797 2.424 1 68.94 418 ALA B N 1
ATOM 8048 C CA . ALA B 1 418 ? -20.281 -18.609 1.429 1 68.94 418 ALA B CA 1
ATOM 8049 C C . ALA B 1 418 ? -20.656 -19.969 2.01 1 68.94 418 ALA B C 1
ATOM 8051 O O . ALA B 1 418 ? -19.859 -20.609 2.699 1 68.94 418 ALA B O 1
ATOM 8052 N N . THR B 1 419 ? -21.922 -20.172 2.109 1 64 419 THR B N 1
ATOM 8053 C CA . THR B 1 419 ? -22.406 -21.469 2.588 1 64 419 THR B CA 1
ATOM 8054 C C . THR B 1 419 ? -22.641 -22.422 1.423 1 64 419 THR B C 1
ATOM 8056 O O . THR B 1 419 ? -23.031 -22 0.331 1 64 419 THR B O 1
ATOM 8059 N N . LEU B 1 420 ? -22.094 -23.609 1.704 1 73.19 420 LEU B N 1
ATOM 8060 C CA . LEU B 1 420 ? -22.359 -24.656 0.722 1 73.19 420 LEU B CA 1
ATOM 8061 C C . LEU B 1 420 ? -23.828 -25.047 0.717 1 73.19 420 LEU B C 1
ATOM 8063 O O . LEU B 1 420 ? -24.266 -25.844 1.549 1 73.19 420 LEU B O 1
ATOM 8067 N N . ASP B 1 421 ? -24.547 -24.234 0.017 1 74.19 421 ASP B N 1
ATOM 8068 C CA . ASP B 1 421 ? -25.969 -24.516 -0.137 1 74.19 421 ASP B CA 1
ATOM 8069 C C . ASP B 1 421 ? -26.234 -25.328 -1.404 1 74.19 421 ASP B C 1
ATOM 8071 O O . ASP B 1 421 ? -26 -24.844 -2.514 1 74.19 421 ASP B O 1
ATOM 8075 N N . ARG B 1 422 ? -26.797 -26.469 -1.234 1 76.75 422 ARG B N 1
ATOM 8076 C CA . ARG B 1 422 ? -27.016 -27.422 -2.314 1 76.75 422 ARG B CA 1
ATOM 8077 C C . ARG B 1 422 ? -27.938 -26.844 -3.379 1 76.75 422 ARG B C 1
ATOM 8079 O O . ARG B 1 422 ? -27.875 -27.234 -4.551 1 76.75 422 ARG B O 1
ATOM 8086 N N . ARG B 1 423 ? -28.734 -26.062 -2.986 1 77.94 423 ARG B N 1
ATOM 8087 C CA . ARG B 1 423 ? -29.688 -25.5 -3.943 1 77.94 423 ARG B CA 1
ATOM 8088 C C . ARG B 1 423 ? -29.094 -24.297 -4.664 1 77.94 423 ARG B C 1
ATOM 8090 O O . ARG B 1 423 ? -29.531 -23.953 -5.77 1 77.94 423 ARG B O 1
ATOM 8097 N N . ARG B 1 424 ? -28.047 -23.844 -4.156 1 81.5 424 ARG B N 1
ATOM 8098 C CA . ARG B 1 424 ? -27.578 -22.547 -4.656 1 81.5 424 ARG B CA 1
ATOM 8099 C C . ARG B 1 424 ? -26.359 -22.719 -5.57 1 81.5 424 ARG B C 1
ATOM 8101 O O . ARG B 1 424 ? -26.266 -22.062 -6.609 1 81.5 424 ARG B O 1
ATOM 8108 N N . PHE B 1 425 ? -25.453 -23.641 -5.309 1 89.44 425 PHE B N 1
ATOM 8109 C CA . PHE B 1 425 ? -24.172 -23.578 -5.996 1 89.44 425 PHE B CA 1
ATOM 8110 C C . PHE B 1 425 ? -24.25 -24.234 -7.367 1 89.44 425 PHE B C 1
ATOM 8112 O O . PHE B 1 425 ? -23.516 -23.859 -8.289 1 89.44 425 PHE B O 1
ATOM 8119 N N . PRO B 1 426 ? -25.172 -25.234 -7.598 1 91.19 426 PRO B N 1
ATOM 8120 C CA . PRO B 1 426 ? -25.125 -25.891 -8.906 1 91.19 426 PRO B CA 1
ATOM 8121 C C . PRO B 1 426 ? -25.391 -24.938 -10.062 1 91.19 426 PRO B C 1
ATOM 8123 O O . PRO B 1 426 ? -24.641 -24.906 -11.039 1 91.19 426 PRO B O 1
ATOM 8126 N N . PRO B 1 427 ? -26.422 -24.109 -9.922 1 90.38 427 PRO B N 1
ATOM 8127 C CA . PRO B 1 427 ? -26.609 -23.172 -11.023 1 90.38 427 PRO B CA 1
ATOM 8128 C C . PRO B 1 427 ? -25.438 -22.203 -11.18 1 90.38 427 PRO B C 1
ATOM 8130 O O . PRO B 1 427 ? -25.109 -21.781 -12.297 1 90.38 427 PRO B O 1
ATOM 8133 N N . ILE B 1 428 ? -24.844 -21.812 -10.125 1 90.94 428 ILE B N 1
ATOM 8134 C CA . ILE B 1 428 ? -23.688 -20.922 -10.164 1 90.94 428 ILE B CA 1
ATOM 8135 C C . ILE B 1 428 ? -22.516 -21.609 -10.867 1 90.94 428 ILE B C 1
ATOM 8137 O O . ILE B 1 428 ? -21.844 -21.016 -11.711 1 90.94 428 ILE B O 1
ATOM 8141 N N . VAL B 1 429 ? -22.328 -22.859 -10.547 1 94.81 429 VAL B N 1
ATOM 8142 C CA . VAL B 1 429 ? -21.25 -23.656 -11.141 1 94.81 429 VAL B CA 1
ATOM 8143 C C . VAL B 1 429 ? -21.469 -23.781 -12.648 1 94.81 429 VAL B C 1
ATOM 8145 O O . VAL B 1 429 ? -20.547 -23.594 -13.438 1 94.81 429 VAL B O 1
ATOM 8148 N N . ALA B 1 430 ? -22.656 -24.078 -13.023 1 93.69 430 ALA B N 1
ATOM 8149 C CA . ALA B 1 430 ? -22.984 -24.234 -14.438 1 93.69 430 ALA B CA 1
ATOM 8150 C C . ALA B 1 430 ? -22.703 -22.953 -15.211 1 93.69 430 ALA B C 1
ATOM 8152 O O . ALA B 1 430 ? -22.172 -22.984 -16.312 1 93.69 430 ALA B O 1
ATOM 8153 N N . GLU B 1 431 ? -23.094 -21.891 -14.617 1 92.38 431 GLU B N 1
ATOM 8154 C CA . GLU B 1 431 ? -22.891 -20.594 -15.273 1 92.38 431 GLU B CA 1
ATOM 8155 C C . GLU B 1 431 ? -21.406 -20.266 -15.375 1 92.38 431 GLU B C 1
ATOM 8157 O O . GLU B 1 431 ? -20.938 -19.781 -16.406 1 92.38 431 GLU B O 1
ATOM 8162 N N . LEU B 1 432 ? -20.672 -20.422 -14.359 1 93.94 432 LEU B N 1
ATOM 8163 C CA . LEU B 1 432 ? -19.234 -20.141 -14.359 1 93.94 432 LEU B CA 1
ATOM 8164 C C . LEU B 1 432 ? -18.5 -21.031 -15.352 1 93.94 432 LEU B C 1
ATOM 8166 O O . LEU B 1 432 ? -17.578 -20.578 -16.031 1 93.94 432 LEU B O 1
ATOM 8170 N N . ASP B 1 433 ? -18.891 -22.297 -15.414 1 96.19 433 ASP B N 1
ATOM 8171 C CA . ASP B 1 433 ? -18.297 -23.203 -16.375 1 96.19 433 ASP B CA 1
ATOM 8172 C C . ASP B 1 433 ? -18.578 -22.75 -17.812 1 96.19 433 ASP B C 1
ATOM 8174 O O . ASP B 1 433 ? -17.703 -22.859 -18.672 1 96.19 433 ASP B O 1
ATOM 8178 N N . HIS B 1 434 ? -19.766 -22.312 -18.016 1 94.12 434 HIS B N 1
ATOM 8179 C CA . HIS B 1 434 ? -20.109 -21.797 -19.328 1 94.12 434 HIS B CA 1
ATOM 8180 C C . HIS B 1 434 ? -19.234 -20.609 -19.703 1 94.12 434 HIS B C 1
ATOM 8182 O O . HIS B 1 434 ? -18.734 -20.531 -20.828 1 94.12 434 HIS B O 1
ATOM 8188 N N . GLN B 1 435 ? -19 -19.734 -18.781 1 91.69 435 GLN B N 1
ATOM 8189 C CA . GLN B 1 435 ? -18.141 -18.578 -19.016 1 91.69 435 GLN B CA 1
ATOM 8190 C C . GLN B 1 435 ? -16.703 -19 -19.297 1 91.69 435 GLN B C 1
ATOM 8192 O O . GLN B 1 435 ? -16.016 -18.406 -20.141 1 91.69 435 GLN B O 1
ATOM 8197 N N . LEU B 1 436 ? -16.266 -19.922 -18.594 1 96.88 436 LEU B N 1
ATOM 8198 C CA . LEU B 1 436 ? -14.914 -20.438 -18.781 1 96.88 436 LEU B CA 1
ATOM 8199 C C . LEU B 1 436 ? -14.742 -21 -20.188 1 96.88 436 LEU B C 1
ATOM 8201 O O . LEU B 1 436 ? -13.727 -20.766 -20.844 1 96.88 436 LEU B O 1
ATOM 8205 N N . ASP B 1 437 ? -15.742 -21.75 -20.625 1 95.25 437 ASP B N 1
ATOM 8206 C CA . ASP B 1 437 ? -15.68 -22.328 -21.953 1 95.25 437 ASP B CA 1
ATOM 8207 C C . ASP B 1 437 ? -15.734 -21.25 -23.031 1 95.25 437 ASP B C 1
ATOM 8209 O O . ASP B 1 437 ? -15.07 -21.344 -24.062 1 95.25 437 ASP B O 1
ATOM 8213 N N . GLU B 1 438 ? -16.547 -20.266 -22.781 1 90.5 438 GLU B N 1
ATOM 8214 C CA . GLU B 1 438 ? -16.594 -19.141 -23.703 1 90.5 438 GLU B CA 1
ATOM 8215 C C . GLU B 1 438 ? -15.234 -18.438 -23.781 1 90.5 438 GLU B C 1
ATOM 8217 O O . GLU B 1 438 ? -14.82 -18 -24.859 1 90.5 438 GLU B O 1
ATOM 8222 N N . TRP B 1 439 ? -14.609 -18.266 -22.672 1 92.88 439 TRP B N 1
ATOM 8223 C CA . TRP B 1 439 ? -13.281 -17.672 -22.625 1 92.88 439 TRP B CA 1
ATOM 8224 C C . TRP B 1 439 ? -12.305 -18.453 -23.5 1 92.88 439 TRP B C 1
ATOM 8226 O O . TRP B 1 439 ? -11.531 -17.875 -24.25 1 92.88 439 TRP B O 1
ATOM 8236 N N . ARG B 1 440 ? -12.297 -19.75 -23.391 1 95.88 440 ARG B N 1
ATOM 8237 C CA . ARG B 1 440 ? -11.414 -20.594 -24.188 1 95.88 440 ARG B CA 1
ATOM 8238 C C . ARG B 1 440 ? -11.719 -20.469 -25.672 1 95.88 440 ARG B C 1
ATOM 8240 O O . ARG B 1 440 ? -10.797 -20.422 -26.5 1 95.88 440 ARG B O 1
ATOM 8247 N N . ASP B 1 441 ? -12.977 -20.297 -26.016 1 90.56 441 ASP B N 1
ATOM 8248 C CA . ASP B 1 441 ? -13.422 -20.297 -27.406 1 90.56 441 ASP B CA 1
ATOM 8249 C C . ASP B 1 441 ? -12.977 -19.016 -28.125 1 90.56 441 ASP B C 1
ATOM 8251 O O . ASP B 1 441 ? -12.805 -19 -29.344 1 90.56 441 ASP B O 1
ATOM 8255 N N . VAL B 1 442 ? -12.781 -18 -27.344 1 86.75 442 VAL B N 1
ATOM 8256 C CA . VAL B 1 442 ? -12.5 -16.703 -27.969 1 86.75 442 VAL B CA 1
ATOM 8257 C C . VAL B 1 442 ? -10.992 -16.469 -27.984 1 86.75 442 VAL B C 1
ATOM 8259 O O . VAL B 1 442 ? -10.523 -15.445 -28.5 1 86.75 442 VAL B O 1
ATOM 8262 N N . LEU B 1 443 ? -10.195 -17.391 -27.484 1 92.56 443 LEU B N 1
ATOM 8263 C CA . LEU B 1 443 ? -8.742 -17.219 -27.5 1 92.56 443 LEU B CA 1
ATOM 8264 C C . LEU B 1 443 ? -8.227 -17.188 -28.938 1 92.56 443 LEU B C 1
ATOM 8266 O O . LEU B 1 443 ? -8.727 -17.906 -29.812 1 92.56 443 LEU B O 1
ATOM 8270 N N . PRO B 1 444 ? -7.25 -16.312 -29.188 1 89.44 444 PRO B N 1
ATOM 8271 C CA . PRO B 1 444 ? -6.609 -16.359 -30.5 1 89.44 444 PRO B CA 1
ATOM 8272 C C . PRO B 1 444 ? -6.051 -17.734 -30.844 1 89.44 444 PRO B C 1
ATOM 8274 O O . PRO B 1 444 ? -5.652 -18.484 -29.938 1 89.44 444 PRO B O 1
ATOM 8277 N N . SER B 1 445 ? -5.941 -17.984 -32.125 1 90.25 445 SER B N 1
ATOM 8278 C CA . SER B 1 445 ? -5.512 -19.297 -32.594 1 90.25 445 SER B CA 1
ATOM 8279 C C . SER B 1 445 ? -4.117 -19.641 -32.062 1 90.25 445 SER B C 1
ATOM 8281 O O . SER B 1 445 ? -3.822 -20.797 -31.781 1 90.25 445 SER B O 1
ATOM 8283 N N . ALA B 1 446 ? -3.359 -18.625 -31.922 1 91.5 446 ALA B N 1
ATOM 8284 C CA . ALA B 1 446 ? -1.983 -18.844 -31.484 1 91.5 446 ALA B CA 1
ATOM 8285 C C . ALA B 1 446 ? -1.945 -19.391 -30.047 1 91.5 446 ALA B C 1
ATOM 8287 O O . ALA B 1 446 ? -0.949 -19.984 -29.625 1 91.5 446 ALA B O 1
ATOM 8288 N N . PHE B 1 447 ? -3.016 -19.234 -29.297 1 95.75 447 PHE B N 1
ATOM 8289 C CA . PHE B 1 447 ? -3.045 -19.625 -27.906 1 95.75 447 PHE B CA 1
ATOM 8290 C C . PHE B 1 447 ? -4.07 -20.734 -27.672 1 95.75 447 PHE B C 1
ATOM 8292 O O . PHE B 1 447 ? -4.367 -21.078 -26.531 1 95.75 447 PHE B O 1
ATOM 8299 N N . GLY B 1 448 ? -4.609 -21.281 -28.719 1 93.94 448 GLY B N 1
ATOM 8300 C CA . GLY B 1 448 ? -5.625 -22.312 -28.609 1 93.94 448 GLY B CA 1
ATOM 8301 C C . GLY B 1 448 ? -5.094 -23.609 -28.047 1 93.94 448 GLY B C 1
ATOM 8302 O O . GLY B 1 448 ? -3.924 -23.953 -28.25 1 93.94 448 GLY B O 1
ATOM 8303 N N . PHE B 1 449 ? -5.988 -24.344 -27.391 1 97.12 449 PHE B N 1
ATOM 8304 C CA . PHE B 1 449 ? -5.613 -25.641 -26.828 1 97.12 449 PHE B CA 1
ATOM 8305 C C . PHE B 1 449 ? -6.832 -26.547 -26.688 1 97.12 449 PHE B C 1
ATOM 8307 O O . PHE B 1 449 ? -7.969 -26.078 -26.719 1 97.12 449 PHE B O 1
ATOM 8314 N N . THR B 1 450 ? -6.582 -27.828 -26.594 1 96.12 450 THR B N 1
ATOM 8315 C CA . THR B 1 450 ? -7.602 -28.812 -26.25 1 96.12 450 THR B CA 1
ATOM 8316 C C . THR B 1 450 ? -7.547 -29.156 -24.766 1 96.12 450 THR B C 1
ATOM 8318 O O . THR B 1 450 ? -6.535 -28.906 -24.094 1 96.12 450 THR B O 1
ATOM 8321 N N . VAL B 1 451 ? -8.633 -29.641 -24.266 1 96.38 451 VAL B N 1
ATOM 8322 C CA . VAL B 1 451 ? -8.703 -29.969 -22.844 1 96.38 451 VAL B CA 1
ATOM 8323 C C . VAL B 1 451 ? -8.289 -31.438 -22.641 1 96.38 451 VAL B C 1
ATOM 8325 O O . VAL B 1 451 ? -9.125 -32.281 -22.297 1 96.38 451 VAL B O 1
ATOM 8328 N N . ASP B 1 452 ? -7.117 -31.781 -22.844 1 95.75 452 ASP B N 1
ATOM 8329 C CA . ASP B 1 452 ? -6.465 -33.062 -22.688 1 95.75 452 ASP B CA 1
ATOM 8330 C C . ASP B 1 452 ? -4.961 -32.906 -22.484 1 95.75 452 ASP B C 1
ATOM 8332 O O . ASP B 1 452 ? -4.504 -31.875 -22 1 95.75 452 ASP B O 1
ATOM 8336 N N . THR B 1 453 ? -4.211 -33.938 -22.719 1 94.25 453 THR B N 1
ATOM 8337 C CA . THR B 1 453 ? -2.777 -33.875 -22.453 1 94.25 453 THR B CA 1
ATOM 8338 C C . THR B 1 453 ? -1.995 -33.719 -23.75 1 94.25 453 THR B C 1
ATOM 8340 O O . THR B 1 453 ? -0.789 -33.969 -23.797 1 94.25 453 THR B O 1
ATOM 8343 N N . ALA B 1 454 ? -2.738 -33.344 -24.812 1 94.38 454 ALA B N 1
ATOM 8344 C CA . ALA B 1 454 ? -2.07 -33.156 -26.094 1 94.38 454 ALA B CA 1
ATOM 8345 C C . ALA B 1 454 ? -1.143 -31.938 -26.062 1 94.38 454 ALA B C 1
ATOM 8347 O O . ALA B 1 454 ? -1.388 -30.969 -25.328 1 94.38 454 ALA B O 1
ATOM 8348 N N . ASP B 1 455 ? -0.16 -31.969 -26.891 1 92.12 455 ASP B N 1
ATOM 8349 C CA . ASP B 1 455 ? 0.795 -30.875 -26.938 1 92.12 455 ASP B CA 1
ATOM 8350 C C . ASP B 1 455 ? 0.136 -29.594 -27.469 1 92.12 455 ASP B C 1
ATOM 8352 O O . ASP B 1 455 ? -0.727 -29.656 -28.344 1 92.12 455 ASP B O 1
ATOM 8356 N N . VAL B 1 456 ? 0.542 -28.5 -26.922 1 94.56 456 VAL B N 1
ATOM 8357 C CA . VAL B 1 456 ? 0.08 -27.188 -27.344 1 94.56 456 VAL B CA 1
ATOM 8358 C C . VAL B 1 456 ? 1.166 -26.5 -28.172 1 94.56 456 VAL B C 1
ATOM 8360 O O . VAL B 1 456 ? 2.357 -26.656 -27.891 1 94.56 456 VAL B O 1
ATOM 8363 N N . GLU B 1 457 ? 0.764 -25.766 -29.109 1 91.56 457 GLU B N 1
ATOM 8364 C CA . GLU B 1 457 ? 1.673 -25.172 -30.094 1 91.56 457 GLU B CA 1
ATOM 8365 C C . GLU B 1 457 ? 2.623 -24.172 -29.422 1 91.56 457 GLU B C 1
ATOM 8367 O O . GLU B 1 457 ? 3.805 -24.109 -29.766 1 91.56 457 GLU B O 1
ATOM 8372 N N . THR B 1 458 ? 2.111 -23.328 -28.609 1 94.38 458 THR B N 1
ATOM 8373 C CA . THR B 1 458 ? 2.924 -22.281 -28 1 94.38 458 THR B CA 1
ATOM 8374 C C . THR B 1 458 ? 2.947 -22.453 -26.484 1 94.38 458 THR B C 1
ATOM 8376 O O . THR B 1 458 ? 2 -22.969 -25.891 1 94.38 458 THR B O 1
ATOM 8379 N N . GLU B 1 459 ? 4.027 -22 -25.812 1 94.81 459 GLU B N 1
ATOM 8380 C CA . GLU B 1 459 ? 4.102 -22.016 -24.359 1 94.81 459 GLU B CA 1
ATOM 8381 C C . GLU B 1 459 ? 3.029 -21.125 -23.734 1 94.81 459 GLU B C 1
ATOM 8383 O O . GLU B 1 459 ? 2.508 -21.438 -22.656 1 94.81 459 GLU B O 1
ATOM 8388 N N . ALA B 1 460 ? 2.768 -20.031 -24.453 1 96.12 460 ALA B N 1
ATOM 8389 C CA . ALA B 1 460 ? 1.718 -19.125 -23.984 1 96.12 460 ALA B CA 1
ATOM 8390 C C . ALA B 1 460 ? 0.37 -19.844 -23.922 1 96.12 460 ALA B C 1
ATOM 8392 O O . ALA B 1 460 ? -0.379 -19.688 -22.953 1 96.12 460 ALA B O 1
ATOM 8393 N N . GLY B 1 461 ? 0.072 -20.578 -24.984 1 96.88 461 GLY B N 1
ATOM 8394 C CA . GLY B 1 461 ? -1.151 -21.359 -24.984 1 96.88 461 GLY B CA 1
ATOM 8395 C C . GLY B 1 461 ? -1.182 -22.422 -23.891 1 96.88 461 GLY B C 1
ATOM 8396 O O . GLY B 1 461 ? -2.227 -22.672 -23.297 1 96.88 461 GLY B O 1
ATOM 8397 N N . ALA B 1 462 ? -0.055 -23.062 -23.703 1 97.19 462 ALA B N 1
ATOM 8398 C CA . ALA B 1 462 ? 0.045 -24.094 -22.672 1 97.19 462 ALA B CA 1
ATOM 8399 C C . ALA B 1 462 ? -0.168 -23.5 -21.281 1 97.19 462 ALA B C 1
ATOM 8401 O O . ALA B 1 462 ? -0.793 -24.125 -20.422 1 97.19 462 ALA B O 1
ATOM 8402 N N . PHE B 1 463 ? 0.414 -22.344 -21.078 1 97.31 463 PHE B N 1
ATOM 8403 C CA . PHE B 1 463 ? 0.209 -21.641 -19.812 1 97.31 463 PHE B CA 1
ATOM 8404 C C . PHE B 1 463 ? -1.267 -21.328 -19.609 1 97.31 463 PHE B C 1
ATOM 8406 O O . PHE B 1 463 ? -1.8 -21.516 -18.516 1 97.31 463 PHE B O 1
ATOM 8413 N N . LEU B 1 464 ? -1.942 -20.781 -20.578 1 97.94 464 LEU B N 1
ATOM 8414 C CA . LEU B 1 464 ? -3.355 -20.438 -20.484 1 97.94 464 LEU B CA 1
ATOM 8415 C C . LEU B 1 464 ? -4.207 -21.672 -20.25 1 97.94 464 LEU B C 1
ATOM 8417 O O . LEU B 1 464 ? -5.234 -21.609 -19.562 1 97.94 464 LEU B O 1
ATOM 8421 N N . ARG B 1 465 ? -3.799 -22.828 -20.859 1 98.25 465 ARG B N 1
ATOM 8422 C CA . ARG B 1 465 ? -4.484 -24.094 -20.562 1 98.25 465 ARG B CA 1
ATOM 8423 C C . ARG B 1 465 ? -4.402 -24.422 -19.062 1 98.25 465 ARG B C 1
ATOM 8425 O O . ARG B 1 465 ? -5.367 -24.922 -18.484 1 98.25 465 ARG B O 1
ATOM 8432 N N . GLN B 1 466 ? -3.199 -24.188 -18.484 1 97.75 466 GLN B N 1
ATOM 8433 C CA . GLN B 1 466 ? -3.041 -24.422 -17.062 1 97.75 466 GLN B CA 1
ATOM 8434 C C . GLN B 1 466 ? -4.023 -23.578 -16.25 1 97.75 466 GLN B C 1
ATOM 8436 O O . GLN B 1 466 ? -4.641 -24.062 -15.305 1 97.75 466 GLN B O 1
ATOM 8441 N N . ARG B 1 467 ? -4.145 -22.312 -16.641 1 97.44 467 ARG B N 1
ATOM 8442 C CA . ARG B 1 467 ? -5.066 -21.422 -15.953 1 97.44 467 ARG B CA 1
ATOM 8443 C C . ARG B 1 467 ? -6.508 -21.875 -16.125 1 97.44 467 ARG B C 1
ATOM 8445 O O . ARG B 1 467 ? -7.316 -21.797 -15.203 1 97.44 467 ARG B O 1
ATOM 8452 N N . TYR B 1 468 ? -6.863 -22.328 -17.312 1 98.06 468 TYR B N 1
ATOM 8453 C CA . TYR B 1 468 ? -8.188 -22.859 -17.609 1 98.06 468 TYR B CA 1
ATOM 8454 C C . TYR B 1 468 ? -8.508 -24.062 -16.719 1 98.06 468 TYR B C 1
ATOM 8456 O O . TYR B 1 468 ? -9.586 -24.125 -16.109 1 98.06 468 TYR B O 1
ATOM 8464 N N . LEU B 1 469 ? -7.605 -24.984 -16.656 1 98.06 469 LEU B N 1
ATOM 8465 C CA . LEU B 1 469 ? -7.816 -26.219 -15.922 1 98.06 469 LEU B CA 1
ATOM 8466 C C . LEU B 1 469 ? -7.922 -25.953 -14.422 1 98.06 469 LEU B C 1
ATOM 8468 O O . LEU B 1 469 ? -8.742 -26.562 -13.734 1 98.06 469 LEU B O 1
ATOM 8472 N N . THR B 1 470 ? -7.074 -25.062 -13.93 1 96.56 470 THR B N 1
ATOM 8473 C CA . THR B 1 470 ? -7.172 -24.703 -12.523 1 96.56 470 THR B CA 1
ATOM 8474 C C . THR B 1 470 ? -8.523 -24.062 -12.227 1 96.56 470 THR B C 1
ATOM 8476 O O . THR B 1 470 ? -9.156 -24.359 -11.211 1 96.56 470 THR B O 1
ATOM 8479 N N . CYS B 1 471 ? -8.898 -23.156 -13.062 1 97 471 CYS B N 1
ATOM 8480 C CA . CYS B 1 471 ? -10.188 -22.484 -12.898 1 97 471 CYS B CA 1
ATOM 8481 C C . CYS B 1 471 ? -11.328 -23.484 -12.898 1 97 471 CYS B C 1
ATOM 8483 O O . CYS B 1 471 ? -12.227 -23.422 -12.062 1 97 471 CYS B O 1
ATOM 8485 N N . ARG B 1 472 ? -11.328 -24.438 -13.805 1 97.88 472 ARG B N 1
ATOM 8486 C CA . ARG B 1 472 ? -12.391 -25.438 -13.914 1 97.88 472 ARG B CA 1
ATOM 8487 C C . ARG B 1 472 ? -12.438 -26.312 -12.672 1 97.88 472 ARG B C 1
ATOM 8489 O O . ARG B 1 472 ? -13.523 -26.656 -12.195 1 97.88 472 ARG B O 1
ATOM 8496 N N . SER B 1 473 ? -11.297 -26.688 -12.242 1 97.5 473 SER B N 1
ATOM 8497 C CA . SER B 1 473 ? -11.234 -27.5 -11.031 1 97.5 473 SER B CA 1
ATOM 8498 C C . SER B 1 473 ? -11.883 -26.766 -9.852 1 97.5 473 SER B C 1
ATOM 8500 O O . SER B 1 473 ? -12.656 -27.359 -9.102 1 97.5 473 SER B O 1
ATOM 8502 N N . VAL B 1 474 ? -11.617 -25.5 -9.719 1 95.88 474 VAL B N 1
ATOM 8503 C CA . VAL B 1 474 ? -12.133 -24.719 -8.602 1 95.88 474 VAL B CA 1
ATOM 8504 C C . VAL B 1 474 ? -13.633 -24.484 -8.789 1 95.88 474 VAL B C 1
ATOM 8506 O O . VAL B 1 474 ? -14.383 -24.453 -7.809 1 95.88 474 VAL B O 1
ATOM 8509 N N . ILE B 1 475 ? -14.062 -24.344 -9.969 1 96.69 475 ILE B N 1
ATOM 8510 C CA . ILE B 1 475 ? -15.477 -24.125 -10.266 1 96.69 475 ILE B CA 1
ATOM 8511 C C . ILE B 1 475 ? -16.281 -25.328 -9.797 1 96.69 475 ILE B C 1
ATOM 8513 O O . ILE B 1 475 ? -17.344 -25.172 -9.188 1 96.69 475 ILE B O 1
ATOM 8517 N N . TYR B 1 476 ? -15.859 -26.531 -9.984 1 96.94 476 TYR B N 1
ATOM 8518 C CA . TYR B 1 476 ? -16.641 -27.75 -9.719 1 96.94 476 TYR B CA 1
ATOM 8519 C C . TYR B 1 476 ? -16.344 -28.297 -8.328 1 96.94 476 TYR B C 1
ATOM 8521 O O . TYR B 1 476 ? -17 -29.234 -7.875 1 96.94 476 TYR B O 1
ATOM 8529 N N . ARG B 1 477 ? -15.43 -27.734 -7.602 1 95.5 477 ARG B N 1
ATOM 8530 C CA . ARG B 1 477 ? -14.977 -28.25 -6.312 1 95.5 477 ARG B CA 1
ATOM 8531 C C . ARG B 1 477 ? -16.109 -28.281 -5.301 1 95.5 477 ARG B C 1
ATOM 8533 O O . ARG B 1 477 ? -16.141 -29.125 -4.41 1 95.5 477 ARG B O 1
ATOM 8540 N N . PRO B 1 478 ? -17.078 -27.359 -5.355 1 93.56 478 PRO B N 1
ATOM 8541 C CA . PRO B 1 478 ? -18.188 -27.422 -4.402 1 93.56 478 PRO B CA 1
ATOM 8542 C C . PRO B 1 478 ? -18.922 -28.766 -4.418 1 93.56 478 PRO B C 1
ATOM 8544 O O . PRO B 1 478 ? -19.422 -29.203 -3.387 1 93.56 478 PRO B O 1
ATOM 8547 N N . TYR B 1 479 ? -19.016 -29.5 -5.562 1 94.06 479 TYR B N 1
ATOM 8548 C CA . TYR B 1 479 ? -19.609 -30.828 -5.613 1 94.06 479 TYR B CA 1
ATOM 8549 C C . TYR B 1 479 ? -18.844 -31.812 -4.75 1 94.06 479 TYR B C 1
ATOM 8551 O O . TYR B 1 479 ? -19.438 -32.625 -4.039 1 94.06 479 TYR B O 1
ATOM 8559 N N . LEU B 1 480 ? -17.547 -31.719 -4.883 1 93.5 480 LEU B N 1
ATOM 8560 C CA . LEU B 1 480 ? -16.703 -32.594 -4.07 1 93.5 480 LEU B CA 1
ATOM 8561 C C . LEU B 1 480 ? -16.859 -32.281 -2.588 1 93.5 480 LEU B C 1
ATOM 8563 O O . LEU B 1 480 ? -16.984 -33.188 -1.76 1 93.5 480 LEU B O 1
ATOM 8567 N N . MET B 1 481 ? -16.812 -30.969 -2.303 1 91.81 481 MET B N 1
ATOM 8568 C CA . MET B 1 481 ? -16.984 -30.547 -0.917 1 91.81 481 MET B CA 1
ATOM 8569 C C . MET B 1 481 ? -18.312 -31.016 -0.352 1 91.81 481 MET B C 1
ATOM 8571 O O . MET B 1 481 ? -18.406 -31.406 0.814 1 91.81 481 MET B O 1
ATOM 8575 N N . TRP B 1 482 ? -19.297 -30.984 -1.163 1 90.12 482 TRP B N 1
ATOM 8576 C CA . TRP B 1 482 ? -20.625 -31.438 -0.757 1 90.12 482 TRP B CA 1
ATOM 8577 C C . TRP B 1 482 ? -20.625 -32.938 -0.439 1 90.12 482 TRP B C 1
ATOM 8579 O O . TRP B 1 482 ? -21.125 -33.344 0.601 1 90.12 482 TRP B O 1
ATOM 8589 N N . VAL B 1 483 ? -20.078 -33.688 -1.261 1 90.75 483 VAL B N 1
ATOM 8590 C CA . VAL B 1 483 ? -20.016 -35.156 -1.085 1 90.75 483 VAL B CA 1
ATOM 8591 C C . VAL B 1 483 ? -19.188 -35.5 0.148 1 90.75 483 VAL B C 1
ATOM 8593 O O . VAL B 1 483 ? -19.531 -36.406 0.908 1 90.75 483 VAL B O 1
ATOM 8596 N N . LEU B 1 484 ? -18.125 -34.781 0.325 1 89.25 484 LEU B N 1
ATOM 8597 C CA . LEU B 1 484 ? -17.234 -35 1.463 1 89.25 484 LEU B CA 1
ATOM 8598 C C . LEU B 1 484 ? -17.922 -34.656 2.771 1 89.25 484 LEU B C 1
ATOM 8600 O O . LEU B 1 484 ? -17.641 -35.25 3.814 1 89.25 484 LEU B O 1
ATOM 8604 N N . SER B 1 485 ? -18.812 -33.688 2.771 1 84.38 485 SER B N 1
ATOM 8605 C CA . SER B 1 485 ? -19.516 -33.25 3.977 1 84.38 485 SER B CA 1
ATOM 8606 C C . SER B 1 485 ? -20.641 -34.219 4.344 1 84.38 485 SER B C 1
ATOM 8608 O O . SER B 1 485 ? -21.297 -34.062 5.375 1 84.38 485 SER B O 1
ATOM 8610 N N . GLY B 1 486 ? -20.75 -35.25 3.635 1 73.62 486 GLY B N 1
ATOM 8611 C CA . GLY B 1 486 ? -21.766 -36.25 3.932 1 73.62 486 GLY B CA 1
ATOM 8612 C C . GLY B 1 486 ? -23.109 -35.969 3.275 1 73.62 486 GLY B C 1
ATOM 8613 O O . GLY B 1 486 ? -24.141 -36.438 3.715 1 73.62 486 GLY B O 1
ATOM 8614 N N . GLY B 1 487 ? -22.969 -34.969 2.43 1 61.81 487 GLY B N 1
ATOM 8615 C CA . GLY B 1 487 ? -24.172 -34.656 1.681 1 61.81 487 GLY B CA 1
ATOM 8616 C C . GLY B 1 487 ? -24.656 -35.844 0.84 1 61.81 487 GLY B C 1
ATOM 8617 O O . GLY B 1 487 ? -23.844 -36.5 0.186 1 61.81 487 GLY B O 1
ATOM 8618 N N . GLY B 1 488 ? -25.781 -36.469 1.123 1 56.31 488 GLY B N 1
ATOM 8619 C CA . GLY B 1 488 ? -26.328 -37.656 0.478 1 56.31 488 GLY B CA 1
ATOM 8620 C C . GLY B 1 488 ? -26.328 -38.875 1.38 1 56.31 488 GLY B C 1
ATOM 8621 O O . GLY B 1 488 ? -26.266 -40 0.9 1 56.31 488 GLY B O 1
ATOM 8622 N N . VAL B 1 489 ? -26.062 -38.719 2.697 1 55.12 489 VAL B N 1
ATOM 8623 C CA . VAL B 1 489 ? -26.109 -39.75 3.721 1 55.12 489 VAL B CA 1
ATOM 8624 C C . VAL B 1 489 ? -27.297 -40.688 3.479 1 55.12 489 VAL B C 1
ATOM 8626 O O . VAL B 1 489 ? -28.438 -40.219 3.336 1 55.12 489 VAL B O 1
ATOM 8629 N N . GLY B 1 490 ? -27.297 -41.812 3.42 1 60.69 490 GLY B N 1
ATOM 8630 C CA . GLY B 1 490 ? -28.062 -43.031 3.281 1 60.69 490 GLY B CA 1
ATOM 8631 C C . GLY B 1 490 ? -28.047 -43.594 1.87 1 60.69 490 GLY B C 1
ATOM 8632 O O . GLY B 1 490 ? -27.672 -44.75 1.658 1 60.69 490 GLY B O 1
ATOM 8633 N N . ASP B 1 491 ? -28.484 -42.75 0.908 1 66.88 491 ASP B N 1
ATOM 8634 C CA . ASP B 1 491 ? -28.641 -43.25 -0.443 1 66.88 491 ASP B CA 1
ATOM 8635 C C . ASP B 1 491 ? -27.406 -43 -1.294 1 66.88 491 ASP B C 1
ATOM 8637 O O . ASP B 1 491 ? -27.344 -43.406 -2.457 1 66.88 491 ASP B O 1
ATOM 8641 N N . GLY B 1 492 ? -26.25 -42.406 -0.698 1 77.19 492 GLY B N 1
ATOM 8642 C CA . GLY B 1 492 ? -25.062 -42.094 -1.486 1 77.19 492 GLY B CA 1
ATOM 8643 C C . GLY B 1 492 ? -25.25 -40.844 -2.34 1 77.19 492 GLY B C 1
ATOM 8644 O O . GLY B 1 492 ? -26.344 -40.281 -2.41 1 77.19 492 GLY B O 1
ATOM 8645 N N . PRO B 1 493 ? -24.219 -40.312 -2.947 1 86.06 493 PRO B N 1
ATOM 8646 C CA . PRO B 1 493 ? -24.312 -39.125 -3.779 1 86.06 493 PRO B CA 1
ATOM 8647 C C . PRO B 1 493 ? -25.109 -39.344 -5.066 1 86.06 493 PRO B C 1
ATOM 8649 O O . PRO B 1 493 ? -25.078 -40.438 -5.617 1 86.06 493 PRO B O 1
ATOM 8652 N N . SER B 1 494 ? -25.891 -38.438 -5.496 1 87.44 494 SER B N 1
ATOM 8653 C CA . SER B 1 494 ? -26.656 -38.5 -6.742 1 87.44 494 SER B CA 1
ATOM 8654 C C . SER B 1 494 ? -25.734 -38.562 -7.949 1 87.44 494 SER B C 1
ATOM 8656 O O . SER B 1 494 ? -24.547 -38.281 -7.848 1 87.44 494 SER B O 1
ATOM 8658 N N . ALA B 1 495 ? -26.234 -39.031 -9.062 1 88.81 495 ALA B N 1
ATOM 8659 C CA . ALA B 1 495 ? -25.469 -39.094 -10.305 1 88.81 495 ALA B CA 1
ATOM 8660 C C . ALA B 1 495 ? -24.922 -37.75 -10.703 1 88.81 495 ALA B C 1
ATOM 8662 O O . ALA B 1 495 ? -23.812 -37.656 -11.242 1 88.81 495 ALA B O 1
ATOM 8663 N N . ARG B 1 496 ? -25.672 -36.719 -10.445 1 89.81 496 ARG B N 1
ATOM 8664 C CA . ARG B 1 496 ? -25.25 -35.375 -10.773 1 89.81 496 ARG B CA 1
ATOM 8665 C C . ARG B 1 496 ? -24.078 -34.938 -9.898 1 89.81 496 ARG B C 1
ATOM 8667 O O . ARG B 1 496 ? -23.156 -34.281 -10.375 1 89.81 496 ARG B O 1
ATOM 8674 N N . GLU B 1 497 ? -24.172 -35.281 -8.68 1 91.69 497 GLU B N 1
ATOM 8675 C CA . GLU B 1 497 ? -23.094 -34.938 -7.762 1 91.69 497 GLU B CA 1
ATOM 8676 C C . GLU B 1 497 ? -21.812 -35.688 -8.109 1 91.69 497 GLU B C 1
ATOM 8678 O O . GLU B 1 497 ? -20.719 -35.125 -8.07 1 91.69 497 GLU B O 1
ATOM 8683 N N . VAL B 1 498 ? -21.953 -36.938 -8.469 1 93.56 498 VAL B N 1
ATOM 8684 C CA . VAL B 1 498 ? -20.797 -37.719 -8.852 1 93.56 498 VAL B CA 1
ATOM 8685 C C . VAL B 1 498 ? -20.188 -37.188 -10.133 1 93.56 498 VAL B C 1
ATOM 8687 O O . VAL B 1 498 ? -18.953 -37.125 -10.273 1 93.56 498 VAL B O 1
ATOM 8690 N N . GLU B 1 499 ? -21.047 -36.781 -11.062 1 94.94 499 GLU B N 1
ATOM 8691 C CA . GLU B 1 499 ? -20.562 -36.188 -12.297 1 94.94 499 GLU B CA 1
ATOM 8692 C C . GLU B 1 499 ? -19.812 -34.875 -12.023 1 94.94 499 GLU B C 1
ATOM 8694 O O . GLU B 1 499 ? -18.781 -34.625 -12.641 1 94.94 499 GLU B O 1
ATOM 8699 N N . GLY B 1 500 ? -20.359 -34.062 -11.148 1 95.62 500 GLY B N 1
ATOM 8700 C CA . GLY B 1 500 ? -19.656 -32.844 -10.742 1 95.62 500 GLY B CA 1
ATOM 8701 C C . GLY B 1 500 ? -18.297 -33.125 -10.141 1 95.62 500 GLY B C 1
ATOM 8702 O O . GLY B 1 500 ? -17.328 -32.406 -10.43 1 95.62 500 GLY B O 1
ATOM 8703 N N . CYS B 1 501 ? -18.234 -34.094 -9.289 1 96.25 501 CYS B N 1
ATOM 8704 C CA . CYS B 1 501 ? -16.953 -34.5 -8.711 1 96.25 501 CYS B CA 1
ATOM 8705 C C . CYS B 1 501 ? -15.984 -34.969 -9.789 1 96.25 501 CYS B C 1
ATOM 8707 O O . CYS B 1 501 ? -14.797 -34.625 -9.758 1 96.25 501 CYS B O 1
ATOM 8709 N N . ARG B 1 502 ? -16.5 -35.781 -10.711 1 97.12 502 ARG B N 1
ATOM 8710 C CA . ARG B 1 502 ? -15.664 -36.281 -11.797 1 97.12 502 ARG B CA 1
ATOM 8711 C C . ARG B 1 502 ? -15.039 -35.156 -12.586 1 97.12 502 ARG B C 1
ATOM 8713 O O . ARG B 1 502 ? -13.844 -35.156 -12.898 1 97.12 502 ARG B O 1
ATOM 8720 N N . LEU B 1 503 ? -15.859 -34.156 -12.938 1 97.12 503 LEU B N 1
ATOM 8721 C CA . LEU B 1 503 ? -15.383 -33 -13.711 1 97.12 503 LEU B CA 1
ATOM 8722 C C . LEU B 1 503 ? -14.336 -32.219 -12.938 1 97.12 503 LEU B C 1
ATOM 8724 O O . LEU B 1 503 ? -13.344 -31.766 -13.508 1 97.12 503 LEU B O 1
ATOM 8728 N N . CYS B 1 504 ? -14.516 -32.031 -11.656 1 97.5 504 CYS B N 1
ATOM 8729 C CA . CYS B 1 504 ? -13.547 -31.375 -10.789 1 97.5 504 CYS B CA 1
ATOM 8730 C C . CYS B 1 504 ? -12.219 -32.125 -10.789 1 97.5 504 CYS B C 1
ATOM 8732 O O . CYS B 1 504 ? -11.172 -31.516 -11.023 1 97.5 504 CYS B O 1
ATOM 8734 N N . LEU B 1 505 ? -12.266 -33.375 -10.562 1 97.69 505 LEU B N 1
ATOM 8735 C CA . LEU B 1 505 ? -11.07 -34.219 -10.391 1 97.69 505 LEU B CA 1
ATOM 8736 C C . LEU B 1 505 ? -10.352 -34.375 -11.727 1 97.69 505 LEU B C 1
ATOM 8738 O O . LEU B 1 505 ? -9.117 -34.469 -11.766 1 97.69 505 LEU B O 1
ATOM 8742 N N . GLN B 1 506 ? -11.133 -34.531 -12.781 1 97.31 506 GLN B N 1
ATOM 8743 C CA . GLN B 1 506 ? -10.523 -34.594 -14.109 1 97.31 506 GLN B CA 1
ATOM 8744 C C . GLN B 1 506 ? -9.727 -33.344 -14.414 1 97.31 506 GLN B C 1
ATOM 8746 O O . GLN B 1 506 ? -8.594 -33.406 -14.906 1 97.31 506 GLN B O 1
ATOM 8751 N N . ALA B 1 507 ? -10.32 -32.188 -14.188 1 97.75 507 ALA B N 1
ATOM 8752 C CA . ALA B 1 507 ? -9.633 -30.922 -14.406 1 97.75 507 ALA B CA 1
ATOM 8753 C C . ALA B 1 507 ? -8.391 -30.812 -13.523 1 97.75 507 ALA B C 1
ATOM 8755 O O . ALA B 1 507 ? -7.348 -30.328 -13.961 1 97.75 507 ALA B O 1
ATOM 8756 N N . CYS B 1 508 ? -8.516 -31.188 -12.328 1 97.12 508 CYS B N 1
ATOM 8757 C CA . CYS B 1 508 ? -7.41 -31.172 -11.375 1 97.12 508 CYS B CA 1
ATOM 8758 C C . CYS B 1 508 ? -6.254 -32.031 -11.867 1 97.12 508 CYS B C 1
ATOM 8760 O O . CYS B 1 508 ? -5.102 -31.578 -11.867 1 97.12 508 CYS B O 1
ATOM 8762 N N . LEU B 1 509 ? -6.566 -33.25 -12.227 1 97.44 509 LEU B N 1
ATOM 8763 C CA . LEU B 1 509 ? -5.539 -34.188 -12.672 1 97.44 509 LEU B CA 1
ATOM 8764 C C . LEU B 1 509 ? -4.91 -33.719 -13.977 1 97.44 509 LEU B C 1
ATOM 8766 O O . LEU B 1 509 ? -3.693 -33.812 -14.156 1 97.44 509 LEU B O 1
ATOM 8770 N N . LEU B 1 510 ? -5.727 -33.25 -14.914 1 97.44 510 LEU B N 1
ATOM 8771 C CA . LEU B 1 510 ? -5.191 -32.719 -16.172 1 97.44 510 LEU B CA 1
ATOM 8772 C C . LEU B 1 510 ? -4.273 -31.547 -15.914 1 97.44 510 LEU B C 1
ATOM 8774 O O . LEU B 1 510 ? -3.275 -31.359 -16.609 1 97.44 510 LEU B O 1
ATOM 8778 N N . HIS B 1 511 ? -4.66 -30.672 -14.984 1 97.5 511 HIS B N 1
ATOM 8779 C CA . HIS B 1 511 ? -3.811 -29.547 -14.586 1 97.5 511 HIS B CA 1
ATOM 8780 C C . HIS B 1 511 ? -2.432 -30.031 -14.148 1 97.5 511 HIS B C 1
ATOM 8782 O O . HIS B 1 511 ? -1.414 -29.469 -14.547 1 97.5 511 HIS B O 1
ATOM 8788 N N . VAL B 1 512 ? -2.385 -31.094 -13.367 1 97.62 512 VAL B N 1
ATOM 8789 C CA . VAL B 1 512 ? -1.152 -31.672 -12.844 1 97.62 512 VAL B CA 1
ATOM 8790 C C . VAL B 1 512 ? -0.341 -32.281 -13.984 1 97.62 512 VAL B C 1
ATOM 8792 O O . VAL B 1 512 ? 0.852 -32 -14.125 1 97.62 512 VAL B O 1
ATOM 8795 N N . LEU B 1 513 ? -0.972 -33.031 -14.805 1 96.06 513 LEU B N 1
ATOM 8796 C CA . LEU B 1 513 ? -0.289 -33.844 -15.812 1 96.06 513 LEU B CA 1
ATOM 8797 C C . LEU B 1 513 ? 0.234 -32.969 -16.938 1 96.06 513 LEU B C 1
ATOM 8799 O O . LEU B 1 513 ? 1.196 -33.312 -17.625 1 96.06 513 LEU B O 1
ATOM 8803 N N . ASN B 1 514 ? -0.413 -31.797 -17.141 1 96.38 514 ASN B N 1
ATOM 8804 C CA . ASN B 1 514 ? -0.012 -30.906 -18.219 1 96.38 514 ASN B CA 1
ATOM 8805 C C . ASN B 1 514 ? 1.058 -29.922 -17.766 1 96.38 514 ASN B C 1
ATOM 8807 O O . ASN B 1 514 ? 1.613 -29.188 -18.578 1 96.38 514 ASN B O 1
ATOM 8811 N N . LEU B 1 515 ? 1.408 -29.875 -16.5 1 96.81 515 LEU B N 1
ATOM 8812 C CA . LEU B 1 515 ? 2.385 -28.922 -16 1 96.81 515 LEU B CA 1
ATOM 8813 C C . LEU B 1 515 ? 3.775 -29.219 -16.547 1 96.81 515 LEU B C 1
ATOM 8815 O O . LEU B 1 515 ? 4.203 -30.375 -16.562 1 96.81 515 LEU B O 1
ATOM 8819 N N . ARG B 1 516 ? 4.379 -28.281 -17.109 1 95.69 516 ARG B N 1
ATOM 8820 C CA . ARG B 1 516 ? 5.762 -28.312 -17.562 1 95.69 516 ARG B CA 1
ATOM 8821 C C . ARG B 1 516 ? 6.523 -27.078 -17.109 1 95.69 516 ARG B C 1
ATOM 8823 O O . ARG B 1 516 ? 5.953 -26.203 -16.453 1 95.69 516 ARG B O 1
ATOM 8830 N N . GLY B 1 517 ? 7.855 -27.047 -17.422 1 95.38 517 GLY B N 1
ATOM 8831 C CA . GLY B 1 517 ? 8.664 -25.906 -17.031 1 95.38 517 GLY B CA 1
ATOM 8832 C C . GLY B 1 517 ? 8.469 -24.703 -17.938 1 95.38 517 GLY B C 1
ATOM 8833 O O . GLY B 1 517 ? 9.422 -24.203 -18.516 1 95.38 517 GLY B O 1
ATOM 8834 N N . PHE B 1 518 ? 7.184 -24.266 -18.062 1 96.5 518 PHE B N 1
ATOM 8835 C CA . PHE B 1 518 ? 6.934 -23.062 -18.844 1 96.5 518 PHE B CA 1
ATOM 8836 C C . PHE B 1 518 ? 7.676 -21.859 -18.25 1 96.5 518 PHE B C 1
ATOM 8838 O O . PHE B 1 518 ? 7.625 -21.625 -17.047 1 96.5 518 PHE B O 1
ATOM 8845 N N . ALA B 1 519 ? 8.297 -21.078 -19.062 1 97.38 519 ALA B N 1
ATOM 8846 C CA . ALA B 1 519 ? 9.125 -19.969 -18.609 1 97.38 519 ALA B CA 1
ATOM 8847 C C . ALA B 1 519 ? 8.32 -19.016 -17.719 1 97.38 519 ALA B C 1
ATOM 8849 O O . ALA B 1 519 ? 8.812 -18.562 -16.688 1 97.38 519 ALA B O 1
ATOM 8850 N N . HIS B 1 520 ? 7.094 -18.688 -18.141 1 97.94 520 HIS B N 1
ATOM 8851 C CA . HIS B 1 520 ? 6.227 -17.797 -17.375 1 97.94 520 HIS B CA 1
ATOM 8852 C C . HIS B 1 520 ? 5.953 -18.359 -15.984 1 97.94 520 HIS B C 1
ATOM 8854 O O . HIS B 1 520 ? 6.035 -17.641 -14.992 1 97.94 520 HIS B O 1
ATOM 8860 N N . THR B 1 521 ? 5.668 -19.609 -15.852 1 97.94 521 THR B N 1
ATOM 8861 C CA . THR B 1 521 ? 5.383 -20.281 -14.586 1 97.94 521 THR B CA 1
ATOM 8862 C C . THR B 1 521 ? 6.621 -20.297 -13.695 1 97.94 521 THR B C 1
ATOM 8864 O O . THR B 1 521 ? 6.559 -19.953 -12.516 1 97.94 521 THR B O 1
ATOM 8867 N N . VAL B 1 522 ? 7.766 -20.703 -14.281 1 97.94 522 VAL B N 1
ATOM 8868 C CA . VAL B 1 522 ? 8.969 -20.906 -13.492 1 97.94 522 VAL B CA 1
ATOM 8869 C C . VAL B 1 522 ? 9.508 -19.562 -13.008 1 97.94 522 VAL B C 1
ATOM 8871 O O . VAL B 1 522 ? 9.938 -19.438 -11.859 1 97.94 522 VAL B O 1
ATOM 8874 N N . LEU B 1 523 ? 9.453 -18.578 -13.836 1 98.5 523 LEU B N 1
ATOM 8875 C CA . LEU B 1 523 ? 10.031 -17.281 -13.477 1 98.5 523 LEU B CA 1
ATOM 8876 C C . LEU B 1 523 ? 9.117 -16.531 -12.508 1 98.5 523 LEU B C 1
ATOM 8878 O O . LEU B 1 523 ? 9.594 -15.953 -11.531 1 98.5 523 LEU B O 1
ATOM 8882 N N . VAL B 1 524 ? 7.809 -16.578 -12.703 1 98.31 524 VAL B N 1
ATOM 8883 C CA . VAL B 1 524 ? 6.902 -15.688 -11.992 1 98.31 524 VAL B CA 1
ATOM 8884 C C . VAL B 1 524 ? 6.121 -16.469 -10.945 1 98.31 524 VAL B C 1
ATOM 8886 O O . VAL B 1 524 ? 5.84 -15.961 -9.859 1 98.31 524 VAL B O 1
ATOM 8889 N N . ASP B 1 525 ? 5.793 -17.75 -11.211 1 97.44 525 ASP B N 1
ATOM 8890 C CA . ASP B 1 525 ? 4.719 -18.391 -10.453 1 97.44 525 ASP B CA 1
ATOM 8891 C C . ASP B 1 525 ? 5.207 -19.656 -9.773 1 97.44 525 ASP B C 1
ATOM 8893 O O . ASP B 1 525 ? 4.406 -20.531 -9.406 1 97.44 525 ASP B O 1
ATOM 8897 N N . THR B 1 526 ? 6.512 -19.891 -9.664 1 98.19 526 THR B N 1
ATOM 8898 C CA . THR B 1 526 ? 6.98 -21.125 -9.047 1 98.19 526 THR B CA 1
ATOM 8899 C C . THR B 1 526 ? 6.371 -21.297 -7.656 1 98.19 526 THR B C 1
ATOM 8901 O O . THR B 1 526 ? 5.891 -22.375 -7.309 1 98.19 526 THR B O 1
ATOM 8904 N N . TRP B 1 527 ? 6.43 -20.25 -6.883 1 98.06 527 TRP B N 1
ATOM 8905 C CA . TRP B 1 527 ? 5.918 -20.297 -5.52 1 98.06 527 TRP B CA 1
ATOM 8906 C C . TRP B 1 527 ? 4.426 -20.609 -5.508 1 98.06 527 TRP B C 1
ATOM 8908 O O . TRP B 1 527 ? 3.984 -21.547 -4.84 1 98.06 527 TRP B O 1
ATOM 8918 N N . ILE B 1 528 ? 3.607 -19.906 -6.223 1 96.75 528 ILE B N 1
ATOM 8919 C CA . ILE B 1 528 ? 2.158 -20.078 -6.262 1 96.75 528 ILE B CA 1
ATOM 8920 C C . ILE B 1 528 ? 1.805 -21.438 -6.844 1 96.75 528 ILE B C 1
ATOM 8922 O O . ILE B 1 528 ? 0.888 -22.109 -6.359 1 96.75 528 ILE B O 1
ATOM 8926 N N . CYS B 1 529 ? 2.498 -21.797 -7.887 1 97.5 529 CYS B N 1
ATOM 8927 C CA . CYS B 1 529 ? 2.25 -23.062 -8.555 1 97.5 529 CYS B CA 1
ATOM 8928 C C . CYS B 1 529 ? 2.496 -24.234 -7.609 1 97.5 529 CYS B C 1
ATOM 8930 O O . CYS B 1 529 ? 1.718 -25.188 -7.582 1 97.5 529 CYS B O 1
ATOM 8932 N N . SER B 1 530 ? 3.572 -24.203 -6.871 1 98.31 530 SER B N 1
ATOM 8933 C CA . SER B 1 530 ? 3.893 -25.297 -5.949 1 98.31 530 SER B CA 1
ATOM 8934 C C . SER B 1 530 ? 2.795 -25.469 -4.906 1 98.31 530 SER B C 1
ATOM 8936 O O . SER B 1 530 ? 2.418 -26.594 -4.586 1 98.31 530 SER B O 1
ATOM 8938 N N . LEU B 1 531 ? 2.311 -24.359 -4.383 1 97.69 531 LEU B N 1
ATOM 8939 C CA . LEU B 1 531 ? 1.238 -24.438 -3.396 1 97.69 531 LEU B CA 1
ATOM 8940 C C . LEU B 1 531 ? -0.05 -24.953 -4.031 1 97.69 531 LEU B C 1
ATOM 8942 O O . LEU B 1 531 ? -0.729 -25.812 -3.465 1 97.69 531 LEU B O 1
ATOM 8946 N N . SER B 1 532 ? -0.357 -24.422 -5.195 1 95.88 532 SER B N 1
ATOM 8947 C CA . SER B 1 532 ? -1.546 -24.859 -5.918 1 95.88 532 SER B CA 1
ATOM 8948 C C . SER B 1 532 ? -1.497 -26.359 -6.211 1 95.88 532 SER B C 1
ATOM 8950 O O . SER B 1 532 ? -2.512 -27.047 -6.102 1 95.88 532 SER B O 1
ATOM 8952 N N . MET B 1 533 ? -0.348 -26.875 -6.582 1 98.06 533 MET B N 1
ATOM 8953 C CA . MET B 1 533 ? -0.189 -28.297 -6.891 1 98.06 533 MET B CA 1
ATOM 8954 C C . MET B 1 533 ? -0.295 -29.141 -5.629 1 98.06 533 MET B C 1
ATOM 8956 O O . MET B 1 533 ? -0.838 -30.25 -5.66 1 98.06 533 MET B O 1
ATOM 8960 N N . ALA B 1 534 ? 0.289 -28.625 -4.531 1 98.06 534 ALA B N 1
ATOM 8961 C CA . ALA B 1 534 ? 0.091 -29.312 -3.256 1 98.06 534 ALA B CA 1
ATOM 8962 C C . ALA B 1 534 ? -1.391 -29.391 -2.9 1 98.06 534 ALA B C 1
ATOM 8964 O O . ALA B 1 534 ? -1.874 -30.438 -2.459 1 98.06 534 ALA B O 1
ATOM 8965 N N . GLY B 1 535 ? -2.088 -28.25 -3.104 1 97.06 535 GLY B N 1
ATOM 8966 C CA . GLY B 1 535 ? -3.525 -28.234 -2.885 1 97.06 535 GLY B CA 1
ATOM 8967 C C . GLY B 1 535 ? -4.27 -29.234 -3.758 1 97.06 535 GLY B C 1
ATOM 8968 O O . GLY B 1 535 ? -5.195 -29.906 -3.297 1 97.06 535 GLY B O 1
ATOM 8969 N N . ALA B 1 536 ? -3.885 -29.328 -4.973 1 97.25 536 ALA B N 1
ATOM 8970 C CA . ALA B 1 536 ? -4.496 -30.281 -5.906 1 97.25 536 ALA B CA 1
ATOM 8971 C C . ALA B 1 536 ? -4.309 -31.719 -5.438 1 97.25 536 ALA B C 1
ATOM 8973 O O . ALA B 1 536 ? -5.238 -32.531 -5.496 1 97.25 536 ALA B O 1
ATOM 8974 N N . MET B 1 537 ? -3.119 -32.031 -4.98 1 97.75 537 MET B N 1
ATOM 8975 C CA . MET B 1 537 ? -2.838 -33.406 -4.5 1 97.75 537 MET B CA 1
ATOM 8976 C C . MET B 1 537 ? -3.656 -33.719 -3.254 1 97.75 537 MET B C 1
ATOM 8978 O O . MET B 1 537 ? -4.082 -34.844 -3.059 1 97.75 537 MET B O 1
ATOM 8982 N N . LEU B 1 538 ? -3.834 -32.719 -2.416 1 97.44 538 LEU B N 1
ATOM 8983 C CA . LEU B 1 538 ? -4.664 -32.906 -1.23 1 97.44 538 LEU B CA 1
ATOM 8984 C C . LEU B 1 538 ? -6.113 -33.156 -1.62 1 97.44 538 LEU B C 1
ATOM 8986 O O . LEU B 1 538 ? -6.766 -34.031 -1.043 1 97.44 538 LEU B O 1
ATOM 8990 N N . VAL B 1 539 ? -6.602 -32.406 -2.549 1 96.88 539 VAL B N 1
ATOM 8991 C CA . VAL B 1 539 ? -7.969 -32.594 -3.029 1 96.88 539 VAL B CA 1
ATOM 8992 C C . VAL B 1 539 ? -8.133 -34 -3.605 1 96.88 539 VAL B C 1
ATOM 8994 O O . VAL B 1 539 ? -9.125 -34.688 -3.324 1 96.88 539 VAL B O 1
ATOM 8997 N N . LEU B 1 540 ? -7.191 -34.438 -4.371 1 97 540 LEU B N 1
ATOM 8998 C CA . LEU B 1 540 ? -7.223 -35.781 -4.965 1 97 540 LEU B CA 1
ATOM 8999 C C . LEU B 1 540 ? -7.16 -36.844 -3.889 1 97 540 LEU B C 1
ATOM 9001 O O . LEU B 1 540 ? -7.836 -37.875 -3.992 1 97 540 LEU B O 1
ATOM 9005 N N . LEU B 1 541 ? -6.359 -36.625 -2.889 1 96.5 541 LEU B N 1
ATOM 9006 C CA . LEU B 1 541 ? -6.277 -37.562 -1.773 1 96.5 541 LEU B CA 1
ATOM 9007 C C . LEU B 1 541 ? -7.621 -37.656 -1.056 1 96.5 541 LEU B C 1
ATOM 9009 O O . LEU B 1 541 ? -8.094 -38.75 -0.778 1 96.5 541 LEU B O 1
ATOM 9013 N N . ALA B 1 542 ? -8.227 -36.531 -0.77 1 95.56 542 ALA B N 1
ATOM 9014 C CA . ALA B 1 542 ? -9.523 -36.531 -0.101 1 95.56 542 ALA B CA 1
ATOM 9015 C C . ALA B 1 542 ? -10.57 -37.281 -0.933 1 95.56 542 ALA B C 1
ATOM 9017 O O . ALA B 1 542 ? -11.359 -38.062 -0.397 1 95.56 542 ALA B O 1
ATOM 9018 N N . ALA B 1 543 ? -10.586 -37 -2.197 1 95.5 543 ALA B N 1
ATOM 9019 C CA . ALA B 1 543 ? -11.547 -37.625 -3.105 1 95.5 543 ALA B CA 1
ATOM 9020 C C . ALA B 1 543 ? -11.328 -39.156 -3.174 1 95.5 543 ALA B C 1
ATOM 9022 O O . ALA B 1 543 ? -12.289 -39.906 -3.279 1 95.5 543 ALA B O 1
ATOM 9023 N N . SER B 1 544 ? -10.117 -39.625 -3.145 1 93.62 544 SER B N 1
ATOM 9024 C CA . SER B 1 544 ? -9.766 -41.031 -3.283 1 93.62 544 SER B CA 1
ATOM 9025 C C . SER B 1 544 ? -10.297 -41.844 -2.109 1 93.62 544 SER B C 1
ATOM 9027 O O . SER B 1 544 ? -10.414 -43.062 -2.201 1 93.62 544 SER B O 1
ATOM 9029 N N . ARG B 1 545 ? -10.68 -41.156 -1.08 1 89.75 545 ARG B N 1
ATOM 9030 C CA . ARG B 1 545 ? -11.141 -41.844 0.118 1 89.75 545 ARG B CA 1
ATOM 9031 C C . ARG B 1 545 ? -12.633 -42.156 0.034 1 89.75 545 ARG B C 1
ATOM 9033 O O . ARG B 1 545 ? -13.172 -42.906 0.856 1 89.75 545 ARG B O 1
ATOM 9040 N N . ILE B 1 546 ? -13.297 -41.594 -0.86 1 88.38 546 ILE B N 1
ATOM 9041 C CA . ILE B 1 546 ? -14.727 -41.844 -1.066 1 88.38 546 ILE B CA 1
ATOM 9042 C C . ILE B 1 546 ? -14.922 -42.844 -2.193 1 88.38 546 ILE B C 1
ATOM 9044 O O . ILE B 1 546 ? -14.727 -42.531 -3.367 1 88.38 546 ILE B O 1
ATOM 9048 N N . PRO B 1 547 ? -15.477 -44 -1.846 1 87.56 547 PRO B N 1
ATOM 9049 C CA . PRO B 1 547 ? -15.547 -45.094 -2.828 1 87.56 547 PRO B CA 1
ATOM 9050 C C . PRO B 1 547 ? -16.297 -44.688 -4.102 1 87.56 547 PRO B C 1
ATOM 9052 O O . PRO B 1 547 ? -15.836 -44.969 -5.207 1 87.56 547 PRO B O 1
ATOM 9055 N N . SER B 1 548 ? -17.422 -43.969 -4.016 1 86.56 548 SER B N 1
ATOM 9056 C CA . SER B 1 548 ? -18.203 -43.594 -5.18 1 86.56 548 SER B CA 1
ATOM 9057 C C . SER B 1 548 ? -17.438 -42.594 -6.066 1 86.56 548 SER B C 1
ATOM 9059 O O . SER B 1 548 ? -17.641 -42.594 -7.281 1 86.56 548 SER B O 1
ATOM 9061 N N . VAL B 1 549 ? -16.609 -41.844 -5.461 1 92 549 VAL B N 1
ATOM 9062 C CA . VAL B 1 549 ? -15.836 -40.844 -6.195 1 92 549 VAL B CA 1
ATOM 9063 C C . VAL B 1 549 ? -14.539 -41.469 -6.715 1 92 549 VAL B C 1
ATOM 9065 O O . VAL B 1 549 ? -14.086 -41.125 -7.812 1 92 549 VAL B O 1
ATOM 9068 N N . ARG B 1 550 ? -13.984 -42.344 -5.996 1 91 550 ARG B N 1
ATOM 9069 C CA . ARG B 1 550 ? -12.742 -43.031 -6.363 1 91 550 ARG B CA 1
ATOM 9070 C C . ARG B 1 550 ? -12.891 -43.75 -7.691 1 91 550 ARG B C 1
ATOM 9072 O O . ARG B 1 550 ? -11.953 -43.812 -8.492 1 91 550 ARG B O 1
ATOM 9079 N N . SER B 1 551 ? -14.047 -44.25 -7.969 1 89 551 SER B N 1
ATOM 9080 C CA . SER B 1 551 ? -14.297 -45.062 -9.156 1 89 551 SER B CA 1
ATOM 9081 C C . SER B 1 551 ? -14.266 -44.188 -10.422 1 89 551 SER B C 1
ATOM 9083 O O . SER B 1 551 ? -14.055 -44.719 -11.516 1 89 551 SER B O 1
ATOM 9085 N N . VAL B 1 552 ? -14.383 -42.906 -10.242 1 91.94 552 VAL B N 1
ATOM 9086 C CA . VAL B 1 552 ? -14.477 -42.062 -11.414 1 91.94 552 VAL B CA 1
ATOM 9087 C C . VAL B 1 552 ? -13.156 -41.312 -11.625 1 91.94 552 VAL B C 1
ATOM 9089 O O . VAL B 1 552 ? -13 -40.562 -12.586 1 91.94 552 VAL B O 1
ATOM 9092 N N . ILE B 1 553 ? -12.164 -41.562 -10.797 1 92.62 553 ILE B N 1
ATOM 9093 C CA . ILE B 1 553 ? -10.867 -40.906 -10.938 1 92.62 553 ILE B CA 1
ATOM 9094 C C . ILE B 1 553 ? -10.039 -41.625 -11.992 1 92.62 553 ILE B C 1
ATOM 9096 O O . ILE B 1 553 ? -10.047 -42.875 -12.078 1 92.62 553 ILE B O 1
ATOM 9100 N N . SER B 1 554 ? -9.375 -40.906 -12.812 1 91.25 554 SER B N 1
ATOM 9101 C CA . SER B 1 554 ? -8.539 -41.438 -13.883 1 91.25 554 SER B CA 1
ATOM 9102 C C . SER B 1 554 ? -7.453 -42.344 -13.328 1 91.25 554 SER B C 1
ATOM 9104 O O . SER B 1 554 ? -6.887 -42.062 -12.266 1 91.25 554 SER B O 1
ATOM 9106 N N . PRO B 1 555 ? -7.062 -43.406 -14.094 1 90.06 555 PRO B N 1
ATOM 9107 C CA . PRO B 1 555 ? -6.012 -44.312 -13.672 1 90.06 555 PRO B CA 1
ATOM 9108 C C . PRO B 1 555 ? -4.621 -43.688 -13.688 1 90.06 555 PRO B C 1
ATOM 9110 O O . PRO B 1 555 ? -3.666 -44.281 -13.172 1 90.06 555 PRO B O 1
ATOM 9113 N N . SER B 1 556 ? -4.48 -42.5 -14.18 1 91.62 556 SER B N 1
ATOM 9114 C CA . SER B 1 556 ? -3.191 -41.812 -14.242 1 91.62 556 SER B CA 1
ATOM 9115 C C . SER B 1 556 ? -2.834 -41.188 -12.906 1 91.62 556 SER B C 1
ATOM 9117 O O . SER B 1 556 ? -1.73 -40.656 -12.742 1 91.62 556 SER B O 1
ATOM 9119 N N . LEU B 1 557 ? -3.725 -41.188 -11.961 1 93.5 557 LEU B N 1
ATOM 9120 C CA . LEU B 1 557 ? -3.574 -40.5 -10.68 1 93.5 557 LEU B CA 1
ATOM 9121 C C . LEU B 1 557 ? -2.291 -40.938 -9.984 1 93.5 557 LEU B C 1
ATOM 9123 O O . LEU B 1 557 ? -1.562 -40.094 -9.438 1 93.5 557 LEU B O 1
ATOM 9127 N N . PRO B 1 558 ? -1.831 -42.188 -10.047 1 92.25 558 PRO B N 1
ATOM 9128 C CA . PRO B 1 558 ? -0.648 -42.625 -9.297 1 92.25 558 PRO B CA 1
ATOM 9129 C C . PRO B 1 558 ? 0.646 -42 -9.836 1 92.25 558 PRO B C 1
ATOM 9131 O O . PRO B 1 558 ? 1.674 -42.031 -9.156 1 92.25 558 PRO B O 1
ATOM 9134 N N . THR B 1 559 ? 0.641 -41.438 -11 1 93.69 559 THR B N 1
ATOM 9135 C CA . THR B 1 559 ? 1.851 -40.875 -11.578 1 93.69 559 THR B CA 1
ATOM 9136 C C . THR B 1 559 ? 1.958 -39.375 -11.25 1 93.69 559 THR B C 1
ATOM 9138 O O . THR B 1 559 ? 3.01 -38.781 -11.453 1 93.69 559 THR B O 1
ATOM 9141 N N . ALA B 1 560 ? 0.91 -38.781 -10.766 1 96.12 560 ALA B N 1
ATOM 9142 C CA . ALA B 1 560 ? 0.801 -37.344 -10.578 1 96.12 560 ALA B CA 1
ATOM 9143 C C . ALA B 1 560 ? 1.832 -36.844 -9.578 1 96.12 560 ALA B C 1
ATOM 9145 O O . ALA B 1 560 ? 2.529 -35.875 -9.836 1 96.12 560 ALA B O 1
ATOM 9146 N N . GLY B 1 561 ? 1.977 -37.469 -8.414 1 97 561 GLY B N 1
ATOM 9147 C CA . GLY B 1 561 ? 2.867 -37.031 -7.355 1 97 561 GLY B CA 1
ATOM 9148 C C . GLY B 1 561 ? 4.328 -37 -7.773 1 97 561 GLY B C 1
ATOM 9149 O O . GLY B 1 561 ? 5.043 -36.062 -7.5 1 97 561 GLY B O 1
ATOM 9150 N N . ALA B 1 562 ? 4.766 -38.125 -8.375 1 95.69 562 ALA B N 1
ATOM 9151 C CA . ALA B 1 562 ? 6.148 -38.219 -8.836 1 95.69 562 ALA B CA 1
ATOM 9152 C C . ALA B 1 562 ? 6.449 -37.156 -9.898 1 95.69 562 ALA B C 1
ATOM 9154 O O . ALA B 1 562 ? 7.523 -36.562 -9.898 1 95.69 562 ALA B O 1
ATOM 9155 N N . HIS B 1 563 ? 5.5 -37.031 -10.781 1 95.56 563 HIS B N 1
ATOM 9156 C CA . HIS B 1 563 ? 5.633 -36.031 -11.844 1 95.56 563 HIS B CA 1
ATOM 9157 C C . HIS B 1 563 ? 5.84 -34.625 -11.266 1 95.56 563 HIS B C 1
ATOM 9159 O O . HIS B 1 563 ? 6.773 -33.938 -11.656 1 95.56 563 HIS B O 1
ATOM 9165 N N . LEU B 1 564 ? 5.023 -34.25 -10.32 1 97.56 564 LEU B N 1
ATOM 9166 C CA . LEU B 1 564 ? 5.082 -32.938 -9.719 1 97.56 564 LEU B CA 1
ATOM 9167 C C . LEU B 1 564 ? 6.367 -32.75 -8.922 1 97.56 564 LEU B C 1
ATOM 9169 O O . LEU B 1 564 ? 7.023 -31.703 -9.023 1 97.56 564 LEU B O 1
ATOM 9173 N N . SER B 1 565 ? 6.734 -33.75 -8.078 1 96.81 565 SER B N 1
ATOM 9174 C CA . SER B 1 565 ? 7.922 -33.656 -7.234 1 96.81 565 SER B CA 1
ATOM 9175 C C . SER B 1 565 ? 9.18 -33.469 -8.07 1 96.81 565 SER B C 1
ATOM 9177 O O . SER B 1 565 ? 10.039 -32.625 -7.734 1 96.81 565 SER B O 1
ATOM 9179 N N . GLU B 1 566 ? 9.242 -34.188 -9.133 1 95.06 566 GLU B N 1
ATOM 9180 C CA . GLU B 1 566 ? 10.406 -34.094 -10.008 1 95.06 566 GLU B CA 1
ATOM 9181 C C . GLU B 1 566 ? 10.492 -32.719 -10.648 1 95.06 566 GLU B C 1
ATOM 9183 O O . GLU B 1 566 ? 11.57 -32.125 -10.719 1 95.06 566 GLU B O 1
ATOM 9188 N N . LEU B 1 567 ? 9.414 -32.219 -11.141 1 95.31 567 LEU B N 1
ATOM 9189 C CA . LEU B 1 567 ? 9.375 -30.906 -11.797 1 95.31 567 LEU B CA 1
ATOM 9190 C C . LEU B 1 567 ? 9.758 -29.797 -10.828 1 95.31 567 LEU B C 1
ATOM 9192 O O . LEU B 1 567 ? 10.617 -28.953 -11.141 1 95.31 567 LEU B O 1
ATOM 9196 N N . LEU B 1 568 ? 9.141 -29.781 -9.648 1 97.06 568 LEU B N 1
ATOM 9197 C CA . LEU B 1 568 ? 9.359 -28.703 -8.688 1 97.06 568 LEU B CA 1
ATOM 9198 C C . LEU B 1 568 ? 10.789 -28.734 -8.141 1 97.06 568 LEU B C 1
ATOM 9200 O O . LEU B 1 568 ? 11.398 -27.688 -7.91 1 97.06 568 LEU B O 1
ATOM 9204 N N . ARG B 1 569 ? 11.352 -29.922 -7.93 1 95.19 569 ARG B N 1
ATOM 9205 C CA . ARG B 1 569 ? 12.75 -30.047 -7.504 1 95.19 569 ARG B CA 1
ATOM 9206 C C . ARG B 1 569 ? 13.695 -29.531 -8.578 1 95.19 569 ARG B C 1
ATOM 9208 O O . ARG B 1 569 ? 14.695 -28.875 -8.273 1 95.19 569 ARG B O 1
ATOM 9215 N N . SER B 1 570 ? 13.375 -29.859 -9.789 1 94.38 570 SER B N 1
ATOM 9216 C CA . SER B 1 570 ? 14.188 -29.375 -10.898 1 94.38 570 SER B CA 1
ATOM 9217 C C . SER B 1 570 ? 14.164 -27.844 -10.969 1 94.38 570 SER B C 1
ATOM 9219 O O . SER B 1 570 ? 15.195 -27.219 -11.227 1 94.38 570 SER B O 1
ATOM 9221 N N . TRP B 1 571 ? 12.961 -27.266 -10.812 1 95.69 571 TRP B N 1
ATOM 9222 C CA . TRP B 1 571 ? 12.859 -25.812 -10.82 1 95.69 571 TRP B CA 1
ATOM 9223 C C . TRP B 1 571 ? 13.711 -25.188 -9.719 1 95.69 571 TRP B C 1
ATOM 9225 O O . TRP B 1 571 ? 14.406 -24.203 -9.938 1 95.69 571 TRP B O 1
ATOM 9235 N N . GLN B 1 572 ? 13.664 -25.797 -8.5 1 95.12 572 GLN B N 1
ATOM 9236 C CA . GLN B 1 572 ? 14.445 -25.281 -7.379 1 95.12 572 GLN B CA 1
ATOM 9237 C C . GLN B 1 572 ? 15.938 -25.312 -7.684 1 95.12 572 GLN B C 1
ATOM 9239 O O . GLN B 1 572 ? 16.688 -24.406 -7.32 1 95.12 572 GLN B O 1
ATOM 9244 N N . ARG B 1 573 ? 16.375 -26.328 -8.375 1 93.5 573 ARG B N 1
ATOM 9245 C CA . ARG B 1 573 ? 17.781 -26.453 -8.742 1 93.5 573 ARG B CA 1
ATOM 9246 C C . ARG B 1 573 ? 18.188 -25.391 -9.758 1 93.5 573 ARG B C 1
ATOM 9248 O O . ARG B 1 573 ? 19.25 -24.781 -9.633 1 93.5 573 ARG B O 1
ATOM 9255 N N . VAL B 1 574 ? 17.328 -25.172 -10.711 1 95.19 574 VAL B N 1
ATOM 9256 C CA . VAL B 1 574 ? 17.594 -24.203 -11.773 1 95.19 574 VAL B CA 1
ATOM 9257 C C . VAL B 1 574 ? 17.609 -22.797 -11.203 1 95.19 574 VAL B C 1
ATOM 9259 O O . VAL B 1 574 ? 18.453 -21.969 -11.586 1 95.19 574 VAL B O 1
ATOM 9262 N N . LEU B 1 575 ? 16.688 -22.516 -10.297 1 95.81 575 LEU B N 1
ATOM 9263 C CA . LEU B 1 575 ? 16.516 -21.172 -9.75 1 95.81 575 LEU B CA 1
ATOM 9264 C C . LEU B 1 575 ? 17.578 -20.875 -8.688 1 95.81 575 LEU B C 1
ATOM 9266 O O . LEU B 1 575 ? 17.766 -19.719 -8.305 1 95.81 575 LEU B O 1
ATOM 9270 N N . GLY B 1 576 ? 18.266 -21.891 -8.18 1 91.12 576 GLY B N 1
ATOM 9271 C CA . GLY B 1 576 ? 19.453 -21.703 -7.363 1 91.12 576 GLY B CA 1
ATOM 9272 C C . GLY B 1 576 ? 19.141 -21.609 -5.879 1 91.12 576 GLY B C 1
ATOM 9273 O O . GLY B 1 576 ? 17.984 -21.766 -5.469 1 91.12 576 GLY B O 1
ATOM 9274 N N . GLU B 1 577 ? 20.188 -21.297 -5.078 1 89.5 577 GLU B N 1
ATOM 9275 C CA . GLU B 1 577 ? 20.109 -21.203 -3.625 1 89.5 577 GLU B CA 1
ATOM 9276 C C . GLU B 1 577 ? 19.984 -19.75 -3.17 1 89.5 577 GLU B C 1
ATOM 9278 O O . GLU B 1 577 ? 20.484 -18.844 -3.834 1 89.5 577 GLU B O 1
ATOM 9283 N N . PRO B 1 578 ? 19.359 -19.547 -2.049 1 91.25 578 PRO B N 1
ATOM 9284 C CA . PRO B 1 578 ? 18.688 -20.531 -1.202 1 91.25 578 PRO B CA 1
ATOM 9285 C C . PRO B 1 578 ? 17.344 -21 -1.787 1 91.25 578 PRO B C 1
ATOM 9287 O O . PRO B 1 578 ? 16.641 -20.203 -2.418 1 91.25 578 PRO B O 1
ATOM 9290 N N . SER B 1 579 ? 17.078 -22.266 -1.491 1 94.44 579 SER B N 1
ATOM 9291 C CA . SER B 1 579 ? 15.797 -22.797 -1.948 1 94.44 579 SER B CA 1
ATOM 9292 C C . SER B 1 579 ? 14.633 -22.172 -1.19 1 94.44 579 SER B C 1
ATOM 9294 O O . SER B 1 579 ? 14.82 -21.625 -0.096 1 94.44 579 SER B O 1
ATOM 9296 N N . SER B 1 580 ? 13.516 -22.172 -1.805 1 96.88 580 SER B N 1
ATOM 9297 C CA . SER B 1 580 ? 12.312 -21.688 -1.139 1 96.88 580 SER B CA 1
ATOM 9298 C C . SER B 1 580 ? 11.781 -22.734 -0.151 1 96.88 580 SER B C 1
ATOM 9300 O O . SER B 1 580 ? 11.461 -23.859 -0.534 1 96.88 580 SER B O 1
ATOM 9302 N N . PRO B 1 581 ? 11.727 -22.375 1.055 1 97 581 PRO B N 1
ATOM 9303 C CA . PRO B 1 581 ? 11.211 -23.328 2.033 1 97 581 PRO B CA 1
ATOM 9304 C C . PRO B 1 581 ? 9.75 -23.703 1.783 1 97 581 PRO B C 1
ATOM 9306 O O . PRO B 1 581 ? 9.352 -24.844 2.047 1 97 581 PRO B O 1
ATOM 9309 N N . SER B 1 582 ? 8.961 -22.75 1.315 1 97.12 582 SER B N 1
ATOM 9310 C CA . SER B 1 582 ? 7.566 -23.031 1.003 1 97.12 582 SER B CA 1
ATOM 9311 C C . SER B 1 582 ? 7.445 -24.062 -0.12 1 97.12 582 SER B C 1
ATOM 9313 O O . SER B 1 582 ? 6.57 -24.938 -0.084 1 97.12 582 SER B O 1
ATOM 9315 N N . VAL B 1 583 ? 8.312 -23.906 -1.137 1 98.19 583 VAL B N 1
ATOM 9316 C CA . VAL B 1 583 ? 8.305 -24.844 -2.248 1 98.19 583 VAL B CA 1
ATOM 9317 C C . VAL B 1 583 ? 8.758 -26.219 -1.763 1 98.19 583 VAL B C 1
ATOM 9319 O O . VAL B 1 583 ? 8.18 -27.25 -2.143 1 98.19 583 VAL B O 1
ATOM 9322 N N . ASP B 1 584 ? 9.758 -26.25 -0.918 1 98 584 ASP B N 1
ATOM 9323 C CA . ASP B 1 584 ? 10.219 -27.516 -0.339 1 98 584 ASP B CA 1
ATOM 9324 C C . ASP B 1 584 ? 9.109 -28.188 0.459 1 98 584 ASP B C 1
ATOM 9326 O O . ASP B 1 584 ? 8.938 -29.406 0.388 1 98 584 ASP B O 1
ATOM 9330 N N . GLN B 1 585 ? 8.391 -27.438 1.266 1 97.94 585 GLN B N 1
ATOM 9331 C CA . GLN B 1 585 ? 7.277 -27.969 2.033 1 97.94 585 GLN B CA 1
ATOM 9332 C C . GLN B 1 585 ? 6.18 -28.5 1.111 1 97.94 585 GLN B C 1
ATOM 9334 O O . GLN B 1 585 ? 5.566 -29.531 1.391 1 97.94 585 GLN B O 1
ATOM 9339 N N . ALA B 1 586 ? 5.914 -27.766 0.019 1 98.19 586 ALA B N 1
ATOM 9340 C CA . ALA B 1 586 ? 4.922 -28.234 -0.949 1 98.19 586 ALA B CA 1
ATOM 9341 C C . ALA B 1 586 ? 5.324 -29.578 -1.542 1 98.19 586 ALA B C 1
ATOM 9343 O O . ALA B 1 586 ? 4.48 -30.469 -1.705 1 98.19 586 ALA B O 1
ATOM 9344 N N . VAL B 1 587 ? 6.602 -29.703 -1.888 1 98.25 587 VAL B N 1
ATOM 9345 C CA . VAL B 1 587 ? 7.105 -30.969 -2.434 1 98.25 587 VAL B CA 1
ATOM 9346 C C . VAL B 1 587 ? 6.922 -32.094 -1.414 1 98.25 587 VAL B C 1
ATOM 9348 O O . VAL B 1 587 ? 6.555 -33.219 -1.773 1 98.25 587 VAL B O 1
ATOM 9351 N N . ARG B 1 588 ? 7.172 -31.812 -0.173 1 97.88 588 ARG B N 1
ATOM 9352 C CA . ARG B 1 588 ? 6.969 -32.812 0.879 1 97.88 588 ARG B CA 1
ATOM 9353 C C . ARG B 1 588 ? 5.504 -33.219 0.964 1 97.88 588 ARG B C 1
ATOM 9355 O O . ARG B 1 588 ? 5.195 -34.406 1.045 1 97.88 588 ARG B O 1
ATOM 9362 N N . VAL B 1 589 ? 4.59 -32.219 0.995 1 98.06 589 VAL B N 1
ATOM 9363 C CA . VAL B 1 589 ? 3.158 -32.469 1.082 1 98.06 589 VAL B CA 1
ATOM 9364 C C . VAL B 1 589 ? 2.711 -33.312 -0.122 1 98.06 589 VAL B C 1
ATOM 9366 O O . VAL B 1 589 ? 1.93 -34.25 0.021 1 98.06 589 VAL B O 1
ATOM 9369 N N . ILE B 1 590 ? 3.195 -32.969 -1.298 1 98.25 590 ILE B N 1
ATOM 9370 C CA . ILE B 1 590 ? 2.881 -33.688 -2.527 1 98.25 590 ILE B CA 1
ATOM 9371 C C . ILE B 1 590 ? 3.348 -35.125 -2.41 1 98.25 590 ILE B C 1
ATOM 9373 O O . ILE B 1 590 ? 2.609 -36.062 -2.754 1 98.25 590 ILE B O 1
ATOM 9377 N N . GLY B 1 591 ? 4.559 -35.312 -1.938 1 97.69 591 GLY B N 1
ATOM 9378 C CA . GLY B 1 591 ? 5.098 -36.656 -1.76 1 97.69 591 GLY B CA 1
ATOM 9379 C C . GLY B 1 591 ? 4.301 -37.5 -0.781 1 97.69 591 GLY B C 1
ATOM 9380 O O . GLY B 1 591 ? 4.035 -38.656 -1.036 1 97.69 591 GLY B O 1
ATOM 9381 N N . GLU B 1 592 ? 3.916 -36.938 0.35 1 97.06 592 GLU B N 1
ATOM 9382 C CA . GLU B 1 592 ? 3.129 -37.656 1.35 1 97.06 592 GLU B CA 1
ATOM 9383 C C . GLU B 1 592 ? 1.741 -38 0.815 1 97.06 592 GLU B C 1
ATOM 9385 O O . GLU B 1 592 ? 1.268 -39.125 0.987 1 97.06 592 GLU B O 1
ATOM 9390 N N . ALA B 1 593 ? 1.095 -37 0.218 1 97.38 593 ALA B N 1
ATOM 9391 C CA . ALA B 1 593 ? -0.223 -37.219 -0.363 1 97.38 593 ALA B CA 1
ATOM 9392 C C . ALA B 1 593 ? -0.164 -38.344 -1.398 1 97.38 593 ALA B C 1
ATOM 9394 O O . ALA B 1 593 ? -1.053 -39.219 -1.452 1 97.38 593 ALA B O 1
ATOM 9395 N N . ASP B 1 594 ? 0.872 -38.344 -2.238 1 97.06 594 ASP B N 1
ATOM 9396 C CA . ASP B 1 594 ? 1.079 -39.375 -3.252 1 97.06 594 ASP B CA 1
ATOM 9397 C C . ASP B 1 594 ? 1.218 -40.75 -2.613 1 97.06 594 ASP B C 1
ATOM 9399 O O . ASP B 1 594 ? 0.655 -41.719 -3.107 1 97.06 594 ASP B O 1
ATOM 9403 N N . GLY B 1 595 ? 1.954 -40.812 -1.58 1 95.75 595 GLY B N 1
ATOM 9404 C CA . GLY B 1 595 ? 2.092 -42.062 -0.848 1 95.75 595 GLY B CA 1
ATOM 9405 C C . GLY B 1 595 ? 0.774 -42.594 -0.305 1 95.75 595 GLY B C 1
ATOM 9406 O O . GLY B 1 595 ? 0.481 -43.781 -0.411 1 95.75 595 GLY B O 1
ATOM 9407 N N . PHE B 1 596 ? 0.01 -41.719 0.262 1 95.44 596 PHE B N 1
ATOM 9408 C CA . PHE B 1 596 ? -1.277 -42.125 0.832 1 95.44 596 PHE B CA 1
ATOM 9409 C C . PHE B 1 596 ? -2.242 -42.562 -0.26 1 95.44 596 PHE B C 1
ATOM 9411 O O . PHE B 1 596 ? -3.016 -43.5 -0.068 1 95.44 596 PHE B O 1
ATOM 9418 N N . ILE B 1 597 ? -2.275 -41.875 -1.38 1 95.25 597 ILE B N 1
ATOM 9419 C CA . ILE B 1 597 ? -3.139 -42.219 -2.504 1 95.25 597 ILE B CA 1
ATOM 9420 C C . ILE B 1 597 ? -2.814 -43.625 -2.988 1 95.25 597 ILE B C 1
ATOM 9422 O O . ILE B 1 597 ? -3.717 -44.438 -3.221 1 95.25 597 ILE B O 1
ATOM 9426 N N . LYS B 1 598 ? -1.557 -43.906 -3.113 1 93.94 598 LYS B N 1
ATOM 9427 C CA . LYS B 1 598 ? -1.133 -45.219 -3.557 1 93.94 598 LYS B CA 1
ATOM 9428 C C . LYS B 1 598 ? -1.551 -46.312 -2.557 1 93.94 598 LYS B C 1
ATOM 9430 O O . LYS B 1 598 ? -1.924 -47.406 -2.947 1 93.94 598 LYS B O 1
ATOM 9435 N N . GLN B 1 599 ? -1.587 -45.969 -1.309 1 90.81 599 GLN B N 1
ATOM 9436 C CA . GLN B 1 599 ? -2.035 -46.875 -0.275 1 90.81 599 GLN B CA 1
ATOM 9437 C C . GLN B 1 599 ? -3.535 -47.125 -0.376 1 90.81 599 GLN B C 1
ATOM 9439 O O . GLN B 1 599 ? -3.99 -48.281 -0.2 1 90.81 599 GLN B O 1
ATOM 9444 N N . VAL B 1 600 ? -4.27 -46.125 -0.633 1 86.62 600 VAL B N 1
ATOM 9445 C CA . VAL B 1 600 ? -5.719 -46.25 -0.742 1 86.62 600 VAL B CA 1
ATOM 9446 C C . VAL B 1 600 ? -6.078 -47.125 -1.936 1 86.62 600 VAL B C 1
ATOM 9448 O O . VAL B 1 600 ? -6.961 -47.969 -1.841 1 86.62 600 VAL B O 1
ATOM 9451 N N . PHE B 1 601 ? -5.465 -46.969 -3.02 1 86.06 601 PHE B N 1
ATOM 9452 C CA . PHE B 1 601 ? -5.773 -47.75 -4.227 1 86.06 601 PHE B CA 1
ATOM 9453 C C . PHE B 1 601 ? -5.238 -49.156 -4.121 1 86.06 601 PHE B C 1
ATOM 9455 O O . PHE B 1 601 ? -5.812 -50.094 -4.695 1 86.06 601 PHE B O 1
ATOM 9462 N N . ALA B 1 602 ? -4.145 -49.344 -3.398 1 81.25 602 ALA B N 1
ATOM 9463 C CA . ALA B 1 602 ? -3.65 -50.688 -3.15 1 81.25 602 ALA B CA 1
ATOM 9464 C C . ALA B 1 602 ? -4.602 -51.469 -2.244 1 81.25 602 ALA B C 1
ATOM 9466 O O . ALA B 1 602 ? -4.812 -52.656 -2.439 1 81.25 602 ALA B O 1
ATOM 9467 N N . ALA B 1 603 ? -5.125 -50.781 -1.253 1 71.69 603 ALA B N 1
ATOM 9468 C CA . ALA B 1 603 ? -6.062 -51.438 -0.329 1 71.69 603 ALA B CA 1
ATOM 9469 C C . ALA B 1 603 ? -7.383 -51.75 -1.021 1 71.69 603 ALA B C 1
ATOM 9471 O O . ALA B 1 603 ? -7.984 -52.781 -0.768 1 71.69 603 ALA B O 1
ATOM 9472 N N . GLY B 1 604 ? -7.852 -50.906 -1.812 1 64.19 604 GLY B N 1
ATOM 9473 C CA . GLY B 1 604 ? -9.062 -51.156 -2.568 1 64.19 604 GLY B CA 1
ATOM 9474 C C . GLY B 1 604 ? -8.945 -52.344 -3.51 1 64.19 604 GLY B C 1
ATOM 9475 O O . GLY B 1 604 ? -9.891 -53.125 -3.656 1 64.19 604 GLY B O 1
ATOM 9476 N N . ASP B 1 605 ? -7.773 -52.5 -4.035 1 59.03 605 ASP B N 1
ATOM 9477 C CA . ASP B 1 605 ? -7.508 -53.656 -4.902 1 59.03 605 ASP B CA 1
ATOM 9478 C C . ASP B 1 605 ? -7.52 -54.969 -4.105 1 59.03 605 ASP B C 1
ATOM 9480 O O . ASP B 1 605 ? -8.031 -55.969 -4.574 1 59.03 605 ASP B O 1
ATOM 9484 N N . ILE B 1 606 ? -7.035 -54.719 -2.91 1 52.22 606 ILE B N 1
ATOM 9485 C CA . ILE B 1 606 ? -6.98 -55.906 -2.061 1 52.22 606 ILE B CA 1
ATOM 9486 C C . ILE B 1 606 ? -8.398 -56.312 -1.661 1 52.22 606 ILE B C 1
ATOM 9488 O O . ILE B 1 606 ? -8.734 -57.5 -1.688 1 52.22 606 ILE B O 1
ATOM 9492 N N . LEU B 1 607 ? -9.164 -55.312 -1.348 1 52.03 607 LEU B N 1
ATOM 9493 C CA . LEU B 1 607 ? -10.539 -55.594 -0.965 1 52.03 607 LEU B CA 1
ATOM 9494 C C . LEU B 1 607 ? -11.336 -56.125 -2.158 1 52.03 607 LEU B C 1
ATOM 9496 O O . LEU B 1 607 ? -12.141 -57.062 -2.016 1 52.03 607 LEU B O 1
ATOM 9500 N N . ALA B 1 608 ? -11.023 -55.594 -3.336 1 51.47 608 ALA B N 1
ATOM 9501 C CA . ALA B 1 608 ? -11.68 -56.062 -4.551 1 51.47 608 ALA B CA 1
ATOM 9502 C C . ALA B 1 608 ? -11.234 -57.5 -4.887 1 51.47 608 ALA B C 1
ATOM 9504 O O . ALA B 1 608 ? -12.047 -58.312 -5.305 1 51.47 608 ALA B O 1
ATOM 9505 N N . LEU B 1 609 ? -9.984 -57.781 -4.676 1 46.59 609 LEU B N 1
ATOM 9506 C CA . LEU B 1 609 ? -9.445 -59.125 -4.895 1 46.59 609 LEU B CA 1
ATOM 9507 C C . LEU B 1 609 ? -9.992 -60.094 -3.867 1 46.59 609 LEU B C 1
ATOM 9509 O O . LEU B 1 609 ? -10.312 -61.25 -4.203 1 46.59 609 LEU B O 1
ATOM 9513 N N . CYS B 1 610 ? -10.055 -59.625 -2.691 1 50.28 610 CYS B N 1
ATOM 9514 C CA . CYS B 1 610 ? -10.586 -60.5 -1.656 1 50.28 610 CYS B CA 1
ATOM 9515 C C . CYS B 1 610 ? -12.094 -60.688 -1.812 1 50.28 610 CYS B C 1
ATOM 9517 O O . CYS B 1 610 ? -12.641 -61.719 -1.451 1 50.28 610 CYS B O 1
ATOM 9519 N N . GLY B 1 611 ? -12.773 -59.719 -2.229 1 46.62 611 GLY B N 1
ATOM 9520 C CA . GLY B 1 611 ? -14.203 -59.875 -2.48 1 46.62 611 GLY B CA 1
ATOM 9521 C C . GLY B 1 611 ? -14.508 -60.75 -3.678 1 46.62 611 GLY B C 1
ATOM 9522 O O . GLY B 1 611 ? -15.594 -61.312 -3.781 1 46.62 611 GLY B O 1
ATOM 9523 N N . ARG B 1 612 ? -13.734 -60.875 -4.699 1 50.81 612 ARG B N 1
ATOM 9524 C CA . ARG B 1 612 ? -13.914 -61.844 -5.781 1 50.81 612 ARG B CA 1
ATOM 9525 C C . ARG B 1 612 ? -13.742 -63.281 -5.281 1 50.81 612 ARG B C 1
ATOM 9527 O O . ARG B 1 612 ? -14.352 -64.188 -5.82 1 50.81 612 ARG B O 1
ATOM 9534 N N . GLU B 1 613 ? -12.945 -63.531 -4.297 1 44.69 613 GLU B N 1
ATOM 9535 C CA . GLU B 1 613 ? -12.789 -64.938 -3.846 1 44.69 613 GLU B CA 1
ATOM 9536 C C . GLU B 1 613 ? -13.992 -65.375 -3.018 1 44.69 613 GLU B C 1
ATOM 9538 O O . GLU B 1 613 ? -14.25 -66.562 -2.9 1 44.69 613 GLU B O 1
ATOM 9543 N N . SER B 1 614 ? -14.641 -64.5 -2.359 1 40.03 614 SER B N 1
ATOM 9544 C CA . SER B 1 614 ? -15.742 -65 -1.539 1 40.03 614 SER B CA 1
ATOM 9545 C C . SER B 1 614 ? -17.016 -65.125 -2.361 1 40.03 614 SER B C 1
ATOM 9547 O O . SER B 1 614 ? -18.047 -65.562 -1.839 1 40.03 614 SER B O 1
ATOM 9549 N N . GLY B 1 615 ? -17.125 -64.562 -3.576 1 32.53 615 GLY B N 1
ATOM 9550 C CA . GLY B 1 615 ? -18.234 -65 -4.406 1 32.53 615 GLY B CA 1
ATOM 9551 C C . GLY B 1 615 ? -17.891 -66.188 -5.293 1 32.53 615 GLY B C 1
ATOM 9552 O O . GLY B 1 615 ? -16.719 -66.375 -5.637 1 32.53 615 GLY B O 1
#

Foldseek 3Di:
DDDPDPPDDPPPPPPDPPPPQPLAFPVCVVVVHDFPSDLQTPVCVVVVHHGHGDPPPPPCDLLNVLVVLLVVLLVVVLVVVVVVVVPPPPPPPDPDDDDDDPPPPPVPPCPVPPDPPSPRFFLAFFFPFQQALVSLCPPVLCVVVCCLPVVDDPQCVQLVPDDDDDQDDPPVAQDQDDLVRLVQLLVLLLLAVCLQQVLAFPVLSVLLSVLSVCRNVVNDDDLALSLLLSLLSSLVSLLSVLLPPQQVDDDDDPVNLVVSVVSNVNSSNSLSVSVVSLVNLVVDQFLSSLVSLQSNLLQCLLLVNLVSSLVSLLVSLLSLVVCVVPPDPPQDLSRVLSSLSSLLVSVLQNLLSCSNVSNDDHSPSRRCVVVRDHHDPGDGHRDPDPVSVVSSSLLNSLSSSLSSLLSNLSCQCGHPPHDLDVVPLVVVLVSSLVSLVSSQVSRDPQQHDDQAQDDHDDLSNLVSSLSSLLSQLSSLCSLVVCQLVVNPPPNHDDPVSLVSLLSNLSSLQRSLSNDTSRSNCLSRPLLSVLRSNLSSLSSVLSQCQDPSNVVSHDPCNLVRLVSSLSRSVVSQSSSHPDGRVSSVSSNVSSVVSSVSSVVSVVVVVVVVVVVVVVD/DCPPCVDDPPPPPPPDPPPPQPLAFPVCVVVVHDFPSDLQTPVCVVVVHHGHGDPPPPPCDLLNLLVVLLVVLLVVVLVVVVVVVVPPPPPPPDPPPDDDDPPPPPPPPCPVPPDPPVPRFFLAFFFPFQQALVSLCPPVLCVVVVCLPVVDDPQCVQLVPDDDDDQDDPPVAQDQDDLVRLVQLLVLLLLAVCLQQVLAFPVLSVLLSVLSVCRNVVNDDDLALSLLLSLLSSLVSLLSVLLPPQQVDDDDDPVNLVVSVVSNVNSSNSLSVSVVSLVNLVVDQFLSSLVSLQSNLLQCLLLVNLVSSLVSLLSSLLSLVVCVVPPDPPQDLSRVLSSLSSLLVSVLQNLLSCSNVSNDDHSPSRRCVVVRDHHDPGDGHRDPDPVSVVSSSLLNSLSSSLSSLLSNLSCQCGHPPHDLDVVPLVVVLVSSLVSLVSSQVSRDPQLHDDQAQDDHDDLSNLVSSLSSLLSQLSSLCSLVVCQLVCNPPPNHDDPVSLVSLLSNLSSLQRSLSNDTSRSNCLSRPLLSVLRSNLSSLSSVLSQCQDPSNVVSHDPCNLVRLVSSLSRSVVSQSSSHPDGRPSSVSSNVSSVVSSVSSVVSVVVVVVVVVVVVVVD

Organism: Cryphonectria parasitica (strain ATCC 38755 / EP155) (NCBI:txid660469)